Protein AF-0000000079326262 (afdb_homodimer)

Foldseek 3Di:
DVVVVVVLVVVLVVVVVVCPDLLLVLLLQQLCQLVVLLAVLLVLVCVLCPPDVVVLVVVCVVCNPCNSVVSVVSNLVRQLQSLLSSLLSSLQSSQVVLPHRRNLLSVLLSLLLVLQAAQWDADPVGDIDGNHDDSVCNHLLVNVVSSVSSSVSSVLQSVCVVVVVFDADDPPPDPVVRSVRRCVVSSVVSNVVSNVQNVCCCPVVVHGPSVCCSVPPLVVLLVCCLDLVNLLCLLQQQLVQVLQVDRSCSSCCSVCVSSLLSLQAVQQVCVVVVHDRAVVSPHGARHPCLCLQFRAALAQLLCLLVLVLLCPPFDFPQSNVLSVVQNVQSQQHRRPSVCPRLPSHNDPLNSCSSSVLSSVSSNVSSVCCVVPLFTGFHSNDHPSRHGALVSLCSTTNNSRSVSSVVSSVSSNVSNNVSSVVSSVVNRVVVVVVD/DVVVVVVLVVVLVVVVVVCPDLLLVLLLQQLCQLVVLLAVLLVLVCVLCPPDVVVLVVVCVVCNPCNSVVSVVSNLVRQLQSLLSSLLSSLQSSQVVLPHRRNLLSVLLSLLLVLQAAQWDADPVGDIDGNHDDSVCNHLLVNVVSSVSSSVSSVLQSVCVVVVVFDADDPPPDPVVRSVRRCVVSSVVSNVVSNVQNVCCCPVVVHGPSVCCSVPPLVVLLVCCLDLVNLLCLLQQQLVQVLQVDRSCSSCCSVCVSSLLSLQAVQQVCVVVVHDRAVVSPHGARHPCLCLQFRAALAQLLCLLVLVLLCPPFDFPQSNVLSVVQNVQSQQHRRVSVCPRLPSHNDPLNSCSSSVLSSVSSNVSSVCRVVPLFTGFHSNDHPSRHGALVRLCSTTNNSRSVSSVVSSVSSNVSNNVSSVVSSVVNRVVVVVVD

pLDDT: mean 94.49, std 5.45, range [58.12, 98.94]

Secondary structure (DSSP, 8-state):
-HHHHHHHHHHHHHHHHHHT-HHHHHHHHHGGGGHHHHHHHHHHHHHHT---HHHHHHHHHHH-TTTTHHHHHHHHHHGGGHHHHHHHHHHHHHHHHTTS--HHHHHHHHHHHHHTS-SEEE-TTSPEEESEEEGGGTTGGGHHHHHHHHHHHHHHHHHHHHHT-S-PPPTTS-HHHHHHHHTHHHHHHHHHHHHHHHHIIIIISSS-HHHHHIIIIIHHHHHHHHSHHHHHHHHHHHHHHHHTTS-HHHHHHHHHHHHHHHHHHHHHHHHHTT----GGGT--S--HHHIIIIISTTSTT-THHHHHHHHHH--SHHHHHHHHHHHHHHHTT--HHHHHHTT-TT-HHHHHHHHHHHHHHHHHHHHHHHTTSS----S----TTSPTTHHHHHHHHHHHHHHHHHHHHHHHHHHHHHHHHHHHHHHHHHHH--/-HHHHHHHHHHHHHHHHHHT-HHHHHHHHHHGGGHHHHHHHHHHHHHHT-S-HHHHHHHHHHH-TTTTHHHHHHHHHHGGGHHHHHHHHHHHHHHHHTTS--HHHHHHHHHHHHHTS-SEEE-TTSPEEESEEEGGGTTGGGHHHHHHHHHHHHHHHHHHHHHT-SPPPPTTS-HHHHHHHHTHHHHHHHHHHHHHHHHHHHHTSSS-HHHHHIIIIIHHHHHHHHSHHHHHHHHHHHHHHHHTTS-HHHHHHHHHHHHHHHHHHHHHHHHHTT----GGGT--S--HHHIIIIISTTSTT-THHHHHHHHHH--SHHHHHHHHHHHHHHHTT--HHHHHHTT-TT-HHHHHHHHHHHHHHHHHHHHHHHTTSS----S----TTSPTTHHHHHHHHHHHHHHHHHHHHHHHHHHHHHHHHHHHHHHHHHHH--

Organism: NCBI:txid704125

Sequence (868 aa):
MEESVKFSEKLITIVMKFVNMKGVIALKDGIMYTLPLTLVGSIFLLLAQIPYKPFNDWVTSFLGESWTDPLWQVFGSTFSIIAIIACMGMAYIYARNDGHEPFAASVMSFVAFLIINKSSLVTAKGETVSGIIDKNWTGGQGMVTAIIVGLIVGAIYSWFLEKKFVINMPAGVPQGVANQFTALIPAAVIFTGSMIIYTFFKFVMNTTFIEVIFKVLQTPLQGATDSLPGAIMAGALIPFFWWFGVHGGAIVGGVMGPLWGANGLANQAILDKGQELTIANGAHIVTQQFVDQFLTVTGSGLTIGLVIAMILVGKSAQSKTLGKIALTPTLFNINEPVIFGFPIVMNPFMFIPFVAVPTISSIITYFAFKIGFLHPFSAVSVPWTTPPIISGFIL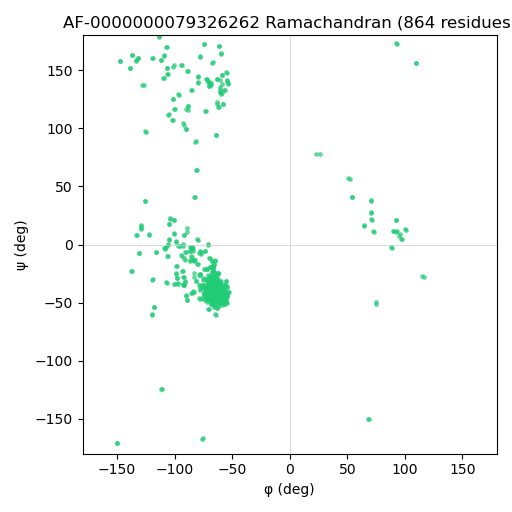QGWQGALWQLIIIVISVIVYVPFLKKQDSINLKQEQEVVMEESVKFSEKLITIVMKFVNMKGVIALKDGIMYTLPLTLVGSIFLLLAQIPYKPFNDWVTSFLGESWTDPLWQVFGSTFSIIAIIACMGMAYIYARNDGHEPFAASVMSFVAFLIINKSSLVTAKGETVSGIIDKNWTGGQGMVTAIIVGLIVGAIYSWFLEKKFVINMPAGVPQGVANQFTALIPAAVIFTGSMIIYTFFKFVMNTTFIEVIFKVLQTPLQGATDSLPGAIMAGALIPFFWWFGVHGGAIVGGVMGPLWGANGLANQAILDKGQELTIANGAHIVTQQFVDQFLTVTGSGLTIGLVIAMILVGKSAQSKTLGKIALTPTLFNINEPVIFGFPIVMNPFMFIPFVAVPTISSIITYFAFKIGFLHPFSAVSVPWTTPPIISGFILQGWQGALWQLIIIVISVIVYVPFLKKQDSINLKQEQEVV

Radius of gyration: 31.6 Å; Cα contacts (8 Å, |Δi|>4): 1528; chains: 2; bounding box: 76×93×65 Å

Structure (mmCIF, N/CA/C/O backbone):
data_AF-0000000079326262-model_v1
#
loop_
_entity.id
_entity.type
_entity.pdbx_description
1 polymer 'Permease IIC component'
#
loop_
_atom_site.group_PDB
_atom_site.id
_atom_site.type_symbol
_atom_site.label_atom_id
_atom_site.label_alt_id
_atom_site.label_comp_id
_atom_site.label_asym_id
_atom_site.label_entity_id
_atom_site.label_seq_id
_atom_site.pdbx_PDB_ins_code
_atom_site.Cartn_x
_atom_site.Cartn_y
_atom_site.Cartn_z
_atom_site.occupancy
_atom_site.B_iso_or_equiv
_atom_site.auth_seq_id
_atom_site.auth_comp_id
_atom_site.auth_asym_id
_atom_site.auth_atom_id
_atom_site.pdbx_PDB_model_num
ATOM 1 N N . MET A 1 1 ? -17.484 -49.375 4.957 1 60 1 MET A N 1
ATOM 2 C CA . MET A 1 1 ? -18.141 -48.219 4.336 1 60 1 MET A CA 1
ATOM 3 C C . MET A 1 1 ? -18.469 -47.156 5.375 1 60 1 MET A C 1
ATOM 5 O O . MET A 1 1 ? -18.141 -46 5.191 1 60 1 MET A O 1
ATOM 9 N N . GLU A 1 2 ? -18.938 -47.625 6.527 1 64.81 2 GLU A N 1
ATOM 10 C CA . GLU A 1 2 ? -19.312 -46.688 7.566 1 64.81 2 GLU A CA 1
ATOM 11 C C . GLU A 1 2 ? -18.078 -46.031 8.195 1 64.81 2 GLU A C 1
ATOM 13 O O . GLU A 1 2 ? -18.047 -44.812 8.422 1 64.81 2 GLU A O 1
ATOM 18 N N . GLU A 1 3 ? -17.047 -46.875 8.391 1 67.56 3 GLU A N 1
ATOM 19 C CA . GLU A 1 3 ? -15.828 -46.344 8.992 1 67.56 3 GLU A CA 1
ATOM 20 C C . GLU A 1 3 ? -15.109 -45.375 8.039 1 67.56 3 GLU A C 1
ATOM 22 O O . GLU A 1 3 ? -14.547 -44.375 8.469 1 67.56 3 GLU A O 1
ATOM 27 N N . SER A 1 4 ? -15.141 -45.719 6.844 1 69.5 4 SER A N 1
ATOM 28 C CA . SER A 1 4 ? -14.547 -44.875 5.816 1 69.5 4 SER A CA 1
ATOM 29 C C . SER A 1 4 ? -15.273 -43.531 5.719 1 69.5 4 SER A C 1
ATOM 31 O O . SER A 1 4 ? -14.641 -42.5 5.547 1 69.5 4 SER A O 1
ATOM 33 N N . VAL A 1 5 ? -16.516 -43.656 5.934 1 72.62 5 VAL A N 1
ATOM 34 C CA . VAL A 1 5 ? -17.328 -42.438 5.867 1 72.62 5 VAL A CA 1
ATOM 35 C C . VAL A 1 5 ? -17.031 -41.562 7.082 1 72.62 5 VAL A C 1
ATOM 37 O O . VAL A 1 5 ? -16.922 -40.344 6.957 1 72.62 5 VAL A O 1
ATOM 40 N N . LYS A 1 6 ? -16.969 -42.188 8.289 1 75.69 6 LYS A N 1
ATOM 41 C CA . LYS A 1 6 ? -16.703 -41.438 9.5 1 75.69 6 LYS A CA 1
ATOM 42 C C . LYS A 1 6 ? -15.32 -40.781 9.438 1 75.69 6 LYS A C 1
ATOM 44 O O . LYS A 1 6 ? -15.148 -39.656 9.891 1 75.69 6 LYS A O 1
ATOM 49 N N . PHE A 1 7 ? -14.383 -41.5 8.906 1 79.12 7 PHE A N 1
ATOM 50 C CA . PHE A 1 7 ? -13.031 -40.969 8.742 1 79.12 7 PHE A CA 1
ATOM 51 C C . PHE A 1 7 ? -13.016 -39.812 7.758 1 79.12 7 PHE A C 1
ATOM 53 O O . PHE A 1 7 ? -12.375 -38.781 8.008 1 79.12 7 PHE A O 1
ATOM 60 N N . SER A 1 8 ? -13.609 -40 6.715 1 77.31 8 SER A N 1
ATOM 61 C CA . SER A 1 8 ? -13.688 -38.938 5.711 1 77.31 8 SER A CA 1
ATOM 62 C C . SER A 1 8 ? -14.352 -37.688 6.281 1 77.31 8 SER A C 1
ATOM 64 O O . SER A 1 8 ? -13.922 -36.562 5.996 1 77.31 8 SER A O 1
ATOM 66 N N . GLU A 1 9 ? -15.297 -37.875 7.066 1 81 9 GLU A N 1
ATOM 67 C CA . GLU A 1 9 ? -16 -36.75 7.672 1 81 9 GLU A CA 1
ATOM 68 C C . GLU A 1 9 ? -15.102 -36.031 8.656 1 81 9 GLU A C 1
ATOM 70 O O . GLU A 1 9 ? -15.133 -34.781 8.734 1 81 9 GLU A O 1
ATOM 75 N N . LYS A 1 10 ? -14.477 -36.75 9.461 1 87 10 LYS A N 1
ATOM 76 C CA . LYS A 1 10 ? -13.555 -36.125 10.422 1 87 10 LYS A CA 1
ATOM 77 C C . LYS A 1 10 ? -12.453 -35.344 9.711 1 87 10 LYS A C 1
ATOM 79 O O . LYS A 1 10 ? -12.086 -34.25 10.141 1 87 10 LYS A O 1
ATOM 84 N N . LEU A 1 11 ? -11.883 -35.938 8.672 1 83.69 11 LEU A N 1
ATOM 85 C CA . LEU A 1 11 ? -10.836 -35.281 7.902 1 83.69 11 LEU A CA 1
ATOM 86 C C . LEU A 1 11 ? -11.359 -34 7.27 1 83.69 11 LEU A C 1
ATOM 88 O O . LEU A 1 11 ? -10.656 -32.969 7.234 1 83.69 11 LEU A O 1
ATOM 92 N N . ILE A 1 12 ? -12.469 -34.062 6.793 1 83.88 12 ILE A N 1
ATOM 93 C CA . ILE A 1 12 ? -13.086 -32.906 6.191 1 83.88 12 ILE A CA 1
ATOM 94 C C . ILE A 1 12 ? -13.203 -31.781 7.234 1 83.88 12 ILE A C 1
ATOM 96 O O . ILE A 1 12 ? -12.961 -30.609 6.934 1 83.88 12 ILE A O 1
ATOM 100 N N . THR A 1 13 ? -13.617 -32.156 8.398 1 89.69 13 THR A N 1
ATOM 101 C CA . THR A 1 13 ? -13.797 -31.188 9.469 1 89.69 13 THR A CA 1
ATOM 102 C C . THR A 1 13 ? -12.461 -30.516 9.82 1 89.69 13 THR A C 1
ATOM 104 O O . THR A 1 13 ? -12.406 -29.297 10.008 1 89.69 13 THR A O 1
ATOM 107 N N . ILE A 1 14 ? -11.461 -31.281 9.891 1 90.25 14 ILE A N 1
ATOM 108 C CA . ILE A 1 14 ? -10.141 -30.766 10.211 1 90.25 14 ILE A CA 1
ATOM 109 C C . ILE A 1 14 ? -9.656 -29.844 9.102 1 90.25 14 ILE A C 1
ATOM 111 O O . ILE A 1 14 ? -9.141 -28.75 9.375 1 90.25 14 ILE A O 1
ATOM 115 N N . VAL A 1 15 ? -9.828 -30.281 7.941 1 85.88 15 VAL A N 1
ATOM 116 C CA . VAL A 1 15 ? -9.391 -29.5 6.789 1 85.88 15 VAL A CA 1
ATOM 117 C C . VAL A 1 15 ? -10.172 -28.188 6.727 1 85.88 15 VAL A C 1
ATOM 119 O O . VAL A 1 15 ? -9.586 -27.125 6.508 1 85.88 15 VAL A O 1
ATOM 122 N N . MET A 1 16 ? -11.391 -28.281 6.965 1 88.56 16 MET A N 1
ATOM 123 C CA . MET A 1 16 ? -12.227 -27.094 6.898 1 88.56 16 MET A CA 1
ATOM 124 C C . MET A 1 16 ? -11.875 -26.109 8.016 1 88.56 16 MET A C 1
ATOM 126 O O . MET A 1 16 ? -11.914 -24.906 7.828 1 88.56 16 MET A O 1
ATOM 130 N N . LYS A 1 17 ? -11.602 -26.609 9.18 1 93.06 17 LYS A N 1
ATOM 131 C CA . LYS A 1 17 ? -11.172 -25.766 10.281 1 93.06 17 LYS A CA 1
ATOM 132 C C . LYS A 1 17 ? -9.898 -25 9.922 1 93.06 17 LYS A C 1
ATOM 134 O O . LYS A 1 17 ? -9.766 -23.812 10.242 1 93.06 17 LYS A O 1
ATOM 139 N N . PHE A 1 18 ? -9 -25.609 9.312 1 91.38 18 PHE A N 1
ATOM 140 C CA . PHE A 1 18 ? -7.75 -25 8.883 1 91.38 18 PHE A CA 1
ATOM 141 C C . PHE A 1 18 ? -8 -23.938 7.824 1 91.38 18 PHE A C 1
ATOM 143 O O . PHE A 1 18 ? -7.52 -22.812 7.941 1 91.38 18 PHE A O 1
ATOM 150 N N . VAL A 1 19 ? -8.773 -24.328 6.84 1 89.44 19 VAL A N 1
ATOM 151 C CA . VAL A 1 19 ? -8.992 -23.453 5.684 1 89.44 19 VAL A CA 1
ATOM 152 C C . VAL A 1 19 ? -9.766 -22.219 6.105 1 89.44 19 VAL A C 1
ATOM 154 O O . VAL A 1 19 ? -9.625 -21.156 5.5 1 89.44 19 VAL A O 1
ATOM 157 N N . ASN A 1 20 ? -10.469 -22.328 7.203 1 92.12 20 ASN A N 1
ATOM 158 C CA . ASN A 1 20 ? -11.328 -21.234 7.625 1 92.12 20 ASN A CA 1
ATOM 159 C C . ASN A 1 20 ? -10.656 -20.375 8.695 1 92.12 20 ASN A C 1
ATOM 161 O O . ASN A 1 20 ? -11.25 -19.406 9.18 1 92.12 20 ASN A O 1
ATOM 165 N N . MET A 1 21 ? -9.453 -20.734 8.992 1 95.25 21 MET A N 1
ATOM 166 C CA . MET A 1 21 ? -8.719 -19.875 9.914 1 95.25 21 MET A CA 1
ATOM 167 C C . MET A 1 21 ? -8.516 -18.484 9.312 1 95.25 21 MET A C 1
ATOM 169 O O . MET A 1 21 ? -8.195 -18.359 8.133 1 95.25 21 MET A O 1
ATOM 173 N N . LYS A 1 22 ? -8.609 -17.438 10.172 1 96.38 22 LYS A N 1
ATOM 174 C CA . LYS A 1 22 ? -8.492 -16.047 9.719 1 96.38 22 LYS A CA 1
ATOM 175 C C . LYS A 1 22 ? -7.141 -15.805 9.055 1 96.38 22 LYS A C 1
ATOM 177 O O . LYS A 1 22 ? -7.066 -15.156 8.008 1 96.38 22 LYS A O 1
ATOM 182 N N . GLY A 1 23 ? -6.18 -16.328 9.711 1 96.75 23 GLY A N 1
ATOM 183 C CA . GLY A 1 23 ? -4.836 -16.156 9.188 1 96.75 23 GLY A CA 1
ATOM 184 C C . GLY A 1 23 ? -4.629 -16.812 7.836 1 96.75 23 GLY A C 1
ATOM 185 O O . GLY A 1 23 ? -3.965 -16.266 6.961 1 96.75 23 GLY A O 1
ATOM 186 N N . VAL A 1 24 ? -5.191 -18 7.613 1 95.31 24 VAL A N 1
ATOM 187 C CA . VAL A 1 24 ? -5.035 -18.75 6.371 1 95.31 24 VAL A CA 1
ATOM 188 C C . VAL A 1 24 ? -5.785 -18.031 5.242 1 95.31 24 VAL A C 1
ATOM 190 O O . VAL A 1 24 ? -5.27 -17.906 4.129 1 95.31 24 VAL A O 1
ATOM 193 N N . ILE A 1 25 ? -6.949 -17.547 5.5 1 95.62 25 ILE A N 1
ATOM 194 C CA . ILE A 1 25 ? -7.734 -16.828 4.508 1 95.62 25 ILE A CA 1
ATOM 195 C C . ILE A 1 25 ? -7.004 -15.547 4.109 1 95.62 25 ILE A C 1
ATOM 197 O O . ILE A 1 25 ? -6.922 -15.211 2.924 1 95.62 25 ILE A O 1
ATOM 201 N N . ALA A 1 26 ? -6.461 -14.844 5.152 1 97.81 26 ALA A N 1
ATOM 202 C CA . ALA A 1 26 ? -5.723 -13.617 4.887 1 97.81 26 ALA A CA 1
ATOM 203 C C . ALA A 1 26 ? -4.496 -13.891 4.02 1 97.81 26 ALA A C 1
ATOM 205 O O . ALA A 1 26 ? -4.16 -13.094 3.141 1 97.81 26 ALA A O 1
ATOM 206 N N . LEU A 1 27 ? -3.883 -14.977 4.301 1 97.12 27 LEU A N 1
ATOM 207 C CA . LEU A 1 27 ? -2.705 -15.359 3.529 1 97.12 27 LEU A CA 1
ATOM 208 C C . LEU A 1 27 ? -3.076 -15.664 2.082 1 97.12 27 LEU A C 1
ATOM 210 O O . LEU A 1 27 ? -2.527 -15.062 1.156 1 97.12 27 LEU A O 1
ATOM 214 N N . LYS A 1 28 ? -4.02 -16.516 1.861 1 93.94 28 LYS A N 1
ATOM 215 C CA . LYS A 1 28 ? -4.391 -16.984 0.527 1 93.94 28 LYS A CA 1
ATOM 216 C C . LYS A 1 28 ? -4.953 -15.844 -0.316 1 93.94 28 LYS A C 1
ATOM 218 O O . LYS A 1 28 ? -4.586 -15.688 -1.48 1 93.94 28 LYS A O 1
ATOM 223 N N . ASP A 1 29 ? -5.785 -15.039 0.298 1 94.69 29 ASP A N 1
ATOM 224 C CA . ASP A 1 29 ? -6.426 -13.969 -0.457 1 94.69 29 ASP A CA 1
ATOM 225 C C . ASP A 1 29 ? -5.496 -12.766 -0.598 1 94.69 29 ASP A C 1
ATOM 227 O O . ASP A 1 29 ? -5.559 -12.039 -1.595 1 94.69 29 ASP A O 1
ATOM 231 N N . GLY A 1 30 ? -4.664 -12.555 0.386 1 96.75 30 GLY A N 1
ATOM 232 C CA . GLY A 1 30 ? -3.754 -11.422 0.364 1 96.75 30 GLY A CA 1
ATOM 233 C C . GLY A 1 30 ? -2.68 -11.539 -0.7 1 96.75 30 GLY A C 1
ATOM 234 O O . GLY A 1 30 ? -2.334 -10.555 -1.352 1 96.75 30 GLY A O 1
ATOM 235 N N . ILE A 1 31 ? -2.201 -12.703 -0.873 1 95 31 ILE A N 1
ATOM 236 C CA . ILE A 1 31 ? -1.101 -12.914 -1.806 1 95 31 ILE A CA 1
ATOM 237 C C . ILE A 1 31 ? -1.589 -12.711 -3.238 1 95 31 ILE A C 1
ATOM 239 O O . ILE A 1 31 ? -0.794 -12.43 -4.137 1 95 31 ILE A O 1
ATOM 243 N N . MET A 1 32 ? -2.885 -12.773 -3.48 1 94.5 32 MET A N 1
ATOM 244 C CA . MET A 1 32 ? -3.449 -12.672 -4.824 1 94.5 32 MET A CA 1
ATOM 245 C C . MET A 1 32 ? -3.234 -11.273 -5.398 1 94.5 32 MET A C 1
ATOM 247 O O . MET A 1 32 ? -3.268 -11.086 -6.613 1 94.5 32 MET A O 1
ATOM 251 N N . TYR A 1 33 ? -2.973 -10.32 -4.512 1 96.31 33 TYR A N 1
ATOM 252 C CA . TYR A 1 33 ? -2.773 -8.961 -4.984 1 96.31 33 TYR A CA 1
ATOM 253 C C . TYR A 1 33 ? -1.465 -8.836 -5.754 1 96.31 33 TYR A C 1
ATOM 255 O O . TYR A 1 33 ? -1.24 -7.84 -6.453 1 96.31 33 TYR A O 1
ATOM 263 N N . THR A 1 34 ? -0.616 -9.836 -5.699 1 96.81 34 THR A N 1
ATOM 264 C CA . THR A 1 34 ? 0.647 -9.82 -6.426 1 96.81 34 THR A CA 1
ATOM 265 C C . THR A 1 34 ? 0.462 -10.344 -7.848 1 96.81 34 THR A C 1
ATOM 267 O O . THR A 1 34 ? 1.32 -10.141 -8.711 1 96.81 34 THR A O 1
ATOM 270 N N . LEU A 1 35 ? -0.645 -10.961 -8.102 1 95.25 35 LEU A N 1
ATOM 271 C CA . LEU A 1 35 ? -0.869 -11.688 -9.352 1 95.25 35 LEU A CA 1
ATOM 272 C C . LEU A 1 35 ? -0.794 -10.742 -10.547 1 95.25 35 LEU A C 1
ATOM 274 O O . LEU A 1 35 ? -0.061 -11 -11.508 1 95.25 35 LEU A O 1
ATOM 278 N N . PRO A 1 36 ? -1.465 -9.578 -10.516 1 96.31 36 PRO A N 1
ATOM 279 C CA . PRO A 1 36 ? -1.359 -8.68 -11.672 1 96.31 36 PRO A CA 1
ATOM 280 C C . PRO A 1 36 ? 0.061 -8.164 -11.891 1 96.31 36 PRO A C 1
ATOM 282 O O . PRO A 1 36 ? 0.462 -7.91 -13.023 1 96.31 36 PRO A O 1
ATOM 285 N N . LEU A 1 37 ? 0.782 -8.039 -10.836 1 97.94 37 LEU A N 1
ATOM 286 C CA . LEU A 1 37 ? 2.154 -7.555 -10.945 1 97.94 37 LEU A CA 1
ATOM 287 C C . LEU A 1 37 ? 3.035 -8.57 -11.664 1 97.94 37 LEU A C 1
ATOM 289 O O . LEU A 1 37 ? 3.768 -8.219 -12.594 1 97.94 37 LEU A O 1
ATOM 293 N N . THR A 1 38 ? 2.879 -9.812 -11.258 1 96.25 38 THR A N 1
ATOM 294 C CA . THR A 1 38 ? 3.76 -10.836 -11.805 1 96.25 38 THR A CA 1
ATOM 295 C C . THR A 1 38 ? 3.357 -11.188 -13.234 1 96.25 38 THR A C 1
ATOM 297 O O . THR A 1 38 ? 4.219 -11.43 -14.086 1 96.25 38 THR A O 1
ATOM 300 N N . LEU A 1 39 ? 2.072 -11.18 -13.508 1 95.81 39 LEU A N 1
ATOM 301 C CA . LEU A 1 39 ? 1.622 -11.531 -14.852 1 95.81 39 LEU A CA 1
ATOM 302 C C . LEU A 1 39 ? 1.964 -10.43 -15.852 1 95.81 39 LEU A C 1
ATOM 304 O O . LEU A 1 39 ? 2.51 -10.703 -16.922 1 95.81 39 LEU A O 1
ATOM 308 N N . VAL A 1 40 ? 1.686 -9.203 -15.469 1 97.5 40 VAL A N 1
ATOM 309 C CA . VAL A 1 40 ? 2.006 -8.102 -16.375 1 97.5 40 VAL A CA 1
ATOM 310 C C . VAL A 1 40 ? 3.518 -7.883 -16.406 1 97.5 40 VAL A C 1
ATOM 312 O O . VAL A 1 40 ? 4.094 -7.645 -17.469 1 97.5 40 VAL A O 1
ATOM 315 N N . GLY A 1 41 ? 4.141 -7.949 -15.25 1 97.81 41 GLY A N 1
ATOM 316 C CA . GLY A 1 41 ? 5.59 -7.844 -15.195 1 97.81 41 GLY A CA 1
ATOM 317 C C . GLY A 1 41 ? 6.297 -8.859 -16.062 1 97.81 41 GLY A C 1
ATOM 318 O O . GLY A 1 41 ? 7.363 -8.578 -16.625 1 97.81 41 GLY A O 1
ATOM 319 N N . SER A 1 42 ? 5.711 -9.992 -16.219 1 97 42 SER A N 1
ATOM 320 C CA . SER A 1 42 ? 6.301 -11.078 -17 1 97 42 SER A CA 1
ATOM 321 C C . SER A 1 42 ? 6.371 -10.711 -18.484 1 97 42 SER A C 1
ATOM 323 O O . SER A 1 42 ? 7.301 -11.117 -19.188 1 97 42 SER A O 1
ATOM 325 N N . ILE A 1 43 ? 5.41 -9.977 -18.906 1 96.19 43 ILE A N 1
ATOM 326 C CA . ILE A 1 43 ? 5.422 -9.539 -20.297 1 96.19 43 ILE A CA 1
ATOM 327 C C . ILE A 1 43 ? 6.672 -8.695 -20.562 1 96.19 43 ILE A C 1
ATOM 329 O O . ILE A 1 43 ? 7.375 -8.914 -21.547 1 96.19 43 ILE A O 1
ATOM 333 N N . PHE A 1 44 ? 6.961 -7.812 -19.703 1 97.62 44 PHE A N 1
ATOM 334 C CA . PHE A 1 44 ? 8.117 -6.934 -19.859 1 97.62 44 PHE A CA 1
ATOM 335 C C . PHE A 1 44 ? 9.414 -7.707 -19.656 1 97.62 44 PHE A C 1
ATOM 337 O O . PHE A 1 44 ? 10.406 -7.445 -20.328 1 97.62 44 PHE A O 1
ATOM 344 N N . LEU A 1 45 ? 9.383 -8.625 -18.734 1 95.62 45 LEU A N 1
ATOM 345 C CA . LEU A 1 45 ? 10.555 -9.461 -18.516 1 95.62 45 LEU A CA 1
ATOM 346 C C . LEU A 1 45 ? 10.875 -10.289 -19.75 1 95.62 45 LEU A C 1
ATOM 348 O O . LEU A 1 45 ? 12.031 -10.398 -20.156 1 95.62 45 LEU A O 1
ATOM 352 N N . LEU A 1 46 ? 9.867 -10.859 -20.391 1 93.31 46 LEU A N 1
ATOM 353 C CA . LEU A 1 46 ? 10.031 -11.648 -21.609 1 93.31 46 LEU A CA 1
ATOM 354 C C . LEU A 1 46 ? 10.609 -10.805 -22.734 1 93.31 46 LEU A C 1
ATOM 356 O O . LEU A 1 46 ? 11.492 -11.25 -23.469 1 93.31 46 LEU A O 1
ATOM 360 N N . LEU A 1 47 ? 10.078 -9.633 -22.797 1 93.69 47 LEU A N 1
ATOM 361 C CA . LEU A 1 47 ? 10.531 -8.727 -23.844 1 93.69 47 LEU A CA 1
ATOM 362 C C . LEU A 1 47 ? 11.969 -8.281 -23.594 1 93.69 47 LEU A C 1
ATOM 364 O O . LEU A 1 47 ? 12.719 -8.023 -24.547 1 93.69 47 LEU A O 1
ATOM 368 N N . ALA A 1 48 ? 12.375 -8.25 -22.344 1 93.62 48 ALA A N 1
ATOM 369 C CA . ALA A 1 48 ? 13.719 -7.805 -21.984 1 93.62 48 ALA A CA 1
ATOM 370 C C . ALA A 1 48 ? 14.742 -8.914 -22.203 1 93.62 48 ALA A C 1
ATOM 372 O O . ALA A 1 48 ? 15.945 -8.656 -22.281 1 93.62 48 ALA A O 1
ATOM 373 N N . GLN A 1 49 ? 14.188 -10.18 -22.328 1 89.88 49 GLN A N 1
ATOM 374 C CA . GLN A 1 49 ? 15.109 -11.312 -22.391 1 89.88 49 GLN A CA 1
ATOM 375 C C . GLN A 1 49 ? 14.859 -12.156 -23.625 1 89.88 49 GLN A C 1
ATOM 377 O O . GLN A 1 49 ? 14.953 -13.383 -23.578 1 89.88 49 GLN A O 1
ATOM 382 N N . ILE A 1 50 ? 14.539 -11.625 -24.719 1 86.75 50 ILE A N 1
ATOM 383 C CA . ILE A 1 50 ? 14.344 -12.375 -25.953 1 86.75 50 ILE A CA 1
ATOM 384 C C . ILE A 1 50 ? 15.641 -13.07 -26.344 1 86.75 50 ILE A C 1
ATOM 386 O O . ILE A 1 50 ? 16.672 -12.414 -26.547 1 86.75 50 ILE A O 1
ATOM 390 N N . PRO A 1 51 ? 15.625 -14.367 -26.406 1 82.94 51 PRO A N 1
ATOM 391 C CA . PRO A 1 51 ? 16.859 -15.109 -26.688 1 82.94 51 PRO A CA 1
ATOM 392 C C . PRO A 1 51 ? 17.172 -15.188 -28.172 1 82.94 51 PRO A C 1
ATOM 394 O O . PRO A 1 51 ? 17.344 -16.281 -28.719 1 82.94 51 PRO A O 1
ATOM 397 N N . TYR A 1 52 ? 16.984 -14.195 -28.859 1 89.19 52 TYR A N 1
ATOM 398 C CA . TYR A 1 52 ? 17.266 -14.094 -30.281 1 89.19 52 TYR A CA 1
ATOM 399 C C . TYR A 1 52 ? 18.188 -12.906 -30.578 1 89.19 52 TYR A C 1
ATOM 401 O O . TYR A 1 52 ? 17.703 -11.789 -30.797 1 89.19 52 TYR A O 1
ATOM 409 N N . LYS A 1 53 ? 19.391 -13.227 -30.672 1 90.19 53 LYS A N 1
ATOM 410 C CA . LYS A 1 53 ? 20.438 -12.203 -30.75 1 90.19 53 LYS A CA 1
ATOM 411 C C . LYS A 1 53 ? 20.219 -11.297 -31.969 1 90.19 53 LYS A C 1
ATOM 413 O O . LYS A 1 53 ? 20.375 -10.078 -31.859 1 90.19 53 LYS A O 1
ATOM 418 N N . PRO A 1 54 ? 19.906 -11.867 -33.125 1 92.19 54 PRO A N 1
ATOM 419 C CA . PRO A 1 54 ? 19.734 -10.984 -34.281 1 92.19 54 PRO A CA 1
ATOM 420 C C . PRO A 1 54 ? 18.656 -9.922 -34.062 1 92.19 54 PRO A C 1
ATOM 422 O O . PRO A 1 54 ? 18.797 -8.781 -34.5 1 92.19 54 PRO A O 1
ATOM 425 N N . PHE A 1 55 ? 17.703 -10.344 -33.438 1 92.69 55 PHE A N 1
ATOM 426 C CA . PHE A 1 55 ? 16.641 -9.383 -33.094 1 92.69 55 PHE A CA 1
ATOM 427 C C . PHE A 1 55 ? 17.156 -8.328 -32.125 1 92.69 55 PHE A C 1
ATOM 429 O O . PHE A 1 55 ? 16.922 -7.133 -32.344 1 92.69 55 PHE A O 1
ATOM 436 N N . ASN A 1 56 ? 17.766 -8.719 -31.109 1 91.56 56 ASN A N 1
ATOM 437 C CA . ASN A 1 56 ? 18.312 -7.801 -30.109 1 91.56 56 ASN A CA 1
ATOM 438 C C . ASN A 1 56 ? 19.312 -6.824 -30.734 1 91.56 56 ASN A C 1
ATOM 440 O O . ASN A 1 56 ? 19.297 -5.637 -30.406 1 91.56 56 ASN A O 1
ATOM 444 N N . ASP A 1 57 ? 20.109 -7.355 -31.609 1 93.12 57 ASP A N 1
ATOM 445 C CA . ASP A 1 57 ? 21.078 -6.516 -32.312 1 93.12 57 ASP A CA 1
ATOM 446 C C . ASP A 1 57 ? 20.375 -5.488 -33.188 1 93.12 57 ASP A C 1
ATOM 448 O O . ASP A 1 57 ? 20.797 -4.336 -33.281 1 93.12 57 ASP A O 1
ATOM 452 N N . TRP A 1 58 ? 19.359 -5.98 -33.812 1 94.25 58 TRP A N 1
ATOM 453 C CA . TRP A 1 58 ? 18.594 -5.098 -34.688 1 94.25 58 TRP A CA 1
ATOM 454 C C . TRP A 1 58 ? 17.969 -3.955 -33.875 1 94.25 58 TRP A C 1
ATOM 456 O O . TRP A 1 58 ? 18.094 -2.787 -34.281 1 94.25 58 TRP A O 1
ATOM 466 N N . VAL A 1 59 ? 17.391 -4.23 -32.812 1 92.69 59 VAL A N 1
ATOM 467 C CA . VAL A 1 59 ? 16.734 -3.215 -32 1 92.69 59 VAL A CA 1
ATOM 468 C C . VAL A 1 59 ? 17.797 -2.281 -31.406 1 92.69 59 VAL A C 1
ATOM 470 O O . VAL A 1 59 ? 17.594 -1.065 -31.359 1 92.69 59 VAL A O 1
ATOM 473 N N . THR A 1 60 ? 18.859 -2.836 -30.953 1 92.38 60 THR A N 1
ATOM 474 C CA . THR A 1 60 ? 19.953 -2.061 -30.391 1 92.38 60 THR A CA 1
ATOM 475 C C . THR A 1 60 ? 20.484 -1.048 -31.391 1 92.38 60 THR A C 1
ATOM 477 O O . THR A 1 60 ? 20.875 0.056 -31.031 1 92.38 60 THR A O 1
ATOM 480 N N . SER A 1 61 ? 20.484 -1.4 -32.688 1 92.44 61 SER A N 1
ATOM 481 C CA . SER A 1 61 ? 21.016 -0.549 -33.719 1 92.44 61 SER A CA 1
ATOM 482 C C . SER A 1 61 ? 20.219 0.739 -33.875 1 92.44 61 SER A C 1
ATOM 484 O O . SER A 1 61 ? 20.75 1.777 -34.25 1 92.44 61 SER A O 1
ATOM 486 N N . PHE A 1 62 ? 18.938 0.699 -33.5 1 91.06 62 PHE A N 1
ATOM 487 C CA . PHE A 1 62 ? 18.125 1.891 -33.688 1 91.06 62 PHE A CA 1
ATOM 488 C C . PHE A 1 62 ? 17.828 2.561 -32.344 1 91.06 62 PHE A C 1
ATOM 490 O O . PHE A 1 62 ? 17.734 3.787 -32.25 1 91.06 62 PHE A O 1
ATOM 497 N N . LEU A 1 63 ? 17.719 1.769 -31.281 1 90.19 63 LEU A N 1
ATOM 498 C CA . LEU A 1 63 ? 17.281 2.328 -30 1 90.19 63 LEU A CA 1
ATOM 499 C C . LEU A 1 63 ? 18.453 2.428 -29.031 1 90.19 63 LEU A C 1
ATOM 501 O O . LEU A 1 63 ? 18.344 3.072 -27.984 1 90.19 63 LEU A O 1
ATOM 505 N N . GLY A 1 64 ? 19.609 1.804 -29.422 1 91.38 64 GLY A N 1
ATOM 506 C CA . GLY A 1 64 ? 20.766 1.847 -28.562 1 91.38 64 GLY A CA 1
ATOM 507 C C . GLY A 1 64 ? 20.859 0.657 -27.625 1 91.38 64 GLY A C 1
ATOM 508 O O . GLY A 1 64 ? 19.906 -0.128 -27.516 1 91.38 64 GLY A O 1
ATOM 509 N N . GLU A 1 65 ? 21.969 0.529 -26.891 1 89.44 65 GLU A N 1
ATOM 510 C CA . GLU A 1 65 ? 22.281 -0.621 -26.047 1 89.44 65 GLU A CA 1
ATOM 511 C C . GLU A 1 65 ? 21.391 -0.65 -24.797 1 89.44 65 GLU A C 1
ATOM 513 O O . GLU A 1 65 ? 21.125 -1.718 -24.25 1 89.44 65 GLU A O 1
ATOM 518 N N . SER A 1 66 ? 20.844 0.439 -24.438 1 92.62 66 SER A N 1
ATOM 519 C CA . SER A 1 66 ? 20.078 0.537 -23.188 1 92.62 66 SER A CA 1
ATOM 520 C C . SER A 1 66 ? 18.578 0.471 -23.453 1 92.62 66 SER A C 1
ATOM 522 O O . SER A 1 66 ? 17.781 0.906 -22.625 1 92.62 66 SER A O 1
ATOM 524 N N . TRP A 1 67 ? 18.281 -0.1 -24.656 1 93.5 67 TRP A N 1
ATOM 525 C CA . TRP A 1 67 ? 16.875 -0.063 -25.047 1 93.5 67 TRP A CA 1
ATOM 526 C C . TRP A 1 67 ? 16.016 -0.928 -24.125 1 93.5 67 TRP A C 1
ATOM 528 O O . TRP A 1 67 ? 14.805 -0.739 -24.031 1 93.5 67 TRP A O 1
ATOM 538 N N . THR A 1 68 ? 16.594 -1.884 -23.344 1 95.75 68 THR A N 1
ATOM 539 C CA . THR A 1 68 ? 15.844 -2.785 -22.484 1 95.75 68 THR A CA 1
ATOM 540 C C . THR A 1 68 ? 15.68 -2.188 -21.094 1 95.75 68 THR A C 1
ATOM 542 O O . THR A 1 68 ? 14.938 -2.721 -20.266 1 95.75 68 THR A O 1
ATOM 545 N N . ASP A 1 69 ? 16.312 -1.065 -20.797 1 95.69 69 ASP A N 1
ATOM 546 C CA . ASP A 1 69 ? 16.297 -0.466 -19.469 1 95.69 69 ASP A CA 1
ATOM 547 C C . ASP A 1 69 ? 14.875 -0.221 -18.984 1 95.69 69 ASP A C 1
ATOM 549 O O . ASP A 1 69 ? 14.531 -0.54 -17.844 1 95.69 69 ASP A O 1
ATOM 553 N N . PRO A 1 70 ? 14.023 0.348 -19.875 1 97.38 70 PRO A N 1
ATOM 554 C CA . PRO A 1 70 ? 12.648 0.588 -19.406 1 97.38 70 PRO A CA 1
ATOM 555 C C . PRO A 1 70 ? 11.906 -0.702 -19.078 1 97.38 70 PRO A C 1
ATOM 557 O O . PRO A 1 70 ? 11.062 -0.718 -18.172 1 97.38 70 PRO A O 1
ATOM 560 N N . LEU A 1 71 ? 12.203 -1.758 -19.812 1 97.75 71 LEU A N 1
ATOM 561 C CA . LEU A 1 71 ? 11.57 -3.047 -19.562 1 97.75 71 LEU A CA 1
ATOM 562 C C . LEU A 1 71 ? 12 -3.607 -18.203 1 97.75 71 LEU A C 1
ATOM 564 O O . LEU A 1 71 ? 11.172 -4.066 -17.422 1 97.75 71 LEU A O 1
ATOM 568 N N . TRP A 1 72 ? 13.297 -3.463 -17.938 1 96.62 72 TRP A N 1
ATOM 569 C CA . TRP A 1 72 ? 13.82 -3.914 -16.641 1 96.62 72 TRP A CA 1
ATOM 570 C C . TRP A 1 72 ? 13.289 -3.051 -15.508 1 96.62 72 TRP A C 1
ATOM 572 O O . TRP A 1 72 ? 13.102 -3.533 -14.391 1 96.62 72 TRP A O 1
ATOM 582 N N . GLN A 1 73 ? 13.047 -1.747 -15.812 1 98 73 GLN A N 1
ATOM 583 C CA . GLN A 1 73 ? 12.461 -0.84 -14.836 1 98 73 GLN A CA 1
ATOM 584 C C . GLN A 1 73 ? 11.086 -1.323 -14.391 1 98 73 GLN A C 1
ATOM 586 O O . GLN A 1 73 ? 10.758 -1.276 -13.203 1 98 73 GLN A O 1
ATOM 591 N N . VAL A 1 74 ? 10.297 -1.784 -15.32 1 98.56 74 VAL A N 1
ATOM 592 C CA . VAL A 1 74 ? 8.977 -2.309 -14.984 1 98.56 74 VAL A CA 1
ATOM 593 C C . VAL A 1 74 ? 9.117 -3.594 -14.18 1 98.56 74 VAL A C 1
ATOM 595 O O . VAL A 1 74 ? 8.422 -3.783 -13.172 1 98.56 74 VAL A O 1
ATOM 598 N N . PHE A 1 75 ? 10.031 -4.438 -14.617 1 96.88 75 PHE A N 1
ATOM 599 C CA . PHE A 1 75 ? 10.297 -5.664 -13.867 1 96.88 75 PHE A CA 1
ATOM 600 C C . PHE A 1 75 ? 10.695 -5.348 -12.438 1 96.88 75 PHE A C 1
ATOM 602 O O . PHE A 1 75 ? 10.133 -5.906 -11.492 1 96.88 75 PHE A O 1
ATOM 609 N N . GLY A 1 76 ? 11.609 -4.43 -12.234 1 96.94 76 GLY A N 1
ATOM 610 C CA . GLY A 1 76 ? 12.109 -4.055 -10.922 1 96.94 76 GLY A CA 1
ATOM 611 C C . GLY A 1 76 ? 11.062 -3.369 -10.062 1 96.94 76 GLY A C 1
ATOM 612 O O . GLY A 1 76 ? 11.219 -3.275 -8.844 1 96.94 76 GLY A O 1
ATOM 613 N N . SER A 1 77 ? 9.945 -2.938 -10.711 1 98.44 77 SER A N 1
ATOM 614 C CA . SER A 1 77 ? 8.898 -2.223 -9.984 1 98.44 77 SER A CA 1
ATOM 615 C C . SER A 1 77 ? 7.68 -3.109 -9.758 1 98.44 77 SER A C 1
ATOM 617 O O . SER A 1 77 ? 6.695 -2.676 -9.156 1 98.44 77 SER A O 1
ATOM 619 N N . THR A 1 78 ? 7.734 -4.316 -10.219 1 98.12 78 THR A N 1
ATOM 620 C CA . THR A 1 78 ? 6.633 -5.254 -10.047 1 98.12 78 THR A CA 1
ATOM 621 C C . THR A 1 78 ? 7.086 -6.48 -9.258 1 98.12 78 THR A C 1
ATOM 623 O O . THR A 1 78 ? 6.824 -6.582 -8.055 1 98.12 78 THR A O 1
ATOM 626 N N . PHE A 1 79 ? 8.062 -7.223 -9.781 1 97 79 PHE A N 1
ATOM 627 C CA . PHE A 1 79 ? 8.547 -8.445 -9.156 1 97 79 PHE A CA 1
ATOM 628 C C . PHE A 1 79 ? 9.305 -8.141 -7.871 1 97 79 PHE A C 1
ATOM 630 O O . PHE A 1 79 ? 9.141 -8.82 -6.863 1 97 79 PHE A O 1
ATOM 637 N N . SER A 1 80 ? 10.078 -7.102 -7.906 1 96.75 80 SER A N 1
ATOM 638 C CA . SER A 1 80 ? 11.008 -6.82 -6.82 1 96.75 80 SER A CA 1
ATOM 639 C C . SER A 1 80 ? 10.297 -6.172 -5.637 1 96.75 80 SER A C 1
ATOM 641 O O . SER A 1 80 ? 10.938 -5.766 -4.664 1 96.75 80 SER A O 1
ATOM 643 N N . ILE A 1 81 ? 8.969 -6.023 -5.688 1 98.06 81 ILE A N 1
ATOM 644 C CA . ILE A 1 81 ? 8.289 -5.434 -4.543 1 98.06 81 ILE A CA 1
ATOM 645 C C . ILE A 1 81 ? 7.125 -6.332 -4.117 1 98.06 81 ILE A C 1
ATOM 647 O O . ILE A 1 81 ? 6.254 -5.91 -3.355 1 98.06 81 ILE A O 1
ATOM 651 N N . ILE A 1 82 ? 7.066 -7.543 -4.582 1 97.88 82 ILE A N 1
ATOM 652 C CA . ILE A 1 82 ? 5.918 -8.414 -4.348 1 97.88 82 ILE A CA 1
ATOM 653 C C . ILE A 1 82 ? 5.797 -8.719 -2.855 1 97.88 82 ILE A C 1
ATOM 655 O O . ILE A 1 82 ? 4.691 -8.914 -2.344 1 97.88 82 ILE A O 1
ATOM 659 N N . ALA A 1 83 ? 6.934 -8.805 -2.127 1 98.38 83 ALA A N 1
ATOM 660 C CA . ALA A 1 83 ? 6.863 -9.062 -0.691 1 98.38 83 ALA A CA 1
ATOM 661 C C . ALA A 1 83 ? 6.117 -7.941 0.029 1 98.38 83 ALA A C 1
ATOM 663 O O . ALA A 1 83 ? 5.332 -8.203 0.944 1 98.38 83 ALA A O 1
ATOM 664 N N . ILE A 1 84 ? 6.359 -6.691 -0.375 1 98.69 84 ILE A N 1
ATOM 665 C CA . ILE A 1 84 ? 5.668 -5.547 0.207 1 98.69 84 ILE A CA 1
ATOM 666 C C . ILE A 1 84 ? 4.168 -5.66 -0.057 1 98.69 84 ILE A C 1
ATOM 668 O O . ILE A 1 84 ? 3.355 -5.496 0.856 1 98.69 84 ILE A O 1
ATOM 672 N N . ILE A 1 85 ? 3.83 -5.969 -1.284 1 98.75 85 ILE A N 1
ATOM 673 C CA . ILE A 1 85 ? 2.428 -6.023 -1.679 1 98.75 85 ILE A CA 1
ATOM 674 C C . ILE A 1 85 ? 1.734 -7.184 -0.962 1 98.75 85 ILE A C 1
ATOM 676 O O . ILE A 1 85 ? 0.589 -7.051 -0.524 1 98.75 85 ILE A O 1
ATOM 680 N N . ALA A 1 86 ? 2.428 -8.305 -0.86 1 98.25 86 ALA A N 1
ATOM 681 C CA . ALA A 1 86 ? 1.875 -9.445 -0.127 1 98.25 86 ALA A CA 1
ATOM 682 C C . ALA A 1 86 ? 1.645 -9.086 1.34 1 98.25 86 ALA A C 1
ATOM 684 O O . ALA A 1 86 ? 0.601 -9.422 1.907 1 98.25 86 ALA A O 1
ATOM 685 N N . CYS A 1 87 ? 2.592 -8.453 1.947 1 98.81 87 CYS A N 1
ATOM 686 C CA . CYS A 1 87 ? 2.506 -8.016 3.336 1 98.81 87 CYS A CA 1
ATOM 687 C C . CYS A 1 87 ? 1.293 -7.117 3.549 1 98.81 87 CYS A C 1
ATOM 689 O O . CYS A 1 87 ? 0.49 -7.355 4.453 1 98.81 87 CYS A O 1
ATOM 691 N N . MET A 1 88 ? 1.144 -6.16 2.699 1 98.88 88 MET A N 1
ATOM 692 C CA . MET A 1 88 ? 0.035 -5.211 2.771 1 98.88 88 MET A CA 1
ATOM 693 C C . MET A 1 88 ? -1.295 -5.906 2.504 1 98.88 88 MET A C 1
ATOM 695 O O . MET A 1 88 ? -2.289 -5.633 3.18 1 98.88 88 MET A O 1
ATOM 699 N N . GLY A 1 89 ? -1.26 -6.762 1.483 1 98.56 89 GLY A N 1
ATOM 700 C CA . GLY A 1 89 ? -2.475 -7.473 1.123 1 98.56 89 GLY A CA 1
ATOM 701 C C . GLY A 1 89 ? -3.01 -8.344 2.242 1 98.56 89 GLY A C 1
ATOM 702 O O . GLY A 1 89 ? -4.219 -8.398 2.473 1 98.56 89 GLY A O 1
ATOM 703 N N . MET A 1 90 ? -2.152 -9.055 2.953 1 98.56 90 MET A N 1
ATOM 704 C CA . MET A 1 90 ? -2.574 -9.938 4.035 1 98.56 90 MET A CA 1
ATOM 705 C C . MET A 1 90 ? -3.191 -9.141 5.18 1 98.56 90 MET A C 1
ATOM 707 O O . MET A 1 90 ? -4.23 -9.531 5.719 1 98.56 90 MET A O 1
ATOM 711 N N . ALA A 1 91 ? -2.576 -8.031 5.516 1 98.88 91 ALA A N 1
ATOM 712 C CA . ALA A 1 91 ? -3.156 -7.176 6.551 1 98.88 91 ALA A CA 1
ATOM 713 C C . ALA A 1 91 ? -4.484 -6.586 6.094 1 98.88 91 ALA A C 1
ATOM 715 O O . ALA A 1 91 ? -5.426 -6.469 6.883 1 98.88 91 ALA A O 1
ATOM 716 N N . TYR A 1 92 ? -4.535 -6.195 4.855 1 98.56 92 TYR A N 1
ATOM 717 C CA . TYR A 1 92 ? -5.754 -5.66 4.258 1 98.56 92 TYR A CA 1
ATOM 718 C C . TYR A 1 92 ? -6.902 -6.652 4.383 1 98.56 92 TYR A C 1
ATOM 720 O O . TYR A 1 92 ? -7.977 -6.309 4.887 1 98.56 92 TYR A O 1
ATOM 728 N N . ILE A 1 93 ? -6.656 -7.875 3.967 1 98.06 93 ILE A N 1
ATOM 729 C CA . ILE A 1 93 ? -7.691 -8.898 3.955 1 98.06 93 ILE A CA 1
ATOM 730 C C . ILE A 1 93 ? -8.07 -9.266 5.387 1 98.06 93 ILE A C 1
ATOM 732 O O . ILE A 1 93 ? -9.25 -9.453 5.695 1 98.06 93 ILE A O 1
ATOM 736 N N . TYR A 1 94 ? -7.09 -9.398 6.258 1 98.62 94 TYR A N 1
ATOM 737 C CA . TYR A 1 94 ? -7.355 -9.727 7.652 1 98.62 94 TYR A CA 1
ATOM 738 C C . TYR A 1 94 ? -8.305 -8.711 8.281 1 98.62 94 TYR A C 1
ATOM 740 O O . TYR A 1 94 ? -9.328 -9.086 8.867 1 98.62 94 TYR A O 1
ATOM 748 N N . ALA A 1 95 ? -8.023 -7.426 8.125 1 98.31 95 ALA A N 1
ATOM 749 C CA . ALA A 1 95 ? -8.836 -6.363 8.711 1 98.31 95 ALA A CA 1
ATOM 750 C C . ALA A 1 95 ? -10.203 -6.293 8.039 1 98.31 95 ALA A C 1
ATOM 752 O O . ALA A 1 95 ? -11.227 -6.113 8.711 1 98.31 95 ALA A O 1
ATOM 753 N N . ARG A 1 96 ? -10.227 -6.375 6.758 1 97.62 96 ARG A N 1
ATOM 754 C CA . ARG A 1 96 ? -11.477 -6.328 6.008 1 97.62 96 ARG A CA 1
ATOM 755 C C . ARG A 1 96 ? -12.43 -7.43 6.469 1 97.62 96 ARG A C 1
ATOM 757 O O . ARG A 1 96 ? -13.609 -7.176 6.695 1 97.62 96 ARG A O 1
ATOM 764 N N . ASN A 1 97 ? -11.898 -8.633 6.559 1 97.19 97 ASN A N 1
ATOM 765 C CA . ASN A 1 97 ? -12.727 -9.781 6.914 1 97.19 97 ASN A CA 1
ATOM 766 C C . ASN A 1 97 ? -13.227 -9.688 8.352 1 97.19 97 ASN A C 1
ATOM 768 O O . ASN A 1 97 ? -14.25 -10.273 8.703 1 97.19 97 ASN A O 1
ATOM 772 N N . ASP A 1 98 ? -12.523 -8.945 9.164 1 97.69 98 ASP A N 1
ATOM 773 C CA . ASP A 1 98 ? -12.969 -8.703 10.531 1 97.69 98 ASP A CA 1
ATOM 774 C C . ASP A 1 98 ? -13.953 -7.531 10.594 1 97.69 98 ASP A C 1
ATOM 776 O O . ASP A 1 98 ? -14.406 -7.152 11.68 1 97.69 98 ASP A O 1
ATOM 780 N N . GLY A 1 99 ? -14.234 -6.887 9.508 1 96.62 99 GLY A N 1
ATOM 781 C CA . GLY A 1 99 ? -15.273 -5.875 9.43 1 96.62 99 GLY A CA 1
ATOM 782 C C . GLY A 1 99 ? -14.766 -4.469 9.68 1 96.62 99 GLY A C 1
ATOM 783 O O . GLY A 1 99 ? -15.547 -3.572 10.008 1 96.62 99 GLY A O 1
ATOM 784 N N . HIS A 1 100 ? -13.484 -4.238 9.523 1 95.75 100 HIS A N 1
ATOM 785 C CA . HIS A 1 100 ? -12.898 -2.926 9.773 1 95.75 100 HIS A CA 1
ATOM 786 C C . HIS A 1 100 ? -12.414 -2.281 8.484 1 95.75 100 HIS A C 1
ATOM 788 O O . HIS A 1 100 ? -12.281 -2.957 7.461 1 95.75 100 HIS A O 1
ATOM 794 N N . GLU A 1 101 ? -12.273 -0.927 8.5 1 92.62 101 GLU A N 1
ATOM 795 C CA . GLU A 1 101 ? -11.609 -0.289 7.371 1 92.62 101 GLU A CA 1
ATOM 796 C C . GLU A 1 101 ? -10.203 -0.84 7.172 1 92.62 101 GLU A C 1
ATOM 798 O O . GLU A 1 101 ? -9.359 -0.735 8.062 1 92.62 101 GLU A O 1
ATOM 803 N N . PRO A 1 102 ? -9.93 -1.381 6.047 1 97 102 PRO A N 1
ATOM 804 C CA . PRO A 1 102 ? -8.781 -2.287 5.953 1 97 102 PRO A CA 1
ATOM 805 C C . PRO A 1 102 ? -7.504 -1.578 5.508 1 97 102 PRO A C 1
ATOM 807 O O . PRO A 1 102 ? -6.402 -2.064 5.766 1 97 102 PRO A O 1
ATOM 810 N N . PHE A 1 103 ? -7.582 -0.433 4.824 1 98.12 103 PHE A N 1
ATOM 811 C CA . PHE A 1 103 ? -6.391 0.112 4.184 1 98.12 103 PHE A CA 1
ATOM 812 C C . PHE A 1 103 ? -5.398 0.619 5.219 1 98.12 103 PHE A C 1
ATOM 814 O O . PHE A 1 103 ? -4.184 0.517 5.027 1 98.12 103 PHE A O 1
ATOM 821 N N . ALA A 1 104 ? -5.898 1.155 6.316 1 97.94 104 ALA A N 1
ATOM 822 C CA . ALA A 1 104 ? -5.004 1.599 7.383 1 97.94 104 ALA A CA 1
ATOM 823 C C . ALA A 1 104 ? -4.121 0.453 7.871 1 97.94 104 ALA A C 1
ATOM 825 O O . ALA A 1 104 ? -2.928 0.643 8.125 1 97.94 104 ALA A O 1
ATOM 826 N N . ALA A 1 105 ? -4.715 -0.734 8.031 1 98.44 105 ALA A N 1
ATOM 827 C CA . ALA A 1 105 ? -3.953 -1.911 8.438 1 98.44 105 ALA A CA 1
ATOM 828 C C . ALA A 1 105 ? -2.871 -2.246 7.418 1 98.44 105 ALA A C 1
ATOM 830 O O . ALA A 1 105 ? -1.758 -2.627 7.785 1 98.44 105 ALA A O 1
ATOM 831 N N . SER A 1 106 ? -3.24 -2.133 6.145 1 98.75 106 SER A N 1
ATOM 832 C CA . SER A 1 106 ? -2.299 -2.371 5.055 1 98.75 106 SER A CA 1
ATOM 833 C C . SER A 1 106 ? -1.105 -1.425 5.141 1 98.75 106 SER A C 1
ATOM 835 O O . SER A 1 106 ? 0.042 -1.849 4.98 1 98.75 106 SER A O 1
ATOM 837 N N . VAL A 1 107 ? -1.344 -0.188 5.383 1 98.75 107 VAL A N 1
ATOM 838 C CA . VAL A 1 107 ? -0.305 0.833 5.484 1 98.75 107 VAL A CA 1
ATOM 839 C C . VAL A 1 107 ? 0.597 0.537 6.68 1 98.75 107 VAL A C 1
ATOM 841 O O . VAL A 1 107 ? 1.822 0.625 6.578 1 98.75 107 VAL A O 1
ATOM 844 N N . MET A 1 108 ? 0.036 0.154 7.797 1 98.75 108 MET A N 1
ATOM 845 C CA . MET A 1 108 ? 0.812 -0.137 9 1 98.75 108 MET A CA 1
ATOM 846 C C . MET A 1 108 ? 1.717 -1.345 8.789 1 98.75 108 MET A C 1
ATOM 848 O O . MET A 1 108 ? 2.828 -1.396 9.32 1 98.75 108 MET A O 1
ATOM 852 N N . SER A 1 109 ? 1.193 -2.305 8.062 1 98.94 109 SER A N 1
ATOM 853 C CA . SER A 1 109 ? 2.01 -3.482 7.785 1 98.94 109 SER A CA 1
ATOM 854 C C . SER A 1 109 ? 3.221 -3.125 6.93 1 98.94 109 SER A C 1
ATOM 856 O O . SER A 1 109 ? 4.305 -3.678 7.121 1 98.94 109 SER A O 1
ATOM 858 N N . PHE A 1 110 ? 3.016 -2.258 5.949 1 98.88 110 PHE A N 1
ATOM 859 C CA . PHE A 1 110 ? 4.117 -1.767 5.125 1 98.88 110 PHE A CA 1
ATOM 860 C C . PHE A 1 110 ? 5.164 -1.067 5.984 1 98.88 110 PHE A C 1
ATOM 862 O O . PHE A 1 110 ? 6.359 -1.339 5.855 1 98.88 110 PHE A O 1
ATOM 869 N N . VAL A 1 111 ? 4.727 -0.219 6.855 1 98.88 111 VAL A N 1
ATOM 870 C CA . VAL A 1 111 ? 5.609 0.54 7.73 1 98.88 111 VAL A CA 1
ATOM 871 C C . VAL A 1 111 ? 6.371 -0.413 8.648 1 98.88 111 VAL A C 1
ATOM 873 O O . VAL A 1 111 ? 7.586 -0.285 8.82 1 98.88 111 VAL A O 1
ATOM 876 N N . ALA A 1 112 ? 5.645 -1.347 9.25 1 98.94 112 ALA A N 1
ATOM 877 C CA . ALA A 1 112 ? 6.281 -2.332 10.117 1 98.94 112 ALA A CA 1
ATOM 878 C C . ALA A 1 112 ? 7.348 -3.119 9.367 1 98.94 112 ALA A C 1
ATOM 880 O O . ALA A 1 112 ? 8.422 -3.395 9.906 1 98.94 112 ALA A O 1
ATOM 881 N N . PHE A 1 113 ? 7.047 -3.504 8.141 1 98.88 113 PHE A N 1
ATOM 882 C CA . PHE A 1 113 ? 7.98 -4.23 7.293 1 98.88 113 PHE A CA 1
ATOM 883 C C . PHE A 1 113 ? 9.25 -3.42 7.066 1 98.88 113 PHE A C 1
ATOM 885 O O . PHE A 1 113 ? 10.352 -3.973 7.066 1 98.88 113 PHE A O 1
ATOM 892 N N . LEU A 1 114 ? 9.109 -2.105 6.867 1 98.69 114 LEU A N 1
ATOM 893 C CA . LEU A 1 114 ? 10.266 -1.242 6.637 1 98.69 114 LEU A CA 1
ATOM 894 C C . LEU A 1 114 ? 11.062 -1.044 7.922 1 98.69 114 LEU A C 1
ATOM 896 O O . LEU A 1 114 ? 12.297 -1.014 7.895 1 98.69 114 LEU A O 1
ATOM 900 N N . ILE A 1 115 ? 10.391 -0.917 9.062 1 98.75 115 ILE A N 1
ATOM 901 C CA . ILE A 1 115 ? 11.055 -0.624 10.328 1 98.75 115 ILE A CA 1
ATOM 902 C C . ILE A 1 115 ? 12 -1.77 10.695 1 98.75 115 ILE A C 1
ATOM 904 O O . ILE A 1 115 ? 13.117 -1.537 11.156 1 98.75 115 ILE A O 1
ATOM 908 N N . ILE A 1 116 ? 11.602 -2.979 10.422 1 98.12 116 ILE A N 1
ATOM 909 C CA . ILE A 1 116 ? 12.359 -4.117 10.938 1 98.12 116 ILE A CA 1
ATOM 910 C C . ILE A 1 116 ? 13.5 -4.453 9.977 1 98.12 116 ILE A C 1
ATOM 912 O O . ILE A 1 116 ? 14.273 -5.379 10.234 1 98.12 116 ILE A O 1
ATOM 916 N N . ASN A 1 117 ? 13.602 -3.74 8.875 1 95.25 117 ASN A N 1
ATOM 917 C CA . ASN A 1 117 ? 14.648 -3.961 7.891 1 95.25 117 ASN A CA 1
ATOM 918 C C . ASN A 1 117 ? 15.672 -2.826 7.895 1 95.25 117 ASN A C 1
ATOM 920 O O . ASN A 1 117 ? 15.391 -1.732 8.383 1 95.25 117 ASN A O 1
ATOM 924 N N . LYS A 1 118 ? 16.812 -3.066 7.32 1 92.44 118 LYS A N 1
ATOM 925 C CA . LYS A 1 118 ? 17.828 -2.016 7.223 1 92.44 118 LYS A CA 1
ATOM 926 C C . LYS A 1 118 ? 17.422 -0.964 6.191 1 92.44 118 LYS A C 1
ATOM 928 O O . LYS A 1 118 ? 16.812 -1.289 5.172 1 92.44 118 LYS A O 1
ATOM 933 N N . SER A 1 119 ? 17.703 0.211 6.461 1 94 119 SER A N 1
ATOM 934 C CA . SER A 1 119 ? 17.453 1.315 5.543 1 94 119 SER A CA 1
ATOM 935 C C . SER A 1 119 ? 18.734 1.794 4.879 1 94 119 SER A C 1
ATOM 937 O O . SER A 1 119 ? 18.859 2.961 4.5 1 94 119 SER A O 1
ATOM 939 N N . SER A 1 120 ? 19.734 0.937 4.848 1 93.88 120 SER A N 1
ATOM 940 C CA . SER A 1 120 ? 21.031 1.243 4.277 1 93.88 120 SER A CA 1
ATOM 941 C C . SER A 1 120 ? 21.672 0.005 3.65 1 93.88 120 SER A C 1
ATOM 943 O O . SER A 1 120 ? 21.188 -1.112 3.85 1 93.88 120 SER A O 1
ATOM 945 N N . LEU A 1 121 ? 22.547 0.241 2.781 1 93.06 121 LEU A N 1
ATOM 946 C CA . LEU A 1 121 ? 23.359 -0.84 2.246 1 93.06 121 LEU A CA 1
ATOM 947 C C . LEU A 1 121 ? 24.812 -0.398 2.092 1 93.06 121 LEU A C 1
ATOM 949 O O . LEU A 1 121 ? 25.094 0.8 2.029 1 93.06 121 LEU A O 1
ATOM 953 N N . VAL A 1 122 ? 25.719 -1.281 2.178 1 91 122 VAL A N 1
ATOM 954 C CA . VAL A 1 122 ? 27.141 -1.024 1.988 1 91 122 VAL A CA 1
ATOM 955 C C . VAL A 1 122 ? 27.562 -1.473 0.592 1 91 122 VAL A C 1
ATOM 957 O O . VAL A 1 122 ? 27.344 -2.623 0.208 1 91 122 VAL A O 1
ATOM 960 N N . THR A 1 123 ? 28.125 -0.606 -0.1 1 91 123 THR A N 1
ATOM 961 C CA . THR A 1 123 ? 28.547 -0.911 -1.46 1 91 123 THR A CA 1
ATOM 962 C C . THR A 1 123 ? 29.797 -1.789 -1.448 1 91 123 THR A C 1
ATOM 964 O O . THR A 1 123 ? 30.406 -2 -0.397 1 91 123 THR A O 1
ATOM 967 N N . ALA A 1 124 ? 30.156 -2.252 -2.648 1 84.56 124 ALA A N 1
ATOM 968 C CA . ALA A 1 124 ? 31.328 -3.09 -2.797 1 84.56 124 ALA A CA 1
ATOM 969 C C . ALA A 1 124 ? 32.594 -2.334 -2.391 1 84.56 124 ALA A C 1
ATOM 971 O O . ALA A 1 124 ? 33.531 -2.928 -1.875 1 84.56 124 ALA A O 1
ATOM 972 N N . LYS A 1 125 ? 32.562 -0.98 -2.469 1 88.81 125 LYS A N 1
ATOM 973 C CA . LYS A 1 125 ? 33.719 -0.149 -2.141 1 88.81 125 LYS A CA 1
ATOM 974 C C . LYS A 1 125 ? 33.688 0.282 -0.677 1 88.81 125 LYS A C 1
ATOM 976 O O . LYS A 1 125 ? 34.5 1.096 -0.247 1 88.81 125 LYS A O 1
ATOM 981 N N . GLY A 1 126 ? 32.656 -0.154 0.038 1 89.19 126 GLY A N 1
ATOM 982 C CA . GLY A 1 126 ? 32.625 0.055 1.477 1 89.19 126 GLY A CA 1
ATOM 983 C C . GLY A 1 126 ? 31.859 1.31 1.882 1 89.19 126 GLY A C 1
ATOM 984 O O . GLY A 1 126 ? 31.875 1.692 3.055 1 89.19 126 GLY A O 1
ATOM 985 N N . GLU A 1 127 ? 31.219 1.931 0.93 1 91.75 127 GLU A N 1
ATOM 986 C CA . GLU A 1 127 ? 30.438 3.125 1.241 1 91.75 127 GLU A CA 1
ATOM 987 C C . GLU A 1 127 ? 29.031 2.762 1.716 1 91.75 127 GLU A C 1
ATOM 989 O O . GLU A 1 127 ? 28.375 1.899 1.126 1 91.75 127 GLU A O 1
ATOM 994 N N . THR A 1 128 ? 28.688 3.418 2.797 1 91.75 128 THR A N 1
ATOM 995 C CA . THR A 1 128 ? 27.328 3.193 3.297 1 91.75 128 THR A CA 1
ATOM 996 C C . THR A 1 128 ? 26.344 4.156 2.641 1 91.75 128 THR A C 1
ATOM 998 O O . THR A 1 128 ? 26.547 5.371 2.67 1 91.75 128 THR A O 1
ATOM 1001 N N . VAL A 1 129 ? 25.406 3.631 1.961 1 93.44 129 VAL A N 1
ATOM 1002 C CA . VAL A 1 129 ? 24.312 4.41 1.39 1 93.44 129 VAL A CA 1
ATOM 1003 C C . VAL A 1 129 ? 23.078 4.289 2.275 1 93.44 129 VAL A C 1
ATOM 1005 O O . VAL A 1 129 ? 22.562 3.188 2.479 1 93.44 129 VAL A O 1
ATOM 1008 N N . SER A 1 130 ? 22.609 5.426 2.871 1 93.06 130 SER A N 1
ATOM 1009 C CA . SER A 1 130 ? 21.469 5.414 3.781 1 93.06 130 SER A CA 1
ATOM 1010 C C . SER A 1 130 ? 20.234 6.023 3.125 1 93.06 130 SER A C 1
ATOM 1012 O O . SER A 1 130 ? 20.297 6.543 2.01 1 93.06 130 SER A O 1
ATOM 1014 N N . GLY A 1 131 ? 19.094 5.875 3.779 1 94.56 131 GLY A N 1
ATOM 1015 C CA . GLY A 1 131 ? 17.859 6.457 3.271 1 94.56 131 GLY A CA 1
ATOM 1016 C C . GLY A 1 131 ? 17.344 5.762 2.027 1 94.56 131 GLY A C 1
ATOM 1017 O O . GLY A 1 131 ? 16.922 6.418 1.073 1 94.56 131 GLY A O 1
ATOM 1018 N N . ILE A 1 132 ? 17.484 4.418 1.986 1 96.81 132 ILE A N 1
ATOM 1019 C CA . ILE A 1 132 ? 17.047 3.652 0.826 1 96.81 132 ILE A CA 1
ATOM 1020 C C . ILE A 1 132 ? 16.203 2.457 1.284 1 96.81 132 ILE A C 1
ATOM 1022 O O . ILE A 1 132 ? 16.25 2.082 2.459 1 96.81 132 ILE A O 1
ATOM 1026 N N . ILE A 1 133 ? 15.438 1.897 0.459 1 97.75 133 ILE A N 1
ATOM 1027 C CA . ILE A 1 133 ? 14.844 0.568 0.573 1 97.75 133 ILE A CA 1
ATOM 1028 C C . ILE A 1 133 ? 15.555 -0.393 -0.38 1 97.75 133 ILE A C 1
ATOM 1030 O O . ILE A 1 133 ? 15.492 -0.222 -1.601 1 97.75 133 ILE A O 1
ATOM 1034 N N . ASP A 1 134 ? 16.281 -1.326 0.145 1 96.81 134 ASP A N 1
ATOM 1035 C CA . ASP A 1 134 ? 17 -2.32 -0.643 1 96.81 134 ASP A CA 1
ATOM 1036 C C . ASP A 1 134 ? 16.047 -3.344 -1.248 1 96.81 134 ASP A C 1
ATOM 1038 O O . ASP A 1 134 ? 15.438 -4.141 -0.526 1 96.81 134 ASP A O 1
ATOM 1042 N N . LYS A 1 135 ? 15.922 -3.395 -2.576 1 96.19 135 LYS A N 1
ATOM 1043 C CA . LYS A 1 135 ? 14.922 -4.215 -3.254 1 96.19 135 LYS A CA 1
ATOM 1044 C C . LYS A 1 135 ? 15.297 -5.695 -3.197 1 96.19 135 LYS A C 1
ATOM 1046 O O . LYS A 1 135 ? 14.484 -6.559 -3.514 1 96.19 135 LYS A O 1
ATOM 1051 N N . ASN A 1 136 ? 16.484 -6.031 -2.676 1 94 136 ASN A N 1
ATOM 1052 C CA . ASN A 1 136 ? 16.828 -7.426 -2.439 1 94 136 ASN A CA 1
ATOM 1053 C C . ASN A 1 136 ? 15.891 -8.078 -1.43 1 94 136 ASN A C 1
ATOM 1055 O O . ASN A 1 136 ? 15.672 -9.289 -1.471 1 94 136 ASN A O 1
ATOM 1059 N N . TRP A 1 137 ? 15.32 -7.227 -0.615 1 96.56 137 TRP A N 1
ATOM 1060 C CA . TRP A 1 137 ? 14.555 -7.77 0.503 1 96.56 137 TRP A CA 1
ATOM 1061 C C . TRP A 1 137 ? 13.062 -7.559 0.291 1 96.56 137 TRP A C 1
ATOM 1063 O O . TRP A 1 137 ? 12.242 -7.988 1.109 1 96.56 137 TRP A O 1
ATOM 1073 N N . THR A 1 138 ? 12.688 -6.875 -0.783 1 97.81 138 THR A N 1
ATOM 1074 C CA . THR A 1 138 ? 11.281 -6.539 -0.981 1 97.81 138 THR A CA 1
ATOM 1075 C C . THR A 1 138 ? 10.664 -7.426 -2.055 1 97.81 138 THR A C 1
ATOM 1077 O O . THR A 1 138 ? 9.531 -7.191 -2.482 1 97.81 138 THR A O 1
ATOM 1080 N N . GLY A 1 139 ? 11.43 -8.414 -2.57 1 96.5 139 GLY A N 1
ATOM 1081 C CA . GLY A 1 139 ? 10.961 -9.422 -3.506 1 96.5 139 GLY A CA 1
ATOM 1082 C C . GLY A 1 139 ? 10.914 -10.82 -2.908 1 96.5 139 GLY A C 1
ATOM 1083 O O . GLY A 1 139 ? 10.352 -11.016 -1.828 1 96.5 139 GLY A O 1
ATOM 1084 N N . GLY A 1 140 ? 11.57 -11.727 -3.545 1 95.06 140 GLY A N 1
ATOM 1085 C CA . GLY A 1 140 ? 11.492 -13.125 -3.154 1 95.06 140 GLY A CA 1
ATOM 1086 C C . GLY A 1 140 ? 12.117 -13.406 -1.799 1 95.06 140 GLY A C 1
ATOM 1087 O O . GLY A 1 140 ? 11.562 -14.164 -1.001 1 95.06 140 GLY A O 1
ATOM 1088 N N . GLN A 1 141 ? 13.172 -12.719 -1.479 1 96.44 141 GLN A N 1
ATOM 1089 C CA . GLN A 1 141 ? 13.922 -13.008 -0.262 1 96.44 141 GLN A CA 1
ATOM 1090 C C . GLN A 1 141 ? 13.18 -12.523 0.975 1 96.44 141 GLN A C 1
ATOM 1092 O O . GLN A 1 141 ? 13.453 -12.969 2.09 1 96.44 141 GLN A O 1
ATOM 1097 N N . GLY A 1 142 ? 12.305 -11.625 0.774 1 97.81 142 GLY A N 1
ATOM 1098 C CA . GLY A 1 142 ? 11.586 -11.062 1.909 1 97.81 142 GLY A CA 1
ATOM 1099 C C . GLY A 1 142 ? 10.195 -11.656 2.09 1 97.81 142 GLY A C 1
ATOM 1100 O O . GLY A 1 142 ? 9.438 -11.219 2.957 1 97.81 142 GLY A O 1
ATOM 1101 N N . MET A 1 143 ? 9.836 -12.703 1.384 1 97.94 143 MET A N 1
ATOM 1102 C CA . MET A 1 143 ? 8.461 -13.172 1.284 1 97.94 143 MET A CA 1
ATOM 1103 C C . MET A 1 143 ? 7.98 -13.742 2.615 1 97.94 143 MET A C 1
ATOM 1105 O O . MET A 1 143 ? 6.871 -13.438 3.061 1 97.94 143 MET A O 1
ATOM 1109 N N . VAL A 1 144 ? 8.789 -14.586 3.271 1 98.06 144 VAL A N 1
ATOM 1110 C CA . VAL A 1 144 ? 8.359 -15.188 4.531 1 98.06 144 VAL A CA 1
ATOM 1111 C C . VAL A 1 144 ? 8.219 -14.109 5.602 1 98.06 144 VAL A C 1
ATOM 1113 O O . VAL A 1 144 ? 7.277 -14.133 6.398 1 98.06 144 VAL A O 1
ATOM 1116 N N . THR A 1 145 ? 9.18 -13.164 5.645 1 98.62 145 THR A N 1
ATOM 1117 C CA . THR A 1 145 ? 9.055 -12.031 6.555 1 98.62 145 THR A CA 1
ATOM 1118 C C . THR A 1 145 ? 7.766 -11.258 6.293 1 98.62 145 THR A C 1
ATOM 1120 O O . THR A 1 145 ? 7.07 -10.867 7.23 1 98.62 145 THR A O 1
ATOM 1123 N N . ALA A 1 146 ? 7.457 -11.039 5.016 1 98.69 146 ALA A N 1
ATOM 1124 C CA . ALA A 1 146 ? 6.23 -10.344 4.629 1 98.69 146 ALA A CA 1
ATOM 1125 C C . ALA A 1 146 ? 5 -11.07 5.156 1 98.69 146 ALA A C 1
ATOM 1127 O O . ALA A 1 146 ? 4.043 -10.438 5.605 1 98.69 146 ALA A O 1
ATOM 1128 N N . ILE A 1 147 ? 5.027 -12.391 5.09 1 98.5 147 ILE A N 1
ATOM 1129 C CA . ILE A 1 147 ? 3.908 -13.195 5.566 1 98.5 147 ILE A CA 1
ATOM 1130 C C . ILE A 1 147 ? 3.748 -13.008 7.074 1 98.5 147 ILE A C 1
ATOM 1132 O O . ILE A 1 147 ? 2.648 -12.727 7.559 1 98.5 147 ILE A O 1
ATOM 1136 N N . ILE A 1 148 ? 4.809 -13.125 7.816 1 98.69 148 ILE A N 1
ATOM 1137 C CA . ILE A 1 148 ? 4.785 -13.016 9.273 1 98.69 148 ILE A CA 1
ATOM 1138 C C . ILE A 1 148 ? 4.281 -11.633 9.68 1 98.69 148 ILE A C 1
ATOM 1140 O O . ILE A 1 148 ? 3.346 -11.516 10.469 1 98.69 148 ILE A O 1
ATOM 1144 N N . VAL A 1 149 ? 4.848 -10.602 9.117 1 98.88 149 VAL A N 1
ATOM 1145 C CA . VAL A 1 149 ? 4.523 -9.227 9.484 1 98.88 149 VAL A CA 1
ATOM 1146 C C . VAL A 1 149 ? 3.088 -8.906 9.078 1 98.88 149 VAL A C 1
ATOM 1148 O O . VAL A 1 149 ? 2.332 -8.312 9.859 1 98.88 149 VAL A O 1
ATOM 1151 N N . GLY A 1 150 ? 2.715 -9.281 7.816 1 98.81 150 GLY A N 1
ATOM 1152 C CA . GLY A 1 150 ? 1.369 -9.008 7.34 1 98.81 150 GLY A CA 1
ATOM 1153 C C . GLY A 1 150 ? 0.291 -9.617 8.219 1 98.81 150 GLY A C 1
ATOM 1154 O O . GLY A 1 150 ? -0.678 -8.945 8.57 1 98.81 150 GLY A O 1
ATOM 1155 N N . LEU A 1 151 ? 0.493 -10.852 8.625 1 98.75 151 LEU A N 1
ATOM 1156 C CA . LEU A 1 151 ? -0.502 -11.547 9.438 1 98.75 151 LEU A CA 1
ATOM 1157 C C . LEU A 1 151 ? -0.542 -10.977 10.852 1 98.75 151 LEU A C 1
ATOM 1159 O O . LEU A 1 151 ? -1.62 -10.758 11.406 1 98.75 151 LEU A O 1
ATOM 1163 N N . ILE A 1 152 ? 0.598 -10.703 11.422 1 98.88 152 ILE A N 1
ATOM 1164 C CA . ILE A 1 152 ? 0.66 -10.219 12.797 1 98.88 152 ILE A CA 1
ATOM 1165 C C . ILE A 1 152 ? 0.066 -8.812 12.867 1 98.88 152 ILE A C 1
ATOM 1167 O O . ILE A 1 152 ? -0.721 -8.516 13.773 1 98.88 152 ILE A O 1
ATOM 1171 N N . VAL A 1 153 ? 0.405 -7.941 11.961 1 98.88 153 VAL A N 1
ATOM 1172 C CA . VAL A 1 153 ? -0.103 -6.574 11.969 1 98.88 153 VAL A CA 1
ATOM 1173 C C . VAL A 1 153 ? -1.613 -6.582 11.742 1 98.88 153 VAL A C 1
ATOM 1175 O O . VAL A 1 153 ? -2.35 -5.844 12.406 1 98.88 153 VAL A O 1
ATOM 1178 N N . GLY A 1 154 ? -2.068 -7.422 10.727 1 98.75 154 GLY A N 1
ATOM 1179 C CA . GLY A 1 154 ? -3.506 -7.547 10.539 1 98.75 154 GLY A CA 1
ATOM 1180 C C . GLY A 1 154 ? -4.234 -7.977 11.797 1 98.75 154 GLY A C 1
ATOM 1181 O O . GLY A 1 154 ? -5.281 -7.422 12.133 1 98.75 154 GLY A O 1
ATOM 1182 N N . ALA A 1 155 ? -3.652 -8.938 12.508 1 98.69 155 ALA A N 1
ATOM 1183 C CA . ALA A 1 155 ? -4.262 -9.461 13.727 1 98.69 155 ALA A CA 1
ATOM 1184 C C . ALA A 1 155 ? -4.27 -8.406 14.828 1 98.69 155 ALA A C 1
ATOM 1186 O O . ALA A 1 155 ? -5.277 -8.227 15.516 1 98.69 155 ALA A O 1
ATOM 1187 N N . ILE A 1 156 ? -3.18 -7.703 15.023 1 98.81 156 ILE A N 1
ATOM 1188 C CA . ILE A 1 156 ? -3.061 -6.707 16.078 1 98.81 156 ILE A CA 1
ATOM 1189 C C . ILE A 1 156 ? -4.02 -5.547 15.805 1 98.81 156 ILE A C 1
ATOM 1191 O O . ILE A 1 156 ? -4.75 -5.113 16.703 1 98.81 156 ILE A O 1
ATOM 1195 N N . TYR A 1 157 ? -3.986 -5.043 14.609 1 98.5 157 TYR A N 1
ATOM 1196 C CA . TYR A 1 157 ? -4.871 -3.947 14.234 1 98.5 157 TYR A CA 1
ATOM 1197 C C . TYR A 1 157 ? -6.328 -4.312 14.484 1 98.5 157 TYR A C 1
ATOM 1199 O O . TYR A 1 157 ? -7.07 -3.543 15.109 1 98.5 157 TYR A O 1
ATOM 1207 N N . SER A 1 158 ? -6.73 -5.484 14.023 1 98.31 158 SER A N 1
ATOM 1208 C CA . SER A 1 158 ? -8.109 -5.938 14.188 1 98.31 158 SER A CA 1
ATOM 1209 C C . SER A 1 158 ? -8.461 -6.113 15.664 1 98.31 158 SER A C 1
ATOM 1211 O O . SER A 1 158 ? -9.578 -5.809 16.078 1 98.31 158 SER A O 1
ATOM 1213 N N . TRP A 1 159 ? -7.492 -6.609 16.406 1 98.31 159 TRP A N 1
ATOM 1214 C CA . TRP A 1 159 ? -7.734 -6.824 17.828 1 98.31 159 TRP A CA 1
ATOM 1215 C C . TRP A 1 159 ? -8.016 -5.5 18.531 1 98.31 159 TRP A C 1
ATOM 1217 O O . TRP A 1 159 ? -8.93 -5.41 19.344 1 98.31 159 TRP A O 1
ATOM 1227 N N . PHE A 1 160 ? -7.312 -4.438 18.281 1 98.12 160 PHE A N 1
ATOM 1228 C CA . PHE A 1 160 ? -7.496 -3.133 18.906 1 98.12 160 PHE A CA 1
ATOM 1229 C C . PHE A 1 160 ? -8.852 -2.543 18.547 1 98.12 160 PHE A C 1
ATOM 1231 O O . PHE A 1 160 ? -9.508 -1.92 19.375 1 98.12 160 PHE A O 1
ATOM 1238 N N . LEU A 1 161 ? -9.203 -2.656 17.312 1 97.06 161 LEU A N 1
ATOM 1239 C CA . LEU A 1 161 ? -10.492 -2.111 16.875 1 97.06 161 LEU A CA 1
ATOM 1240 C C . LEU A 1 161 ? -11.648 -2.91 17.469 1 97.06 161 LEU A C 1
ATOM 1242 O O . LEU A 1 161 ? -12.672 -2.34 17.844 1 97.06 161 LEU A O 1
ATOM 1246 N N . GLU A 1 162 ? -11.461 -4.246 17.484 1 97.19 162 GLU A N 1
ATOM 1247 C CA . GLU A 1 162 ? -12.492 -5.094 18.078 1 97.19 162 GLU A CA 1
ATOM 1248 C C . GLU A 1 162 ? -12.703 -4.758 19.547 1 97.19 162 GLU A C 1
ATOM 1250 O O . GLU A 1 162 ? -13.844 -4.738 20.031 1 97.19 162 GLU A O 1
ATOM 1255 N N . LYS A 1 163 ? -11.641 -4.492 20.234 1 97.38 163 LYS A N 1
ATOM 1256 C CA . LYS A 1 163 ? -11.711 -4.207 21.656 1 97.38 163 LYS A CA 1
ATOM 1257 C C . LYS A 1 163 ? -12 -2.73 21.922 1 97.38 163 LYS A C 1
ATOM 1259 O O . LYS A 1 163 ? -12.172 -2.312 23.062 1 97.38 163 LYS A O 1
ATOM 1264 N N . LYS A 1 164 ? -11.9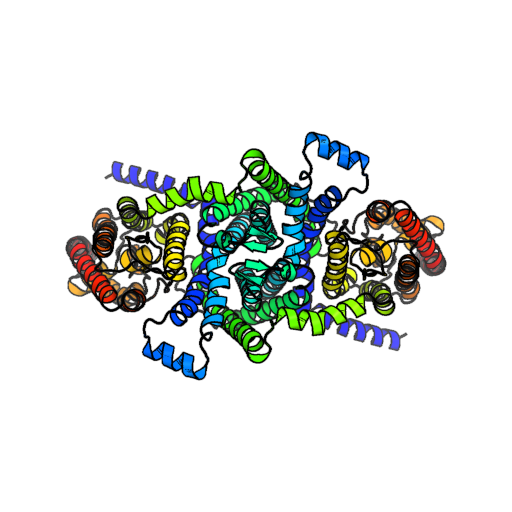61 -1.88 20.953 1 95.06 164 LYS A N 1
ATOM 1265 C CA . LYS A 1 164 ? -12.273 -0.454 21 1 95.06 164 LYS A CA 1
ATOM 1266 C C . LYS A 1 164 ? -11.203 0.31 21.781 1 95.06 164 LYS A C 1
ATOM 1268 O O . LYS A 1 164 ? -11.523 1.264 22.5 1 95.06 164 LYS A O 1
ATOM 1273 N N . PHE A 1 165 ? -10.047 -0.256 21.75 1 95.62 165 PHE A N 1
ATOM 1274 C CA . PHE A 1 165 ? -8.906 0.498 22.266 1 95.62 165 PHE A CA 1
ATOM 1275 C C . PHE A 1 165 ? -8.406 1.486 21.219 1 95.62 165 PHE A C 1
ATOM 1277 O O . PHE A 1 165 ? -7.305 1.329 20.688 1 95.62 165 PHE A O 1
ATOM 1284 N N . VAL A 1 166 ? -9.281 2.461 20.875 1 93.69 166 VAL A N 1
ATOM 1285 C CA . VAL A 1 166 ? -9.016 3.443 19.828 1 93.69 166 VAL A CA 1
ATOM 1286 C C . VAL A 1 166 ? -9.445 4.828 20.297 1 93.69 166 VAL A C 1
ATOM 1288 O O . VAL A 1 166 ? -10.094 4.965 21.344 1 93.69 166 VAL A O 1
ATOM 1291 N N . ILE A 1 167 ? -8.984 5.848 19.641 1 91 167 ILE A N 1
ATOM 1292 C CA . ILE A 1 167 ? -9.414 7.223 19.875 1 91 167 ILE A CA 1
ATOM 1293 C C . ILE A 1 167 ? -10.625 7.539 19 1 91 167 ILE A C 1
ATOM 1295 O O . ILE A 1 167 ? -10.516 7.559 17.766 1 91 167 ILE A O 1
ATOM 1299 N N . ASN A 1 168 ? -11.734 7.793 19.625 1 89.69 168 ASN A N 1
ATOM 1300 C CA . ASN A 1 168 ? -12.938 8.172 18.891 1 89.69 168 ASN A CA 1
ATOM 1301 C C . ASN A 1 168 ? -13.109 9.688 18.844 1 89.69 168 ASN A C 1
ATOM 1303 O O . ASN A 1 168 ? -13.023 10.359 19.875 1 89.69 168 ASN A O 1
ATOM 1307 N N . MET A 1 169 ? -13.297 10.148 17.641 1 86.38 169 MET A N 1
ATOM 1308 C CA . MET A 1 169 ? -13.555 11.578 17.484 1 86.38 169 MET A CA 1
ATOM 1309 C C . MET A 1 169 ? -15.047 11.875 17.578 1 86.38 169 MET A C 1
ATOM 1311 O O . MET A 1 169 ? -15.883 11.008 17.312 1 86.38 169 MET A O 1
ATOM 1315 N N . PRO A 1 170 ? -15.312 13.07 18.078 1 85 170 PRO A N 1
ATOM 1316 C CA . PRO A 1 170 ? -16.719 13.43 18.188 1 85 170 PRO A CA 1
ATOM 1317 C C . PRO A 1 170 ? -17.438 13.461 16.828 1 85 170 PRO A C 1
ATOM 1319 O O . PRO A 1 170 ? -16.781 13.414 15.789 1 85 170 PRO A O 1
ATOM 1322 N N . ALA A 1 171 ? -18.719 13.602 17.047 1 81.88 171 ALA A N 1
ATOM 1323 C CA . ALA A 1 171 ? -19.547 13.703 15.844 1 81.88 171 ALA A CA 1
ATOM 1324 C C . ALA A 1 171 ? -19.281 15.008 15.102 1 81.88 171 ALA A C 1
ATOM 1326 O O . ALA A 1 171 ? -18.891 16 15.711 1 81.88 171 ALA A O 1
ATOM 1327 N N . GLY A 1 172 ? -19.172 15.102 13.938 1 77.94 172 GLY A N 1
ATOM 1328 C CA . GLY A 1 172 ? -18.953 16.312 13.164 1 77.94 172 GLY A CA 1
ATOM 1329 C C . GLY A 1 172 ? -17.625 16.312 12.43 1 77.94 172 GLY A C 1
ATOM 1330 O O . GLY A 1 172 ? -17.438 17.047 11.469 1 77.94 172 GLY A O 1
ATOM 1331 N N . VAL A 1 173 ? -16.719 15.539 13.094 1 82.69 173 VAL A N 1
ATOM 1332 C CA . VAL A 1 173 ? -15.43 15.414 12.422 1 82.69 173 VAL A CA 1
ATOM 1333 C C . VAL A 1 173 ? -15.586 14.562 11.164 1 82.69 173 VAL A C 1
ATOM 1335 O O . VAL A 1 173 ? -16.281 13.539 11.18 1 82.69 173 VAL A O 1
ATOM 1338 N N . PRO A 1 174 ? -14.938 15.047 10.086 1 84.06 174 PRO A N 1
ATOM 1339 C CA . PRO A 1 174 ? -15.016 14.242 8.867 1 84.06 174 PRO A CA 1
ATOM 1340 C C . PRO A 1 174 ? -14.578 12.789 9.086 1 84.06 174 PRO A C 1
ATOM 1342 O O . PRO A 1 174 ? -13.625 12.531 9.828 1 84.06 174 PRO A O 1
ATOM 1345 N N . GLN A 1 175 ? -15.336 11.922 8.469 1 84.06 175 GLN A N 1
ATOM 1346 C CA . GLN A 1 175 ? -15.156 10.484 8.68 1 84.06 175 GLN A CA 1
ATOM 1347 C C . GLN A 1 175 ? -13.727 10.055 8.344 1 84.06 175 GLN A C 1
ATOM 1349 O O . GLN A 1 175 ? -13.164 9.195 9.016 1 84.06 175 GLN A O 1
ATOM 1354 N N . GLY A 1 176 ? -13.172 10.586 7.297 1 84.31 176 GLY A N 1
ATOM 1355 C CA . GLY A 1 176 ? -11.797 10.266 6.941 1 84.31 176 GLY A CA 1
ATOM 1356 C C . GLY A 1 176 ? -10.805 10.562 8.047 1 84.31 176 GLY A C 1
ATOM 1357 O O . GLY A 1 176 ? -9.906 9.758 8.312 1 84.31 176 GLY A O 1
ATOM 1358 N N . VAL A 1 177 ? -11.031 11.656 8.672 1 86.88 177 VAL A N 1
ATOM 1359 C CA . VAL A 1 177 ? -10.172 12.062 9.789 1 86.88 177 VAL A CA 1
ATOM 1360 C C . VAL A 1 177 ? -10.422 11.156 10.984 1 86.88 177 VAL A C 1
ATOM 1362 O O . VAL A 1 177 ? -9.477 10.672 11.617 1 86.88 177 VAL A O 1
ATOM 1365 N N . ALA A 1 178 ? -11.648 10.914 11.281 1 89.88 178 ALA A N 1
ATOM 1366 C CA . ALA A 1 178 ? -12.023 10.07 12.414 1 89.88 178 ALA A CA 1
ATOM 1367 C C . ALA A 1 178 ? -11.406 8.68 12.289 1 89.88 178 ALA A C 1
ATOM 1369 O O . ALA A 1 178 ? -10.914 8.117 13.273 1 89.88 178 ALA A O 1
ATOM 1370 N N . ASN A 1 179 ? -11.398 8.141 11.094 1 88.44 179 ASN A N 1
ATOM 1371 C CA . ASN A 1 179 ? -10.828 6.816 10.852 1 88.44 179 ASN A CA 1
ATOM 1372 C C . ASN A 1 179 ? -9.328 6.789 11.117 1 88.44 179 ASN A C 1
ATOM 1374 O O . ASN A 1 179 ? -8.797 5.797 11.625 1 88.44 179 ASN A O 1
ATOM 1378 N N . GLN A 1 180 ? -8.734 7.805 10.75 1 88.56 180 GLN A N 1
ATOM 1379 C CA . GLN A 1 180 ? -7.281 7.82 10.922 1 88.56 180 GLN A CA 1
ATOM 1380 C C . GLN A 1 180 ? -6.902 7.98 12.391 1 88.56 180 GLN A C 1
ATOM 1382 O O . GLN A 1 180 ? -5.891 7.434 12.836 1 88.56 180 GLN A O 1
ATOM 1387 N N . PHE A 1 181 ? -7.754 8.664 13.188 1 92.31 181 PHE A N 1
ATOM 1388 C CA . PHE A 1 181 ? -7.504 8.758 14.617 1 92.31 181 PHE A CA 1
ATOM 1389 C C . PHE A 1 181 ? -7.754 7.418 15.297 1 92.31 181 PHE A C 1
ATOM 1391 O O . PHE A 1 181 ? -7.09 7.082 16.281 1 92.31 181 PHE A O 1
ATOM 1398 N N . THR A 1 182 ? -8.664 6.688 14.758 1 94.25 182 THR A N 1
ATOM 1399 C CA . THR A 1 182 ? -8.914 5.34 15.258 1 94.25 182 THR A CA 1
ATOM 1400 C C . THR A 1 182 ? -7.68 4.457 15.062 1 94.25 182 THR A C 1
ATOM 1402 O O . THR A 1 182 ? -7.422 3.557 15.859 1 94.25 182 THR A O 1
ATOM 1405 N N . ALA A 1 183 ? -6.906 4.734 14.062 1 96.12 183 ALA A N 1
ATOM 1406 C CA . ALA A 1 183 ? -5.75 3.914 13.703 1 96.12 183 ALA A CA 1
ATOM 1407 C C . ALA A 1 183 ? -4.52 4.316 14.516 1 96.12 183 ALA A C 1
ATOM 1409 O O . ALA A 1 183 ? -3.5 3.623 14.492 1 96.12 183 ALA A O 1
ATOM 1410 N N . LEU A 1 184 ? -4.617 5.336 15.359 1 96.75 184 LEU A N 1
ATOM 1411 C CA . LEU A 1 184 ? -3.443 5.934 15.984 1 96.75 184 LEU A CA 1
ATOM 1412 C C . LEU A 1 184 ? -2.848 4.996 17.031 1 96.75 184 LEU A C 1
ATOM 1414 O O . LEU A 1 184 ? -1.639 4.754 17.031 1 96.75 184 LEU A O 1
ATOM 1418 N N . ILE A 1 185 ? -3.643 4.453 17.891 1 97.75 185 ILE A N 1
ATOM 1419 C CA . ILE A 1 185 ? -3.141 3.613 18.969 1 97.75 185 ILE A CA 1
ATOM 1420 C C . ILE A 1 185 ? -2.562 2.322 18.391 1 97.75 185 ILE A C 1
ATOM 1422 O O . ILE A 1 185 ? -1.434 1.944 18.719 1 97.75 185 ILE A O 1
ATOM 1426 N N . PRO A 1 186 ? -3.33 1.63 17.484 1 98.19 186 PRO A N 1
ATOM 1427 C CA . PRO A 1 186 ? -2.721 0.459 16.844 1 98.19 186 PRO A CA 1
ATOM 1428 C C . PRO A 1 186 ? -1.401 0.787 16.156 1 98.19 186 PRO A C 1
ATOM 1430 O O . PRO A 1 186 ? -0.451 0.003 16.219 1 98.19 186 PRO A O 1
ATOM 1433 N N . ALA A 1 187 ? -1.345 1.913 15.477 1 98.5 187 ALA A N 1
ATOM 1434 C CA . ALA A 1 187 ? -0.118 2.312 14.797 1 98.5 187 ALA A CA 1
ATOM 1435 C C . ALA A 1 187 ? 1.031 2.482 15.781 1 98.5 187 ALA A C 1
ATOM 1437 O O . ALA A 1 187 ? 2.146 2.014 15.539 1 98.5 187 ALA A O 1
ATOM 1438 N N . ALA A 1 188 ? 0.768 3.158 16.891 1 98.5 188 ALA A N 1
ATOM 1439 C CA . ALA A 1 188 ? 1.792 3.375 17.906 1 98.5 188 ALA A CA 1
ATOM 1440 C C . ALA A 1 188 ? 2.334 2.049 18.438 1 98.5 188 ALA A C 1
ATOM 1442 O O . ALA A 1 188 ? 3.545 1.889 18.609 1 98.5 188 ALA A O 1
ATOM 1443 N N . VAL A 1 189 ? 1.448 1.107 18.688 1 98.75 189 VAL A N 1
ATOM 1444 C CA . VAL A 1 189 ? 1.842 -0.187 19.25 1 98.75 189 VAL A CA 1
ATOM 1445 C C . VAL A 1 189 ? 2.631 -0.972 18.203 1 98.75 189 VAL A C 1
ATOM 1447 O O . VAL A 1 189 ? 3.676 -1.55 18.5 1 98.75 189 VAL A O 1
ATOM 1450 N N . ILE A 1 190 ? 2.158 -1.024 16.969 1 98.88 190 ILE A N 1
ATOM 1451 C CA . ILE A 1 190 ? 2.783 -1.779 15.883 1 98.88 190 ILE A CA 1
ATOM 1452 C C . ILE A 1 190 ? 4.16 -1.197 15.578 1 98.88 190 ILE A C 1
ATOM 1454 O O . ILE A 1 190 ? 5.137 -1.938 15.43 1 98.88 190 ILE A O 1
ATOM 1458 N N . PHE A 1 191 ? 4.281 0.177 15.5 1 98.88 191 PHE A N 1
ATOM 1459 C CA . PHE A 1 191 ? 5.551 0.816 15.18 1 98.88 191 PHE A CA 1
ATOM 1460 C C . PHE A 1 191 ? 6.551 0.643 16.312 1 98.88 191 PHE A C 1
ATOM 1462 O O . PHE A 1 191 ? 7.73 0.372 16.078 1 98.88 191 PHE A O 1
ATOM 1469 N N . THR A 1 192 ? 6.043 0.785 17.547 1 98.81 192 THR A N 1
ATOM 1470 C CA . THR A 1 192 ? 6.914 0.594 18.703 1 98.81 192 THR A CA 1
ATOM 1471 C C . THR A 1 192 ? 7.395 -0.853 18.781 1 98.81 192 THR A C 1
ATOM 1473 O O . THR A 1 192 ? 8.578 -1.107 19.031 1 98.81 192 THR A O 1
ATOM 1476 N N . GLY A 1 193 ? 6.453 -1.798 18.609 1 98.81 193 GLY A N 1
ATOM 1477 C CA . GLY A 1 193 ? 6.848 -3.197 18.594 1 98.81 193 GLY A CA 1
ATOM 1478 C C . GLY A 1 193 ? 7.863 -3.516 17.516 1 98.81 193 GLY A C 1
ATOM 1479 O O . GLY A 1 193 ? 8.828 -4.246 17.75 1 98.81 193 GLY A O 1
ATOM 1480 N N . SER A 1 194 ? 7.652 -3.027 16.328 1 98.88 194 SER A N 1
ATOM 1481 C CA . SER A 1 194 ? 8.594 -3.229 15.227 1 98.88 194 SER A CA 1
ATOM 1482 C C . SER A 1 194 ? 9.953 -2.625 15.547 1 98.88 194 SER A C 1
ATOM 1484 O O . SER A 1 194 ? 10.992 -3.201 15.203 1 98.88 194 SER A O 1
ATOM 1486 N N . MET A 1 195 ? 9.938 -1.431 16.188 1 98.62 195 MET A N 1
ATOM 1487 C CA . MET A 1 195 ? 11.188 -0.782 16.594 1 98.62 195 MET A CA 1
ATOM 1488 C C . MET A 1 195 ? 11.953 -1.646 17.578 1 98.62 195 MET A C 1
ATOM 1490 O O . MET A 1 195 ? 13.18 -1.749 17.5 1 98.62 195 MET A O 1
ATOM 1494 N N . ILE A 1 196 ? 11.219 -2.238 18.531 1 98.5 196 ILE A N 1
ATOM 1495 C CA . ILE A 1 196 ? 11.844 -3.096 19.531 1 98.5 196 ILE A CA 1
ATOM 1496 C C . ILE A 1 196 ? 12.5 -4.293 18.844 1 98.5 196 ILE A C 1
ATOM 1498 O O . ILE A 1 196 ? 13.625 -4.672 19.188 1 98.5 196 ILE A O 1
ATOM 1502 N N . ILE A 1 197 ? 11.812 -4.887 17.859 1 98.62 197 ILE A N 1
ATOM 1503 C CA . ILE A 1 197 ? 12.359 -6.008 17.109 1 98.62 197 ILE A CA 1
ATOM 1504 C C . ILE A 1 197 ? 13.609 -5.559 16.344 1 98.62 197 ILE A C 1
ATOM 1506 O O . ILE A 1 197 ? 14.633 -6.242 16.375 1 98.62 197 ILE A O 1
ATOM 1510 N N . TYR A 1 198 ? 13.539 -4.441 15.703 1 98.25 198 TYR A N 1
ATOM 1511 C CA . TYR A 1 198 ? 14.68 -3.879 14.984 1 98.25 198 TYR A CA 1
ATOM 1512 C C . TYR A 1 198 ? 15.859 -3.67 15.922 1 98.25 198 TYR A C 1
ATOM 1514 O O . TYR A 1 198 ? 17 -4.027 15.594 1 98.25 198 TYR A O 1
ATOM 1522 N N . THR A 1 199 ? 15.586 -3.115 17.094 1 97.44 199 THR A N 1
ATOM 1523 C CA . THR A 1 199 ? 16.609 -2.795 18.078 1 97.44 199 THR A CA 1
ATOM 1524 C C . THR A 1 199 ? 17.297 -4.062 18.578 1 97.44 199 THR A C 1
ATOM 1526 O O . THR A 1 199 ? 18.531 -4.109 18.672 1 97.44 199 THR A O 1
ATOM 1529 N N . PHE A 1 200 ? 16.516 -5.035 18.844 1 97.69 200 PHE A N 1
ATOM 1530 C CA . PHE A 1 200 ? 17.047 -6.301 19.344 1 97.69 200 PHE A CA 1
ATOM 1531 C C . PHE A 1 200 ? 18 -6.914 18.312 1 97.69 200 PHE A C 1
ATOM 1533 O O . PHE A 1 200 ? 19.141 -7.277 18.656 1 97.69 200 PHE A O 1
ATOM 1540 N N . PHE A 1 201 ? 17.656 -6.996 17.062 1 97.56 201 PHE A N 1
ATOM 1541 C CA . PHE A 1 201 ? 18.469 -7.668 16.062 1 97.56 201 PHE A CA 1
ATOM 1542 C C . PHE A 1 201 ? 19.672 -6.82 15.68 1 97.56 201 PHE A C 1
ATOM 1544 O O . PHE A 1 201 ? 20.75 -7.355 15.398 1 97.56 201 PHE A O 1
ATOM 1551 N N . LYS A 1 202 ? 19.453 -5.527 15.672 1 94.81 202 LYS A N 1
ATOM 1552 C CA . LYS A 1 202 ? 20.562 -4.645 15.344 1 94.81 202 LYS A CA 1
ATOM 1553 C C . LYS A 1 202 ? 21.641 -4.695 16.422 1 94.81 202 LYS A C 1
ATOM 1555 O O . LYS A 1 202 ? 22.828 -4.891 16.109 1 94.81 202 LYS A O 1
ATOM 1560 N N . PHE A 1 203 ? 21.297 -4.609 17.688 1 94.44 203 PHE A N 1
ATOM 1561 C CA . PHE A 1 203 ? 22.297 -4.375 18.734 1 94.44 203 PHE A CA 1
ATOM 1562 C C . PHE A 1 203 ? 22.703 -5.684 19.406 1 94.44 203 PHE A C 1
ATOM 1564 O O . PHE A 1 203 ? 23.828 -5.809 19.906 1 94.44 203 PHE A O 1
ATOM 1571 N N . VAL A 1 204 ? 21.781 -6.641 19.422 1 94.81 204 VAL A N 1
ATOM 1572 C CA . VAL A 1 204 ? 22.094 -7.895 20.109 1 94.81 204 VAL A CA 1
ATOM 1573 C C . VAL A 1 204 ? 22.688 -8.883 19.109 1 94.81 204 VAL A C 1
ATOM 1575 O O . VAL A 1 204 ? 23.641 -9.609 19.422 1 94.81 204 VAL A O 1
ATOM 1578 N N . MET A 1 205 ? 22.25 -8.891 17.859 1 95.56 205 MET A N 1
ATOM 1579 C CA . MET A 1 205 ? 22.656 -9.93 16.922 1 95.56 205 MET A CA 1
ATOM 1580 C C . MET A 1 205 ? 23.453 -9.344 15.766 1 95.56 205 MET A C 1
ATOM 1582 O O . MET A 1 205 ? 23.984 -10.078 14.922 1 95.56 205 MET A O 1
ATOM 1586 N N . ASN A 1 206 ? 23.594 -8.023 15.633 1 94.69 206 ASN A N 1
ATOM 1587 C CA . ASN A 1 206 ? 24.312 -7.344 14.562 1 94.69 206 ASN A CA 1
ATOM 1588 C C . ASN A 1 206 ? 23.812 -7.785 13.188 1 94.69 206 ASN A C 1
ATOM 1590 O O . ASN A 1 206 ? 24.609 -8.125 12.32 1 94.69 206 ASN A O 1
ATOM 1594 N N . THR A 1 207 ? 22.531 -7.938 13.055 1 96.25 207 THR A N 1
ATOM 1595 C CA . THR A 1 207 ? 21.828 -8.312 11.844 1 96.25 207 THR A CA 1
ATOM 1596 C C . THR A 1 207 ? 20.422 -7.707 11.82 1 96.25 207 THR A C 1
ATOM 1598 O O . THR A 1 207 ? 20.156 -6.727 12.516 1 96.25 207 THR A O 1
ATOM 1601 N N . THR A 1 208 ? 19.641 -8.109 10.898 1 96.5 208 THR A N 1
ATOM 1602 C CA . THR A 1 208 ? 18.25 -7.66 10.844 1 96.5 208 THR A CA 1
ATOM 1603 C C . THR A 1 208 ? 17.297 -8.844 10.953 1 96.5 208 THR A C 1
ATOM 1605 O O . THR A 1 208 ? 17.688 -9.992 10.734 1 96.5 208 THR A O 1
ATOM 1608 N N . PHE A 1 209 ? 16.094 -8.547 11.305 1 97.69 209 PHE A N 1
ATOM 1609 C CA . PHE A 1 209 ? 15.047 -9.562 11.414 1 97.69 209 PHE A CA 1
ATOM 1610 C C . PHE A 1 209 ? 14.883 -10.312 10.094 1 97.69 209 PHE A C 1
ATOM 1612 O O . PHE A 1 209 ? 14.836 -11.539 10.07 1 97.69 209 PHE A O 1
ATOM 1619 N N . ILE A 1 210 ? 14.82 -9.609 9.008 1 97.69 210 ILE A N 1
ATOM 1620 C CA . ILE A 1 210 ? 14.531 -10.188 7.699 1 97.69 210 ILE A CA 1
ATOM 1621 C C . ILE A 1 210 ? 15.68 -11.102 7.273 1 97.69 210 ILE A C 1
ATOM 1623 O O . ILE A 1 210 ? 15.453 -12.141 6.652 1 97.69 210 ILE A O 1
ATOM 1627 N N . GLU A 1 211 ? 16.922 -10.727 7.578 1 97.31 211 GLU A N 1
ATOM 1628 C CA . GLU A 1 211 ? 18.062 -11.555 7.246 1 97.31 211 GLU A CA 1
ATOM 1629 C C . GLU A 1 211 ? 18.031 -12.875 8.016 1 97.31 211 GLU A C 1
ATOM 1631 O O . GLU A 1 211 ? 18.359 -13.93 7.465 1 97.31 211 GLU A O 1
ATOM 1636 N N . VAL A 1 212 ? 17.656 -12.781 9.289 1 97.75 212 VAL A N 1
ATOM 1637 C CA . VAL A 1 212 ? 17.578 -13.977 10.117 1 97.75 212 VAL A CA 1
ATOM 1638 C C . VAL A 1 212 ? 16.453 -14.883 9.617 1 97.75 212 VAL A C 1
ATOM 1640 O O . VAL A 1 212 ? 16.641 -16.094 9.484 1 97.75 212 VAL A O 1
ATOM 1643 N N . ILE A 1 213 ? 15.305 -14.328 9.359 1 98.06 213 ILE A N 1
ATOM 1644 C CA . ILE A 1 213 ? 14.164 -15.102 8.891 1 98.06 213 ILE A CA 1
ATOM 1645 C C . ILE A 1 213 ? 14.508 -15.758 7.551 1 98.06 213 ILE A C 1
ATOM 1647 O O . ILE A 1 213 ? 14.141 -16.906 7.305 1 98.06 213 ILE A O 1
ATOM 1651 N N . PHE A 1 214 ? 15.156 -15.055 6.684 1 97.31 214 PHE A N 1
ATOM 1652 C CA . PHE A 1 214 ? 15.547 -15.586 5.387 1 97.31 214 PHE A CA 1
ATOM 1653 C C . PHE A 1 214 ? 16.469 -16.797 5.551 1 97.31 214 PHE A C 1
ATOM 1655 O O . PHE A 1 214 ? 16.234 -17.844 4.953 1 97.31 214 PHE A O 1
ATOM 1662 N N . LYS A 1 215 ? 17.438 -16.656 6.398 1 96.69 215 LYS A N 1
ATOM 1663 C CA . LYS A 1 215 ? 18.453 -17.688 6.566 1 96.69 215 LYS A CA 1
ATOM 1664 C C . LYS A 1 215 ? 17.906 -18.875 7.34 1 96.69 215 LYS A C 1
ATOM 1666 O O . LYS A 1 215 ? 18.125 -20.031 6.953 1 96.69 215 LYS A O 1
ATOM 1671 N N . VAL A 1 216 ? 17.141 -18.641 8.391 1 97.19 216 VAL A N 1
ATOM 1672 C CA . VAL A 1 216 ? 16.797 -19.703 9.336 1 97.19 216 VAL A CA 1
ATOM 1673 C C . VAL A 1 216 ? 15.477 -20.359 8.922 1 97.19 216 VAL A C 1
ATOM 1675 O O . VAL A 1 216 ? 15.266 -21.547 9.18 1 97.19 216 VAL A O 1
ATOM 1678 N N . LEU A 1 217 ? 14.648 -19.609 8.273 1 97.25 217 LEU A N 1
ATOM 1679 C CA . LEU A 1 217 ? 13.312 -20.141 8.008 1 97.25 217 LEU A CA 1
ATOM 1680 C C . LEU A 1 217 ? 13.062 -20.266 6.508 1 97.25 217 LEU A C 1
ATOM 1682 O O . LEU A 1 217 ? 12.766 -21.344 6.012 1 97.25 217 LEU A O 1
ATOM 1686 N N . GLN A 1 218 ? 13.227 -19.25 5.73 1 96.56 218 GLN A N 1
ATOM 1687 C CA . GLN A 1 218 ? 12.805 -19.219 4.336 1 96.56 218 GLN A CA 1
ATOM 1688 C C . GLN A 1 218 ? 13.672 -20.141 3.482 1 96.56 218 GLN A C 1
ATOM 1690 O O . GLN A 1 218 ? 13.156 -20.906 2.664 1 96.56 218 GLN A O 1
ATOM 1695 N N . THR A 1 219 ? 14.953 -20.047 3.662 1 96.5 219 THR A N 1
ATOM 1696 C CA . THR A 1 219 ? 15.859 -20.844 2.857 1 96.5 219 THR A CA 1
ATOM 1697 C C . THR A 1 219 ? 15.586 -22.328 3.055 1 96.5 219 THR A C 1
ATOM 1699 O O . THR A 1 219 ? 15.445 -23.078 2.082 1 96.5 219 THR A O 1
ATOM 1702 N N . PRO A 1 220 ? 15.398 -22.781 4.289 1 97.12 220 PRO A N 1
ATOM 1703 C CA . PRO A 1 220 ? 15.047 -24.188 4.484 1 97.12 220 PRO A CA 1
ATOM 1704 C C . PRO A 1 220 ? 13.688 -24.547 3.898 1 97.12 220 PRO A C 1
ATOM 1706 O O . PRO A 1 220 ? 13.516 -25.641 3.34 1 97.12 220 PRO A O 1
ATOM 1709 N N . LEU A 1 221 ? 12.758 -23.719 4.008 1 96 221 LEU A N 1
ATOM 1710 C CA . LEU A 1 221 ? 11.43 -23.969 3.461 1 96 221 LEU A CA 1
ATOM 1711 C C . LEU A 1 221 ? 11.477 -24.047 1.938 1 96 221 LEU A C 1
ATOM 1713 O O . LEU A 1 221 ? 10.797 -24.875 1.33 1 96 221 LEU A O 1
ATOM 1717 N N . GLN A 1 222 ? 12.18 -23.141 1.351 1 96.31 222 GLN A N 1
ATOM 1718 C CA . GLN A 1 222 ? 12.367 -23.188 -0.095 1 96.31 222 GLN A CA 1
ATOM 1719 C C . GLN A 1 222 ? 13.047 -24.484 -0.523 1 96.31 222 GLN A C 1
ATOM 1721 O O . GLN A 1 222 ? 12.703 -25.062 -1.556 1 96.31 222 GLN A O 1
ATOM 1726 N N . GLY A 1 223 ? 14.062 -24.891 0.273 1 95.88 223 GLY A N 1
ATOM 1727 C CA . GLY A 1 223 ? 14.688 -26.172 0.001 1 95.88 223 GLY A CA 1
ATOM 1728 C C . GLY A 1 223 ? 13.719 -27.344 0.067 1 95.88 223 GLY A C 1
ATOM 1729 O O . GLY A 1 223 ? 13.758 -28.234 -0.778 1 95.88 223 GLY A O 1
ATOM 1730 N N . ALA A 1 224 ? 12.875 -27.312 0.991 1 95.75 224 ALA A N 1
ATOM 1731 C CA . ALA A 1 224 ? 11.898 -28.375 1.176 1 95.75 224 ALA A CA 1
ATOM 1732 C C . ALA A 1 224 ? 10.898 -28.422 0.025 1 95.75 224 ALA A C 1
ATOM 1734 O O . ALA A 1 224 ? 10.57 -29.484 -0.486 1 95.75 224 ALA A O 1
ATOM 1735 N N . THR A 1 225 ? 10.414 -27.266 -0.373 1 95.56 225 THR A N 1
ATOM 1736 C CA . THR A 1 225 ? 9.422 -27.203 -1.439 1 95.56 225 THR A CA 1
ATOM 1737 C C . THR A 1 225 ? 10.055 -27.562 -2.785 1 95.56 225 THR A C 1
ATOM 1739 O O . THR A 1 225 ? 9.367 -28.031 -3.697 1 95.56 225 THR A O 1
ATOM 1742 N N . ASP A 1 226 ? 11.289 -27.328 -2.9 1 97.12 226 ASP A N 1
ATOM 1743 C CA . ASP A 1 226 ? 12.031 -27.547 -4.141 1 97.12 226 ASP A CA 1
ATOM 1744 C C . ASP A 1 226 ? 12.445 -29.016 -4.273 1 97.12 226 ASP A C 1
ATOM 1746 O O . ASP A 1 226 ? 12.812 -29.469 -5.359 1 97.12 226 ASP A O 1
ATOM 1750 N N . SER A 1 227 ? 12.359 -29.812 -3.219 1 97.56 227 SER A N 1
ATOM 1751 C CA . SER A 1 227 ? 12.789 -31.203 -3.199 1 97.56 227 SER A CA 1
ATOM 1752 C C . SER A 1 227 ? 11.766 -32.125 -3.879 1 97.56 227 SER A C 1
ATOM 1754 O O . SER A 1 227 ? 10.633 -31.688 -4.137 1 97.56 227 SER A O 1
ATOM 1756 N N . LEU A 1 228 ? 12.242 -33.312 -4.23 1 97.94 228 LEU A N 1
ATOM 1757 C CA . LEU A 1 228 ? 11.344 -34.281 -4.852 1 97.94 228 LEU A CA 1
ATOM 1758 C C . LEU A 1 228 ? 10.148 -34.562 -3.945 1 97.94 228 LEU A C 1
ATOM 1760 O O . LEU A 1 228 ? 9.008 -34.562 -4.402 1 97.94 228 LEU A O 1
ATOM 1764 N N . PRO A 1 229 ? 10.328 -34.75 -2.635 1 97.94 229 PRO A N 1
ATOM 1765 C CA . PRO A 1 229 ? 9.164 -34.906 -1.771 1 97.94 229 PRO A CA 1
ATOM 1766 C C . PRO A 1 229 ? 8.234 -33.688 -1.788 1 97.94 229 PRO A C 1
ATOM 1768 O O . PRO A 1 229 ? 7.008 -33.844 -1.74 1 97.94 229 PRO A O 1
ATOM 1771 N N . GLY A 1 230 ? 8.859 -32.531 -1.783 1 97.19 230 GLY A N 1
ATOM 1772 C CA . GLY A 1 230 ? 8.047 -31.344 -1.888 1 97.19 230 GLY A CA 1
ATOM 1773 C C . GLY A 1 230 ? 7.219 -31.297 -3.158 1 97.19 230 GLY A C 1
ATOM 1774 O O . GLY A 1 230 ? 6.039 -30.922 -3.125 1 97.19 230 GLY A O 1
ATOM 1775 N N . ALA A 1 231 ? 7.809 -31.672 -4.238 1 97.56 231 ALA A N 1
ATOM 1776 C CA . ALA A 1 231 ? 7.113 -31.719 -5.523 1 97.56 231 ALA A CA 1
ATOM 1777 C C . ALA A 1 231 ? 5.977 -32.75 -5.488 1 97.56 231 ALA A C 1
ATOM 1779 O O . ALA A 1 231 ? 4.871 -32.469 -5.969 1 97.56 231 ALA A O 1
ATOM 1780 N N . ILE A 1 232 ? 6.262 -33.875 -4.957 1 97.94 232 ILE A N 1
ATOM 1781 C CA . ILE A 1 232 ? 5.27 -34.938 -4.859 1 97.94 232 ILE A CA 1
ATOM 1782 C C . ILE A 1 232 ? 4.098 -34.469 -4 1 97.94 232 ILE A C 1
ATOM 1784 O O . ILE A 1 232 ? 2.938 -34.688 -4.344 1 97.94 232 ILE A O 1
ATOM 1788 N N . MET A 1 233 ? 4.41 -33.781 -2.959 1 96.69 233 MET A N 1
ATOM 1789 C CA . MET A 1 233 ? 3.373 -33.281 -2.062 1 96.69 233 MET A CA 1
ATOM 1790 C C . MET A 1 233 ? 2.473 -32.281 -2.775 1 96.69 233 MET A C 1
ATOM 1792 O O . MET A 1 233 ? 1.254 -32.312 -2.598 1 96.69 233 MET A O 1
ATOM 1796 N N . ALA A 1 234 ? 3.078 -31.453 -3.512 1 95 234 ALA A N 1
ATOM 1797 C CA . ALA A 1 234 ? 2.277 -30.484 -4.266 1 95 234 ALA A CA 1
ATOM 1798 C C . ALA A 1 234 ? 1.335 -31.203 -5.23 1 95 234 ALA A C 1
ATOM 1800 O O . ALA A 1 234 ? 0.16 -30.844 -5.34 1 95 234 ALA A O 1
ATOM 1801 N N . GLY A 1 235 ? 1.83 -32.219 -5.887 1 96.69 235 GLY A N 1
ATOM 1802 C CA . GLY A 1 235 ? 1.037 -32.969 -6.848 1 96.69 235 GLY A CA 1
ATOM 1803 C C . GLY A 1 235 ? -0.097 -33.75 -6.207 1 96.69 235 GLY A C 1
ATOM 1804 O O . GLY A 1 235 ? -1.156 -33.906 -6.812 1 96.69 235 GLY A O 1
ATOM 1805 N N . ALA A 1 236 ? 0.081 -34.094 -4.973 1 97.12 236 ALA A N 1
ATOM 1806 C CA . ALA A 1 236 ? -0.895 -34.938 -4.305 1 97.12 236 ALA A CA 1
ATOM 1807 C C . ALA A 1 236 ? -1.88 -34.094 -3.486 1 97.12 236 ALA A C 1
ATOM 1809 O O . ALA A 1 236 ? -3.066 -34.438 -3.414 1 97.12 236 ALA A O 1
ATOM 1810 N N . LEU A 1 237 ? -1.415 -33.031 -2.938 1 95.94 237 LEU A N 1
ATOM 1811 C CA . LEU A 1 237 ? -2.221 -32.281 -1.965 1 95.94 237 LEU A CA 1
ATOM 1812 C C . LEU A 1 237 ? -3.279 -31.438 -2.662 1 95.94 237 LEU A C 1
ATOM 1814 O O . LEU A 1 237 ? -4.379 -31.25 -2.135 1 95.94 237 LEU A O 1
ATOM 1818 N N . ILE A 1 238 ? -2.939 -30.938 -3.791 1 96.62 238 ILE A N 1
ATOM 1819 C CA . ILE A 1 238 ? -3.887 -30.062 -4.488 1 96.62 238 ILE A CA 1
ATOM 1820 C C . ILE A 1 238 ? -5.137 -30.859 -4.852 1 96.62 238 ILE A C 1
ATOM 1822 O O . ILE A 1 238 ? -6.242 -30.516 -4.43 1 96.62 238 ILE A O 1
ATOM 1826 N N . PRO A 1 239 ? -5.012 -32 -5.559 1 96.81 239 PRO A N 1
ATOM 1827 C CA . PRO A 1 239 ? -6.215 -32.781 -5.844 1 96.81 239 PRO A CA 1
ATOM 1828 C C . PRO A 1 239 ? -6.84 -33.375 -4.586 1 96.81 239 PRO A C 1
ATOM 1830 O O . PRO A 1 239 ? -8.055 -33.562 -4.52 1 96.81 239 PRO A O 1
ATOM 1833 N N . PHE A 1 240 ? -6.047 -33.594 -3.607 1 94.25 240 PHE A N 1
ATOM 1834 C CA . PHE A 1 240 ? -6.559 -34.125 -2.35 1 94.25 240 PHE A CA 1
ATOM 1835 C C . PHE A 1 240 ? -7.602 -33.188 -1.753 1 94.25 240 PHE A C 1
ATOM 1837 O O . PHE A 1 240 ? -8.688 -33.625 -1.366 1 94.25 240 PHE A O 1
ATOM 1844 N N . PHE A 1 241 ? -7.34 -31.953 -1.756 1 93.06 241 PHE A N 1
ATOM 1845 C CA . PHE A 1 241 ? -8.281 -31 -1.2 1 93.06 241 PHE A CA 1
ATOM 1846 C C . PHE A 1 241 ? -9.5 -30.844 -2.104 1 93.06 241 PHE A C 1
ATOM 1848 O O . PHE A 1 241 ? -10.625 -30.734 -1.618 1 93.06 241 PHE A O 1
ATOM 1855 N N . TRP A 1 242 ? -9.266 -30.875 -3.348 1 93.62 242 TRP A N 1
ATOM 1856 C CA . TRP A 1 242 ? -10.398 -30.812 -4.27 1 93.62 242 TRP A CA 1
ATOM 1857 C C . TRP A 1 242 ? -11.32 -32 -4.066 1 93.62 242 TRP A C 1
ATOM 1859 O O . TRP A 1 242 ? -12.539 -31.891 -4.23 1 93.62 242 TRP A O 1
ATOM 1869 N N . TRP A 1 243 ? -10.781 -33.094 -3.705 1 93.38 243 TRP A N 1
ATOM 1870 C CA . TRP A 1 243 ? -11.578 -34.281 -3.5 1 93.38 243 TRP A CA 1
ATOM 1871 C C . TRP A 1 243 ? -12.539 -34.125 -2.328 1 93.38 243 TRP A C 1
ATOM 1873 O O . TRP A 1 243 ? -13.609 -34.719 -2.295 1 93.38 243 TRP A O 1
ATOM 1883 N N . PHE A 1 244 ? -12.273 -33.156 -1.519 1 88.31 244 PHE A N 1
ATOM 1884 C CA . PHE A 1 244 ? -13.172 -32.844 -0.414 1 88.31 244 PHE A CA 1
ATOM 1885 C C . PHE A 1 244 ? -14.125 -31.703 -0.797 1 88.31 244 PHE A C 1
ATOM 1887 O O . PHE A 1 244 ? -14.945 -31.281 0.02 1 88.31 244 PHE A O 1
ATOM 1894 N N . GLY A 1 245 ? -13.945 -31.25 -1.938 1 87.56 245 GLY A N 1
ATOM 1895 C CA . GLY A 1 245 ? -14.836 -30.203 -2.398 1 87.56 245 GLY A CA 1
ATOM 1896 C C . GLY A 1 245 ? -14.305 -28.812 -2.123 1 87.56 245 GLY A C 1
ATOM 1897 O O . GLY A 1 245 ? -15.039 -27.828 -2.26 1 87.56 245 GLY A O 1
ATOM 1898 N N . VAL A 1 246 ? -13.062 -28.797 -1.733 1 88.19 246 VAL A N 1
ATOM 1899 C CA . VAL A 1 246 ? -12.453 -27.484 -1.476 1 88.19 246 VAL A CA 1
ATOM 1900 C C . VAL A 1 246 ? -11.43 -27.172 -2.566 1 88.19 246 VAL A C 1
ATOM 1902 O O . VAL A 1 246 ? -10.805 -28.078 -3.125 1 88.19 246 VAL A O 1
ATOM 1905 N N . HIS A 1 247 ? -11.383 -25.906 -2.934 1 90.81 247 HIS A N 1
ATOM 1906 C CA . HIS A 1 247 ? -10.469 -25.516 -3.996 1 90.81 247 HIS A CA 1
ATOM 1907 C C . HIS A 1 247 ? -9.016 -25.734 -3.588 1 90.81 247 HIS A C 1
ATOM 1909 O O . HIS A 1 247 ? -8.375 -24.844 -3.039 1 90.81 247 HIS A O 1
ATOM 1915 N N . GLY A 1 248 ? -8.539 -26.828 -3.945 1 92.31 248 GLY A N 1
ATOM 1916 C CA . GLY A 1 248 ? -7.211 -27.25 -3.523 1 92.31 248 GLY A CA 1
ATOM 1917 C C . GLY A 1 248 ? -6.113 -26.312 -4.012 1 92.31 248 GLY A C 1
ATOM 1918 O O . GLY A 1 248 ? -5.145 -26.062 -3.293 1 92.31 248 GLY A O 1
ATOM 1919 N N . GLY A 1 249 ? -6.176 -25.859 -5.215 1 92.31 249 GLY A N 1
ATOM 1920 C CA . GLY A 1 249 ? -5.203 -24.922 -5.746 1 92.31 249 GLY A CA 1
ATOM 1921 C C . GLY A 1 249 ? -5.078 -23.656 -4.918 1 92.31 249 GLY A C 1
ATOM 1922 O O . GLY A 1 249 ? -3.973 -23.156 -4.691 1 92.31 249 GLY A O 1
ATOM 1923 N N . ALA A 1 250 ? -6.164 -23.188 -4.484 1 88.69 250 ALA A N 1
ATOM 1924 C CA . ALA A 1 250 ? -6.172 -21.969 -3.678 1 88.69 250 ALA A CA 1
ATOM 1925 C C . ALA A 1 250 ? -5.531 -22.203 -2.314 1 88.69 250 ALA A C 1
ATOM 1927 O O . ALA A 1 250 ? -4.785 -21.359 -1.813 1 88.69 250 ALA A O 1
ATOM 1928 N N . ILE A 1 251 ? -5.828 -23.328 -1.76 1 90.12 251 ILE A N 1
ATOM 1929 C CA . ILE A 1 251 ? -5.348 -23.641 -0.416 1 90.12 251 ILE A CA 1
ATOM 1930 C C . ILE A 1 251 ? -3.842 -23.891 -0.45 1 90.12 251 ILE A C 1
ATOM 1932 O O . ILE A 1 251 ? -3.08 -23.234 0.269 1 90.12 251 ILE A O 1
ATOM 1936 N N . VAL A 1 252 ? -3.447 -24.797 -1.268 1 93.62 252 VAL A N 1
ATOM 1937 C CA . VAL A 1 252 ? -2.035 -25.156 -1.341 1 93.62 252 VAL A CA 1
ATOM 1938 C C . VAL A 1 252 ? -1.234 -24 -1.928 1 93.62 252 VAL A C 1
ATOM 1940 O O . VAL A 1 252 ? -0.129 -23.703 -1.467 1 93.62 252 VAL A O 1
ATOM 1943 N N . GLY A 1 253 ? -1.754 -23.375 -2.908 1 91.81 253 GLY A N 1
ATOM 1944 C CA . GLY A 1 253 ? -1.101 -22.219 -3.51 1 91.81 253 GLY A CA 1
ATOM 1945 C C . GLY A 1 253 ? -0.962 -21.047 -2.557 1 91.81 253 GLY A C 1
ATOM 1946 O O . GLY A 1 253 ? 0.008 -20.297 -2.631 1 91.81 253 GLY A O 1
ATOM 1947 N N . GLY A 1 254 ? -1.936 -20.891 -1.752 1 89.31 254 GLY A N 1
ATOM 1948 C CA . GLY A 1 254 ? -1.856 -19.844 -0.753 1 89.31 254 GLY A CA 1
ATOM 1949 C C . GLY A 1 254 ? -0.708 -20.031 0.22 1 89.31 254 GLY A C 1
ATOM 1950 O O . GLY A 1 254 ? -0.063 -19.047 0.619 1 89.31 254 GLY A O 1
ATOM 1951 N N . VAL A 1 255 ? -0.444 -21.234 0.548 1 89.5 255 VAL A N 1
ATOM 1952 C CA . VAL A 1 255 ? 0.556 -21.531 1.568 1 89.5 255 VAL A CA 1
ATOM 1953 C C . VAL A 1 255 ? 1.927 -21.688 0.916 1 89.5 255 VAL A C 1
ATOM 1955 O O . VAL A 1 255 ? 2.918 -21.141 1.394 1 89.5 255 VAL A O 1
ATOM 1958 N N . MET A 1 256 ? 1.956 -22.391 -0.166 1 95.31 256 MET A N 1
ATOM 1959 C CA . MET A 1 256 ? 3.236 -22.734 -0.773 1 95.31 256 MET A CA 1
ATOM 1960 C C . MET A 1 256 ? 3.582 -21.781 -1.912 1 95.31 256 MET A C 1
ATOM 1962 O O . MET A 1 256 ? 4.742 -21.688 -2.309 1 95.31 256 MET A O 1
ATOM 1966 N N . GLY A 1 257 ? 2.635 -21.094 -2.422 1 95.25 257 GLY A N 1
ATOM 1967 C CA . GLY A 1 257 ? 2.811 -20.203 -3.566 1 95.25 257 GLY A CA 1
ATOM 1968 C C . GLY A 1 257 ? 3.906 -19.172 -3.365 1 95.25 257 GLY A C 1
ATOM 1969 O O . GLY A 1 257 ? 4.766 -19 -4.23 1 95.25 257 GLY A O 1
ATOM 1970 N N . PRO A 1 258 ? 3.828 -18.531 -2.275 1 96 258 PRO A N 1
ATOM 1971 C CA . PRO A 1 258 ? 4.875 -17.547 -2.008 1 96 258 PRO A CA 1
ATOM 1972 C C . PRO A 1 258 ? 6.281 -18.141 -2.088 1 96 258 PRO A C 1
ATOM 1974 O O . PRO A 1 258 ? 7.199 -17.484 -2.588 1 96 258 PRO A O 1
ATOM 1977 N N . LEU A 1 259 ? 6.418 -19.344 -1.648 1 97.19 259 LEU A N 1
ATOM 1978 C CA . LEU A 1 259 ? 7.719 -20 -1.685 1 97.19 259 LEU A CA 1
ATOM 1979 C C . LEU A 1 259 ? 8.086 -20.406 -3.109 1 97.19 259 LEU A C 1
ATOM 1981 O O . LEU A 1 259 ? 9.234 -20.266 -3.527 1 97.19 259 LEU A O 1
ATOM 1985 N N . TRP A 1 260 ? 7.129 -20.922 -3.818 1 97.75 260 TRP A N 1
ATOM 1986 C CA . TRP A 1 260 ? 7.355 -21.25 -5.223 1 97.75 260 TRP A CA 1
ATOM 1987 C C . TRP A 1 260 ? 7.73 -20 -6.02 1 97.75 260 TRP A C 1
ATOM 1989 O O . TRP A 1 260 ? 8.586 -20.062 -6.906 1 97.75 260 TRP A O 1
ATOM 1999 N N . GLY A 1 261 ? 7.027 -18.906 -5.688 1 96.75 261 GLY A N 1
ATOM 2000 C CA . GLY A 1 261 ? 7.367 -17.641 -6.312 1 96.75 261 GLY A CA 1
ATOM 2001 C C . GLY A 1 261 ? 8.773 -17.156 -5.98 1 96.75 261 GLY A C 1
ATOM 2002 O O . GLY A 1 261 ? 9.492 -16.672 -6.859 1 96.75 261 GLY A O 1
ATOM 2003 N N . ALA A 1 262 ? 9.117 -17.266 -4.758 1 97.25 262 ALA A N 1
ATOM 2004 C CA . ALA A 1 262 ? 10.469 -16.906 -4.324 1 97.25 262 ALA A CA 1
ATOM 2005 C C . ALA A 1 262 ? 11.516 -17.75 -5.051 1 97.25 262 ALA A C 1
ATOM 2007 O O . ALA A 1 262 ? 12.586 -17.25 -5.391 1 97.25 262 ALA A O 1
ATOM 2008 N N . ASN A 1 263 ? 11.234 -19.031 -5.277 1 98.12 263 ASN A N 1
ATOM 2009 C CA . ASN A 1 263 ? 12.125 -19.875 -6.047 1 98.12 263 ASN A CA 1
ATOM 2010 C C . ASN A 1 263 ? 12.336 -19.344 -7.461 1 98.12 263 ASN A C 1
ATOM 2012 O O . ASN A 1 263 ? 13.461 -19.328 -7.965 1 98.12 263 ASN A O 1
ATOM 2016 N N . GLY A 1 264 ? 11.227 -18.953 -8.07 1 97.56 264 GLY A N 1
ATOM 2017 C CA . GLY A 1 264 ? 11.336 -18.375 -9.398 1 97.56 264 GLY A CA 1
ATOM 2018 C C . GLY A 1 264 ? 12.188 -17.125 -9.438 1 97.56 264 GLY A C 1
ATOM 2019 O O . GLY A 1 264 ? 12.977 -16.922 -10.367 1 97.56 264 GLY A O 1
ATOM 2020 N N . LEU A 1 265 ? 12.055 -16.328 -8.484 1 97.12 265 LEU A N 1
ATOM 2021 C CA . LEU A 1 265 ? 12.82 -15.094 -8.414 1 97.12 265 LEU A CA 1
ATOM 2022 C C . LEU A 1 265 ? 14.289 -15.375 -8.133 1 97.12 265 LEU A C 1
ATOM 2024 O O . LEU A 1 265 ? 15.172 -14.664 -8.609 1 97.12 265 LEU A O 1
ATOM 2028 N N . ALA A 1 266 ? 14.523 -16.344 -7.312 1 97.38 266 ALA A N 1
ATOM 2029 C CA . ALA A 1 266 ? 15.898 -16.766 -7.09 1 97.38 266 ALA A CA 1
ATOM 2030 C C . ALA A 1 266 ? 16.547 -17.234 -8.391 1 97.38 266 ALA A C 1
ATOM 2032 O O . ALA A 1 266 ? 17.719 -16.953 -8.641 1 97.38 266 ALA A O 1
ATOM 2033 N N . ASN A 1 267 ? 15.797 -17.953 -9.18 1 97.94 267 ASN A N 1
ATOM 2034 C CA . ASN A 1 267 ? 16.281 -18.359 -10.492 1 97.94 267 ASN A CA 1
ATOM 2035 C C . ASN A 1 267 ? 16.594 -17.156 -11.375 1 97.94 267 ASN A C 1
ATOM 2037 O O . ASN A 1 267 ? 17.625 -17.125 -12.047 1 97.94 267 ASN A O 1
ATOM 2041 N N . GLN A 1 268 ? 15.703 -16.234 -11.367 1 96.94 268 GLN A N 1
ATOM 2042 C CA . GLN A 1 268 ? 15.906 -15.031 -12.164 1 96.94 268 GLN A CA 1
ATOM 2043 C C . GLN A 1 268 ? 17.172 -14.289 -11.727 1 96.94 268 GLN A C 1
ATOM 2045 O O . GLN A 1 268 ? 17.859 -13.688 -12.555 1 96.94 268 GLN A O 1
ATOM 2050 N N . ALA A 1 269 ? 17.438 -14.281 -10.484 1 95.38 269 ALA A N 1
ATOM 2051 C CA . ALA A 1 269 ? 18.625 -13.609 -9.945 1 95.38 269 ALA A CA 1
ATOM 2052 C C . ALA A 1 269 ? 19.906 -14.203 -10.531 1 95.38 269 ALA A C 1
ATOM 2054 O O . ALA A 1 269 ? 20.891 -13.492 -10.742 1 95.38 269 ALA A O 1
ATOM 2055 N N . ILE A 1 270 ? 19.922 -15.484 -10.812 1 96.38 270 ILE A N 1
ATOM 2056 C CA . ILE A 1 270 ? 21.062 -16.141 -11.445 1 96.38 270 ILE A CA 1
ATOM 2057 C C . ILE A 1 270 ? 21.312 -15.523 -12.828 1 96.38 270 ILE A C 1
ATOM 2059 O O . ILE A 1 270 ? 22.438 -15.18 -13.172 1 96.38 270 ILE A O 1
ATOM 2063 N N . LEU A 1 271 ? 20.234 -15.398 -13.562 1 94.56 271 LEU A N 1
ATOM 2064 C CA . LEU A 1 271 ? 20.312 -14.805 -14.898 1 94.56 271 LEU A CA 1
ATOM 2065 C C . LEU A 1 271 ? 20.766 -13.352 -14.82 1 94.56 271 LEU A C 1
ATOM 2067 O O . LEU A 1 271 ? 21.547 -12.898 -15.656 1 94.56 271 LEU A O 1
ATOM 2071 N N . ASP A 1 272 ? 20.234 -12.688 -13.836 1 91.44 272 ASP A N 1
ATOM 2072 C CA . ASP A 1 272 ? 20.547 -11.273 -13.688 1 91.44 272 ASP A CA 1
ATOM 2073 C C . ASP A 1 272 ? 22.031 -11.062 -13.398 1 91.44 272 ASP A C 1
ATOM 2075 O O . ASP A 1 272 ? 22.578 -10.008 -13.703 1 91.44 272 ASP A O 1
ATOM 2079 N N . LYS A 1 273 ? 22.656 -12.039 -12.828 1 91.38 273 LYS A N 1
ATOM 2080 C CA . LYS A 1 273 ? 24.078 -11.984 -12.523 1 91.38 273 LYS A CA 1
ATOM 2081 C C . LYS A 1 273 ? 24.922 -12.406 -13.727 1 91.38 273 LYS A C 1
ATOM 2083 O O . LYS A 1 273 ? 26.141 -12.445 -13.656 1 91.38 273 LYS A O 1
ATOM 2088 N N . GLY A 1 274 ? 24.25 -12.836 -14.82 1 91.44 274 GLY A N 1
ATOM 2089 C CA . GLY A 1 274 ? 24.953 -13.227 -16.031 1 91.44 274 GLY A CA 1
ATOM 2090 C C . GLY A 1 274 ? 25.328 -14.703 -16.047 1 91.44 274 GLY A C 1
ATOM 2091 O O . GLY A 1 274 ? 26.094 -15.133 -16.906 1 91.44 274 GLY A O 1
ATOM 2092 N N . GLN A 1 275 ? 24.766 -15.375 -15.125 1 94.5 275 GLN A N 1
ATOM 2093 C CA . GLN A 1 275 ? 25.047 -16.812 -15.07 1 94.5 275 GLN A CA 1
ATOM 2094 C C . GLN A 1 275 ? 24 -17.609 -15.82 1 94.5 275 GLN A C 1
ATOM 2096 O O . GLN A 1 275 ? 22.859 -17.156 -15.977 1 94.5 275 GLN A O 1
ATOM 2101 N N . GLU A 1 276 ? 24.469 -18.781 -16.266 1 94.38 276 GLU A N 1
ATOM 2102 C CA . GLU A 1 276 ? 23.516 -19.672 -16.906 1 94.38 276 GLU A CA 1
ATOM 2103 C C . GLU A 1 276 ? 22.531 -20.266 -15.891 1 94.38 276 GLU A C 1
ATOM 2105 O O . GLU A 1 276 ? 22.922 -20.625 -14.781 1 94.38 276 GLU A O 1
ATOM 2110 N N . LEU A 1 277 ? 21.312 -20.344 -16.312 1 95.75 277 LEU A N 1
ATOM 2111 C CA . LEU A 1 277 ? 20.266 -20.891 -15.445 1 95.75 277 LEU A CA 1
ATOM 2112 C C . LEU A 1 277 ? 20.281 -22.422 -15.469 1 95.75 277 LEU A C 1
ATOM 2114 O O . LEU A 1 277 ? 19.578 -23.031 -16.281 1 95.75 277 LEU A O 1
ATOM 2118 N N . THR A 1 278 ? 21.078 -23.016 -14.562 1 96 278 THR A N 1
ATOM 2119 C CA . THR A 1 278 ? 21.234 -24.453 -14.469 1 96 278 THR A CA 1
ATOM 2120 C C . THR A 1 278 ? 21.125 -24.922 -13.016 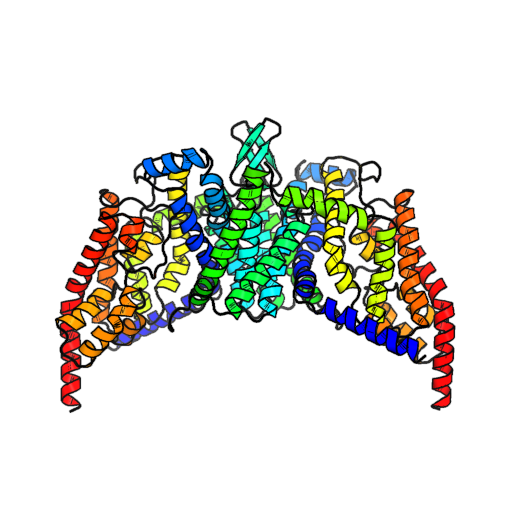1 96 278 THR A C 1
ATOM 2122 O O . THR A 1 278 ? 21.297 -24.109 -12.094 1 96 278 THR A O 1
ATOM 2125 N N . ILE A 1 279 ? 20.812 -26.156 -12.859 1 95.69 279 ILE A N 1
ATOM 2126 C CA . ILE A 1 279 ? 20.75 -26.734 -11.523 1 95.69 279 ILE A CA 1
ATOM 2127 C C . ILE A 1 279 ? 22.125 -26.641 -10.859 1 95.69 279 ILE A C 1
ATOM 2129 O O . ILE A 1 279 ? 22.219 -26.391 -9.656 1 95.69 279 ILE A O 1
ATOM 2133 N N . ALA A 1 280 ? 23.156 -26.734 -11.586 1 94.44 280 ALA A N 1
ATOM 2134 C CA . ALA A 1 280 ? 24.531 -26.641 -11.086 1 94.44 280 ALA A CA 1
ATOM 2135 C C . ALA A 1 280 ? 24.812 -25.266 -10.492 1 94.44 280 ALA A C 1
ATOM 2137 O O . ALA A 1 280 ? 25.562 -25.141 -9.531 1 94.44 280 ALA A O 1
ATOM 2138 N N . ASN A 1 281 ? 24.125 -24.281 -11.062 1 96.19 281 ASN A N 1
ATOM 2139 C CA . ASN A 1 281 ? 24.328 -22.906 -10.594 1 96.19 281 ASN A CA 1
ATOM 2140 C C . ASN A 1 281 ? 23.328 -22.547 -9.492 1 96.19 281 ASN A C 1
ATOM 2142 O O . ASN A 1 281 ? 23.188 -21.375 -9.141 1 96.19 281 ASN A O 1
ATOM 2146 N N . GLY A 1 282 ? 22.594 -23.531 -9.031 1 96.06 282 GLY A N 1
ATOM 2147 C CA . GLY A 1 282 ? 21.75 -23.312 -7.871 1 96.06 282 GLY A CA 1
ATOM 2148 C C . GLY A 1 282 ? 20.297 -23.078 -8.227 1 96.06 282 GLY A C 1
ATOM 2149 O O . GLY A 1 282 ? 19.5 -22.641 -7.387 1 96.06 282 GLY A O 1
ATOM 2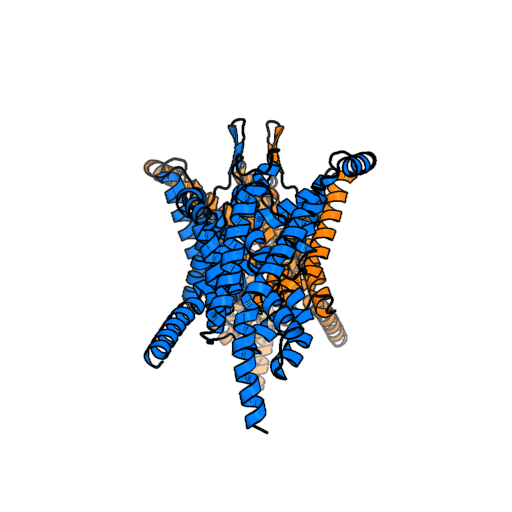150 N N . ALA A 1 283 ? 19.875 -23.344 -9.422 1 98 283 ALA A N 1
ATOM 2151 C CA . ALA A 1 283 ? 18.5 -23.094 -9.852 1 98 283 ALA A CA 1
ATOM 2152 C C . ALA A 1 283 ? 17.531 -24.047 -9.156 1 98 283 ALA A C 1
ATOM 2154 O O . ALA A 1 283 ? 17.844 -25.219 -8.945 1 98 283 ALA A O 1
ATOM 2155 N N . HIS A 1 284 ? 16.406 -23.5 -8.766 1 98.25 284 HIS A N 1
ATOM 2156 C CA . HIS A 1 284 ? 15.305 -24.297 -8.211 1 98.25 284 HIS A CA 1
ATOM 2157 C C . HIS A 1 284 ? 14.5 -24.969 -9.312 1 98.25 284 HIS A C 1
ATOM 2159 O O . HIS A 1 284 ? 14.305 -24.391 -10.391 1 98.25 284 HIS A O 1
ATOM 2165 N N . ILE A 1 285 ? 14.062 -26.125 -9 1 98.19 285 ILE A N 1
ATOM 2166 C CA . ILE A 1 285 ? 13.258 -26.875 -9.961 1 98.19 285 ILE A CA 1
ATOM 2167 C C . ILE A 1 285 ? 11.781 -26.531 -9.773 1 98.19 285 ILE A C 1
ATOM 2169 O O . ILE A 1 285 ? 11.094 -26.188 -10.742 1 98.19 285 ILE A O 1
ATOM 2173 N N . VAL A 1 286 ? 11.383 -26.578 -8.5 1 98.38 286 VAL A N 1
ATOM 2174 C CA . VAL A 1 286 ? 9.961 -26.422 -8.219 1 98.38 286 VAL A CA 1
ATOM 2175 C C . VAL A 1 286 ? 9.625 -24.953 -8.008 1 98.38 286 VAL A C 1
ATOM 2177 O O . VAL A 1 286 ? 9.875 -24.391 -6.938 1 98.38 286 VAL A O 1
ATOM 2180 N N . THR A 1 287 ? 9.109 -24.359 -9.016 1 97.94 287 THR A N 1
ATOM 2181 C CA . THR A 1 287 ? 8.609 -22.984 -9 1 97.94 287 THR A CA 1
ATOM 2182 C C . THR A 1 287 ? 7.094 -22.953 -9.188 1 97.94 287 THR A C 1
ATOM 2184 O O . THR A 1 287 ? 6.457 -24.016 -9.297 1 97.94 287 THR A O 1
ATOM 2187 N N . GLN A 1 288 ? 6.551 -21.766 -9.164 1 96.88 288 GLN A N 1
ATOM 2188 C CA . GLN A 1 288 ? 5.113 -21.641 -9.391 1 96.88 288 GLN A CA 1
ATOM 2189 C C . GLN A 1 288 ? 4.727 -22.188 -10.758 1 96.88 288 GLN A C 1
ATOM 2191 O O . GLN A 1 288 ? 3.656 -22.781 -10.914 1 96.88 288 GLN A O 1
ATOM 2196 N N . GLN A 1 289 ? 5.527 -22 -11.734 1 97.25 289 GLN A N 1
ATOM 2197 C CA . GLN A 1 289 ? 5.234 -22.453 -13.086 1 97.25 289 GLN A CA 1
ATOM 2198 C C . GLN A 1 289 ? 5.285 -23.969 -13.172 1 97.25 289 GLN A C 1
ATOM 2200 O O . GLN A 1 289 ? 4.543 -24.578 -13.945 1 97.25 289 GLN A O 1
ATOM 2205 N N . PHE A 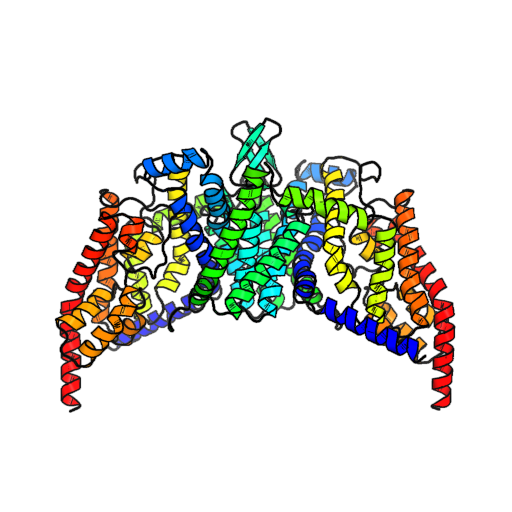1 290 ? 6.176 -24.547 -12.383 1 97.81 290 PHE A N 1
ATOM 2206 C CA . PHE A 1 290 ? 6.203 -26.016 -12.281 1 97.81 290 PHE A CA 1
ATOM 2207 C C . PHE A 1 290 ? 4.832 -26.547 -11.898 1 97.81 290 PHE A C 1
ATOM 2209 O O . PHE A 1 290 ? 4.332 -27.484 -12.516 1 97.81 290 PHE A O 1
ATOM 2216 N N . VAL A 1 291 ? 4.258 -25.922 -10.961 1 97.44 291 VAL A N 1
ATOM 2217 C CA . VAL A 1 291 ? 2.973 -26.359 -10.438 1 97.44 291 VAL A CA 1
ATOM 2218 C C . VAL A 1 291 ? 1.859 -26.016 -11.422 1 97.44 291 VAL A C 1
ATOM 2220 O O . VAL A 1 291 ? 1.083 -26.891 -11.82 1 97.44 291 VAL A O 1
ATOM 2223 N N . ASP A 1 292 ? 1.84 -24.859 -11.914 1 96.25 292 ASP A N 1
ATOM 2224 C CA . ASP A 1 292 ? 0.746 -24.359 -12.742 1 96.25 292 ASP A CA 1
ATOM 2225 C C . ASP A 1 292 ? 0.739 -25.047 -14.109 1 96.25 292 ASP A C 1
ATOM 2227 O O . ASP A 1 292 ? -0.325 -25.297 -14.68 1 96.25 292 ASP A O 1
ATOM 2231 N N . GLN A 1 293 ? 1.866 -25.344 -14.562 1 96.56 293 GLN A N 1
ATOM 2232 C CA . GLN A 1 293 ? 1.927 -25.719 -15.969 1 96.56 293 GLN A CA 1
ATOM 2233 C C . GLN A 1 293 ? 2.178 -27.219 -16.125 1 96.56 293 GLN A C 1
ATOM 2235 O O . GLN A 1 293 ? 2.143 -27.734 -17.25 1 96.56 293 GLN A O 1
ATOM 2240 N N . PHE A 1 294 ? 2.348 -27.891 -15 1 97.38 294 PHE A N 1
ATOM 2241 C CA . PHE A 1 294 ? 2.602 -29.312 -15.18 1 97.38 294 PHE A CA 1
ATOM 2242 C C . PHE A 1 294 ? 1.816 -30.141 -14.172 1 97.38 294 PHE A C 1
ATOM 2244 O O . PHE A 1 294 ? 1.58 -31.328 -14.383 1 97.38 294 PHE A O 1
ATOM 2251 N N . LEU A 1 295 ? 1.459 -29.531 -13.086 1 97.12 295 LEU A N 1
ATOM 2252 C CA . LEU A 1 295 ? 0.722 -30.281 -12.078 1 97.12 295 LEU A CA 1
ATOM 2253 C C . LEU A 1 295 ? -0.773 -29.984 -12.172 1 97.12 295 LEU A C 1
ATOM 2255 O O . LEU A 1 295 ? -1.598 -30.859 -11.875 1 97.12 295 LEU A O 1
ATOM 2259 N N . THR A 1 296 ? -1.031 -28.766 -12.531 1 96.06 296 THR A N 1
ATOM 2260 C CA . THR A 1 296 ? -2.438 -28.375 -12.531 1 96.06 296 THR A CA 1
ATOM 2261 C C . THR A 1 296 ? -2.867 -27.891 -13.914 1 96.06 296 THR A C 1
ATOM 2263 O O . THR A 1 296 ? -3.963 -27.359 -14.07 1 96.06 296 THR A O 1
ATOM 2266 N N . VAL A 1 297 ? -1.98 -28.078 -14.852 1 95.38 297 VAL A N 1
ATOM 2267 C CA . VAL A 1 297 ? -2.336 -27.703 -16.219 1 95.38 297 VAL A CA 1
ATOM 2268 C C . VAL A 1 297 ? -3.545 -28.516 -16.672 1 95.38 297 VAL A C 1
ATOM 2270 O O . VAL A 1 297 ? -3.648 -29.703 -16.375 1 95.38 297 VAL A O 1
ATOM 2273 N N . THR A 1 298 ? -4.543 -27.797 -17.328 1 95.69 298 THR A N 1
ATOM 2274 C CA . THR A 1 298 ? -5.828 -28.328 -17.766 1 95.69 298 THR A CA 1
ATOM 2275 C C . THR A 1 298 ? -6.754 -28.578 -16.578 1 95.69 298 THR A C 1
ATOM 2277 O O . THR A 1 298 ? -7.758 -29.281 -16.703 1 95.69 298 THR A O 1
ATOM 2280 N N . GLY A 1 299 ? -6.398 -28.094 -15.414 1 94.5 299 GLY A N 1
ATOM 2281 C CA . GLY A 1 299 ? -7.203 -28.203 -14.211 1 94.5 299 GLY A CA 1
ATOM 2282 C C . GLY A 1 299 ? -6.625 -29.156 -13.188 1 94.5 299 GLY A C 1
ATOM 2283 O O . GLY A 1 299 ? -5.953 -30.125 -13.547 1 94.5 299 GLY A O 1
ATOM 2284 N N . SER A 1 300 ? -6.996 -28.938 -11.953 1 95.38 300 SER A N 1
ATOM 2285 C CA . SER A 1 300 ? -6.531 -29.812 -10.875 1 95.38 300 SER A CA 1
ATOM 2286 C C . SER A 1 300 ? -6.902 -31.266 -11.148 1 95.38 300 SER A C 1
ATOM 2288 O O . SER A 1 300 ? -8.039 -31.562 -11.508 1 95.38 300 SER A O 1
ATOM 2290 N N . GLY A 1 301 ? -5.926 -32.125 -10.969 1 97.19 301 GLY A N 1
ATOM 2291 C CA . GLY A 1 301 ? -6.125 -33.5 -11.312 1 97.19 301 GLY A CA 1
ATOM 2292 C C . GLY A 1 301 ? -5.766 -33.812 -12.758 1 97.19 301 GLY A C 1
ATOM 2293 O O . GLY A 1 301 ? -5.824 -35 -13.18 1 97.19 301 GLY A O 1
ATOM 2294 N N . LEU A 1 302 ? -5.387 -32.781 -13.492 1 98 302 LEU A N 1
ATOM 2295 C CA . LEU A 1 302 ? -5.152 -32.938 -14.922 1 98 302 LEU A CA 1
ATOM 2296 C C . LEU A 1 302 ? -6.348 -33.594 -15.602 1 98 302 LEU A C 1
ATOM 2298 O O . LEU A 1 302 ? -6.188 -34.594 -16.312 1 98 302 LEU A O 1
ATOM 2302 N N . THR A 1 303 ? -7.449 -33.031 -15.461 1 97 303 THR A N 1
ATOM 2303 C CA . THR A 1 303 ? -8.727 -33.688 -15.727 1 97 303 THR A CA 1
ATOM 2304 C C . THR A 1 303 ? -9.008 -33.719 -17.234 1 97 303 THR A C 1
ATOM 2306 O O . THR A 1 303 ? -9.977 -34.344 -17.672 1 97 303 THR A O 1
ATOM 2309 N N . ILE A 1 304 ? -8.164 -33.031 -18.016 1 97.44 304 ILE A N 1
ATOM 2310 C CA . ILE A 1 304 ? -8.32 -33.156 -19.453 1 97.44 304 ILE A CA 1
ATOM 2311 C C . ILE A 1 304 ? -8.266 -34.625 -19.875 1 97.44 304 ILE A C 1
ATOM 2313 O O . ILE A 1 304 ? -8.938 -35.031 -20.828 1 97.44 304 ILE A O 1
ATOM 2317 N N . GLY A 1 305 ? -7.484 -35.375 -19.203 1 97.69 305 GLY A N 1
ATOM 2318 C CA . GLY A 1 305 ? -7.445 -36.812 -19.469 1 97.69 305 GLY A CA 1
ATOM 2319 C C . GLY A 1 305 ? -8.789 -37.5 -19.281 1 97.69 305 GLY A C 1
ATOM 2320 O O . GLY A 1 305 ? -9.172 -38.344 -20.078 1 97.69 305 GLY A O 1
ATOM 2321 N N . LEU A 1 306 ? -9.484 -37.125 -18.266 1 97.56 306 LEU A N 1
ATOM 2322 C CA . LEU A 1 306 ? -10.82 -37.656 -18 1 97.56 306 LEU A CA 1
ATOM 2323 C C . LEU A 1 306 ? -11.805 -37.219 -19.078 1 97.56 306 LEU A C 1
ATOM 2325 O O . LEU A 1 306 ? -12.625 -38 -19.547 1 97.56 306 LEU A O 1
ATOM 2329 N N . VAL A 1 307 ? -11.711 -35.938 -19.422 1 97.88 307 VAL A N 1
ATOM 2330 C CA . VAL A 1 307 ? -12.602 -35.375 -20.422 1 97.88 307 VAL A CA 1
ATOM 2331 C C . VAL A 1 307 ? -12.406 -36.062 -21.766 1 97.88 307 VAL A C 1
ATOM 2333 O O . VAL A 1 307 ? -13.375 -36.469 -22.406 1 97.88 307 VAL A O 1
ATOM 2336 N N . ILE A 1 308 ? -11.195 -36.25 -22.156 1 97.81 308 ILE A N 1
ATOM 2337 C CA . ILE A 1 308 ? -10.891 -36.938 -23.406 1 97.81 308 ILE A CA 1
ATOM 2338 C C . ILE A 1 308 ? -11.367 -38.375 -23.328 1 97.81 308 ILE A C 1
ATOM 2340 O O . ILE A 1 308 ? -11.922 -38.906 -24.297 1 97.81 308 ILE A O 1
ATOM 2344 N N . ALA A 1 309 ? -11.156 -39 -22.188 1 97.38 309 ALA A N 1
ATOM 2345 C CA . ALA A 1 309 ? -11.633 -40.375 -21.984 1 97.38 309 ALA A CA 1
ATOM 2346 C C . ALA A 1 309 ? -13.148 -40.469 -22.141 1 97.38 309 ALA A C 1
ATOM 2348 O O . ALA A 1 309 ? -13.672 -41.406 -22.734 1 97.38 309 ALA A O 1
ATOM 2349 N N . MET A 1 310 ? -13.852 -39.531 -21.578 1 97 310 MET A N 1
ATOM 2350 C CA . MET A 1 310 ? -15.305 -39.5 -21.719 1 97 310 MET A CA 1
ATOM 2351 C C . MET A 1 310 ? -15.703 -39.438 -23.188 1 97 310 MET A C 1
ATOM 2353 O O . MET A 1 310 ? -16.641 -40.125 -23.609 1 97 310 MET A O 1
ATOM 2357 N N . ILE A 1 311 ? -15.008 -38.688 -23.938 1 96.88 311 ILE A N 1
ATOM 2358 C CA . ILE A 1 311 ? -15.328 -38.469 -25.344 1 96.88 311 ILE A CA 1
ATOM 2359 C C . ILE A 1 311 ? -14.969 -39.719 -26.156 1 96.88 311 ILE A C 1
ATOM 2361 O O . ILE A 1 311 ? -15.703 -40.094 -27.062 1 96.88 311 ILE A O 1
ATOM 2365 N N . LEU A 1 312 ? -13.945 -40.344 -25.797 1 96.19 312 LEU A N 1
ATOM 2366 C CA . LEU A 1 312 ? -13.422 -41.469 -26.609 1 96.19 312 LEU A CA 1
ATOM 2367 C C . LEU A 1 312 ? -14.164 -42.75 -26.281 1 96.19 312 LEU A C 1
ATOM 2369 O O . LEU A 1 312 ? -14.469 -43.531 -27.188 1 96.19 312 LEU A O 1
ATOM 2373 N N . VAL A 1 313 ? -14.461 -43 -25 1 95.88 313 VAL A N 1
ATOM 2374 C CA . VAL A 1 313 ? -14.922 -44.344 -24.672 1 95.88 313 VAL A CA 1
ATOM 2375 C C . VAL A 1 313 ? -16.188 -44.25 -23.828 1 95.88 313 VAL A C 1
ATOM 2377 O O . VAL A 1 313 ? -16.797 -45.281 -23.531 1 95.88 313 VAL A O 1
ATOM 2380 N N . GLY A 1 314 ? -16.578 -43.094 -23.422 1 95.19 314 GLY A N 1
ATOM 2381 C CA . GLY A 1 314 ? -17.781 -42.969 -22.609 1 95.19 314 GLY A CA 1
ATOM 2382 C C . GLY A 1 314 ? -19.031 -43.469 -23.312 1 95.19 314 GLY A C 1
ATOM 2383 O O . GLY A 1 314 ? -19.219 -43.188 -24.5 1 95.19 314 GLY A O 1
ATOM 2384 N N . LYS A 1 315 ? -19.891 -44.125 -22.531 1 95.31 315 LYS A N 1
ATOM 2385 C CA . LYS A 1 315 ? -21.109 -44.688 -23.125 1 95.31 315 LYS A CA 1
ATOM 2386 C C . LYS A 1 315 ? -22.359 -44.094 -22.484 1 95.31 315 LYS A C 1
ATOM 2388 O O . LYS A 1 315 ? -23.438 -44.094 -23.094 1 95.31 315 LYS A O 1
ATOM 2393 N N . SER A 1 316 ? -22.281 -43.75 -21.312 1 94.44 316 SER A N 1
ATOM 2394 C CA . SER A 1 316 ? -23.422 -43.156 -20.609 1 94.44 316 SER A CA 1
ATOM 2395 C C . SER A 1 316 ? -23.766 -41.781 -21.172 1 94.44 316 SER A C 1
ATOM 2397 O O . SER A 1 316 ? -22.906 -41.125 -21.75 1 94.44 316 SER A O 1
ATOM 2399 N N . ALA A 1 317 ? -25.031 -41.375 -20.984 1 93.75 317 ALA A N 1
ATOM 2400 C CA . ALA A 1 317 ? -25.469 -40.031 -21.406 1 93.75 317 ALA A CA 1
ATOM 2401 C C . ALA A 1 317 ? -24.688 -38.938 -20.672 1 93.75 317 ALA A C 1
ATOM 2403 O O . ALA A 1 317 ? -24.359 -37.906 -21.25 1 93.75 317 ALA A O 1
ATOM 2404 N N . GLN A 1 318 ? -24.422 -39.125 -19.484 1 91.81 318 GLN A N 1
ATOM 2405 C CA . GLN A 1 318 ? -23.656 -38.188 -18.672 1 91.81 318 GLN A CA 1
ATOM 2406 C C . GLN A 1 318 ? -22.25 -37.969 -19.234 1 91.81 318 GLN A C 1
ATOM 2408 O O . GLN A 1 318 ? -21.812 -36.844 -19.391 1 91.81 318 GLN A O 1
ATOM 2413 N N . SER A 1 319 ? -21.578 -39.062 -19.516 1 94.25 319 SER A N 1
ATOM 2414 C CA . SER A 1 319 ? -20.219 -38.969 -20.031 1 94.25 319 SER A CA 1
ATOM 2415 C C . SER A 1 319 ? -20.188 -38.281 -21.391 1 94.25 319 SER A C 1
ATOM 2417 O O . SER A 1 319 ? -19.328 -37.438 -21.656 1 94.25 319 SER A O 1
ATOM 2419 N N . LYS A 1 320 ? -21.125 -38.594 -22.219 1 94.5 320 LYS A N 1
ATOM 2420 C CA . LYS A 1 320 ? -21.172 -38.031 -23.562 1 94.5 320 LYS A CA 1
ATOM 2421 C C . LYS A 1 320 ? -21.469 -36.531 -23.516 1 94.5 320 LYS A C 1
ATOM 2423 O O . LYS A 1 320 ? -20.844 -35.75 -24.25 1 94.5 320 LYS A O 1
ATOM 2428 N N . THR A 1 321 ? -22.359 -36.188 -22.672 1 95 321 THR A N 1
ATOM 2429 C CA . THR A 1 321 ? -22.75 -34.781 -22.562 1 95 321 THR A CA 1
ATOM 2430 C C . THR A 1 321 ? -21.656 -33.969 -21.859 1 95 321 THR A C 1
ATOM 2432 O O . THR A 1 321 ? -21.219 -32.938 -22.359 1 95 321 THR A O 1
ATOM 2435 N N . LEU A 1 322 ? -21.156 -34.406 -20.781 1 94.62 322 LEU A N 1
ATOM 2436 C CA . LEU A 1 322 ? -20.156 -33.719 -19.984 1 94.62 322 LEU A CA 1
ATOM 2437 C C . LEU A 1 322 ? -18.828 -33.625 -20.734 1 94.62 322 LEU A C 1
ATOM 2439 O O . LEU A 1 322 ? -18.141 -32.625 -20.672 1 94.62 322 LEU A O 1
ATOM 2443 N N . GLY A 1 323 ? -18.438 -34.719 -21.359 1 94.88 323 GLY A N 1
ATOM 2444 C CA . GLY A 1 323 ? -17.203 -34.719 -22.141 1 94.88 323 GLY A CA 1
ATOM 2445 C C . GLY A 1 323 ? -17.156 -33.625 -23.172 1 94.88 323 GLY A C 1
ATOM 2446 O O . GLY A 1 323 ? -16.141 -32.938 -23.297 1 94.88 323 GLY A O 1
ATOM 2447 N N . LYS A 1 324 ? -18.219 -33.406 -23.797 1 94.19 324 LYS A N 1
ATOM 2448 C CA . LYS A 1 324 ? -18.281 -32.375 -24.844 1 94.19 324 LYS A CA 1
ATOM 2449 C C . LYS A 1 324 ? -18.297 -30.984 -24.25 1 94.19 324 LYS A C 1
ATOM 2451 O O . LYS A 1 324 ? -17.562 -30.094 -24.703 1 94.19 324 LYS A O 1
ATOM 2456 N N . ILE A 1 325 ? -19.047 -30.781 -23.234 1 93.5 325 ILE A N 1
ATOM 2457 C CA . ILE A 1 325 ? -19.25 -29.438 -22.703 1 93.5 325 ILE A CA 1
ATOM 2458 C C . ILE A 1 325 ? -18.047 -29 -21.875 1 93.5 325 ILE A C 1
ATOM 2460 O O . ILE A 1 325 ? -17.719 -27.812 -21.797 1 93.5 325 ILE A O 1
ATOM 2464 N N . ALA A 1 326 ? -17.312 -29.922 -21.328 1 95.12 326 ALA A N 1
ATOM 2465 C CA . ALA A 1 326 ? -16.234 -29.625 -20.391 1 95.12 326 ALA A CA 1
ATOM 2466 C C . ALA A 1 326 ? -14.906 -29.453 -21.141 1 95.12 326 ALA A C 1
ATOM 2468 O O . ALA A 1 326 ? -13.938 -28.938 -20.578 1 95.12 326 ALA A O 1
ATOM 2469 N N . LEU A 1 327 ? -14.828 -29.828 -22.375 1 95.5 327 LEU A N 1
ATOM 2470 C CA . LEU A 1 327 ? -13.57 -29.828 -23.125 1 95.5 327 LEU A CA 1
ATOM 2471 C C . LEU A 1 327 ? -12.984 -28.422 -23.188 1 95.5 327 LEU A C 1
ATOM 2473 O O . LEU A 1 327 ? -11.812 -28.219 -22.844 1 95.5 327 LEU A O 1
ATOM 2477 N N . THR A 1 328 ? -13.734 -27.484 -23.547 1 93.62 328 THR A N 1
ATOM 2478 C CA . THR A 1 328 ? -13.242 -26.125 -23.766 1 93.62 328 THR A CA 1
ATOM 2479 C C . THR A 1 328 ? -12.812 -25.5 -22.438 1 93.62 328 THR A C 1
ATOM 2481 O O . THR A 1 328 ? -11.68 -25.031 -22.312 1 93.62 328 THR A O 1
ATOM 2484 N N . PRO A 1 329 ? -13.641 -25.516 -21.391 1 93.62 329 PRO A N 1
ATOM 2485 C CA . PRO A 1 329 ? -13.195 -24.922 -20.125 1 93.62 329 PRO A CA 1
ATOM 2486 C C . PRO A 1 329 ? -11.961 -25.609 -19.547 1 93.62 329 PRO A C 1
ATOM 2488 O O . PRO A 1 329 ? -11.102 -24.953 -18.953 1 93.62 329 PRO A O 1
ATOM 2491 N N . THR A 1 330 ? -11.891 -26.875 -19.734 1 95.31 330 THR A N 1
ATOM 2492 C CA . THR A 1 330 ? -10.758 -27.641 -19.203 1 95.31 330 THR A CA 1
ATOM 2493 C C . THR A 1 330 ? -9.461 -27.234 -19.906 1 95.31 330 THR A C 1
ATOM 2495 O O . THR A 1 330 ? -8.398 -27.219 -19.281 1 95.31 330 THR A O 1
ATOM 2498 N N . LEU A 1 331 ? -9.523 -26.844 -21.125 1 95.38 331 LEU A N 1
ATOM 2499 C CA . LEU A 1 331 ? -8.352 -26.391 -21.859 1 95.38 331 LEU A CA 1
ATOM 2500 C C . LEU A 1 331 ? -7.816 -25.094 -21.25 1 95.38 331 LEU A C 1
ATOM 2502 O O . LEU A 1 331 ? -6.625 -24.797 -21.375 1 95.38 331 LEU A O 1
ATOM 2506 N N . PHE A 1 332 ? -8.703 -24.406 -20.578 1 93.5 332 PHE A N 1
ATOM 2507 C CA . PHE A 1 332 ? -8.312 -23.141 -19.969 1 93.5 332 PHE A CA 1
ATOM 2508 C C . PHE A 1 332 ? -8.164 -23.312 -18.453 1 93.5 332 PHE A C 1
ATOM 2510 O O . PHE A 1 332 ? -8.211 -22.328 -17.703 1 93.5 332 PHE A O 1
ATOM 2517 N N . ASN A 1 333 ? -8.039 -24.547 -18.031 1 93.88 333 ASN A N 1
ATOM 2518 C CA . ASN A 1 333 ? -7.762 -24.922 -16.641 1 93.88 333 ASN A CA 1
ATOM 2519 C C . ASN A 1 333 ? -8.969 -24.656 -15.734 1 93.88 333 ASN A C 1
ATOM 2521 O O . ASN A 1 333 ? -8.812 -24.453 -14.531 1 93.88 333 ASN A O 1
ATOM 2525 N N . ILE A 1 334 ? -10.133 -24.594 -16.359 1 91.12 334 ILE A N 1
ATOM 2526 C CA . ILE A 1 334 ? -11.383 -24.5 -15.617 1 91.12 334 ILE A CA 1
ATOM 2527 C C . ILE A 1 334 ? -12.062 -25.875 -15.602 1 91.12 334 ILE A C 1
ATOM 2529 O O . ILE A 1 334 ? -12.734 -26.25 -16.562 1 91.12 334 ILE A O 1
ATOM 2533 N N . ASN A 1 335 ? -12.023 -26.516 -14.422 1 91.81 335 ASN A N 1
ATOM 2534 C CA . ASN A 1 335 ? -12.477 -27.906 -14.453 1 91.81 335 ASN A CA 1
ATOM 2535 C C . ASN A 1 335 ? -13.523 -28.188 -13.375 1 91.81 335 ASN A C 1
ATOM 2537 O O . ASN A 1 335 ? -13.781 -29.344 -13.031 1 91.81 335 ASN A O 1
ATOM 2541 N N . GLU A 1 336 ? -14.102 -27.125 -12.836 1 89.31 336 GLU A N 1
ATOM 2542 C CA . GLU A 1 336 ? -15.195 -27.281 -11.875 1 89.31 336 GLU A CA 1
ATOM 2543 C C . GLU A 1 336 ? -16.344 -28.078 -12.484 1 89.31 336 GLU A C 1
ATOM 2545 O O . GLU A 1 336 ? -16.922 -28.938 -11.82 1 89.31 336 GLU A O 1
ATOM 2550 N N . PRO A 1 337 ? -16.672 -27.859 -13.719 1 88.94 337 PRO A N 1
ATOM 2551 C CA . PRO A 1 337 ? -17.734 -28.672 -14.336 1 88.94 337 PRO A CA 1
ATOM 2552 C C . PRO A 1 337 ? -17.406 -30.172 -14.305 1 88.94 337 PRO A C 1
ATOM 2554 O O . PRO A 1 337 ? -18.312 -31 -14.125 1 88.94 337 PRO A O 1
ATOM 2557 N N . VAL A 1 338 ? -16.219 -30.516 -14.445 1 93.44 338 VAL A N 1
ATOM 2558 C CA . VAL A 1 338 ? -15.828 -31.922 -14.445 1 93.44 338 VAL A CA 1
ATOM 2559 C C . VAL A 1 338 ? -15.789 -32.438 -13.016 1 93.44 338 VAL A C 1
ATOM 2561 O O . VAL A 1 338 ? -16.312 -33.531 -12.734 1 93.44 338 VAL A O 1
ATOM 2564 N N . ILE A 1 339 ? -15.172 -31.688 -12.102 1 92.62 339 ILE A N 1
ATOM 2565 C CA . ILE A 1 339 ? -14.984 -32.094 -10.719 1 92.62 339 ILE A CA 1
ATOM 2566 C C . ILE A 1 339 ? -16.344 -32.312 -10.055 1 92.62 339 ILE A C 1
ATOM 2568 O O . ILE A 1 339 ? -16.547 -33.312 -9.344 1 92.62 339 ILE A O 1
ATOM 2572 N N . PHE A 1 340 ? -17.266 -31.484 -10.398 1 87.94 340 PHE A N 1
ATOM 2573 C CA . PHE A 1 340 ? -18.562 -31.562 -9.734 1 87.94 340 PHE A CA 1
ATOM 2574 C C . PHE A 1 340 ? -19.562 -32.344 -10.594 1 87.94 340 PHE A C 1
ATOM 2576 O O . PHE A 1 340 ? -20.5 -32.969 -10.062 1 87.94 340 PHE A O 1
ATOM 2583 N N . GLY A 1 341 ? -19.422 -32.406 -11.867 1 86.62 341 GLY A N 1
ATOM 2584 C CA . GLY A 1 341 ? -20.359 -33.031 -12.773 1 86.62 341 GLY A CA 1
ATOM 2585 C C . GLY A 1 341 ? -20.125 -34.531 -12.922 1 86.62 341 GLY A C 1
ATOM 2586 O O . GLY A 1 341 ? -21.078 -35.281 -13.094 1 86.62 341 GLY A O 1
ATOM 2587 N N . PHE A 1 342 ? -19.047 -35.25 -13.031 1 85.69 342 PHE A N 1
ATOM 2588 C CA . PHE A 1 342 ? -18.688 -36.656 -13.148 1 85.69 342 PHE A CA 1
ATOM 2589 C C . PHE A 1 342 ? -18.5 -37.281 -11.773 1 85.69 342 PHE A C 1
ATOM 2591 O O . PHE A 1 342 ? -18.203 -38.469 -11.664 1 85.69 342 PHE A O 1
ATOM 2598 N N . PRO A 1 343 ? -18.891 -36.562 -10.773 1 79 343 PRO A N 1
ATOM 2599 C CA . PRO A 1 343 ? -18.734 -36.438 -9.32 1 79 343 PRO A CA 1
ATOM 2600 C C . PRO A 1 343 ? -17.406 -37 -8.812 1 79 343 PRO A C 1
ATOM 2602 O O . PRO A 1 343 ? -17.391 -38.094 -8.234 1 79 343 PRO A O 1
ATOM 2605 N N . ILE A 1 344 ? -16.375 -36.438 -8.906 1 91.19 344 ILE A N 1
ATOM 2606 C CA . ILE A 1 344 ? -15.055 -36.75 -8.375 1 91.19 344 ILE A CA 1
ATOM 2607 C C . ILE A 1 344 ? -15.047 -36.531 -6.863 1 91.19 344 ILE A C 1
ATOM 2609 O O . ILE A 1 344 ? -14.445 -37.312 -6.113 1 91.19 344 ILE A O 1
ATOM 2613 N N . VAL A 1 345 ? -15.758 -35.625 -6.516 1 90.12 345 VAL A N 1
ATOM 2614 C CA . VAL A 1 345 ? -15.781 -35.25 -5.109 1 90.12 345 VAL A CA 1
ATOM 2615 C C . VAL A 1 345 ? -16.312 -36.406 -4.266 1 90.12 345 VAL A C 1
ATOM 2617 O O . VAL A 1 345 ? -17.375 -36.938 -4.551 1 90.12 345 VAL A O 1
ATOM 2620 N N . MET A 1 346 ? -15.586 -36.844 -3.361 1 87.12 346 MET A N 1
ATOM 2621 C CA . MET A 1 346 ? -15.922 -37.875 -2.383 1 87.12 346 MET A CA 1
ATOM 2622 C C . MET A 1 346 ? -16.156 -39.219 -3.064 1 87.12 346 MET A C 1
ATOM 2624 O O . MET A 1 346 ? -16.797 -40.094 -2.498 1 87.12 346 MET A O 1
ATOM 2628 N N . ASN A 1 347 ? -15.734 -39.375 -4.281 1 89.31 347 ASN A N 1
ATOM 2629 C CA . ASN A 1 347 ? -15.773 -40.656 -4.973 1 89.31 347 ASN A CA 1
ATOM 2630 C C . ASN A 1 347 ? -14.477 -41.438 -4.797 1 89.31 347 ASN A C 1
ATOM 2632 O O . ASN A 1 347 ? -13.461 -41.094 -5.418 1 89.31 347 ASN A O 1
ATOM 2636 N N . PRO A 1 348 ? -14.523 -42.406 -3.951 1 88.44 348 PRO A N 1
ATOM 2637 C CA . PRO A 1 348 ? -13.289 -43.125 -3.637 1 88.44 348 PRO A CA 1
ATOM 2638 C C . PRO A 1 348 ? -12.656 -43.781 -4.863 1 88.44 348 PRO A C 1
ATOM 2640 O O . PRO A 1 348 ? -11.43 -43.906 -4.945 1 88.44 348 PRO A O 1
ATOM 2643 N N . PHE A 1 349 ? -13.508 -44.156 -5.734 1 88.81 349 PHE A N 1
ATOM 2644 C CA . PHE A 1 349 ? -13 -44.781 -6.945 1 88.81 349 PHE A CA 1
ATOM 2645 C C . PHE A 1 349 ? -12.234 -43.781 -7.801 1 88.81 349 PHE A C 1
ATOM 2647 O O . PHE A 1 349 ? -11.195 -44.094 -8.375 1 88.81 349 PHE A O 1
ATOM 2654 N N . MET A 1 350 ? -12.711 -42.594 -7.859 1 94 350 MET A N 1
ATOM 2655 C CA . MET A 1 350 ? -12.109 -41.562 -8.703 1 94 350 MET A CA 1
ATOM 2656 C C . MET A 1 350 ? -10.945 -40.875 -7.992 1 94 350 MET A C 1
ATOM 2658 O O . MET A 1 350 ? -10.141 -40.188 -8.625 1 94 350 MET A O 1
ATOM 2662 N N . PHE A 1 351 ? -10.82 -41.094 -6.699 1 95 351 PHE A N 1
ATOM 2663 C CA . PHE A 1 351 ? -9.727 -40.531 -5.918 1 95 351 PHE A CA 1
ATOM 2664 C C . PHE A 1 351 ? -8.375 -40.969 -6.477 1 95 351 PHE A C 1
ATOM 2666 O O . PHE A 1 351 ? -7.438 -40.156 -6.543 1 95 351 PHE A O 1
ATOM 2673 N N . ILE A 1 352 ? -8.305 -42.125 -6.867 1 96.5 352 ILE A N 1
ATOM 2674 C CA . ILE A 1 352 ? -7.047 -42.75 -7.246 1 96.5 352 ILE A CA 1
ATOM 2675 C C . ILE A 1 352 ? -6.461 -42.062 -8.469 1 96.5 352 ILE A C 1
ATOM 2677 O O . ILE A 1 352 ? -5.371 -41.469 -8.406 1 96.5 352 ILE A O 1
ATOM 2681 N N . PRO A 1 353 ? -7.211 -42.062 -9.609 1 97.6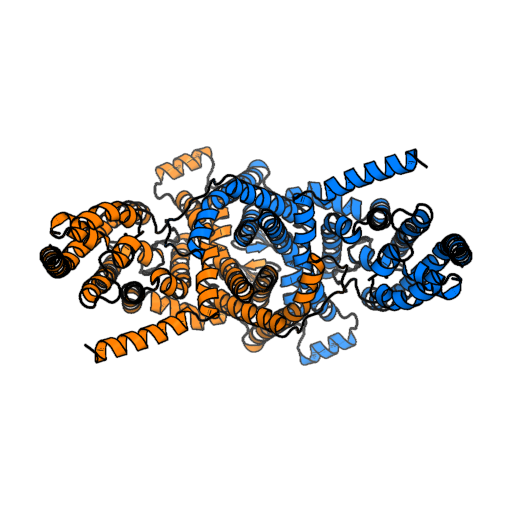2 353 PRO A N 1
ATOM 2682 C CA . PRO A 1 353 ? -6.621 -41.375 -10.766 1 97.62 353 PRO A CA 1
ATOM 2683 C C . PRO A 1 353 ? -6.484 -39.844 -10.547 1 97.62 353 PRO A C 1
ATOM 2685 O O . PRO A 1 353 ? -5.543 -39.25 -11.039 1 97.62 353 PRO A O 1
ATOM 2688 N N . PHE A 1 354 ? -7.422 -39.281 -9.766 1 97.88 354 PHE A N 1
ATOM 2689 C CA . PHE A 1 354 ? -7.461 -37.844 -9.539 1 97.88 354 PHE A CA 1
ATOM 2690 C C . PHE A 1 354 ? -6.203 -37.375 -8.82 1 97.88 354 PHE A C 1
ATOM 2692 O O . PHE A 1 354 ? -5.676 -36.281 -9.109 1 97.88 354 PHE A O 1
ATOM 2699 N N . VAL A 1 355 ? -5.664 -38.125 -7.918 1 98 355 VAL A N 1
ATOM 2700 C CA . VAL A 1 355 ? -4.465 -37.781 -7.152 1 98 355 VAL A CA 1
ATOM 2701 C C . VAL A 1 355 ? -3.23 -38.344 -7.859 1 98 355 VAL A C 1
ATOM 2703 O O . VAL A 1 355 ? -2.178 -37.719 -7.883 1 98 355 VAL A O 1
ATOM 2706 N N . ALA A 1 356 ? -3.365 -39.469 -8.477 1 98.19 356 ALA A N 1
ATOM 2707 C CA . ALA A 1 356 ? -2.23 -40.188 -9.078 1 98.19 356 ALA A CA 1
ATOM 2708 C C . ALA A 1 356 ? -1.672 -39.406 -10.266 1 98.19 356 ALA A C 1
ATOM 2710 O O . ALA A 1 356 ? -0.455 -39.281 -10.43 1 98.19 356 ALA A O 1
ATOM 2711 N N . VAL A 1 357 ? -2.514 -38.906 -11.094 1 98.5 357 VAL A N 1
ATOM 2712 C CA . VAL A 1 357 ? -2.066 -38.312 -12.344 1 98.5 357 VAL A CA 1
ATOM 2713 C C . VAL A 1 357 ? -1.175 -37.094 -12.055 1 98.5 357 VAL A C 1
ATOM 2715 O O . VAL A 1 357 ? -0.044 -37.031 -12.547 1 98.5 357 VAL A O 1
ATOM 2718 N N . PRO A 1 358 ? -1.609 -36.125 -11.227 1 98.5 358 PRO A N 1
ATOM 2719 C CA . PRO A 1 358 ? -0.716 -35 -10.906 1 98.5 358 PRO A CA 1
ATOM 2720 C C . PRO A 1 358 ? 0.552 -35.469 -10.188 1 98.5 358 PRO A C 1
ATOM 2722 O O . PRO A 1 358 ? 1.613 -34.844 -10.359 1 98.5 358 PRO A O 1
ATOM 2725 N N . THR A 1 359 ? 0.443 -36.438 -9.359 1 98.62 359 THR A N 1
ATOM 2726 C CA . THR A 1 359 ? 1.607 -36.969 -8.648 1 98.62 359 THR A CA 1
ATOM 2727 C C . THR A 1 359 ? 2.619 -37.562 -9.617 1 98.62 359 THR A C 1
ATOM 2729 O O . THR A 1 359 ? 3.82 -37.312 -9.508 1 98.62 359 THR A O 1
ATOM 2732 N N . ILE A 1 360 ? 2.113 -38.344 -10.531 1 98.62 360 ILE A N 1
ATOM 2733 C CA . ILE A 1 360 ? 2.965 -38.906 -11.578 1 98.62 360 ILE A CA 1
ATOM 2734 C C . ILE A 1 360 ? 3.607 -37.781 -12.383 1 98.62 360 ILE A C 1
ATOM 2736 O O . ILE A 1 360 ? 4.812 -37.812 -12.641 1 98.62 360 ILE A O 1
ATOM 2740 N N . SER A 1 361 ? 2.795 -36.844 -12.773 1 98.62 361 SER A N 1
ATOM 2741 C CA . SER A 1 361 ? 3.316 -35.688 -13.508 1 98.62 361 SER A CA 1
ATOM 2742 C C . SER A 1 361 ? 4.426 -35 -12.727 1 98.62 361 SER A C 1
ATOM 2744 O O . SER A 1 361 ? 5.441 -34.594 -13.305 1 98.62 361 SER A O 1
ATOM 2746 N N . SER A 1 362 ? 4.215 -34.844 -11.461 1 98.44 362 SER A N 1
ATOM 2747 C CA . SER A 1 362 ? 5.195 -34.188 -10.594 1 98.44 362 SER A CA 1
ATOM 2748 C C . SER A 1 362 ? 6.523 -34.938 -10.609 1 98.44 362 SER A C 1
ATOM 2750 O O . SER A 1 362 ? 7.582 -34.344 -10.766 1 98.44 362 SER A O 1
ATOM 2752 N N . ILE A 1 363 ? 6.461 -36.188 -10.477 1 98.56 363 ILE A N 1
ATOM 2753 C CA . ILE A 1 363 ? 7.652 -37.031 -10.398 1 98.56 363 ILE A CA 1
ATOM 2754 C C . ILE A 1 363 ? 8.398 -37 -11.734 1 98.56 363 ILE A C 1
ATOM 2756 O O . ILE A 1 363 ? 9.594 -36.719 -11.773 1 98.56 363 ILE A O 1
ATOM 2760 N N . ILE A 1 364 ? 7.73 -37.25 -12.828 1 98.56 364 ILE A N 1
ATOM 2761 C CA . ILE A 1 364 ? 8.414 -37.375 -14.109 1 98.56 364 ILE A CA 1
ATOM 2762 C C . ILE A 1 364 ? 8.922 -36 -14.562 1 98.56 364 ILE A C 1
ATOM 2764 O O . ILE A 1 364 ? 9.977 -35.906 -15.188 1 98.56 364 ILE A O 1
ATOM 2768 N N . THR A 1 365 ? 8.156 -34.938 -14.273 1 98.56 365 THR A N 1
ATOM 2769 C CA . THR A 1 365 ? 8.602 -33.594 -14.633 1 98.56 365 THR A CA 1
ATOM 2770 C C . THR A 1 365 ? 9.836 -33.188 -13.828 1 98.56 365 THR A C 1
ATOM 2772 O O . THR A 1 365 ? 10.766 -32.594 -14.359 1 98.56 365 THR A O 1
ATOM 2775 N N . TYR A 1 366 ? 9.797 -33.531 -12.531 1 98.44 366 TYR A N 1
ATOM 2776 C CA . TYR A 1 366 ? 10.961 -33.25 -11.695 1 98.44 366 TYR A CA 1
ATOM 2777 C C . TYR A 1 366 ? 12.219 -33.875 -12.281 1 98.44 366 TYR A C 1
ATOM 2779 O O . TYR A 1 366 ? 13.266 -33.219 -12.359 1 98.44 366 TYR A O 1
ATOM 2787 N N . PHE A 1 367 ? 12.102 -35.062 -12.727 1 98.25 367 PHE A N 1
ATOM 2788 C CA . PHE A 1 367 ? 13.266 -35.75 -13.281 1 98.25 367 PHE A CA 1
ATOM 2789 C C . PHE A 1 367 ? 13.594 -35.219 -14.672 1 98.25 367 PHE A C 1
ATOM 2791 O O . PHE A 1 367 ? 14.758 -35.219 -15.07 1 98.25 367 PHE A O 1
ATOM 2798 N N . ALA A 1 368 ? 12.594 -34.75 -15.391 1 98.25 368 ALA A N 1
ATOM 2799 C CA . ALA A 1 368 ? 12.867 -34.125 -16.672 1 98.25 368 ALA A CA 1
ATOM 2800 C C . ALA A 1 368 ? 13.742 -32.875 -16.5 1 98.25 368 ALA A C 1
ATOM 2802 O O . ALA A 1 368 ? 14.594 -32.594 -17.344 1 98.25 368 ALA A O 1
ATOM 2803 N N . PHE A 1 369 ? 13.523 -32.188 -15.438 1 97.75 369 PHE A N 1
ATOM 2804 C CA . PHE A 1 369 ? 14.367 -31.031 -15.117 1 97.75 369 PHE A CA 1
ATOM 2805 C C . PHE A 1 369 ? 15.75 -31.484 -14.664 1 97.75 369 PHE A C 1
ATOM 2807 O O . PHE A 1 369 ? 16.766 -30.922 -15.078 1 97.75 369 PHE A O 1
ATOM 2814 N N . LYS A 1 370 ? 15.781 -32.5 -13.859 1 96.31 370 LYS A N 1
ATOM 2815 C CA . LYS A 1 370 ? 17.031 -33 -13.273 1 96.31 370 LYS A CA 1
ATOM 2816 C C . LYS A 1 370 ? 17.984 -33.5 -14.352 1 96.31 370 LYS A C 1
ATOM 2818 O O . LYS A 1 370 ? 19.203 -33.344 -14.242 1 96.31 370 LYS A O 1
ATOM 2823 N N . ILE A 1 371 ? 17.453 -34.062 -15.414 1 96.19 371 ILE A N 1
ATOM 2824 C CA . ILE A 1 371 ? 18.297 -34.656 -16.438 1 96.19 371 ILE A CA 1
ATOM 2825 C C . ILE A 1 371 ? 18.578 -33.656 -17.547 1 96.19 371 ILE A C 1
ATOM 2827 O O . ILE A 1 371 ? 19.328 -33.938 -18.469 1 96.19 371 ILE A O 1
ATOM 2831 N N . GLY A 1 372 ? 17.875 -32.531 -17.5 1 95.75 372 GLY A N 1
ATOM 2832 C CA . GLY A 1 372 ? 18.203 -31.438 -18.406 1 95.75 372 GLY A CA 1
ATOM 2833 C C . GLY A 1 372 ? 17.328 -31.406 -19.656 1 95.75 372 GLY A C 1
ATOM 2834 O O . GLY A 1 372 ? 17.594 -30.641 -20.578 1 95.75 372 GLY A O 1
ATOM 2835 N N . PHE A 1 373 ? 16.375 -32.281 -19.672 1 97.31 373 PHE A N 1
ATOM 2836 C CA . PHE A 1 373 ? 15.453 -32.188 -20.797 1 97.31 373 PHE A CA 1
ATOM 2837 C C . PHE A 1 373 ? 14.68 -30.875 -20.766 1 97.31 373 PHE A C 1
ATOM 2839 O O . PHE A 1 373 ? 14.461 -30.25 -21.797 1 97.31 373 PHE A O 1
ATOM 2846 N N . LEU A 1 374 ? 14.188 -30.531 -19.594 1 97.5 374 LEU A N 1
ATOM 2847 C CA . LEU A 1 374 ? 13.602 -29.219 -19.344 1 97.5 374 LEU A CA 1
ATOM 2848 C C . LEU A 1 374 ? 14.578 -28.312 -18.609 1 97.5 374 LEU A C 1
ATOM 2850 O O . LEU A 1 374 ? 15.5 -28.797 -17.953 1 97.5 374 LEU A O 1
ATOM 2854 N N . HIS A 1 375 ? 14.445 -27.062 -18.781 1 95.88 375 HIS A N 1
ATOM 2855 C CA . HIS A 1 375 ? 15.32 -26.094 -18.125 1 95.88 375 HIS A CA 1
ATOM 2856 C C . HIS A 1 375 ? 14.609 -25.375 -16.984 1 95.88 375 HIS A C 1
ATOM 2858 O O . HIS A 1 375 ? 13.406 -25.125 -17.062 1 95.88 375 HIS A O 1
ATOM 2864 N N . PRO A 1 376 ? 15.359 -25.047 -15.945 1 96.94 376 PRO A N 1
ATOM 2865 C CA . PRO A 1 376 ? 14.719 -24.328 -14.852 1 96.94 376 PRO A CA 1
ATOM 2866 C C . PRO A 1 376 ? 14.016 -23.047 -15.32 1 96.94 376 PRO A C 1
ATOM 2868 O O . PRO A 1 376 ? 14.484 -22.391 -16.25 1 96.94 376 PRO A O 1
ATOM 2871 N N . PHE A 1 377 ? 12.945 -22.75 -14.617 1 96.75 377 PHE A N 1
ATOM 2872 C CA . PHE A 1 377 ? 12.148 -21.594 -14.984 1 96.75 377 PHE A CA 1
ATOM 2873 C C . PHE A 1 377 ? 12.805 -20.312 -14.469 1 96.75 377 PHE A C 1
ATOM 2875 O O . PHE A 1 377 ? 13.359 -20.281 -13.367 1 96.75 377 PHE A O 1
ATOM 2882 N N . SER A 1 378 ? 12.789 -19.25 -15.281 1 95.25 378 SER A N 1
ATOM 2883 C CA . SER A 1 378 ? 13.023 -17.906 -14.773 1 95.25 378 SER A CA 1
ATOM 2884 C C . SER A 1 378 ? 11.805 -17.375 -14.039 1 95.25 378 SER A C 1
ATOM 2886 O O . SER A 1 378 ? 10.891 -18.125 -13.703 1 95.25 378 SER A O 1
ATOM 2888 N N . ALA A 1 379 ? 11.766 -16.094 -13.75 1 95.25 379 ALA A N 1
ATOM 2889 C CA . ALA A 1 379 ? 10.633 -15.492 -13.055 1 95.25 379 ALA A CA 1
ATOM 2890 C C . ALA A 1 379 ? 9.445 -15.297 -13.992 1 95.25 379 ALA A C 1
ATOM 2892 O O . ALA A 1 379 ? 8.328 -15.031 -13.547 1 95.25 379 ALA A O 1
ATOM 2893 N N . VAL A 1 380 ? 9.609 -15.539 -15.242 1 94.5 380 VAL A N 1
ATOM 2894 C CA . VAL A 1 380 ? 8.547 -15.359 -16.219 1 94.5 380 VAL A CA 1
ATOM 2895 C C . VAL A 1 380 ? 7.352 -16.234 -15.859 1 94.5 380 VAL A C 1
ATOM 2897 O O . VAL A 1 380 ? 7.52 -17.422 -15.539 1 94.5 380 VAL A O 1
ATOM 2900 N N . SER A 1 381 ? 6.23 -15.578 -15.852 1 94.44 381 SER A N 1
ATOM 2901 C CA . SER A 1 381 ? 5.008 -16.297 -15.531 1 94.44 381 SER A CA 1
ATOM 2902 C C . SER A 1 381 ? 3.943 -16.094 -16.609 1 94.44 381 SER A C 1
ATOM 2904 O O . SER A 1 381 ? 3.799 -15 -17.141 1 94.44 381 SER A O 1
ATOM 2906 N N . VAL A 1 382 ? 3.254 -17.156 -16.984 1 94.31 382 VAL A N 1
ATOM 2907 C CA . VAL A 1 382 ? 2.07 -17.078 -17.828 1 94.31 382 VAL A CA 1
ATOM 2908 C C . VAL A 1 382 ? 0.818 -17.344 -17 1 94.31 382 VAL A C 1
ATOM 2910 O O . VAL A 1 382 ? 0.88 -18.016 -15.977 1 94.31 382 VAL A O 1
ATOM 2913 N N . PRO A 1 383 ? -0.285 -16.766 -17.438 1 92.19 383 PRO A N 1
ATOM 2914 C CA . PRO A 1 383 ? -1.519 -17.078 -16.703 1 92.19 383 PRO A CA 1
ATOM 2915 C C . PRO A 1 383 ? -1.788 -18.578 -16.609 1 92.19 383 PRO A C 1
ATOM 2917 O O . PRO A 1 383 ? -1.543 -19.312 -17.578 1 92.19 383 PRO A O 1
ATOM 2920 N N . TRP A 1 384 ? -2.262 -18.969 -15.492 1 91.56 384 TRP A N 1
ATOM 2921 C CA . TRP A 1 384 ? -2.531 -20.391 -15.297 1 91.56 384 TRP A CA 1
ATOM 2922 C C . TRP A 1 384 ? -3.637 -20.875 -16.234 1 91.56 384 TRP A C 1
ATOM 2924 O O . TRP A 1 384 ? -3.777 -22.078 -16.469 1 91.56 384 TRP A O 1
ATOM 2934 N N . THR A 1 385 ? -4.328 -19.938 -16.797 1 91.81 385 THR A N 1
ATOM 2935 C CA . THR A 1 385 ? -5.418 -20.281 -17.703 1 91.81 385 THR A CA 1
ATOM 2936 C C . THR A 1 385 ? -4.902 -20.484 -19.125 1 91.81 385 THR A C 1
ATOM 2938 O O . THR A 1 385 ? -5.668 -20.828 -20.016 1 91.81 385 THR A O 1
ATOM 2941 N N . THR A 1 386 ? -3.646 -20.219 -19.344 1 94.5 386 THR A N 1
ATOM 2942 C CA . THR A 1 386 ? -3.107 -20.422 -20.688 1 94.5 386 THR A CA 1
ATOM 2943 C C . THR A 1 386 ? -3.248 -21.891 -21.094 1 94.5 386 THR A C 1
ATOM 2945 O O . THR A 1 386 ? -2.865 -22.797 -20.359 1 94.5 386 THR A O 1
ATOM 2948 N N . PRO A 1 387 ? -3.775 -22.078 -22.281 1 96.62 387 PRO A N 1
ATOM 2949 C CA . PRO A 1 387 ? -3.969 -23.453 -22.734 1 96.62 387 PRO A CA 1
ATOM 2950 C C . PRO A 1 387 ? -2.664 -24.25 -22.781 1 96.62 387 PRO A C 1
ATOM 2952 O O . PRO A 1 387 ? -1.611 -23.703 -23.109 1 96.62 387 PRO A O 1
ATOM 2955 N N . PRO A 1 388 ? -2.852 -25.562 -22.469 1 97.44 388 PRO A N 1
ATOM 2956 C CA . PRO A 1 388 ? -1.649 -26.391 -22.531 1 97.44 388 PRO A CA 1
ATOM 2957 C C . PRO A 1 388 ? -1.017 -26.391 -23.922 1 97.44 388 PRO A C 1
ATOM 2959 O O . PRO A 1 388 ? -1.673 -26.047 -24.906 1 97.44 388 PRO A O 1
ATOM 2962 N N . ILE A 1 389 ? 0.187 -26.828 -24.031 1 97.81 389 ILE A N 1
ATOM 2963 C CA . ILE A 1 389 ? 0.988 -26.828 -25.266 1 97.81 389 ILE A CA 1
ATOM 2964 C C . ILE A 1 389 ? 1.474 -25.406 -25.562 1 97.81 389 ILE A C 1
ATOM 2966 O O . ILE A 1 389 ? 2.656 -25.203 -25.844 1 97.81 389 ILE A O 1
ATOM 2970 N N . ILE A 1 390 ? 0.506 -24.391 -25.562 1 97.38 390 ILE A N 1
ATOM 2971 C CA . ILE A 1 390 ? 0.894 -23 -25.781 1 97.38 390 ILE A CA 1
ATOM 2972 C C . ILE A 1 390 ? 1.739 -22.516 -24.609 1 97.38 390 ILE A C 1
ATOM 2974 O O . ILE A 1 390 ? 2.801 -21.922 -24.812 1 97.38 390 ILE A O 1
ATOM 2978 N N . SER A 1 391 ? 1.236 -22.75 -23.391 1 96.56 391 SER A N 1
ATOM 2979 C CA . SER A 1 391 ? 1.98 -22.328 -22.219 1 96.56 391 SER A CA 1
ATOM 2980 C C . SER A 1 391 ? 3.336 -23.016 -22.141 1 96.56 391 SER A C 1
ATOM 2982 O O . SER A 1 391 ? 4.344 -22.391 -21.812 1 96.56 391 SER A O 1
ATOM 2984 N N . GLY A 1 392 ? 3.344 -24.344 -22.438 1 96.75 392 GLY A N 1
ATOM 2985 C CA . GLY A 1 392 ? 4.602 -25.062 -22.453 1 96.75 392 GLY A CA 1
ATOM 2986 C C . GLY A 1 392 ? 5.602 -24.516 -23.453 1 96.75 392 GLY A C 1
ATOM 2987 O O . GLY A 1 392 ? 6.793 -24.406 -23.156 1 96.75 392 GLY A O 1
ATOM 2988 N N . PHE A 1 393 ? 5.059 -24.156 -24.578 1 96.62 393 PHE A N 1
ATOM 2989 C CA . PHE A 1 393 ? 5.918 -23.625 -25.625 1 96.62 393 PHE A CA 1
ATOM 2990 C C . PHE A 1 393 ? 6.496 -22.281 -25.234 1 96.62 393 PHE A C 1
ATOM 2992 O O . PHE A 1 393 ? 7.68 -22.016 -25.453 1 96.62 393 PHE A O 1
ATOM 2999 N N . ILE A 1 394 ? 5.707 -21.453 -24.641 1 94 394 ILE A N 1
ATOM 3000 C CA . ILE A 1 394 ? 6.121 -20.094 -24.25 1 94 394 ILE A CA 1
ATOM 3001 C C . ILE A 1 394 ? 7.234 -20.172 -23.219 1 94 394 ILE A C 1
ATOM 3003 O O . ILE A 1 394 ? 8.211 -19.422 -23.281 1 94 394 ILE A O 1
ATOM 3007 N N . LEU A 1 395 ? 7.129 -21.125 -22.297 1 94.31 395 LEU A N 1
ATOM 3008 C CA . LEU A 1 395 ? 8.016 -21.156 -21.141 1 94.31 395 LEU A CA 1
ATOM 3009 C C . LEU A 1 395 ? 9.258 -22 -21.438 1 94.31 395 LEU A C 1
ATOM 3011 O O . LEU A 1 395 ? 10.32 -21.75 -20.875 1 94.31 395 LEU A O 1
ATOM 3015 N N . GLN A 1 396 ? 9.039 -23.109 -22.344 1 93.44 396 GLN A N 1
ATOM 3016 C CA . GLN A 1 396 ? 10.102 -24.109 -22.469 1 93.44 396 GLN A CA 1
ATOM 3017 C C . GLN A 1 396 ? 10.391 -24.422 -23.938 1 93.44 396 GLN A C 1
ATOM 3019 O O . GLN A 1 396 ? 11.125 -25.375 -24.234 1 93.44 396 GLN A O 1
ATOM 3024 N N . GLY A 1 397 ? 9.812 -23.688 -24.859 1 93.88 397 GLY A N 1
ATOM 3025 C CA . GLY A 1 397 ? 9.961 -24.047 -26.266 1 93.88 397 GLY A CA 1
ATOM 3026 C C . GLY A 1 397 ? 9.266 -25.344 -26.625 1 93.88 397 GLY A C 1
ATOM 3027 O O . GLY A 1 397 ? 8.242 -25.703 -26.031 1 93.88 397 GLY A O 1
ATOM 3028 N N . TRP A 1 398 ? 9.844 -25.969 -27.578 1 97 398 TRP A N 1
ATOM 3029 C CA . TRP A 1 398 ? 9.203 -27.188 -28.078 1 97 398 TRP A CA 1
ATOM 3030 C C . TRP A 1 398 ? 9.242 -28.297 -27.047 1 97 398 TRP A C 1
ATOM 3032 O O . TRP A 1 398 ? 8.336 -29.141 -26.984 1 97 398 TRP A O 1
ATOM 3042 N N . GLN A 1 399 ? 10.227 -28.312 -26.188 1 97.94 399 GLN A N 1
ATOM 3043 C CA . GLN A 1 399 ? 10.336 -29.328 -25.156 1 97.94 399 GLN A CA 1
ATOM 3044 C C . GLN A 1 399 ? 9.188 -29.234 -24.156 1 97.94 399 GLN A C 1
ATOM 3046 O O . GLN A 1 399 ? 8.664 -30.25 -23.703 1 97.94 399 GLN A O 1
ATOM 3051 N N . GLY A 1 400 ? 8.891 -27.969 -23.844 1 97.5 400 GLY A N 1
ATOM 3052 C CA . GLY A 1 400 ? 7.77 -27.781 -22.938 1 97.5 400 GLY A CA 1
ATOM 3053 C C . GLY A 1 400 ? 6.441 -28.203 -23.547 1 97.5 400 GLY A C 1
ATOM 3054 O O . GLY A 1 400 ? 5.617 -28.828 -22.875 1 97.5 400 GLY A O 1
ATOM 3055 N N . ALA A 1 401 ? 6.238 -27.875 -24.781 1 98 401 ALA A N 1
ATOM 3056 C CA . ALA A 1 401 ? 5.023 -28.266 -25.484 1 98 401 ALA A CA 1
ATOM 3057 C C . ALA A 1 401 ? 4.902 -29.781 -25.562 1 98 401 ALA A C 1
ATOM 3059 O O . ALA A 1 401 ? 3.842 -30.344 -25.266 1 98 401 ALA A O 1
ATOM 3060 N N . LEU A 1 402 ? 5.969 -30.375 -25.969 1 98.5 402 LEU A N 1
ATOM 3061 C CA . LEU A 1 402 ? 5.988 -31.828 -26.062 1 98.5 402 LEU A CA 1
ATOM 3062 C C . LEU A 1 402 ? 5.734 -32.469 -24.719 1 98.5 402 LEU A C 1
ATOM 3064 O O . LEU A 1 402 ? 5 -33.469 -24.625 1 98.5 402 LEU A O 1
ATOM 3068 N N . TRP A 1 403 ? 6.383 -31.938 -23.688 1 98.5 403 TRP A N 1
ATOM 3069 C CA . TRP A 1 403 ? 6.254 -32.531 -22.359 1 98.5 403 TRP A CA 1
ATOM 3070 C C . TRP A 1 403 ? 4.816 -32.438 -21.859 1 98.5 403 TRP A C 1
ATOM 3072 O O . TRP A 1 403 ? 4.324 -33.375 -21.219 1 98.5 403 TRP A O 1
ATOM 3082 N N . GLN A 1 404 ? 4.16 -31.312 -22.078 1 98.56 404 GLN A N 1
ATOM 3083 C CA . GLN A 1 404 ? 2.758 -31.188 -21.703 1 98.56 404 GLN A CA 1
ATOM 3084 C C . GLN A 1 404 ? 1.893 -32.188 -22.469 1 98.56 404 GLN A C 1
ATOM 3086 O O . GLN A 1 404 ? 0.927 -32.719 -21.922 1 98.56 404 GLN A O 1
ATOM 3091 N N . LEU A 1 405 ? 2.205 -32.406 -23.734 1 98.5 405 LEU A N 1
ATOM 3092 C CA . LEU A 1 405 ? 1.484 -33.406 -24.516 1 98.5 405 LEU A CA 1
ATOM 3093 C C . LEU A 1 405 ? 1.65 -34.812 -23.906 1 98.5 405 LEU A C 1
ATOM 3095 O O . LEU A 1 405 ? 0.683 -35.562 -23.797 1 98.5 405 LEU A O 1
ATOM 3099 N N . ILE A 1 406 ? 2.852 -35.125 -23.531 1 98.56 406 ILE A N 1
ATOM 3100 C CA . ILE A 1 406 ? 3.137 -36.406 -22.891 1 98.56 406 ILE A CA 1
ATOM 3101 C C . ILE A 1 406 ? 2.314 -36.562 -21.609 1 98.56 406 ILE A C 1
ATOM 3103 O O . ILE A 1 406 ? 1.717 -37.594 -21.359 1 98.56 406 ILE A O 1
ATOM 3107 N N . ILE A 1 407 ? 2.27 -35.531 -20.828 1 98.44 407 ILE A N 1
ATOM 3108 C CA . ILE A 1 407 ? 1.523 -35.531 -19.578 1 98.44 407 ILE A CA 1
ATOM 3109 C C . ILE A 1 407 ? 0.038 -35.75 -19.859 1 98.44 407 ILE A C 1
ATOM 3111 O O . ILE A 1 407 ? -0.64 -36.5 -19.141 1 98.44 407 ILE A O 1
ATOM 3115 N N . ILE A 1 408 ? -0.473 -35.094 -20.859 1 98.25 408 ILE A N 1
ATOM 3116 C CA . ILE A 1 408 ? -1.876 -35.219 -21.234 1 98.25 408 ILE A CA 1
ATOM 3117 C C . ILE A 1 408 ? -2.156 -36.688 -21.656 1 98.25 408 ILE A C 1
ATOM 3119 O O . ILE A 1 408 ? -3.158 -37.25 -21.234 1 98.25 408 ILE A O 1
ATOM 3123 N N . VAL A 1 409 ? -1.292 -37.25 -22.438 1 98.5 409 VAL A N 1
ATOM 3124 C CA . VAL A 1 409 ? -1.449 -38.656 -22.875 1 98.5 409 VAL A CA 1
ATOM 3125 C C . VAL A 1 409 ? -1.447 -39.562 -21.656 1 98.5 409 VAL A C 1
ATOM 3127 O O . VAL A 1 409 ? -2.279 -40.469 -21.562 1 98.5 409 VAL A O 1
ATOM 3130 N N . ILE A 1 410 ? -0.544 -39.344 -20.75 1 98.44 410 ILE A N 1
ATOM 3131 C CA . ILE A 1 410 ? -0.479 -40.125 -19.531 1 98.44 410 ILE A CA 1
ATOM 3132 C C . ILE A 1 410 ? -1.786 -40 -18.75 1 98.44 410 ILE A C 1
ATOM 3134 O O . ILE A 1 410 ? -2.314 -40.969 -18.234 1 98.44 410 ILE A O 1
ATOM 3138 N N . SER A 1 411 ? -2.279 -38.781 -18.656 1 98.5 411 SER A N 1
ATOM 3139 C CA . SER A 1 411 ? -3.529 -38.562 -17.938 1 98.5 411 SER A CA 1
ATOM 3140 C C . SER A 1 411 ? -4.672 -39.344 -18.562 1 98.5 411 SER A C 1
ATOM 3142 O O . SER A 1 411 ? -5.477 -39.938 -17.828 1 98.5 411 SER A O 1
ATOM 3144 N N . VAL A 1 412 ? -4.762 -39.438 -19.859 1 98.25 412 VAL A N 1
ATOM 3145 C CA . VAL A 1 412 ? -5.797 -40.188 -20.531 1 98.25 412 VAL A CA 1
ATOM 3146 C C . VAL A 1 412 ? -5.656 -41.688 -20.203 1 98.25 412 VAL A C 1
ATOM 3148 O O . VAL A 1 412 ? -6.633 -42.344 -19.844 1 98.25 412 VAL A O 1
ATOM 3151 N N . ILE A 1 413 ? -4.469 -42.156 -20.281 1 98.44 413 ILE A N 1
ATOM 3152 C CA . ILE A 1 413 ? -4.195 -43.562 -20.047 1 98.44 413 ILE A CA 1
ATOM 3153 C C . ILE A 1 413 ? -4.602 -43.938 -18.625 1 98.44 413 ILE A C 1
ATOM 3155 O O . ILE A 1 413 ? -5.195 -45 -18.406 1 98.44 413 ILE A O 1
ATOM 3159 N N . VAL A 1 414 ? -4.316 -43.062 -17.703 1 98.38 414 VAL A N 1
ATOM 3160 C CA . VAL A 1 414 ? -4.582 -43.375 -16.297 1 98.38 414 VAL A CA 1
ATOM 3161 C C . VAL A 1 414 ? -6.078 -43.25 -16.016 1 98.38 414 VAL A C 1
ATOM 3163 O O . VAL A 1 414 ? -6.645 -44.062 -15.258 1 98.38 414 VAL A O 1
ATOM 3166 N N . TYR A 1 415 ? -6.77 -42.312 -16.594 1 98.06 415 TYR A N 1
ATOM 3167 C CA . TYR A 1 415 ? -8.172 -42.062 -16.281 1 98.06 415 TYR A CA 1
ATOM 3168 C C . TYR A 1 415 ? -9.086 -43.062 -16.953 1 98.06 415 TYR A C 1
ATOM 3170 O O . TYR A 1 415 ? -10.172 -43.344 -16.453 1 98.06 415 TYR A O 1
ATOM 3178 N N . VAL A 1 416 ? -8.75 -43.688 -18.062 1 97.62 416 VAL A N 1
ATOM 3179 C CA . VAL A 1 416 ? -9.625 -44.469 -18.938 1 97.62 416 VAL A CA 1
ATOM 3180 C C . VAL A 1 416 ? -10.18 -45.656 -18.156 1 97.62 416 VAL A C 1
ATOM 3182 O O . VAL A 1 416 ? -11.398 -45.875 -18.141 1 97.62 416 VAL A O 1
ATOM 3185 N N . PRO A 1 417 ? -9.312 -46.469 -17.469 1 97.19 417 PRO A N 1
ATOM 3186 C CA . PRO A 1 417 ? -9.883 -47.594 -16.766 1 97.19 417 PRO A CA 1
ATOM 3187 C C . PRO A 1 417 ? -10.875 -47.188 -15.672 1 97.19 417 PRO A C 1
ATOM 3189 O O . PRO A 1 417 ? -11.883 -47.875 -15.469 1 97.19 417 PRO A O 1
ATOM 3192 N N . PHE A 1 418 ? -10.648 -46.156 -15.031 1 96.75 418 PHE A N 1
ATOM 3193 C CA . PHE A 1 418 ? -11.523 -45.688 -13.961 1 96.75 418 PHE A CA 1
ATOM 3194 C C . PHE A 1 418 ? -12.805 -45.094 -14.531 1 96.75 418 PHE A C 1
ATOM 3196 O O . PHE A 1 418 ? -13.883 -45.281 -13.961 1 96.75 418 PHE A O 1
ATOM 3203 N N . LEU A 1 419 ? -12.648 -44.344 -15.594 1 96 419 LEU A N 1
ATOM 3204 C CA . LEU A 1 419 ? -13.828 -43.812 -16.281 1 96 419 LEU A CA 1
ATOM 3205 C C . LEU A 1 419 ? -14.734 -44.938 -16.734 1 96 419 LEU A C 1
ATOM 3207 O O . LEU A 1 419 ? -15.961 -44.875 -16.578 1 96 419 LEU A O 1
ATOM 3211 N N . LYS A 1 420 ? -14.156 -45.969 -17.328 1 95.62 420 LYS A N 1
ATOM 3212 C CA . LYS A 1 420 ? -14.945 -47.094 -17.844 1 95.62 420 LYS A CA 1
ATOM 3213 C C . LYS A 1 420 ? -15.766 -47.75 -16.734 1 95.62 420 LYS A C 1
ATOM 3215 O O . LYS A 1 420 ? -16.938 -48.062 -16.922 1 95.62 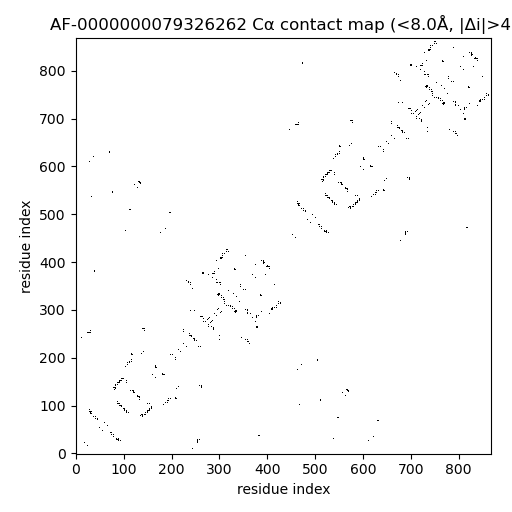420 LYS A O 1
ATOM 3220 N N . LYS A 1 421 ? -15.141 -47.906 -15.695 1 94.19 421 LYS A N 1
ATOM 3221 C CA . LYS A 1 421 ? -15.836 -48.531 -14.562 1 94.19 421 LYS A CA 1
ATOM 3222 C C . LYS A 1 421 ? -16.953 -47.625 -14.062 1 94.19 421 LYS A C 1
ATOM 3224 O O . LYS A 1 421 ? -18.094 -48.062 -13.891 1 94.19 421 LYS A O 1
ATOM 3229 N N . GLN A 1 422 ? -16.688 -46.375 -13.836 1 92.31 422 GLN A N 1
ATOM 3230 C CA . GLN A 1 422 ? -17.688 -45.438 -13.344 1 92.31 422 GLN A CA 1
ATOM 3231 C C . GLN A 1 422 ? -18.797 -45.25 -14.367 1 92.31 422 GLN A C 1
ATOM 3233 O O . GLN A 1 422 ? -19.969 -45.125 -14 1 92.31 422 GLN A O 1
ATOM 3238 N N . ASP A 1 423 ? -18.406 -45.219 -15.617 1 93 423 ASP A N 1
ATOM 3239 C CA . ASP A 1 423 ? -19.359 -45.031 -16.703 1 93 423 ASP A CA 1
ATOM 3240 C C . ASP A 1 423 ? -20.328 -46.188 -16.781 1 93 423 ASP A C 1
ATOM 3242 O O . ASP A 1 423 ? -21.5 -46.031 -17.078 1 93 423 ASP A O 1
ATOM 3246 N N . SER A 1 424 ? -19.844 -47.406 -16.578 1 93.5 424 SER A N 1
ATOM 3247 C CA . SER A 1 424 ? -20.703 -48.594 -16.594 1 93.5 424 SER A CA 1
ATOM 3248 C C . SER A 1 424 ? -21.734 -48.531 -15.469 1 93.5 424 SER A C 1
ATOM 3250 O O . SER A 1 424 ? -22.875 -48.938 -15.664 1 93.5 424 SER A O 1
ATOM 3252 N N . ILE A 1 425 ? -21.312 -48.062 -14.391 1 90.25 425 ILE A N 1
ATOM 3253 C CA . ILE A 1 425 ? -22.219 -47.906 -13.266 1 90.25 425 ILE A CA 1
ATOM 3254 C C . ILE A 1 425 ? -23.297 -46.875 -13.617 1 90.25 425 ILE A C 1
ATOM 3256 O O . ILE A 1 425 ? -24.484 -47.094 -13.383 1 90.25 425 ILE A O 1
ATOM 3260 N N . ASN A 1 426 ? -22.875 -45.781 -14.195 1 89.44 426 ASN A N 1
ATOM 3261 C CA . ASN A 1 426 ? -23.812 -44.719 -14.586 1 89.44 426 ASN A CA 1
ATOM 3262 C C . ASN A 1 426 ? -24.781 -45.219 -15.664 1 89.44 426 ASN A C 1
ATOM 3264 O O . ASN A 1 426 ? -25.953 -44.875 -15.641 1 89.44 426 ASN A O 1
ATOM 3268 N N . LEU A 1 427 ? -24.25 -45.969 -16.594 1 91.88 427 LEU A N 1
ATOM 3269 C CA . LEU A 1 427 ? -25.047 -46.5 -17.688 1 91.88 427 LEU A CA 1
ATOM 3270 C C . LEU A 1 427 ? -26.125 -47.438 -17.156 1 91.88 427 LEU A C 1
ATOM 3272 O O . LEU A 1 427 ? -27.266 -47.406 -17.625 1 91.88 427 LEU A O 1
ATOM 3276 N N . LYS A 1 428 ? -25.766 -48.25 -16.234 1 93.44 428 LYS A N 1
ATOM 3277 C CA . LYS A 1 428 ? -26.719 -49.156 -15.625 1 93.44 428 LYS A CA 1
ATOM 3278 C C . LYS A 1 428 ? -27.828 -48.375 -14.906 1 93.44 428 LYS A C 1
ATOM 3280 O O . LYS A 1 428 ? -29 -48.781 -14.961 1 93.44 428 LYS A O 1
ATOM 3285 N N . GLN A 1 429 ? -27.406 -47.406 -14.25 1 91.12 429 GLN A N 1
ATOM 3286 C CA . GLN A 1 429 ? -28.375 -46.562 -13.539 1 91.12 429 GLN A CA 1
ATOM 3287 C C . GLN A 1 429 ? -29.328 -45.875 -14.508 1 91.12 429 GLN A C 1
ATOM 3289 O O . GLN A 1 429 ? -30.5 -45.688 -14.211 1 91.12 429 GLN A O 1
ATOM 3294 N N . GLU A 1 430 ? -28.781 -45.5 -15.625 1 90.75 430 GLU A N 1
ATOM 3295 C CA . GLU A 1 430 ? -29.578 -44.844 -16.656 1 90.75 430 GLU A CA 1
ATOM 3296 C C . GLU A 1 430 ? -30.609 -45.781 -17.266 1 90.75 430 GLU A C 1
ATOM 3298 O O . GLU A 1 430 ? -31.688 -45.375 -17.688 1 90.75 430 GLU A O 1
ATOM 3303 N N . GLN A 1 431 ? -30.281 -46.969 -17.328 1 91.25 431 GLN A N 1
ATOM 3304 C CA . GLN A 1 431 ? -31.156 -47.969 -17.938 1 91.25 431 GLN A CA 1
ATOM 3305 C C . GLN A 1 431 ? -32.219 -48.469 -16.953 1 91.25 431 GLN A C 1
ATOM 3307 O O . GLN A 1 431 ? -33.281 -48.906 -17.359 1 91.25 431 GLN A O 1
ATOM 3312 N N . GLU A 1 432 ? -31.969 -48.375 -15.766 1 89 432 GLU A N 1
ATOM 3313 C CA . GLU A 1 432 ? -32.969 -48.75 -14.766 1 89 432 GLU A CA 1
ATOM 3314 C C . GLU A 1 432 ? -34.031 -47.688 -14.594 1 89 432 GLU A C 1
ATOM 3316 O O . GLU A 1 432 ? -35.156 -47.969 -14.164 1 89 432 GLU A O 1
ATOM 3321 N N . VAL A 1 433 ? -33.531 -46.469 -14.648 1 68.19 433 VAL A N 1
ATOM 3322 C CA . VAL A 1 433 ? -34.531 -45.438 -14.492 1 68.19 433 VAL A CA 1
ATOM 3323 C C . VAL A 1 433 ? -35.406 -45.375 -15.742 1 68.19 433 VAL A C 1
ATOM 3325 O O . VAL A 1 433 ? -36.5 -44.812 -15.711 1 68.19 433 VAL A O 1
ATOM 3328 N N . VAL A 1 434 ? -35.188 -46.219 -16.781 1 58.5 434 VAL A N 1
ATOM 3329 C CA . VAL A 1 434 ? -36.062 -46.281 -17.938 1 58.5 434 VAL A CA 1
ATOM 3330 C C . VAL A 1 434 ? -36.906 -47.562 -17.875 1 58.5 434 VAL A C 1
ATOM 3332 O O . VAL A 1 434 ? -36.406 -48.625 -17.484 1 58.5 434 VAL A O 1
ATOM 3335 N N . MET B 1 1 ? -29.828 43.125 -0.355 1 60.62 1 MET B N 1
ATOM 3336 C CA . MET B 1 1 ? -30.031 41.875 0.358 1 60.62 1 MET B CA 1
ATOM 3337 C C . MET B 1 1 ? -30.281 40.75 -0.618 1 60.62 1 MET B C 1
ATOM 3339 O O . MET B 1 1 ? -29.641 39.688 -0.53 1 60.62 1 MET B O 1
ATOM 3343 N N . GLU B 1 2 ? -31.062 41.062 -1.625 1 65.25 2 GLU B N 1
ATOM 3344 C CA . GLU B 1 2 ? -31.391 40 -2.594 1 65.25 2 GLU B CA 1
ATOM 3345 C C . GLU B 1 2 ? -30.188 39.656 -3.469 1 65.25 2 GLU B C 1
ATOM 3347 O O . GLU B 1 2 ? -29.906 38.5 -3.723 1 65.25 2 GLU B O 1
ATOM 3352 N N . GLU B 1 3 ? -29.469 40.719 -3.852 1 68.19 3 GLU B N 1
ATOM 3353 C CA . GLU B 1 3 ? -28.297 40.5 -4.691 1 68.19 3 GLU B CA 1
ATOM 3354 C C . GLU B 1 3 ? -27.188 39.781 -3.924 1 68.19 3 GLU B C 1
ATOM 3356 O O . GLU B 1 3 ? -26.484 38.938 -4.48 1 68.19 3 GLU B O 1
ATOM 3361 N N . SER B 1 4 ? -27.062 40.125 -2.742 1 70.62 4 SER B N 1
ATOM 3362 C CA . SER B 1 4 ? -26.078 39.469 -1.873 1 70.62 4 SER B CA 1
ATOM 3363 C C . SER B 1 4 ? -26.422 38 -1.667 1 70.62 4 SER B C 1
ATOM 3365 O O . SER B 1 4 ? -25.516 37.156 -1.653 1 70.62 4 SER B O 1
ATOM 3367 N N . VAL B 1 5 ? -27.656 37.812 -1.601 1 72.88 5 VAL B N 1
ATOM 3368 C CA . VAL B 1 5 ? -28.094 36.438 -1.404 1 72.88 5 VAL B CA 1
ATOM 3369 C C . VAL B 1 5 ? -27.844 35.625 -2.676 1 72.88 5 VAL B C 1
ATOM 3371 O O . VAL B 1 5 ? -27.406 34.469 -2.609 1 72.88 5 VAL B O 1
ATOM 3374 N N . LYS B 1 6 ? -28.141 36.219 -3.832 1 75.5 6 LYS B N 1
ATOM 3375 C CA . LYS B 1 6 ? -27.938 35.531 -5.102 1 75.5 6 LYS B CA 1
ATOM 3376 C C . LYS B 1 6 ? -26.469 35.25 -5.336 1 75.5 6 LYS B C 1
ATOM 3378 O O . LYS B 1 6 ? -26.109 34.156 -5.848 1 75.5 6 LYS B O 1
ATOM 3383 N N . PHE B 1 7 ? -25.688 36.188 -5 1 79.44 7 PHE B N 1
ATOM 3384 C CA . PHE B 1 7 ? -24.234 36.031 -5.121 1 79.44 7 PHE B CA 1
ATOM 3385 C C . PHE B 1 7 ? -23.734 34.938 -4.195 1 79.44 7 PHE B C 1
ATOM 3387 O O . PHE B 1 7 ? -22.938 34.094 -4.598 1 79.44 7 PHE B O 1
ATOM 3394 N N . SER B 1 8 ? -24.156 34.969 -3.057 1 77.69 8 SER B N 1
ATOM 3395 C CA . SER B 1 8 ? -23.781 33.938 -2.084 1 77.69 8 SER B CA 1
ATOM 3396 C C . SER B 1 8 ? -24.203 32.562 -2.543 1 77.69 8 SER B C 1
ATOM 3398 O O . SER B 1 8 ? -23.453 31.594 -2.375 1 77.69 8 SER B O 1
ATOM 3400 N N . GLU B 1 9 ? -25.312 32.5 -3.119 1 81.38 9 GLU B N 1
ATOM 3401 C CA . GLU B 1 9 ? -25.812 31.219 -3.598 1 81.38 9 GLU B CA 1
ATOM 3402 C C . GLU B 1 9 ? -24.984 30.703 -4.762 1 81.38 9 GLU B C 1
ATOM 3404 O O . GLU B 1 9 ? -24.719 29.5 -4.859 1 81.38 9 GLU B O 1
ATOM 3409 N N . LYS B 1 10 ? -24.734 31.531 -5.656 1 87.25 10 LYS B N 1
ATOM 3410 C CA . LYS B 1 10 ? -23.891 31.156 -6.797 1 87.25 10 LYS B CA 1
ATOM 3411 C C . LYS B 1 10 ? -22.516 30.688 -6.34 1 87.25 10 LYS B C 1
ATOM 3413 O O . LYS B 1 10 ? -21.984 29.703 -6.859 1 87.25 10 LYS B O 1
ATOM 3418 N N . LEU B 1 11 ? -21.922 31.422 -5.43 1 83.75 11 LEU B N 1
ATOM 3419 C CA . LEU B 1 11 ? -20.609 31.062 -4.902 1 83.75 11 LEU B CA 1
ATOM 3420 C C . LEU B 1 11 ? -20.656 29.703 -4.211 1 83.75 11 LEU B C 1
ATOM 3422 O O . LEU B 1 11 ? -19.734 28.891 -4.344 1 83.75 11 LEU B O 1
ATOM 3426 N N . ILE B 1 12 ? -21.641 29.516 -3.531 1 83.88 12 ILE B N 1
ATOM 3427 C CA . ILE B 1 12 ? -21.812 28.234 -2.848 1 83.88 12 ILE B CA 1
ATOM 3428 C C . ILE B 1 12 ? -21.859 27.109 -3.873 1 83.88 12 ILE B C 1
ATOM 3430 O O . ILE B 1 12 ? -21.281 26.047 -3.658 1 83.88 12 ILE B O 1
ATOM 3434 N N . THR B 1 13 ? -22.578 27.328 -4.91 1 89.81 13 THR B N 1
ATOM 3435 C CA . THR B 1 13 ? -22.719 26.312 -5.949 1 89.81 13 THR B CA 1
ATOM 3436 C C . THR B 1 13 ? -21.359 26 -6.574 1 89.81 13 THR B C 1
ATOM 3438 O O . THR B 1 13 ? -21.031 24.828 -6.801 1 89.81 13 THR B O 1
ATOM 3441 N N . ILE B 1 14 ? -20.609 26.969 -6.828 1 90.44 14 ILE B N 1
ATOM 3442 C CA . ILE B 1 14 ? -19.281 26.797 -7.426 1 90.44 14 ILE B CA 1
ATOM 3443 C C . ILE B 1 14 ? -18.375 26.047 -6.457 1 90.44 14 ILE B C 1
ATOM 3445 O O . ILE B 1 14 ? -17.672 25.109 -6.852 1 90.44 14 ILE B O 1
ATOM 3449 N N . VAL B 1 15 ? -18.422 26.469 -5.27 1 86.06 15 VAL B N 1
ATOM 3450 C CA . VAL B 1 15 ? -17.578 25.844 -4.246 1 86.06 15 VAL B CA 1
ATOM 3451 C C . VAL B 1 15 ? -17.984 24.375 -4.066 1 86.06 15 VAL B C 1
ATOM 3453 O O . VAL B 1 15 ? -17.125 23.5 -3.99 1 86.06 15 VAL B O 1
ATOM 3456 N N . MET B 1 16 ? -19.203 24.172 -4.051 1 88.94 16 MET B N 1
ATOM 3457 C CA . MET B 1 16 ? -19.688 22.797 -3.85 1 88.94 16 MET B CA 1
ATOM 3458 C C . MET B 1 16 ? -19.344 21.922 -5.043 1 88.94 16 MET B C 1
ATOM 3460 O O . MET B 1 16 ? -19.031 20.734 -4.875 1 88.94 16 MET B O 1
ATOM 3464 N N . LYS B 1 17 ? -19.438 22.438 -6.219 1 93.31 17 LYS B N 1
ATOM 3465 C CA . LYS B 1 17 ? -19.031 21.688 -7.406 1 93.31 17 LYS B CA 1
ATOM 3466 C C . LYS B 1 17 ? -17.562 21.266 -7.328 1 93.31 17 LYS B C 1
ATOM 3468 O O . LYS B 1 17 ? -17.219 20.156 -7.699 1 93.31 17 LYS B O 1
ATOM 3473 N N . PHE B 1 18 ? -16.75 22.109 -6.902 1 91.56 18 PHE B N 1
ATOM 3474 C CA . PHE B 1 18 ? -15.32 21.844 -6.75 1 91.56 18 PHE B CA 1
ATOM 3475 C C . PHE B 1 18 ? -15.086 20.781 -5.684 1 91.56 18 PHE B C 1
ATOM 3477 O O . PHE B 1 18 ? -14.367 19.797 -5.922 1 91.56 18 PHE B O 1
ATOM 3484 N N . VAL B 1 19 ? -15.727 20.984 -4.555 1 89.62 19 VAL B N 1
ATOM 3485 C CA . VAL B 1 19 ? -15.492 20.125 -3.398 1 89.62 19 VAL B CA 1
ATOM 3486 C C . VAL B 1 19 ? -16 18.703 -3.691 1 89.62 19 VAL B C 1
ATOM 3488 O O . VAL B 1 19 ? -15.461 17.734 -3.166 1 89.62 19 VAL B O 1
ATOM 3491 N N . ASN B 1 20 ? -16.906 18.625 -4.617 1 92.25 20 ASN B N 1
ATOM 3492 C CA . ASN B 1 20 ? -17.531 17.328 -4.891 1 92.25 20 ASN B CA 1
ATOM 3493 C C . ASN B 1 20 ? -16.906 16.641 -6.098 1 92.25 20 ASN B C 1
ATOM 3495 O O . ASN B 1 20 ? -17.312 15.547 -6.48 1 92.25 20 ASN B O 1
ATOM 3499 N N . MET B 1 21 ? -15.914 17.281 -6.621 1 95.31 21 MET B N 1
ATOM 3500 C CA . MET B 1 21 ? -15.188 16.594 -7.691 1 95.31 21 MET B CA 1
ATOM 3501 C C . MET B 1 21 ? -14.523 15.32 -7.184 1 95.31 21 MET B C 1
ATOM 3503 O O . MET B 1 21 ? -13.961 15.305 -6.09 1 95.31 21 MET B O 1
ATOM 3507 N N . LYS B 1 22 ? -14.531 14.266 -8.039 1 96.38 22 LYS B N 1
ATOM 3508 C CA . LYS B 1 22 ? -13.984 12.969 -7.656 1 96.38 22 LYS B CA 1
ATOM 3509 C C . LYS B 1 22 ? -12.508 13.086 -7.281 1 96.38 22 LYS B C 1
ATOM 3511 O O . LYS B 1 22 ? -12.07 12.5 -6.285 1 96.38 22 LYS B O 1
ATOM 3516 N N . GLY B 1 23 ? -11.859 13.82 -8.094 1 96.75 23 GLY B N 1
ATOM 3517 C CA . GLY B 1 23 ? -10.438 13.992 -7.852 1 96.75 23 GLY B CA 1
ATOM 3518 C C . GLY B 1 23 ? -10.141 14.719 -6.555 1 96.75 23 GLY B C 1
ATOM 3519 O O . GLY B 1 23 ? -9.195 14.367 -5.844 1 96.75 23 GLY B O 1
ATOM 3520 N N . VAL B 1 24 ? -10.922 15.727 -6.191 1 95.31 24 VAL B N 1
ATOM 3521 C CA . VAL B 1 24 ? -10.711 16.516 -4.988 1 95.31 24 VAL B CA 1
ATOM 3522 C C . VAL B 1 24 ? -11.016 15.672 -3.752 1 95.31 24 VAL B C 1
ATOM 3524 O O . VAL B 1 24 ? -10.281 15.711 -2.766 1 95.31 24 VAL B O 1
ATOM 3527 N N . ILE B 1 25 ? -12.055 14.906 -3.781 1 95.62 25 ILE B N 1
ATOM 3528 C CA . ILE B 1 25 ? -12.414 14.039 -2.672 1 95.62 25 ILE B CA 1
ATOM 3529 C C . ILE B 1 25 ? -11.328 12.984 -2.461 1 95.62 25 ILE B C 1
ATOM 3531 O O . ILE B 1 25 ? -10.93 12.719 -1.326 1 95.62 25 ILE B O 1
ATOM 3535 N N . ALA B 1 26 ? -10.844 12.414 -3.609 1 97.81 26 ALA B N 1
ATOM 3536 C CA . ALA B 1 26 ? -9.781 11.414 -3.529 1 97.81 26 ALA B CA 1
ATOM 3537 C C . ALA B 1 26 ? -8.516 12.008 -2.918 1 97.81 26 ALA B C 1
ATOM 3539 O O . ALA B 1 26 ? -7.828 11.344 -2.141 1 97.81 26 ALA B O 1
ATOM 3540 N N . LEU B 1 27 ? -8.266 13.203 -3.289 1 97.12 27 LEU B N 1
ATOM 3541 C CA . LEU B 1 27 ? -7.09 13.891 -2.762 1 97.12 27 LEU B CA 1
ATOM 3542 C C . LEU B 1 27 ? -7.23 14.125 -1.261 1 97.12 27 LEU B C 1
ATOM 3544 O O . LEU B 1 27 ? -6.375 13.703 -0.479 1 97.12 27 LEU B O 1
ATOM 3548 N N . LYS B 1 28 ? -8.289 14.734 -0.835 1 93.94 28 LYS B N 1
ATOM 3549 C CA . LYS B 1 28 ? -8.492 15.117 0.557 1 93.94 28 LYS B CA 1
ATOM 3550 C C . LYS B 1 28 ? -8.578 13.898 1.464 1 93.94 28 LYS B C 1
ATOM 3552 O O . LYS B 1 28 ? -7.953 13.859 2.527 1 93.94 28 LYS B O 1
ATOM 3557 N N . ASP B 1 29 ? -9.281 12.898 1.005 1 94.75 29 ASP B N 1
ATOM 3558 C CA . ASP B 1 29 ? -9.469 11.719 1.844 1 94.75 29 ASP B CA 1
ATOM 3559 C C . ASP B 1 29 ? -8.266 10.789 1.767 1 94.75 29 ASP B C 1
ATOM 3561 O O . ASP B 1 29 ? -7.945 10.094 2.734 1 94.75 29 ASP B O 1
ATOM 3565 N N . GLY B 1 30 ? -7.621 10.766 0.633 1 96.81 30 GLY B N 1
ATOM 3566 C CA . GLY B 1 30 ? -6.469 9.891 0.443 1 96.81 30 GLY B CA 1
ATOM 3567 C C . GLY B 1 30 ? -5.27 10.305 1.273 1 96.81 30 GLY B C 1
ATOM 3568 O O . GLY B 1 30 ? -4.566 9.453 1.823 1 96.81 30 GLY B O 1
ATOM 3569 N N . ILE B 1 31 ? -5.07 11.547 1.372 1 95 31 ILE B N 1
ATOM 3570 C CA . ILE B 1 31 ? -3.893 12.055 2.07 1 95 31 ILE B CA 1
ATOM 3571 C C . ILE B 1 31 ? -4.02 11.773 3.566 1 95 31 ILE B C 1
ATOM 3573 O O . ILE B 1 31 ? -3.018 11.719 4.281 1 95 31 ILE B O 1
ATOM 3577 N N . MET B 1 32 ? -5.215 11.523 4.07 1 94.5 32 MET B N 1
ATOM 3578 C CA . MET B 1 32 ? -5.457 11.312 5.492 1 94.5 32 MET B CA 1
ATOM 3579 C C . MET B 1 32 ? -4.789 10.031 5.977 1 94.5 32 MET B C 1
ATOM 3581 O O . MET B 1 32 ? -4.523 9.875 7.172 1 94.5 32 MET B O 1
ATOM 3585 N N . TYR B 1 33 ? -4.484 9.148 5.035 1 96.31 33 TYR B N 1
ATOM 3586 C CA . TYR B 1 33 ? -3.859 7.891 5.422 1 96.31 33 TYR B CA 1
ATOM 3587 C C . TYR B 1 33 ? -2.436 8.117 5.918 1 96.31 33 TYR B C 1
ATOM 3589 O O . TYR B 1 33 ? -1.838 7.227 6.531 1 96.31 33 TYR B O 1
ATOM 3597 N N . THR B 1 34 ? -1.892 9.297 5.715 1 96.75 34 THR B N 1
ATOM 3598 C CA . THR B 1 34 ? -0.543 9.609 6.176 1 96.75 34 THR B CA 1
ATOM 3599 C C . THR B 1 34 ? -0.567 10.109 7.617 1 96.75 34 THR B C 1
ATOM 3601 O O . THR B 1 34 ? 0.469 10.141 8.289 1 96.75 34 THR B O 1
ATOM 3604 N N . LEU B 1 35 ? -1.717 10.438 8.109 1 95.19 35 LEU B N 1
ATOM 3605 C CA . LEU B 1 35 ? -1.861 11.117 9.391 1 95.19 35 LEU B CA 1
ATOM 3606 C C . LEU B 1 35 ? -1.318 10.25 10.523 1 95.19 35 LEU B C 1
ATOM 3608 O O . LEU B 1 35 ? -0.495 10.703 11.32 1 95.19 35 LEU B O 1
ATOM 3612 N N . PRO B 1 36 ? -1.668 8.953 10.602 1 96.31 36 PRO B N 1
ATOM 3613 C CA . PRO B 1 36 ? -1.117 8.141 11.688 1 96.31 36 PRO B CA 1
ATOM 3614 C C . PRO B 1 36 ? 0.402 8 11.609 1 96.31 36 PRO B C 1
ATOM 3616 O O . PRO B 1 36 ? 1.069 7.883 12.633 1 96.31 36 PRO B O 1
ATOM 3619 N N . LEU B 1 37 ? 0.909 8.031 10.43 1 97.94 37 LEU B N 1
ATOM 3620 C CA . LEU B 1 37 ? 2.352 7.906 10.25 1 97.94 37 LEU B CA 1
ATOM 3621 C C . LEU B 1 37 ? 3.076 9.125 10.805 1 97.94 37 LEU B C 1
ATOM 3623 O O . LEU B 1 37 ? 4.043 8.992 11.555 1 97.94 37 LEU B O 1
ATOM 3627 N N . THR B 1 38 ? 2.537 10.273 10.477 1 96.19 38 THR B N 1
ATOM 3628 C CA . THR B 1 38 ? 3.225 11.5 10.867 1 96.19 38 THR B CA 1
ATOM 3629 C C . THR B 1 38 ? 3.039 11.781 12.352 1 96.19 38 THR B C 1
ATOM 3631 O O . THR B 1 38 ? 3.959 12.258 13.023 1 96.19 38 THR B O 1
ATOM 3634 N N . LEU B 1 39 ? 1.883 11.461 12.875 1 95.75 39 LEU B N 1
ATOM 3635 C CA . LEU B 1 39 ? 1.633 11.727 14.281 1 95.75 39 LEU B CA 1
ATOM 3636 C C . LEU B 1 39 ? 2.432 10.773 15.164 1 95.75 39 LEU B C 1
ATOM 3638 O O . LEU B 1 39 ? 3.094 11.203 16.109 1 95.75 39 LEU B O 1
ATOM 3642 N N . VAL B 1 40 ? 2.395 9.5 14.828 1 97.5 40 VAL B N 1
ATOM 3643 C CA . VAL B 1 40 ? 3.154 8.539 15.617 1 97.5 40 VAL B CA 1
ATOM 3644 C C . VAL B 1 40 ? 4.645 8.703 15.344 1 97.5 40 VAL B C 1
ATOM 3646 O O . VAL B 1 40 ? 5.465 8.648 16.266 1 97.5 40 VAL B O 1
ATOM 3649 N N . GLY B 1 41 ? 4.996 8.891 14.094 1 97.81 41 GLY B N 1
ATOM 3650 C CA . GLY B 1 41 ? 6.383 9.148 13.742 1 97.81 41 GLY B CA 1
ATOM 3651 C C . GLY B 1 41 ? 6.973 10.336 14.484 1 97.81 41 GLY B C 1
ATOM 3652 O O . GLY B 1 41 ? 8.164 10.344 14.797 1 97.81 41 GLY B O 1
ATOM 3653 N N . SER B 1 42 ? 6.164 11.289 14.781 1 96.94 42 SER B N 1
ATOM 3654 C CA . SER B 1 42 ? 6.613 12.5 15.461 1 96.94 42 SER B CA 1
ATOM 3655 C C . SER B 1 42 ? 7.062 12.203 16.891 1 96.94 42 SER B C 1
ATOM 3657 O O . SER B 1 42 ? 7.98 12.844 17.406 1 96.94 42 SER B O 1
ATOM 3659 N N . ILE B 1 43 ? 6.422 11.266 17.484 1 96.19 43 ILE B N 1
ATOM 3660 C CA . ILE B 1 43 ? 6.824 10.867 18.828 1 96.19 43 ILE B CA 1
ATOM 3661 C C . ILE B 1 43 ? 8.266 10.375 18.812 1 96.19 43 ILE B C 1
ATOM 3663 O O . ILE B 1 43 ? 9.078 10.781 19.641 1 96.19 43 ILE B O 1
ATOM 3667 N N . PHE B 1 44 ? 8.586 9.57 17.875 1 97.62 44 PHE B N 1
ATOM 3668 C CA . PHE B 1 44 ? 9.93 9.016 17.781 1 97.62 44 PHE B CA 1
ATOM 3669 C C . PHE B 1 44 ? 10.93 10.086 17.344 1 97.62 44 PHE B C 1
ATOM 3671 O O . PHE B 1 44 ? 12.07 10.102 17.797 1 97.62 44 PHE B O 1
ATOM 3678 N N . LEU B 1 45 ? 10.484 10.945 16.469 1 95.62 45 LEU B N 1
ATOM 3679 C CA . LEU B 1 45 ? 11.344 12.047 16.031 1 95.62 45 LEU B CA 1
ATOM 3680 C C . LEU B 1 45 ? 11.688 12.953 17.219 1 95.62 45 LEU B C 1
ATOM 3682 O O . LEU B 1 45 ? 12.844 13.367 17.375 1 95.62 45 LEU B O 1
ATOM 3686 N N . LEU B 1 46 ? 10.727 13.266 18.062 1 93.12 46 LEU B N 1
ATOM 3687 C CA . LEU B 1 46 ? 10.93 14.109 19.25 1 93.12 46 LEU B CA 1
ATOM 3688 C C . LEU B 1 46 ? 11.914 13.461 20.203 1 93.12 46 LEU B C 1
ATOM 3690 O O . LEU B 1 46 ? 12.781 14.133 20.766 1 93.12 46 LEU B O 1
ATOM 3694 N N . LEU B 1 47 ? 11.711 12.188 20.344 1 93.56 47 LEU B N 1
ATOM 3695 C CA . LEU B 1 47 ? 12.578 11.453 21.266 1 93.56 47 LEU B CA 1
ATOM 3696 C C . LEU B 1 47 ? 14 11.375 20.719 1 93.56 47 LEU B C 1
ATOM 3698 O O . LEU B 1 47 ? 14.961 11.336 21.484 1 93.56 47 LEU B O 1
ATOM 3702 N N . ALA B 1 48 ? 14.148 11.43 19.406 1 93.5 48 ALA B N 1
ATOM 3703 C CA . ALA B 1 48 ? 15.461 11.32 18.766 1 93.5 48 ALA B CA 1
ATOM 3704 C C . ALA B 1 48 ? 16.188 12.656 18.812 1 93.5 48 ALA B C 1
ATOM 3706 O O . ALA B 1 48 ? 17.422 12.703 18.641 1 93.5 48 ALA B O 1
ATOM 3707 N N . GLN B 1 49 ? 15.375 13.742 19.078 1 89.56 49 GLN B N 1
ATOM 3708 C CA . GLN B 1 49 ? 15.977 15.07 18.984 1 89.56 49 GLN B CA 1
ATOM 3709 C C . GLN B 1 49 ? 15.766 15.867 20.266 1 89.56 49 GLN B C 1
ATOM 3711 O O . GLN B 1 49 ? 15.531 17.078 20.219 1 89.56 49 GLN B O 1
ATOM 3716 N N . ILE B 1 50 ? 15.82 15.305 21.375 1 86.38 50 ILE B N 1
ATOM 3717 C CA . ILE B 1 50 ? 15.688 16.016 22.641 1 86.38 50 ILE B CA 1
ATOM 3718 C C . ILE B 1 50 ? 16.828 17.031 22.781 1 86.38 50 ILE B C 1
ATOM 3720 O O . ILE B 1 50 ? 18 16.656 22.766 1 86.38 50 ILE B O 1
ATOM 3724 N N . PRO B 1 51 ? 16.5 18.281 22.859 1 82.44 51 PRO B N 1
ATOM 3725 C CA . PRO B 1 51 ? 17.531 19.312 22.906 1 82.44 51 PRO B CA 1
ATOM 3726 C C . PRO B 1 51 ? 18.109 19.516 24.312 1 82.44 51 PRO B C 1
ATOM 3728 O O . PRO B 1 51 ? 18.094 20.625 24.828 1 82.44 51 PRO B O 1
ATOM 3731 N N . TYR B 1 52 ? 18.312 18.531 24.984 1 88.81 52 TYR B N 1
ATOM 3732 C CA . TYR B 1 52 ? 18.906 18.547 26.328 1 88.81 52 TYR B CA 1
ATOM 3733 C C . TYR B 1 52 ? 20.109 17.625 26.391 1 88.81 52 TYR B C 1
ATOM 3735 O O . TYR B 1 52 ? 19.984 16.438 26.672 1 88.81 52 TYR B O 1
ATOM 3743 N N . LYS B 1 53 ? 21.203 18.25 26.25 1 89.81 53 LYS B N 1
ATOM 3744 C CA . LYS B 1 53 ? 22.453 17.516 26.094 1 89.81 53 LYS B CA 1
ATOM 3745 C C . LYS B 1 53 ? 22.734 16.609 27.297 1 89.81 53 LYS B C 1
ATOM 3747 O O . LYS B 1 53 ? 23.156 15.477 27.141 1 89.81 53 LYS B O 1
ATOM 3752 N N . PRO B 1 54 ? 22.531 17.125 28.516 1 91.81 54 PRO B N 1
ATOM 3753 C CA . PRO B 1 54 ? 22.812 16.25 29.656 1 91.81 54 PRO B CA 1
ATOM 3754 C C . PRO B 1 54 ? 22.016 14.953 29.625 1 91.81 54 PRO B C 1
ATOM 3756 O O . PRO B 1 54 ? 22.516 13.898 30.016 1 91.81 54 PRO B O 1
ATOM 3759 N N . PHE B 1 55 ? 20.859 15.109 29.219 1 92.44 55 PHE B N 1
ATOM 3760 C CA . PHE B 1 55 ? 20.047 13.914 29.094 1 92.44 55 PHE B CA 1
ATOM 3761 C C . PHE B 1 55 ? 20.609 12.984 28.016 1 92.44 55 PHE B C 1
ATOM 3763 O O . PHE B 1 55 ? 20.719 11.781 28.219 1 92.44 55 PHE B O 1
ATOM 3770 N N . ASN B 1 56 ? 20.875 13.492 26.891 1 91.31 56 ASN B N 1
ATOM 3771 C CA . ASN B 1 56 ? 21.422 12.703 25.797 1 91.31 56 ASN B CA 1
ATOM 3772 C C . ASN B 1 56 ? 22.734 12.023 26.188 1 91.31 56 ASN B C 1
ATOM 3774 O O . ASN B 1 56 ? 22.953 10.867 25.828 1 91.31 56 ASN B O 1
ATOM 3778 N N . ASP B 1 57 ? 23.531 12.773 26.891 1 92.94 57 ASP B N 1
ATOM 3779 C CA . ASP B 1 57 ? 24.797 12.219 27.359 1 92.94 57 ASP B CA 1
ATOM 3780 C C . ASP B 1 57 ? 24.562 11.078 28.344 1 92.94 57 ASP B C 1
ATOM 3782 O O . ASP B 1 57 ? 25.281 10.07 28.312 1 92.94 57 ASP B O 1
ATOM 3786 N N . TRP B 1 58 ? 23.625 11.32 29.172 1 94 58 TRP B N 1
ATOM 3787 C CA . TRP B 1 58 ? 23.281 10.305 30.156 1 94 58 TRP B CA 1
ATOM 3788 C C . TRP B 1 58 ? 22.828 9.016 29.484 1 94 58 TRP B C 1
ATOM 3790 O O . TRP B 1 58 ? 23.297 7.93 29.812 1 94 58 TRP B O 1
ATOM 3800 N N . VAL B 1 59 ? 22 9.109 28.562 1 92.5 59 VAL B N 1
ATOM 3801 C CA . VAL B 1 59 ? 21.469 7.938 27.875 1 92.5 59 VAL B CA 1
ATOM 3802 C C . VAL B 1 59 ? 22.578 7.277 27.047 1 92.5 59 VAL B C 1
ATOM 3804 O O . VAL B 1 59 ? 22.672 6.047 27.016 1 92.5 59 VAL B O 1
ATOM 3807 N N . THR B 1 60 ? 23.344 8.062 26.406 1 92.12 60 THR B N 1
ATOM 3808 C CA . THR B 1 60 ? 24.469 7.57 25.609 1 92.12 60 THR B CA 1
ATOM 3809 C C . THR B 1 60 ? 25.422 6.75 26.469 1 92.12 60 THR B C 1
ATOM 3811 O O . THR B 1 60 ? 26 5.77 26 1 92.12 60 THR B O 1
ATOM 3814 N N . SER B 1 61 ? 25.594 7.133 27.734 1 92.31 61 SER B N 1
ATOM 3815 C CA . SER B 1 61 ? 26.516 6.477 28.641 1 92.31 61 SER B CA 1
ATOM 3816 C C . SER B 1 61 ? 26.109 5.031 28.906 1 92.31 61 SER B C 1
ATOM 3818 O O . SER B 1 61 ? 26.953 4.172 29.156 1 92.31 61 SER B O 1
ATOM 3820 N N . PHE B 1 62 ? 24.828 4.746 28.812 1 90.94 62 PHE B N 1
ATOM 3821 C CA . PHE B 1 62 ? 24.391 3.391 29.125 1 90.94 62 PHE B CA 1
ATOM 3822 C C . PHE B 1 62 ? 24.016 2.633 27.859 1 90.94 62 PHE B C 1
ATOM 3824 O O . PHE B 1 62 ? 24.203 1.419 27.766 1 90.94 62 PHE B O 1
ATOM 3831 N N . LEU B 1 63 ? 23.484 3.34 26.859 1 90.06 63 LEU B N 1
ATOM 3832 C CA . LEU B 1 63 ? 22.953 2.652 25.688 1 90.06 63 LEU B CA 1
ATOM 3833 C C . LEU B 1 63 ? 23.891 2.812 24.484 1 90.06 63 LEU B C 1
ATOM 3835 O O . LEU B 1 63 ? 23.75 2.123 23.484 1 90.06 63 LEU B O 1
ATOM 3839 N N . GLY B 1 64 ? 24.906 3.715 24.656 1 91.25 64 GLY B N 1
ATOM 3840 C CA . GLY B 1 64 ? 25.859 3.936 23.578 1 91.25 64 GLY B CA 1
ATOM 3841 C C . GLY B 1 64 ? 25.453 5.082 22.672 1 91.25 64 GLY B C 1
ATOM 3842 O O . GLY B 1 64 ? 24.344 5.602 22.766 1 91.25 64 GLY B O 1
ATOM 3843 N N . GLU B 1 65 ? 26.328 5.457 21.719 1 89.19 65 GLU B N 1
ATOM 3844 C CA . GLU B 1 65 ? 26.156 6.617 20.859 1 89.19 65 GLU B CA 1
ATOM 3845 C C . GLU B 1 65 ? 25.062 6.383 19.828 1 89.19 65 GLU B C 1
ATOM 3847 O O . GLU B 1 65 ? 24.438 7.332 19.344 1 89.19 65 GLU B O 1
ATOM 3852 N N . SER B 1 66 ? 24.734 5.176 19.547 1 92.56 66 SER B N 1
ATOM 3853 C CA . SER B 1 66 ? 23.797 4.848 18.484 1 92.56 66 SER B CA 1
ATOM 3854 C C . SER B 1 66 ? 22.422 4.551 19.047 1 92.56 66 SER B C 1
ATOM 3856 O O . SER B 1 66 ? 21.594 3.906 18.375 1 92.56 66 SER B O 1
ATOM 3858 N N . TRP B 1 67 ? 22.219 5.066 20.281 1 93.38 67 TRP B N 1
ATOM 3859 C CA . TRP B 1 67 ? 20.969 4.695 20.953 1 93.38 67 TRP B CA 1
ATOM 3860 C C . TRP B 1 67 ? 19.766 5.293 20.234 1 93.38 67 TRP B C 1
ATOM 3862 O O . TRP B 1 67 ? 18.641 4.805 20.391 1 93.38 67 TRP B O 1
ATOM 3872 N N . THR B 1 68 ? 19.938 6.336 19.375 1 95.69 68 THR B N 1
ATOM 3873 C CA . THR B 1 68 ? 18.812 6.996 18.703 1 95.69 68 THR B CA 1
ATOM 3874 C C . THR B 1 68 ? 18.531 6.34 17.359 1 95.69 68 THR B C 1
ATOM 3876 O O . THR B 1 68 ? 17.531 6.645 16.719 1 95.69 68 THR B O 1
ATOM 3879 N N . ASP B 1 69 ? 19.359 5.402 16.922 1 95.69 69 ASP B N 1
ATOM 3880 C CA . ASP B 1 69 ? 19.234 4.785 15.602 1 95.69 69 ASP B CA 1
ATOM 3881 C C . ASP B 1 69 ? 17.844 4.18 15.414 1 95.69 69 ASP B C 1
ATOM 3883 O O . ASP B 1 69 ? 17.219 4.371 14.367 1 95.69 69 ASP B O 1
ATOM 3887 N N . PRO B 1 70 ? 17.359 3.439 16.438 1 97.31 70 PRO B N 1
ATOM 3888 C CA . PRO B 1 70 ? 16.031 2.852 16.25 1 97.31 70 PRO B CA 1
ATOM 3889 C C . PRO B 1 70 ? 14.938 3.904 16.109 1 97.31 70 PRO B C 1
ATOM 3891 O O . PRO B 1 70 ? 13.953 3.684 15.391 1 97.31 70 PRO B O 1
ATOM 3894 N N . LEU B 1 71 ? 15.086 5.023 16.797 1 97.75 71 LEU B N 1
ATOM 3895 C CA . LEU B 1 71 ? 14.117 6.105 16.703 1 97.75 71 LEU B CA 1
ATOM 3896 C C . LEU B 1 71 ? 14.117 6.719 15.297 1 97.75 71 LEU B C 1
ATOM 3898 O O . LEU B 1 71 ? 13.055 6.934 14.711 1 97.75 71 LEU B O 1
ATOM 3902 N N . TRP B 1 72 ? 15.328 6.891 14.766 1 96.56 72 TRP B N 1
ATOM 3903 C CA . TRP B 1 72 ? 15.453 7.422 13.414 1 96.56 72 TRP B CA 1
ATOM 3904 C C . TRP B 1 72 ? 14.938 6.426 12.383 1 96.56 72 TRP B C 1
ATOM 3906 O O . TRP B 1 72 ? 14.414 6.816 11.336 1 96.56 72 TRP B O 1
ATOM 3916 N N . GLN B 1 73 ? 15.094 5.117 12.695 1 97.94 73 GLN B N 1
ATOM 3917 C CA . GLN B 1 73 ? 14.57 4.066 11.828 1 97.94 73 GLN B CA 1
ATOM 3918 C C . GLN B 1 73 ? 13.055 4.18 11.688 1 97.94 73 GLN B C 1
ATOM 3920 O O . GLN B 1 73 ? 12.516 4.023 10.586 1 97.94 73 GLN B O 1
ATOM 3925 N N . VAL B 1 74 ? 12.367 4.449 12.766 1 98.56 74 VAL B N 1
ATOM 3926 C CA . VAL B 1 74 ? 10.922 4.621 12.719 1 98.56 74 VAL B CA 1
ATOM 3927 C C . VAL B 1 74 ? 10.57 5.879 11.93 1 98.56 74 VAL B C 1
ATOM 3929 O O . VAL B 1 74 ? 9.664 5.867 11.094 1 98.56 74 VAL B O 1
ATOM 3932 N N . PHE B 1 75 ? 11.328 6.938 12.203 1 96.88 75 PHE B N 1
ATOM 3933 C CA . PHE B 1 75 ? 11.125 8.172 11.453 1 96.88 75 PHE B CA 1
ATOM 3934 C C . PHE B 1 75 ? 11.297 7.926 9.953 1 96.88 75 PHE B C 1
ATOM 3936 O O . PHE B 1 75 ? 10.43 8.297 9.156 1 96.88 75 PHE B O 1
ATOM 3943 N N . GLY B 1 76 ? 12.344 7.254 9.555 1 96.94 76 GLY B N 1
ATOM 3944 C CA . GLY B 1 76 ? 12.648 6.984 8.156 1 96.94 76 GLY B CA 1
ATOM 3945 C C . GLY B 1 76 ? 11.656 6.039 7.508 1 96.94 76 GLY B C 1
ATOM 3946 O O . GLY B 1 76 ? 11.578 5.961 6.277 1 96.94 76 GLY B O 1
ATOM 3947 N N . SER B 1 77 ? 10.828 5.363 8.359 1 98.44 77 SER B N 1
ATOM 3948 C CA . SER B 1 77 ? 9.867 4.395 7.836 1 98.44 77 SER B CA 1
ATOM 3949 C C . SER B 1 77 ? 8.445 4.941 7.883 1 98.44 77 SER B C 1
ATOM 3951 O O . SER B 1 77 ? 7.5 4.262 7.48 1 98.44 77 SER B O 1
ATOM 3953 N N . THR B 1 78 ? 8.289 6.141 8.359 1 98.12 78 THR B N 1
ATOM 3954 C CA . THR B 1 78 ? 6.977 6.766 8.43 1 98.12 78 THR B CA 1
ATOM 3955 C C . THR B 1 78 ? 6.945 8.047 7.598 1 98.12 78 THR B C 1
ATOM 3957 O O . THR B 1 78 ? 6.418 8.055 6.484 1 98.12 78 THR B O 1
ATOM 3960 N N . PHE B 1 79 ? 7.797 9.016 7.934 1 96.94 79 PHE B N 1
ATOM 3961 C CA . PHE B 1 79 ? 7.82 10.312 7.254 1 96.94 79 PHE B CA 1
ATOM 3962 C C . PHE B 1 79 ? 8.367 10.164 5.84 1 96.94 79 PHE B C 1
ATOM 3964 O O . PHE B 1 79 ? 7.836 10.766 4.902 1 96.94 79 PHE B O 1
ATOM 3971 N N . SER B 1 80 ? 9.359 9.352 5.684 1 96.81 80 SER B N 1
ATOM 3972 C CA . SER B 1 80 ? 10.094 9.289 4.422 1 96.81 80 SER B CA 1
ATOM 3973 C C . SER B 1 80 ? 9.352 8.453 3.391 1 96.81 80 SER B C 1
ATOM 3975 O O . SER B 1 80 ? 9.867 8.188 2.303 1 96.81 80 SER B O 1
ATOM 3977 N N . ILE B 1 81 ? 8.133 7.984 3.697 1 98.06 81 ILE B N 1
ATOM 3978 C CA . ILE B 1 81 ? 7.406 7.215 2.697 1 98.06 81 ILE B CA 1
ATOM 3979 C C . ILE B 1 81 ? 6 7.785 2.531 1 98.06 81 ILE B C 1
ATOM 3981 O O . ILE B 1 81 ? 5.125 7.141 1.949 1 98.06 81 ILE B O 1
ATOM 3985 N N . ILE B 1 82 ? 5.73 8.953 3.039 1 97.88 82 ILE B N 1
ATOM 3986 C CA . ILE B 1 82 ? 4.379 9.5 3.061 1 97.88 82 ILE B CA 1
ATOM 3987 C C . ILE B 1 82 ? 3.893 9.734 1.631 1 97.88 82 ILE B C 1
ATOM 3989 O O . ILE B 1 82 ? 2.695 9.633 1.352 1 97.88 82 ILE B O 1
ATOM 3993 N N . ALA B 1 83 ? 4.805 10.086 0.688 1 98.44 83 ALA B N 1
ATOM 3994 C CA . ALA B 1 83 ? 4.391 10.281 -0.698 1 98.44 83 ALA B CA 1
ATOM 3995 C C . ALA B 1 83 ? 3.818 8.992 -1.284 1 98.44 83 ALA B C 1
ATOM 3997 O O . ALA B 1 83 ? 2.828 9.023 -2.018 1 98.44 83 ALA B O 1
ATOM 3998 N N . ILE B 1 84 ? 4.438 7.848 -0.974 1 98.75 84 ILE B N 1
ATOM 3999 C CA . ILE B 1 84 ? 3.949 6.555 -1.438 1 98.75 84 ILE B CA 1
ATOM 4000 C C . ILE B 1 84 ? 2.555 6.297 -0.875 1 98.75 84 ILE B C 1
ATOM 4002 O O . ILE B 1 84 ? 1.643 5.914 -1.611 1 98.75 84 ILE B O 1
ATOM 4006 N N . ILE B 1 85 ? 2.402 6.539 0.41 1 98.75 85 ILE B N 1
ATOM 4007 C CA . ILE B 1 85 ? 1.136 6.254 1.078 1 98.75 85 ILE B CA 1
ATOM 4008 C C . ILE B 1 85 ? 0.049 7.184 0.544 1 98.75 85 ILE B C 1
ATOM 4010 O O . ILE B 1 85 ? -1.092 6.762 0.338 1 98.75 85 ILE B O 1
ATOM 4014 N N . ALA B 1 86 ? 0.405 8.445 0.338 1 98.25 86 ALA B N 1
ATOM 4015 C CA . ALA B 1 86 ? -0.548 9.391 -0.24 1 98.25 86 ALA B CA 1
ATOM 4016 C C . ALA B 1 86 ? -0.971 8.953 -1.64 1 98.25 86 ALA B C 1
ATOM 4018 O O . ALA B 1 86 ? -2.156 8.992 -1.979 1 98.25 86 ALA B O 1
ATOM 4019 N N . CYS B 1 87 ? -0.034 8.562 -2.439 1 98.81 87 CYS B N 1
ATOM 4020 C CA . CYS B 1 87 ? -0.282 8.078 -3.795 1 98.81 87 CYS B CA 1
ATOM 4021 C C . CYS B 1 87 ? -1.251 6.902 -3.787 1 98.81 87 CYS B C 1
ATOM 4023 O O . CYS B 1 87 ? -2.25 6.91 -4.508 1 98.81 87 CYS B O 1
ATOM 4025 N N . MET B 1 88 ? -0.986 5.961 -2.949 1 98.88 88 MET B N 1
ATOM 4026 C CA . MET B 1 88 ? -1.815 4.766 -2.826 1 98.88 88 MET B CA 1
ATOM 4027 C C . MET B 1 88 ? -3.195 5.117 -2.279 1 98.88 88 MET B C 1
ATOM 4029 O O . MET B 1 88 ? -4.207 4.586 -2.748 1 98.88 88 MET B O 1
ATOM 4033 N N . GLY B 1 89 ? -3.174 5.977 -1.263 1 98.56 89 GLY B N 1
ATOM 4034 C CA . GLY B 1 89 ? -4.434 6.375 -0.648 1 98.56 89 GLY B CA 1
ATOM 4035 C C . GLY B 1 89 ? -5.379 7.055 -1.616 1 98.56 89 GLY B C 1
ATOM 4036 O O . GLY B 1 89 ? -6.586 6.797 -1.601 1 98.56 89 GLY B O 1
ATOM 4037 N N . MET B 1 90 ? -4.879 7.93 -2.469 1 98.56 90 MET B N 1
ATOM 4038 C CA . MET B 1 90 ? -5.719 8.656 -3.42 1 98.56 90 MET B CA 1
ATOM 4039 C C . MET B 1 90 ? -6.332 7.703 -4.438 1 98.56 90 MET B C 1
ATOM 4041 O O . MET B 1 90 ? -7.52 7.805 -4.754 1 98.56 90 MET B O 1
ATOM 4045 N N . ALA B 1 91 ? -5.539 6.77 -4.922 1 98.88 91 ALA B N 1
ATOM 4046 C CA . ALA B 1 91 ? -6.082 5.773 -5.844 1 98.88 91 ALA B CA 1
ATOM 4047 C C . ALA B 1 91 ? -7.102 4.879 -5.145 1 98.88 91 ALA B C 1
ATOM 4049 O O . ALA B 1 91 ? -8.125 4.512 -5.73 1 98.88 91 ALA B O 1
ATOM 4050 N N . TYR B 1 92 ? -6.812 4.527 -3.928 1 98.5 92 TYR B N 1
ATOM 4051 C CA . TYR B 1 92 ? -7.715 3.721 -3.113 1 98.5 92 TYR B CA 1
ATOM 4052 C C . TYR B 1 92 ? -9.078 4.391 -2.984 1 98.5 92 TYR B C 1
ATOM 4054 O O . TYR B 1 92 ? -10.109 3.781 -3.277 1 98.5 92 TYR B O 1
ATOM 4062 N N . ILE B 1 93 ? -9.062 5.648 -2.59 1 98.06 93 ILE B N 1
ATOM 4063 C CA . ILE B 1 93 ? -10.297 6.383 -2.346 1 98.06 93 ILE B CA 1
ATOM 4064 C C . ILE B 1 93 ? -11.031 6.605 -3.666 1 98.06 93 ILE B C 1
ATOM 4066 O O . ILE B 1 93 ? -12.258 6.484 -3.727 1 98.06 93 ILE B O 1
ATOM 4070 N N . TYR B 1 94 ? -10.305 6.961 -4.711 1 98.62 94 TYR B N 1
ATOM 4071 C CA . TYR B 1 94 ? -10.922 7.176 -6.016 1 98.62 94 TYR B CA 1
ATOM 4072 C C . TYR B 1 94 ? -11.695 5.941 -6.465 1 98.62 94 TYR B C 1
ATOM 4074 O O . TYR B 1 94 ? -12.867 6.035 -6.832 1 98.62 94 TYR B O 1
ATOM 4082 N N . ALA B 1 95 ? -11.07 4.77 -6.406 1 98.31 95 ALA B N 1
ATOM 4083 C CA . ALA B 1 95 ? -11.688 3.521 -6.84 1 98.31 95 ALA B CA 1
ATOM 4084 C C . ALA B 1 95 ? -12.836 3.131 -5.91 1 98.31 95 ALA B C 1
ATOM 4086 O O . ALA B 1 95 ? -13.891 2.688 -6.367 1 98.31 95 ALA B O 1
ATOM 4087 N N . ARG B 1 96 ? -12.617 3.236 -4.652 1 97.62 96 ARG B N 1
ATOM 4088 C CA . ARG B 1 96 ? -13.648 2.902 -3.672 1 97.62 96 ARG B CA 1
ATOM 4089 C C . ARG B 1 96 ? -14.914 3.719 -3.906 1 97.62 96 ARG B C 1
ATOM 4091 O O . ARG B 1 96 ? -16.016 3.174 -3.9 1 97.62 96 ARG B O 1
ATOM 4098 N N . ASN B 1 97 ? -14.727 5.012 -4.074 1 97.19 97 ASN B N 1
ATOM 4099 C CA . ASN B 1 97 ? -15.867 5.906 -4.227 1 97.19 97 ASN B CA 1
ATOM 4100 C C . ASN B 1 97 ? -16.609 5.652 -5.543 1 97.19 97 ASN B C 1
ATOM 4102 O O . ASN B 1 97 ? -17.797 5.961 -5.664 1 97.19 97 ASN B O 1
ATOM 4106 N N . ASP B 1 98 ? -15.922 5.094 -6.488 1 97.69 98 ASP B N 1
ATOM 4107 C CA . ASP B 1 98 ? -16.547 4.711 -7.746 1 97.69 98 ASP B CA 1
ATOM 4108 C C . ASP B 1 98 ? -17.203 3.336 -7.641 1 97.69 98 ASP B C 1
ATOM 4110 O O . ASP B 1 98 ? -17.75 2.826 -8.617 1 97.69 98 ASP B O 1
ATOM 4114 N N . GLY B 1 99 ? -17.094 2.664 -6.539 1 96.62 99 GLY B N 1
ATOM 4115 C CA . GLY B 1 99 ? -17.812 1.429 -6.277 1 96.62 99 GLY B CA 1
ATOM 4116 C C . GLY B 1 99 ? -17.031 0.187 -6.66 1 96.62 99 GLY B C 1
ATOM 4117 O O . GLY B 1 99 ? -17.609 -0.885 -6.848 1 96.62 99 GLY B O 1
ATOM 4118 N N . HIS B 1 100 ? -15.727 0.29 -6.766 1 95.75 100 HIS B N 1
ATOM 4119 C CA . HIS B 1 100 ? -14.898 -0.842 -7.16 1 95.75 100 HIS B CA 1
ATOM 4120 C C . HIS B 1 100 ? -14.016 -1.311 -6.008 1 95.75 100 HIS B C 1
ATOM 4122 O O . HIS B 1 100 ? -13.852 -0.596 -5.016 1 95.75 100 HIS B O 1
ATOM 4128 N N . GLU B 1 101 ? -13.547 -2.592 -6.098 1 92.5 101 GLU B N 1
ATOM 4129 C CA . GLU B 1 101 ? -12.531 -3.018 -5.137 1 92.5 101 GLU B CA 1
ATOM 4130 C C . GLU B 1 101 ? -11.297 -2.127 -5.207 1 92.5 101 GLU B C 1
ATOM 4132 O O . GLU B 1 101 ? -10.648 -2.043 -6.25 1 92.5 101 GLU B O 1
ATOM 4137 N N . PRO B 1 102 ? -10.961 -1.505 -4.137 1 97 102 PRO B N 1
ATOM 4138 C CA . PRO B 1 102 ? -10.078 -0.339 -4.25 1 97 102 PRO B CA 1
ATOM 4139 C C . PRO B 1 102 ? -8.602 -0.696 -4.086 1 97 102 PRO B C 1
ATOM 4141 O O . PRO B 1 102 ? -7.73 0.039 -4.559 1 97 102 PRO B O 1
ATOM 4144 N N . PHE B 1 103 ? -8.25 -1.806 -3.436 1 98.12 103 PHE B N 1
ATOM 4145 C CA . PHE B 1 103 ? -6.863 -2.021 -3.057 1 98.12 103 PHE B CA 1
ATOM 4146 C C . PHE B 1 103 ? -6.004 -2.291 -4.285 1 98.12 103 PHE B C 1
ATOM 4148 O O . PHE B 1 103 ? -4.84 -1.889 -4.34 1 98.12 103 PHE B O 1
ATOM 4155 N N . ALA B 1 104 ? -6.562 -2.951 -5.27 1 97.94 104 ALA B N 1
ATOM 4156 C CA . ALA B 1 104 ? -5.82 -3.186 -6.504 1 97.94 104 ALA B CA 1
ATOM 4157 C C . ALA B 1 104 ? -5.363 -1.869 -7.129 1 97.94 104 ALA B C 1
ATOM 4159 O O . ALA B 1 104 ? -4.234 -1.767 -7.621 1 97.94 104 ALA B O 1
ATOM 4160 N N . ALA B 1 105 ? -6.254 -0.878 -7.137 1 98.44 105 ALA B N 1
ATOM 4161 C CA . ALA B 1 105 ? -5.902 0.44 -7.656 1 98.44 105 ALA B CA 1
ATOM 4162 C C . ALA B 1 105 ? -4.754 1.057 -6.867 1 98.44 105 ALA B C 1
ATOM 4164 O O . ALA B 1 105 ? -3.867 1.694 -7.438 1 98.44 105 ALA B O 1
ATOM 4165 N N . SER B 1 106 ? -4.812 0.883 -5.539 1 98.75 106 SER B N 1
ATOM 4166 C CA . SER B 1 106 ? -3.758 1.374 -4.66 1 98.75 106 SER B CA 1
ATOM 4167 C C . SER B 1 106 ? -2.41 0.75 -5.008 1 98.75 106 SER B C 1
ATOM 4169 O O . SER B 1 106 ? -1.396 1.447 -5.074 1 98.75 106 SER B O 1
ATOM 4171 N N . VAL B 1 107 ? -2.389 -0.513 -5.238 1 98.75 107 VAL B N 1
ATOM 4172 C CA . VAL B 1 107 ? -1.174 -1.247 -5.57 1 98.75 107 VAL B CA 1
ATOM 4173 C C . VAL B 1 107 ? -0.633 -0.769 -6.918 1 98.75 107 VAL B C 1
ATOM 4175 O O . VAL B 1 107 ? 0.571 -0.547 -7.066 1 98.75 107 VAL B O 1
ATOM 4178 N N . MET B 1 108 ? -1.479 -0.56 -7.887 1 98.75 108 MET B N 1
ATOM 4179 C CA . MET B 1 108 ? -1.06 -0.116 -9.211 1 98.75 108 MET B CA 1
ATOM 4180 C C . MET B 1 108 ? -0.458 1.284 -9.148 1 98.75 108 MET B C 1
ATOM 4182 O O . MET B 1 108 ? 0.477 1.596 -9.891 1 98.75 108 MET B O 1
ATOM 4186 N N . SER B 1 109 ? -1.047 2.102 -8.312 1 98.94 109 SER B N 1
ATOM 4187 C CA . SER B 1 109 ? -0.511 3.451 -8.172 1 98.94 109 SER B CA 1
ATOM 4188 C C . SER B 1 109 ? 0.897 3.428 -7.582 1 98.94 109 SER B C 1
ATOM 4190 O O . SER B 1 109 ? 1.748 4.23 -7.969 1 98.94 109 SER B O 1
ATOM 4192 N N . PHE B 1 110 ? 1.111 2.562 -6.605 1 98.88 110 PHE B N 1
ATOM 4193 C CA . PHE B 1 110 ? 2.438 2.379 -6.031 1 98.88 110 PHE B CA 1
ATOM 4194 C C . PHE B 1 110 ? 3.436 1.942 -7.098 1 98.88 110 PHE B C 1
ATOM 4196 O O . PHE B 1 110 ? 4.523 2.508 -7.207 1 98.88 110 PHE B O 1
ATOM 4203 N N . VAL B 1 111 ? 3.057 0.988 -7.887 1 98.88 111 VAL B N 1
ATOM 4204 C CA . VAL B 1 111 ? 3.908 0.451 -8.945 1 98.88 111 VAL B CA 1
ATOM 4205 C C . VAL B 1 111 ? 4.207 1.54 -9.969 1 98.88 111 VAL B C 1
ATOM 4207 O O . VAL B 1 111 ? 5.359 1.714 -10.383 1 98.88 111 VAL B O 1
ATOM 4210 N N . ALA B 1 112 ? 3.17 2.25 -10.383 1 98.94 112 ALA B N 1
ATOM 4211 C CA . ALA B 1 112 ? 3.354 3.342 -11.336 1 98.94 112 ALA B CA 1
ATOM 4212 C C . ALA B 1 112 ? 4.324 4.387 -10.797 1 98.94 112 ALA B C 1
ATOM 4214 O O . ALA B 1 112 ? 5.164 4.906 -11.531 1 98.94 112 ALA B O 1
ATOM 4215 N N . PHE B 1 113 ? 4.188 4.711 -9.523 1 98.88 113 PHE B N 1
ATOM 4216 C CA . PHE B 1 113 ? 5.062 5.668 -8.859 1 98.88 113 PHE B CA 1
ATOM 4217 C C . PHE B 1 113 ? 6.516 5.203 -8.914 1 98.88 113 PHE B C 1
ATOM 4219 O O . PHE B 1 113 ? 7.422 6.012 -9.125 1 98.88 113 PHE B O 1
ATOM 4226 N N . LEU B 1 114 ? 6.746 3.9 -8.719 1 98.69 114 LEU B N 1
ATOM 4227 C CA . LEU B 1 114 ? 8.102 3.355 -8.75 1 98.69 114 LEU B CA 1
ATOM 4228 C C . LEU B 1 114 ? 8.641 3.326 -10.172 1 98.69 114 LEU B C 1
ATOM 4230 O O . LEU B 1 114 ? 9.828 3.602 -10.398 1 98.69 114 LEU B O 1
ATOM 4234 N N . ILE B 1 115 ? 7.809 3.016 -11.156 1 98.75 115 ILE B N 1
ATOM 4235 C CA . ILE B 1 115 ? 8.258 2.865 -12.539 1 98.75 115 ILE B CA 1
ATOM 4236 C C . ILE B 1 115 ? 8.789 4.199 -13.055 1 98.75 115 ILE B C 1
ATOM 4238 O O . ILE B 1 115 ? 9.82 4.238 -13.734 1 98.75 115 ILE B O 1
ATOM 4242 N N . ILE B 1 116 ? 8.172 5.281 -12.672 1 98.12 116 ILE B N 1
ATOM 4243 C CA . ILE B 1 116 ? 8.508 6.555 -13.297 1 98.12 116 ILE B CA 1
ATOM 4244 C C . ILE B 1 116 ? 9.695 7.188 -12.578 1 98.12 116 ILE B C 1
ATOM 4246 O O . ILE B 1 116 ? 10.156 8.266 -12.961 1 98.12 116 ILE B O 1
ATOM 4250 N N . ASN B 1 117 ? 10.188 6.547 -11.539 1 95.31 117 ASN B N 1
ATOM 4251 C CA . ASN B 1 117 ? 11.328 7.047 -10.773 1 95.31 117 ASN B CA 1
ATOM 4252 C C . ASN B 1 117 ? 12.578 6.203 -11.008 1 95.31 117 ASN B C 1
ATOM 4254 O O . ASN B 1 117 ? 12.477 5.055 -11.445 1 95.31 117 ASN B O 1
ATOM 4258 N N . LYS B 1 118 ? 13.719 6.75 -10.68 1 92.56 118 LYS B N 1
ATOM 4259 C CA . LYS B 1 118 ? 14.953 5.988 -10.812 1 92.56 118 LYS B CA 1
ATOM 4260 C C . LYS B 1 118 ? 15.047 4.898 -9.742 1 92.56 118 LYS B C 1
ATOM 4262 O O . LYS B 1 118 ? 14.602 5.094 -8.609 1 92.56 118 LYS B O 1
ATOM 4267 N N . SER B 1 119 ? 15.547 3.801 -10.102 1 94.12 119 SER B N 1
ATOM 4268 C CA . SER B 1 119 ? 15.758 2.691 -9.172 1 94.12 119 SER B CA 1
ATOM 4269 C C . SER B 1 119 ? 17.234 2.57 -8.789 1 94.12 119 SER B C 1
ATOM 4271 O O . SER B 1 119 ? 17.703 1.477 -8.477 1 94.12 119 SER B O 1
ATOM 4273 N N . SER B 1 120 ? 17.953 3.65 -8.93 1 93.88 120 SER B N 1
ATOM 4274 C CA . SER B 1 120 ? 19.391 3.697 -8.633 1 93.88 120 SER B CA 1
ATOM 4275 C C . SER B 1 120 ? 19.797 5.07 -8.117 1 93.88 120 SER B C 1
ATOM 4277 O O . SER B 1 120 ? 19.016 6.027 -8.188 1 93.88 120 SER B O 1
ATOM 4279 N N . LEU B 1 121 ? 20.859 5.082 -7.441 1 93.12 121 LEU B N 1
ATOM 4280 C CA . LEU B 1 121 ? 21.469 6.348 -7.051 1 93.12 121 LEU B CA 1
ATOM 4281 C C . LEU B 1 121 ? 22.984 6.289 -7.199 1 93.12 121 LEU B C 1
ATOM 4283 O O . LEU B 1 121 ? 23.578 5.203 -7.23 1 93.12 121 LEU B O 1
ATOM 4287 N N . VAL B 1 122 ? 23.609 7.379 -7.434 1 90.94 122 VAL B N 1
ATOM 4288 C CA . VAL B 1 122 ? 25.062 7.492 -7.535 1 90.94 122 VAL B CA 1
ATOM 4289 C C . VAL B 1 122 ? 25.625 8.062 -6.238 1 90.94 122 VAL B C 1
ATOM 4291 O O . VAL B 1 122 ? 25.203 9.133 -5.785 1 90.94 122 VAL B O 1
ATOM 4294 N N . THR B 1 123 ? 26.5 7.379 -5.703 1 90.88 123 THR B N 1
ATOM 4295 C CA . THR B 1 123 ? 27.094 7.816 -4.445 1 90.88 123 THR B CA 1
ATOM 4296 C C . THR B 1 123 ? 28.047 8.984 -4.68 1 90.88 123 THR B C 1
ATOM 4298 O O . THR B 1 123 ? 28.359 9.312 -5.824 1 90.88 123 THR B O 1
ATOM 4301 N N . ALA B 1 124 ? 28.516 9.555 -3.545 1 83.81 124 ALA B N 1
ATOM 4302 C CA . ALA B 1 124 ? 29.469 10.672 -3.609 1 83.81 124 ALA B CA 1
ATOM 4303 C C . ALA B 1 124 ? 30.766 10.25 -4.277 1 83.81 124 ALA B C 1
ATOM 4305 O O . ALA B 1 124 ? 31.422 11.055 -4.949 1 83.81 124 ALA B O 1
ATOM 4306 N N . LYS B 1 125 ? 31.109 8.938 -4.234 1 88.06 125 LYS B N 1
ATOM 4307 C CA . LYS B 1 125 ? 32.344 8.414 -4.805 1 88.06 125 LYS B CA 1
ATOM 4308 C C . LYS B 1 125 ? 32.125 7.949 -6.242 1 88.06 125 LYS B C 1
ATOM 4310 O O . LYS B 1 125 ? 33.031 7.348 -6.84 1 88.06 125 LYS B O 1
ATOM 4315 N N . GLY B 1 126 ? 30.859 8.078 -6.715 1 88.31 126 GLY B N 1
ATOM 4316 C CA . GLY B 1 126 ? 30.609 7.832 -8.125 1 88.31 126 GLY B CA 1
ATOM 4317 C C . GLY B 1 126 ? 30.141 6.418 -8.406 1 88.31 126 GLY B C 1
ATOM 4318 O O . GLY B 1 126 ? 30.016 6.02 -9.57 1 88.31 126 GLY B O 1
ATOM 4319 N N . GLU B 1 127 ? 29.859 5.688 -7.383 1 91.69 127 GLU B N 1
ATOM 4320 C CA . GLU B 1 127 ? 29.359 4.324 -7.566 1 91.69 127 GLU B CA 1
ATOM 4321 C C . GLU B 1 127 ? 27.844 4.309 -7.746 1 91.69 127 GLU B C 1
ATOM 4323 O O . GLU B 1 127 ? 27.125 4.996 -7.02 1 91.69 127 GLU B O 1
ATOM 4328 N N . THR B 1 128 ? 27.484 3.557 -8.758 1 91.75 128 THR B N 1
ATOM 4329 C CA . THR B 1 128 ? 26.047 3.42 -8.977 1 91.75 128 THR B CA 1
ATOM 4330 C C . THR B 1 128 ? 25.484 2.258 -8.164 1 91.75 128 THR B C 1
ATOM 4332 O O . THR B 1 128 ? 25.969 1.131 -8.266 1 91.75 128 THR B O 1
ATOM 4335 N N . VAL B 1 129 ? 24.594 2.543 -7.305 1 93.44 129 VAL B N 1
ATOM 4336 C CA . VAL B 1 129 ? 23.859 1.528 -6.551 1 93.44 129 VAL B CA 1
ATOM 4337 C C . VAL B 1 129 ? 22.484 1.315 -7.172 1 93.44 129 VAL B C 1
ATOM 4339 O O . VAL B 1 129 ? 21.688 2.248 -7.242 1 93.44 129 VAL B O 1
ATOM 4342 N N . SER B 1 130 ? 22.203 0.079 -7.688 1 93.12 130 SER B N 1
ATOM 4343 C CA . SER B 1 130 ? 20.938 -0.22 -8.352 1 93.12 130 SER B CA 1
ATOM 4344 C C . SER B 1 130 ? 20.047 -1.104 -7.477 1 93.12 130 SER B C 1
ATOM 4346 O O . SER B 1 130 ? 20.484 -1.566 -6.418 1 93.12 130 SER B O 1
ATOM 4348 N N . GLY B 1 131 ? 18.812 -1.259 -7.887 1 94.5 131 GLY B N 1
ATOM 4349 C CA . GLY B 1 131 ? 17.891 -2.119 -7.16 1 94.5 131 GLY B CA 1
ATOM 4350 C C . GLY B 1 131 ? 17.469 -1.544 -5.824 1 94.5 131 GLY B C 1
ATOM 4351 O O . GLY B 1 131 ? 17.422 -2.262 -4.82 1 94.5 131 GLY B O 1
ATOM 4352 N N . ILE B 1 132 ? 17.281 -0.21 -5.77 1 96.75 132 ILE B N 1
ATOM 4353 C CA . ILE B 1 132 ? 16.906 0.447 -4.527 1 96.75 132 ILE B CA 1
ATOM 4354 C C . ILE B 1 132 ? 15.727 1.387 -4.777 1 96.75 132 ILE B C 1
ATOM 4356 O O . ILE B 1 132 ? 15.438 1.729 -5.926 1 96.75 132 ILE B O 1
ATOM 4360 N N . ILE B 1 133 ? 15.016 1.76 -3.812 1 97.81 133 ILE B N 1
ATOM 4361 C CA . ILE B 1 133 ? 14.109 2.896 -3.771 1 97.81 133 ILE B CA 1
ATOM 4362 C C . ILE B 1 133 ? 14.727 4.027 -2.955 1 97.81 133 ILE B C 1
ATOM 4364 O O . ILE B 1 133 ? 14.961 3.877 -1.753 1 97.81 133 ILE B O 1
ATOM 4368 N N . ASP B 1 134 ? 15.07 5.098 -3.58 1 96.88 134 ASP B N 1
ATOM 4369 C CA . ASP B 1 134 ? 15.664 6.262 -2.926 1 96.88 134 ASP B CA 1
ATOM 4370 C C . ASP B 1 134 ? 14.617 7.027 -2.117 1 96.88 134 ASP B C 1
ATOM 4372 O O . ASP B 1 134 ? 13.711 7.637 -2.686 1 96.88 134 ASP B O 1
ATOM 4376 N N . LYS B 1 135 ? 14.758 7.074 -0.794 1 96.06 135 LYS B N 1
ATOM 4377 C CA . LYS B 1 135 ? 13.742 7.641 0.087 1 96.06 135 LYS B CA 1
ATOM 4378 C C . LYS B 1 135 ? 13.719 9.164 -0.004 1 96.06 135 LYS B C 1
ATOM 4380 O O . LYS B 1 135 ? 12.789 9.805 0.488 1 96.06 135 LYS B O 1
ATOM 4385 N N . ASN B 1 136 ? 14.664 9.773 -0.741 1 94.06 136 ASN B N 1
ATOM 4386 C CA . ASN B 1 136 ? 14.602 11.211 -1.004 1 94.06 136 ASN B CA 1
ATOM 4387 C C . ASN B 1 136 ? 13.352 11.586 -1.788 1 94.06 136 ASN B C 1
ATOM 4389 O O . ASN B 1 136 ? 12.852 12.703 -1.672 1 94.06 136 ASN B O 1
ATOM 4393 N N . TRP B 1 137 ? 12.852 10.602 -2.498 1 96.62 137 TRP B N 1
ATOM 4394 C CA . TRP B 1 137 ? 11.766 10.914 -3.426 1 96.62 137 TRP B CA 1
ATOM 4395 C C . TRP B 1 137 ? 10.445 10.344 -2.928 1 96.62 137 TRP B C 1
ATOM 4397 O O . TRP B 1 137 ? 9.398 10.547 -3.553 1 96.62 137 TRP B O 1
ATOM 4407 N N . THR B 1 138 ? 10.469 9.617 -1.815 1 97.81 138 THR B N 1
ATOM 4408 C CA . THR B 1 138 ? 9.266 8.945 -1.353 1 97.81 138 THR B CA 1
ATOM 4409 C C . THR B 1 138 ? 8.664 9.68 -0.154 1 97.81 138 THR B C 1
ATOM 4411 O O . THR B 1 138 ? 7.73 9.18 0.481 1 97.81 138 THR B O 1
ATOM 4414 N N . GLY B 1 139 ? 9.258 10.836 0.225 1 96.5 139 GLY B N 1
ATOM 4415 C CA . GLY B 1 139 ? 8.742 11.719 1.263 1 96.5 139 GLY B CA 1
ATOM 4416 C C . GLY B 1 139 ? 8.227 13.039 0.724 1 96.5 139 GLY B C 1
ATOM 4417 O O . GLY B 1 139 ? 7.43 13.062 -0.217 1 96.5 139 GLY B O 1
ATOM 4418 N N . GLY B 1 140 ? 8.75 14.094 1.242 1 95 140 GLY B N 1
ATOM 4419 C CA . GLY B 1 140 ? 8.25 15.422 0.91 1 95 140 GLY B CA 1
ATOM 4420 C C . GLY B 1 140 ? 8.5 15.805 -0.536 1 95 140 GLY B C 1
ATOM 4421 O O . GLY B 1 140 ? 7.629 16.391 -1.19 1 95 140 GLY B O 1
ATOM 4422 N N . GLN B 1 141 ? 9.609 15.406 -1.078 1 96.44 141 GLN B N 1
ATOM 4423 C CA . GLN B 1 141 ? 10.008 15.844 -2.412 1 96.44 141 GLN B CA 1
ATOM 4424 C C . GLN B 1 141 ? 9.18 15.156 -3.488 1 96.44 141 GLN B C 1
ATOM 4426 O O . GLN B 1 141 ? 9.102 15.633 -4.621 1 96.44 141 GLN B O 1
ATOM 4431 N N . GLY B 1 142 ? 8.609 14.07 -3.137 1 97.81 142 GLY B N 1
ATOM 4432 C CA . GLY B 1 142 ? 7.84 13.32 -4.121 1 97.81 142 GLY B CA 1
ATOM 4433 C C . GLY B 1 142 ? 6.344 13.547 -4.004 1 97.81 142 GLY B C 1
ATOM 4434 O O . GLY B 1 142 ? 5.562 12.914 -4.719 1 97.81 142 GLY B O 1
ATOM 4435 N N . MET B 1 143 ? 5.883 14.484 -3.215 1 97.88 143 MET B N 1
ATOM 4436 C CA . MET B 1 143 ? 4.48 14.594 -2.832 1 97.88 143 MET B CA 1
ATOM 4437 C C . MET B 1 143 ? 3.621 15 -4.027 1 97.88 143 MET B C 1
ATOM 4439 O O . MET B 1 143 ? 2.555 14.422 -4.254 1 97.88 143 MET B O 1
ATOM 4443 N N . VAL B 1 144 ? 4.043 16 -4.805 1 98.06 144 VAL B N 1
ATOM 4444 C CA . VAL B 1 144 ? 3.238 16.453 -5.938 1 98.06 144 VAL B CA 1
ATOM 4445 C C . VAL B 1 144 ? 3.16 15.344 -6.988 1 98.06 144 VAL B C 1
ATOM 4447 O O . VAL B 1 144 ? 2.105 15.117 -7.582 1 98.06 144 VAL B O 1
ATOM 4450 N N . THR B 1 145 ? 4.293 14.672 -7.254 1 98.62 145 THR B N 1
ATOM 4451 C CA . THR B 1 145 ? 4.281 13.523 -8.148 1 98.62 145 THR B CA 1
ATOM 4452 C C . THR B 1 145 ? 3.301 12.461 -7.66 1 98.62 145 THR B C 1
ATOM 4454 O O . THR B 1 145 ? 2.553 11.883 -8.445 1 98.62 145 THR B O 1
ATOM 4457 N N . ALA B 1 146 ? 3.322 12.203 -6.348 1 98.69 146 ALA B N 1
ATOM 4458 C CA . ALA B 1 146 ? 2.412 11.234 -5.746 1 98.69 146 ALA B CA 1
ATOM 4459 C C . ALA B 1 146 ? 0.957 11.617 -6 1 98.69 146 ALA B C 1
ATOM 4461 O O . ALA B 1 146 ? 0.119 10.75 -6.27 1 98.69 146 ALA B O 1
ATOM 4462 N N . ILE B 1 147 ? 0.67 12.898 -5.898 1 98.5 147 ILE B N 1
ATOM 4463 C CA . ILE B 1 147 ? -0.687 13.383 -6.125 1 98.5 147 ILE B CA 1
ATOM 4464 C C . ILE B 1 147 ? -1.092 13.125 -7.574 1 98.5 147 ILE B C 1
ATOM 4466 O O . ILE B 1 147 ? -2.158 12.562 -7.836 1 98.5 147 ILE B O 1
ATOM 4470 N N . ILE B 1 148 ? -0.266 13.484 -8.516 1 98.69 148 ILE B N 1
ATOM 4471 C CA . ILE B 1 148 ? -0.552 13.336 -9.938 1 98.69 148 ILE B CA 1
ATOM 4472 C C . ILE B 1 148 ? -0.764 11.867 -10.273 1 98.69 148 ILE B C 1
ATOM 4474 O O . ILE B 1 148 ? -1.779 11.5 -10.867 1 98.69 148 ILE B O 1
ATOM 4478 N N . VAL B 1 149 ? 0.14 11.023 -9.867 1 98.88 149 VAL B N 1
ATOM 4479 C CA . VAL B 1 149 ? 0.102 9.602 -10.195 1 98.88 149 VAL B CA 1
ATOM 4480 C C . VAL B 1 149 ? -1.098 8.945 -9.523 1 98.88 149 VAL B C 1
ATOM 4482 O O . VAL B 1 149 ? -1.822 8.164 -10.148 1 98.88 149 VAL B O 1
ATOM 4485 N N . GLY B 1 150 ? -1.297 9.25 -8.195 1 98.81 150 GLY B N 1
ATOM 4486 C CA . GLY B 1 150 ? -2.408 8.664 -7.469 1 98.81 150 GLY B CA 1
ATOM 4487 C C . GLY B 1 150 ? -3.758 8.961 -8.094 1 98.81 150 GLY B C 1
ATOM 4488 O O . GLY B 1 150 ? -4.582 8.062 -8.266 1 98.81 150 GLY B O 1
ATOM 4489 N N . LEU B 1 151 ? -3.951 10.195 -8.5 1 98.75 151 LEU B N 1
ATOM 4490 C CA . LEU B 1 151 ? -5.23 10.594 -9.078 1 98.75 151 LEU B CA 1
ATOM 4491 C C . LEU B 1 151 ? -5.406 10 -10.469 1 98.75 151 LEU B C 1
ATOM 4493 O O . LEU B 1 151 ? -6.484 9.5 -10.805 1 98.75 151 LEU B O 1
ATOM 4497 N N . ILE B 1 152 ? -4.375 10 -11.266 1 98.88 152 ILE B N 1
ATOM 4498 C CA . ILE B 1 152 ? -4.469 9.508 -12.633 1 98.88 152 ILE B CA 1
ATOM 4499 C C . ILE B 1 152 ? -4.699 8 -12.625 1 98.88 152 ILE B C 1
ATOM 4501 O O . ILE B 1 152 ? -5.547 7.488 -13.359 1 98.88 152 ILE B O 1
ATOM 4505 N N . VAL B 1 153 ? -3.975 7.262 -11.836 1 98.88 153 VAL B N 1
ATOM 4506 C CA . VAL B 1 153 ? -4.117 5.812 -11.773 1 98.88 153 VAL B CA 1
ATOM 4507 C C . VAL B 1 153 ? -5.508 5.449 -11.258 1 98.88 153 VAL B C 1
ATOM 4509 O O . VAL B 1 153 ? -6.148 4.535 -11.773 1 98.88 153 VAL B O 1
ATOM 4512 N N . GLY B 1 154 ? -5.945 6.176 -10.141 1 98.75 154 GLY B N 1
ATOM 4513 C CA . GLY B 1 154 ? -7.301 5.945 -9.664 1 98.75 154 GLY B CA 1
ATOM 4514 C C . GLY B 1 154 ? -8.352 6.148 -10.742 1 98.75 154 GLY B C 1
ATOM 4515 O O . GLY B 1 154 ? -9.273 5.34 -10.883 1 98.75 154 GLY B O 1
ATOM 4516 N N . ALA B 1 155 ? -8.172 7.203 -11.531 1 98.69 155 ALA B N 1
ATOM 4517 C CA . ALA B 1 155 ? -9.125 7.531 -12.594 1 98.69 155 ALA B CA 1
ATOM 4518 C C . ALA B 1 155 ? -9.094 6.484 -13.703 1 98.69 155 ALA B C 1
ATOM 4520 O O . ALA B 1 155 ? -10.141 6.039 -14.18 1 98.69 155 ALA B O 1
ATOM 4521 N N . ILE B 1 156 ? -7.922 6.066 -14.125 1 98.81 156 ILE B N 1
ATOM 4522 C CA . ILE B 1 156 ? -7.773 5.102 -15.203 1 98.81 156 ILE B CA 1
ATOM 4523 C C . ILE B 1 156 ? -8.336 3.75 -14.773 1 98.81 156 ILE B C 1
ATOM 4525 O O . ILE B 1 156 ? -9.102 3.125 -15.516 1 98.81 156 ILE B O 1
ATOM 4529 N N . TYR B 1 157 ? -7.945 3.299 -13.625 1 98.5 157 TYR B N 1
ATOM 4530 C CA . TYR B 1 157 ? -8.438 2.027 -13.109 1 98.5 157 TYR B CA 1
ATOM 4531 C C . TYR B 1 157 ? -9.961 2.012 -13.055 1 98.5 157 TYR B C 1
ATOM 4533 O O . TYR B 1 157 ? -10.594 1.067 -13.531 1 98.5 157 TYR B O 1
ATOM 4541 N N . SER B 1 158 ? -10.539 3.055 -12.484 1 98.25 158 SER B N 1
ATOM 4542 C CA . SER B 1 158 ? -11.984 3.146 -12.359 1 98.25 158 SER B CA 1
ATOM 4543 C C . SER B 1 158 ? -12.664 3.189 -13.727 1 98.25 158 SER B C 1
ATOM 4545 O O . SER B 1 158 ? -13.727 2.607 -13.922 1 98.25 158 SER B O 1
ATOM 4547 N N . TRP B 1 159 ? -12.008 3.895 -14.633 1 98.31 159 TRP B N 1
ATOM 4548 C CA . TRP B 1 159 ? -12.57 4.004 -15.969 1 98.31 159 TRP B CA 1
ATOM 4549 C C . TRP B 1 159 ? -12.648 2.637 -16.641 1 98.31 159 TRP B C 1
ATOM 4551 O O . TRP B 1 159 ? -13.664 2.299 -17.266 1 98.31 159 TRP B O 1
ATOM 4561 N N . PHE B 1 160 ? -11.672 1.787 -16.562 1 98.12 160 PHE B N 1
ATOM 4562 C CA . PHE B 1 160 ? -11.648 0.462 -17.172 1 98.12 160 PHE B CA 1
ATOM 4563 C C . PHE B 1 160 ? -12.711 -0.437 -16.562 1 98.12 160 PHE B C 1
ATOM 4565 O O . PHE B 1 160 ? -13.352 -1.228 -17.266 1 98.12 160 PHE B O 1
ATOM 4572 N N . LEU B 1 161 ? -12.836 -0.375 -15.281 1 97.06 161 LEU B N 1
ATOM 4573 C CA . LEU B 1 161 ? -13.828 -1.21 -14.609 1 97.06 161 LEU B CA 1
ATOM 4574 C C . LEU B 1 161 ? -15.242 -0.739 -14.938 1 97.06 161 LEU B C 1
ATOM 4576 O O . LEU B 1 161 ? -16.141 -1.557 -15.125 1 97.06 161 LEU B O 1
ATOM 4580 N N . GLU B 1 162 ? -15.406 0.587 -14.969 1 97.19 162 GLU B N 1
ATOM 4581 C CA . GLU B 1 162 ? -16.719 1.138 -15.32 1 97.19 162 GLU B CA 1
ATOM 4582 C C . GLU B 1 162 ? -17.125 0.72 -16.734 1 97.19 162 GLU B C 1
ATOM 4584 O O . GLU B 1 162 ? -18.297 0.41 -16.984 1 97.19 162 GLU B O 1
ATOM 4589 N N . LYS B 1 163 ? -16.172 0.718 -17.625 1 97.44 163 LYS B N 1
ATOM 4590 C CA . LYS B 1 163 ? -16.453 0.387 -19.016 1 97.44 163 LYS B CA 1
ATOM 4591 C C . LYS B 1 163 ? -16.422 -1.122 -19.234 1 97.44 163 LYS B C 1
ATOM 4593 O O . LYS B 1 163 ? -16.703 -1.599 -20.344 1 97.44 163 LYS B O 1
ATOM 4598 N N . LYS B 1 164 ? -15.977 -1.913 -18.328 1 95.06 164 LYS B N 1
ATOM 4599 C CA . LYS B 1 164 ? -15.93 -3.371 -18.359 1 95.06 164 LYS B CA 1
ATOM 4600 C C . LYS B 1 164 ? -14.891 -3.867 -19.359 1 95.06 164 LYS B C 1
ATOM 4602 O O . LYS B 1 164 ? -15.094 -4.883 -20.016 1 95.06 164 LYS B O 1
ATOM 4607 N N . PHE B 1 165 ? -13.922 -3.029 -19.531 1 95.62 165 PHE B N 1
ATOM 4608 C CA . PHE B 1 165 ? -12.758 -3.49 -20.281 1 95.62 165 PHE B CA 1
ATOM 4609 C C . PHE B 1 165 ? -11.828 -4.297 -19.375 1 95.62 165 PHE B C 1
ATOM 4611 O O . PHE B 1 165 ? -10.711 -3.859 -19.078 1 95.62 165 PHE B O 1
ATOM 4618 N N . VAL B 1 166 ? -12.344 -5.453 -18.891 1 93.69 166 VAL B N 1
ATOM 4619 C CA . VAL B 1 166 ? -11.641 -6.312 -17.938 1 93.69 166 VAL B CA 1
ATOM 4620 C C . VAL B 1 166 ? -11.797 -7.773 -18.359 1 93.69 166 VAL B C 1
ATOM 4622 O O . VAL B 1 166 ? -12.586 -8.094 -19.25 1 93.69 166 VAL B O 1
ATOM 4625 N N . ILE B 1 167 ? -10.961 -8.625 -17.812 1 91.19 167 ILE B N 1
ATOM 4626 C CA . ILE B 1 167 ? -11.078 -10.07 -18 1 91.19 167 ILE B CA 1
ATOM 4627 C C . ILE B 1 167 ? -11.961 -10.656 -16.906 1 91.19 167 ILE B C 1
ATOM 4629 O O . ILE B 1 167 ? -11.609 -10.609 -15.727 1 91.19 167 ILE B O 1
ATOM 4633 N N . ASN B 1 168 ? -13.078 -11.203 -17.312 1 89.69 168 ASN B N 1
ATOM 4634 C CA . ASN B 1 168 ? -13.969 -11.852 -16.359 1 89.69 168 ASN B CA 1
ATOM 4635 C C . ASN B 1 168 ? -13.75 -13.359 -16.328 1 89.69 168 ASN B C 1
ATOM 4637 O O . ASN B 1 168 ? -13.695 -14.016 -17.359 1 89.69 168 ASN B O 1
ATOM 4641 N N . MET B 1 169 ? -13.578 -13.836 -15.117 1 86.44 169 MET B N 1
ATOM 4642 C CA . MET B 1 169 ? -13.438 -15.273 -14.945 1 86.44 169 MET B CA 1
ATOM 4643 C C . MET B 1 169 ? -14.789 -15.945 -14.758 1 86.44 169 MET B C 1
ATOM 4645 O O . MET B 1 169 ? -15.742 -15.305 -14.305 1 86.44 169 MET B O 1
ATOM 4649 N N . PRO B 1 170 ? -14.828 -17.172 -15.227 1 84.94 170 PRO B N 1
ATOM 4650 C CA . PRO B 1 170 ? -16.109 -17.891 -15.062 1 84.94 170 PRO B CA 1
ATOM 4651 C C . PRO B 1 170 ? -16.5 -18.062 -13.602 1 84.94 170 PRO B C 1
ATOM 4653 O O . PRO B 1 170 ? -15.68 -17.828 -12.703 1 84.94 170 PRO B O 1
ATOM 4656 N N . ALA B 1 171 ? -17.719 -18.531 -13.539 1 82 171 ALA B N 1
ATOM 4657 C CA . ALA B 1 171 ? -18.234 -18.812 -12.195 1 82 171 ALA B CA 1
ATOM 4658 C C . ALA B 1 171 ? -17.5 -19.984 -11.57 1 82 171 ALA B C 1
ATOM 4660 O O . ALA B 1 171 ? -17 -20.859 -12.273 1 82 171 ALA B O 1
ATOM 4661 N N . GLY B 1 172 ? -17.156 -20.031 -10.453 1 78.19 172 GLY B N 1
ATOM 4662 C CA . GLY B 1 172 ? -16.484 -21.125 -9.781 1 78.19 172 GLY B CA 1
ATOM 4663 C C . GLY B 1 172 ? -15.078 -20.766 -9.328 1 78.19 172 GLY B C 1
ATOM 4664 O O . GLY B 1 172 ? -14.523 -21.422 -8.445 1 78.19 172 GLY B O 1
ATOM 4665 N N . VAL B 1 173 ? -14.547 -19.797 -10.125 1 82.69 173 VAL B N 1
ATOM 4666 C CA . VAL B 1 173 ? -13.227 -19.328 -9.719 1 82.69 173 VAL B CA 1
ATOM 4667 C C . VAL B 1 173 ? -13.344 -18.516 -8.43 1 82.69 173 VAL B C 1
ATOM 4669 O O . VAL B 1 173 ? -14.266 -17.703 -8.281 1 82.69 173 VAL B O 1
ATOM 4672 N N . PRO B 1 174 ? -12.383 -18.797 -7.523 1 84.19 174 PRO B N 1
ATOM 4673 C CA . PRO B 1 174 ? -12.414 -18 -6.289 1 84.19 174 PRO B CA 1
ATOM 4674 C C . PRO B 1 174 ? -12.414 -16.5 -6.551 1 84.19 174 PRO B C 1
ATOM 4676 O O . PRO B 1 174 ? -11.727 -16.031 -7.457 1 84.19 174 PRO B O 1
ATOM 4679 N N . GLN B 1 175 ? -13.234 -15.836 -5.777 1 84.12 175 GLN B N 1
ATOM 4680 C CA . GLN B 1 175 ? -13.469 -14.406 -5.973 1 84.12 175 GLN B CA 1
ATOM 4681 C C . GLN B 1 175 ? -12.164 -13.617 -5.922 1 84.12 175 GLN B C 1
ATOM 4683 O O . GLN B 1 175 ? -11.984 -12.664 -6.676 1 84.12 175 GLN B O 1
ATOM 4688 N N . GLY B 1 176 ? -11.297 -13.969 -5.02 1 84.19 176 GLY B N 1
ATOM 4689 C CA . GLY B 1 176 ? -10.008 -13.297 -4.934 1 84.19 176 GLY B CA 1
ATOM 4690 C C . GLY B 1 176 ? -9.219 -13.359 -6.227 1 84.19 176 GLY B C 1
ATOM 4691 O O . GLY B 1 176 ? -8.625 -12.359 -6.645 1 84.19 176 GLY B O 1
ATOM 4692 N N . VAL B 1 177 ? -9.266 -14.484 -6.816 1 86.81 177 VAL B N 1
ATOM 4693 C CA . VAL B 1 177 ? -8.57 -14.695 -8.086 1 86.81 177 VAL B CA 1
ATOM 4694 C C . VAL B 1 177 ? -9.273 -13.914 -9.188 1 86.81 177 VAL B C 1
ATOM 4696 O O . VAL B 1 177 ? -8.625 -13.219 -9.984 1 86.81 177 VAL B O 1
ATOM 4699 N N . ALA B 1 178 ? -10.555 -13.992 -9.234 1 89.94 178 ALA B N 1
ATOM 4700 C CA . ALA B 1 178 ? -11.344 -13.297 -10.242 1 89.94 178 ALA B CA 1
ATOM 4701 C C . ALA B 1 178 ? -11.094 -11.797 -10.203 1 89.94 178 ALA B C 1
ATOM 4703 O O . ALA B 1 178 ? -10.961 -11.156 -11.25 1 89.94 178 ALA B O 1
ATOM 4704 N N . ASN B 1 179 ? -10.984 -11.242 -9.023 1 88.38 179 ASN B N 1
ATOM 4705 C CA . ASN B 1 179 ? -10.734 -9.812 -8.859 1 88.38 179 ASN B CA 1
ATOM 4706 C C . ASN B 1 179 ? -9.375 -9.414 -9.414 1 88.38 179 ASN B C 1
ATOM 4708 O O . ASN B 1 179 ? -9.227 -8.328 -9.992 1 88.38 179 ASN B O 1
ATOM 4712 N N . GLN B 1 180 ? -8.484 -10.234 -9.203 1 88.56 180 GLN B N 1
ATOM 4713 C CA . GLN B 1 180 ? -7.141 -9.883 -9.656 1 88.56 180 GLN B CA 1
ATOM 4714 C C . GLN B 1 180 ? -7.031 -9.984 -11.18 1 88.56 180 GLN B C 1
ATOM 4716 O O . GLN B 1 180 ? -6.297 -9.211 -11.805 1 88.56 180 GLN B O 1
ATOM 4721 N N . PHE B 1 181 ? -7.816 -10.883 -11.812 1 92.38 181 PHE B N 1
ATOM 4722 C CA . PHE B 1 181 ? -7.836 -10.938 -13.266 1 92.38 181 PHE B CA 1
ATOM 4723 C C . PHE B 1 181 ? -8.547 -9.727 -13.852 1 92.38 181 PHE B C 1
ATOM 4725 O O . PHE B 1 181 ? -8.195 -9.258 -14.938 1 92.38 181 PHE B O 1
ATOM 4732 N N . THR B 1 182 ? -9.484 -9.234 -13.117 1 94.25 182 THR B N 1
ATOM 4733 C CA . THR B 1 182 ? -10.148 -8.008 -13.523 1 94.25 182 THR B CA 1
ATOM 4734 C C . THR B 1 182 ? -9.164 -6.84 -13.562 1 94.25 182 THR B C 1
ATOM 4736 O O . THR B 1 182 ? -9.312 -5.922 -14.367 1 94.25 182 THR B O 1
ATOM 4739 N N . ALA B 1 183 ? -8.172 -6.883 -12.742 1 96.12 183 ALA B N 1
ATOM 4740 C CA . ALA B 1 183 ? -7.207 -5.789 -12.602 1 96.12 183 ALA B CA 1
ATOM 4741 C C . ALA B 1 183 ? -6.105 -5.895 -13.656 1 96.12 183 ALA B C 1
ATOM 4743 O O . ALA B 1 183 ? -5.309 -4.969 -13.82 1 96.12 183 ALA B O 1
ATOM 4744 N N . LEU B 1 184 ? -6.113 -6.938 -14.484 1 96.81 184 LEU B N 1
ATOM 4745 C CA . LEU B 1 184 ? -4.973 -7.238 -15.344 1 96.81 184 LEU B CA 1
ATOM 4746 C C . LEU B 1 184 ? -4.852 -6.211 -16.469 1 96.81 184 LEU B C 1
ATOM 4748 O O . LEU B 1 184 ? -3.768 -5.676 -16.703 1 96.81 184 LEU B O 1
ATOM 4752 N N . ILE B 1 185 ? -5.906 -5.906 -17.125 1 97.81 185 ILE B N 1
ATOM 4753 C CA . ILE B 1 185 ? -5.855 -5 -18.266 1 97.81 185 ILE B CA 1
ATOM 4754 C C . ILE B 1 185 ? -5.512 -3.59 -17.797 1 97.81 185 ILE B C 1
ATOM 4756 O O . ILE B 1 185 ? -4.598 -2.953 -18.328 1 97.81 185 ILE B O 1
ATOM 4760 N N . PRO B 1 186 ? -6.234 -3.084 -16.734 1 98.25 186 PRO B N 1
ATOM 4761 C CA . PRO B 1 186 ? -5.82 -1.782 -16.203 1 98.25 186 PRO B CA 1
ATOM 4762 C C . PRO B 1 186 ? -4.348 -1.752 -15.789 1 98.25 186 PRO B C 1
ATOM 4764 O O . PRO B 1 186 ? -3.658 -0.758 -16.031 1 98.25 186 PRO B O 1
ATOM 4767 N N . ALA B 1 187 ? -3.885 -2.811 -15.172 1 98.5 187 ALA B N 1
ATOM 4768 C CA . ALA B 1 187 ? -2.486 -2.873 -14.758 1 98.5 187 ALA B CA 1
ATOM 4769 C C . ALA B 1 187 ? -1.553 -2.777 -15.961 1 98.5 187 ALA B C 1
ATOM 4771 O O . ALA B 1 187 ? -0.564 -2.041 -15.93 1 98.5 187 ALA B O 1
ATOM 4772 N N . ALA B 1 188 ? -1.851 -3.525 -17 1 98.5 188 ALA B N 1
ATOM 4773 C CA . ALA B 1 188 ? -1.029 -3.508 -18.203 1 98.5 188 ALA B CA 1
ATOM 4774 C C . ALA B 1 188 ? -0.951 -2.104 -18.797 1 98.5 188 ALA B C 1
ATOM 4776 O O . ALA B 1 188 ? 0.123 -1.651 -19.203 1 98.5 188 ALA B O 1
ATOM 4777 N N . VAL B 1 189 ? -2.078 -1.417 -18.859 1 98.75 189 VAL B N 1
ATOM 4778 C CA . VAL B 1 189 ? -2.137 -0.081 -19.438 1 98.75 189 VAL B CA 1
ATOM 4779 C C . VAL B 1 189 ? -1.377 0.903 -18.547 1 98.75 189 VAL B C 1
ATOM 4781 O O . VAL B 1 189 ? -0.59 1.714 -19.047 1 98.75 189 VAL B O 1
ATOM 4784 N N . ILE B 1 190 ? -1.593 0.861 -17.25 1 98.88 190 ILE B N 1
ATOM 4785 C CA . ILE B 1 190 ? -0.975 1.775 -16.297 1 98.88 190 ILE B CA 1
ATOM 4786 C C . ILE B 1 190 ? 0.538 1.563 -16.281 1 98.88 190 ILE B C 1
ATOM 4788 O O . ILE B 1 190 ? 1.307 2.527 -16.312 1 98.88 190 ILE B O 1
ATOM 4792 N N . PHE B 1 191 ? 1.009 0.267 -16.266 1 98.88 191 PHE B N 1
ATOM 4793 C CA . PHE B 1 191 ? 2.436 -0.027 -16.219 1 98.88 191 PHE B CA 1
ATOM 4794 C C . PHE B 1 191 ? 3.113 0.362 -17.531 1 98.88 191 PHE B C 1
ATOM 4796 O O . PHE B 1 191 ? 4.211 0.923 -17.516 1 98.88 191 PHE B O 1
ATOM 4803 N N . THR B 1 192 ? 2.422 0.072 -18.641 1 98.81 192 THR B N 1
ATOM 4804 C CA . THR B 1 192 ? 2.973 0.445 -19.938 1 98.81 192 THR B CA 1
ATOM 4805 C C . THR B 1 192 ? 3.053 1.963 -20.062 1 98.81 192 THR B C 1
ATOM 4807 O O . THR B 1 192 ? 4.059 2.496 -20.547 1 98.81 192 THR B O 1
ATOM 4810 N N . GLY B 1 193 ? 1.957 2.648 -19.688 1 98.81 193 GLY B N 1
ATOM 4811 C CA . GLY B 1 193 ? 1.984 4.102 -19.719 1 98.81 193 GLY B CA 1
ATOM 4812 C C . GLY B 1 193 ? 3.086 4.691 -18.859 1 98.81 193 GLY B C 1
ATOM 4813 O O . GLY B 1 193 ? 3.766 5.633 -19.266 1 98.81 193 GLY B O 1
ATOM 4814 N N . SER B 1 194 ? 3.238 4.195 -17.656 1 98.88 194 SER B N 1
ATOM 4815 C CA . SER B 1 194 ? 4.297 4.652 -16.766 1 98.88 194 SER B CA 1
ATOM 4816 C C . SER B 1 194 ? 5.676 4.398 -17.359 1 98.88 194 SER B C 1
ATOM 4818 O O . SER B 1 194 ? 6.582 5.223 -17.219 1 98.88 194 SER B O 1
ATOM 4820 N N . MET B 1 195 ? 5.836 3.217 -18.016 1 98.69 195 MET B N 1
ATOM 4821 C CA . MET B 1 195 ? 7.098 2.891 -18.672 1 98.69 195 MET B CA 1
ATOM 4822 C C . MET B 1 195 ? 7.41 3.893 -19.781 1 98.69 195 MET B C 1
ATOM 4824 O O . MET B 1 195 ? 8.562 4.297 -19.953 1 98.69 195 MET B O 1
ATOM 4828 N N . ILE B 1 196 ? 6.375 4.262 -20.547 1 98.56 196 ILE B N 1
ATOM 4829 C CA . ILE B 1 196 ? 6.555 5.223 -21.641 1 98.56 196 ILE B CA 1
ATOM 4830 C C . ILE B 1 196 ? 7.012 6.562 -21.078 1 98.56 196 ILE B C 1
ATOM 4832 O O . ILE B 1 196 ? 7.914 7.199 -21.609 1 98.56 196 ILE B O 1
ATOM 4836 N N . ILE B 1 197 ? 6.414 6.988 -19.938 1 98.62 197 ILE B N 1
ATOM 4837 C CA . ILE B 1 197 ? 6.805 8.227 -19.281 1 98.62 197 ILE B CA 1
ATOM 4838 C C . ILE B 1 197 ? 8.25 8.125 -18.797 1 98.62 197 ILE B C 1
ATOM 4840 O O . ILE B 1 197 ? 9.047 9.039 -19.016 1 98.62 197 ILE B O 1
ATOM 4844 N N . TYR B 1 198 ? 8.594 7.047 -18.188 1 98.25 198 TYR B N 1
ATOM 4845 C CA . TYR B 1 198 ? 9.961 6.805 -17.719 1 98.25 198 TYR B CA 1
ATOM 4846 C C . TYR B 1 198 ? 10.945 6.875 -18.891 1 98.25 198 TYR B C 1
ATOM 4848 O O . TYR B 1 198 ? 11.992 7.512 -18.781 1 98.25 198 TYR B O 1
ATOM 4856 N N . THR B 1 199 ? 10.586 6.238 -19.984 1 97.5 199 THR B N 1
ATOM 4857 C CA . THR B 1 199 ? 11.438 6.156 -21.172 1 97.5 199 THR B CA 1
ATOM 4858 C C . THR B 1 199 ? 11.68 7.543 -21.766 1 97.5 199 THR B C 1
ATOM 4860 O O . THR B 1 199 ? 12.812 7.891 -22.109 1 97.5 199 THR B O 1
ATOM 4863 N N . PHE B 1 200 ? 10.641 8.289 -21.844 1 97.69 200 PHE B N 1
ATOM 4864 C CA . PHE B 1 200 ? 10.734 9.633 -22.406 1 97.69 200 PHE B CA 1
ATOM 4865 C C . PHE B 1 200 ? 11.688 10.492 -21.578 1 97.69 200 PHE B C 1
ATOM 4867 O O . PHE B 1 200 ? 12.602 11.117 -22.125 1 97.69 200 PHE B O 1
ATOM 4874 N N . PHE B 1 201 ? 11.594 10.516 -20.281 1 97.62 201 PHE B N 1
ATOM 4875 C CA . PHE B 1 201 ? 12.391 11.398 -19.438 1 97.62 201 PHE B CA 1
ATOM 4876 C C . PHE B 1 201 ? 13.82 10.891 -19.328 1 97.62 201 PHE B C 1
ATOM 4878 O O . PHE B 1 201 ? 14.766 11.68 -19.25 1 97.62 201 PHE B O 1
ATOM 4885 N N . LYS B 1 202 ? 13.93 9.578 -19.312 1 94.81 202 LYS B N 1
ATOM 4886 C CA . LYS B 1 202 ? 15.273 9.016 -19.234 1 94.81 202 LYS B CA 1
ATOM 4887 C C . LYS B 1 202 ? 16.062 9.297 -20.5 1 94.81 202 LYS B C 1
ATOM 4889 O O . LYS B 1 202 ? 17.188 9.797 -20.438 1 94.81 202 LYS B O 1
ATOM 4894 N N . PHE B 1 203 ? 15.508 9.094 -21.688 1 94.44 203 PHE B N 1
ATOM 4895 C CA . PHE B 1 203 ? 16.297 9.086 -22.906 1 94.44 203 PHE B CA 1
ATOM 4896 C C . PHE B 1 203 ? 16.219 10.438 -23.609 1 94.44 203 PHE B C 1
ATOM 4898 O O . PHE B 1 203 ? 17.156 10.828 -24.328 1 94.44 203 PHE B O 1
ATOM 4905 N N . VAL B 1 204 ? 15.109 11.141 -23.422 1 94.88 204 VAL B N 1
ATOM 4906 C CA . VAL B 1 204 ? 14.953 12.422 -24.125 1 94.88 204 VAL B CA 1
ATOM 4907 C C . VAL B 1 204 ? 15.469 13.555 -23.234 1 94.88 204 VAL B C 1
ATOM 4909 O O . VAL B 1 204 ? 16.125 14.477 -23.719 1 94.88 204 VAL B O 1
ATOM 4912 N N . MET B 1 205 ? 15.297 13.477 -21.922 1 95.62 205 MET B N 1
ATOM 4913 C CA . MET B 1 205 ? 15.609 14.609 -21.047 1 95.62 205 MET B CA 1
ATOM 4914 C C . MET B 1 205 ? 16.75 14.266 -20.094 1 95.62 205 MET B C 1
ATOM 4916 O O . MET B 1 205 ? 17.234 15.133 -19.359 1 95.62 205 MET B O 1
ATOM 4920 N N . ASN B 1 206 ? 17.234 13.039 -20.031 1 94.75 206 ASN B N 1
ATOM 4921 C CA . ASN B 1 206 ? 18.297 12.586 -19.156 1 94.75 206 ASN B CA 1
ATOM 4922 C C . ASN B 1 206 ? 18 12.922 -17.688 1 94.75 206 ASN B C 1
ATOM 4924 O O . ASN B 1 206 ? 18.844 13.477 -16.984 1 94.75 206 ASN B O 1
ATOM 4928 N N . THR B 1 207 ? 16.781 12.75 -17.312 1 96.31 207 THR B N 1
ATOM 4929 C CA . THR B 1 207 ? 16.266 12.969 -15.961 1 96.31 207 THR B CA 1
ATOM 4930 C C . THR B 1 207 ? 15.086 12.031 -15.68 1 96.31 207 THR B C 1
ATOM 4932 O O . THR B 1 207 ? 14.93 11 -16.344 1 96.31 207 THR B O 1
ATOM 4935 N N . THR B 1 208 ? 14.422 12.234 -14.609 1 96.56 208 THR B N 1
ATOM 4936 C CA . THR B 1 208 ? 13.227 11.461 -14.289 1 96.56 208 THR B CA 1
ATOM 4937 C C . THR B 1 208 ? 12.008 12.367 -14.18 1 96.56 208 THR B C 1
ATOM 4939 O O . THR B 1 208 ? 12.141 13.578 -14.016 1 96.56 208 THR B O 1
ATOM 4942 N N . PHE B 1 209 ? 10.859 11.773 -14.297 1 97.69 209 PHE B N 1
ATOM 4943 C CA . PHE B 1 209 ? 9.602 12.492 -14.172 1 97.69 209 PHE B CA 1
ATOM 4944 C C . PHE B 1 209 ? 9.516 13.211 -12.828 1 97.69 209 PHE B C 1
ATOM 4946 O O . PHE B 1 209 ? 9.164 14.391 -12.766 1 97.69 209 PHE B O 1
ATOM 4953 N N . ILE B 1 210 ? 9.859 12.539 -11.758 1 97.69 210 ILE B N 1
ATOM 4954 C CA . ILE B 1 210 ? 9.703 13.062 -10.406 1 97.69 210 ILE B CA 1
ATOM 4955 C C . ILE B 1 210 ? 10.648 14.242 -10.195 1 97.69 210 ILE B C 1
ATOM 4957 O O . ILE B 1 210 ? 10.297 15.211 -9.516 1 97.69 210 ILE B O 1
ATOM 4961 N N . GLU B 1 211 ? 11.844 14.188 -10.75 1 97.31 211 GLU B N 1
ATOM 4962 C CA . GLU B 1 211 ? 12.797 15.289 -10.633 1 97.31 211 GLU B CA 1
ATOM 4963 C C . GLU B 1 211 ? 12.289 16.531 -11.352 1 97.31 211 GLU B C 1
ATOM 4965 O O . GLU B 1 211 ? 12.438 17.656 -10.844 1 97.31 211 GLU B O 1
ATOM 4970 N N . VAL B 1 212 ? 11.695 16.312 -12.516 1 97.75 212 VAL B N 1
ATOM 4971 C CA . VAL B 1 212 ? 11.172 17.438 -13.281 1 97.75 212 VAL B CA 1
ATOM 4972 C C . VAL B 1 212 ? 9.977 18.047 -12.555 1 97.75 212 VAL B C 1
ATOM 4974 O O . VAL B 1 212 ? 9.875 19.266 -12.422 1 97.75 212 VAL B O 1
ATOM 4977 N N . ILE B 1 213 ? 9.078 17.234 -12.078 1 98.06 213 ILE B N 1
ATOM 4978 C CA . ILE B 1 213 ? 7.898 17.703 -11.367 1 98.06 213 ILE B CA 1
ATOM 4979 C C . ILE B 1 213 ? 8.328 18.469 -10.109 1 98.06 213 ILE B C 1
ATOM 4981 O O . ILE B 1 213 ? 7.742 19.484 -9.766 1 98.06 213 ILE B O 1
ATOM 4985 N N . PHE B 1 214 ? 9.289 17.953 -9.422 1 97.31 214 PHE B N 1
ATOM 4986 C CA . PHE B 1 214 ? 9.789 18.594 -8.211 1 97.31 214 PHE B CA 1
ATOM 4987 C C . PHE B 1 214 ? 10.328 20 -8.523 1 97.31 214 PHE B C 1
ATOM 4989 O O . PHE B 1 214 ? 9.961 20.969 -7.859 1 97.31 214 PHE B O 1
ATOM 4996 N N . LYS B 1 215 ? 11.109 20.078 -9.539 1 96.62 215 LYS B N 1
ATOM 4997 C CA . LYS B 1 215 ? 11.781 21.328 -9.883 1 96.62 215 LYS B CA 1
ATOM 4998 C C . LYS B 1 215 ? 10.812 22.328 -10.492 1 96.62 215 LYS B C 1
ATOM 5000 O O . LYS B 1 215 ? 10.82 23.516 -10.133 1 96.62 215 LYS B O 1
ATOM 5005 N N . VAL B 1 216 ? 9.93 21.891 -11.375 1 97.12 216 VAL B N 1
ATOM 5006 C CA . VAL B 1 216 ? 9.156 22.812 -12.211 1 97.12 216 VAL B CA 1
ATOM 5007 C C . VAL B 1 216 ? 7.828 23.125 -11.523 1 97.12 216 VAL B C 1
ATOM 5009 O O . VAL B 1 216 ? 7.285 24.219 -11.695 1 97.12 216 VAL B O 1
ATOM 5012 N N . LEU B 1 217 ? 7.352 22.219 -10.742 1 97.19 217 LEU B N 1
ATOM 5013 C CA . LEU B 1 217 ? 6.012 22.406 -10.203 1 97.19 217 LEU B CA 1
ATOM 5014 C C . LEU B 1 217 ? 6.043 22.5 -8.68 1 97.19 217 LEU B C 1
ATOM 5016 O O . LEU B 1 217 ? 5.59 23.484 -8.102 1 97.19 217 LEU B O 1
ATOM 5020 N N . GLN B 1 218 ? 6.605 21.578 -7.984 1 96.5 218 GLN B N 1
ATOM 5021 C CA . GLN B 1 218 ? 6.496 21.484 -6.535 1 96.5 218 GLN B CA 1
ATOM 5022 C C . GLN B 1 218 ? 7.258 22.609 -5.848 1 96.5 218 GLN B C 1
ATOM 5024 O O . GLN B 1 218 ? 6.746 23.234 -4.922 1 96.5 218 GLN B O 1
ATOM 5029 N N . THR B 1 219 ? 8.461 22.812 -6.273 1 96.31 219 THR B N 1
ATOM 5030 C CA . THR B 1 219 ? 9.281 23.844 -5.641 1 96.31 219 THR B CA 1
ATOM 5031 C C . THR B 1 219 ? 8.609 25.203 -5.738 1 96.31 219 THR B C 1
ATOM 5033 O O . THR B 1 219 ? 8.484 25.922 -4.738 1 96.31 219 THR B O 1
ATOM 5036 N N . PRO B 1 220 ? 8.078 25.562 -6.898 1 97.06 220 PRO B N 1
ATOM 5037 C CA . PRO B 1 220 ? 7.355 26.844 -6.984 1 97.06 220 PRO B CA 1
ATOM 5038 C C . PRO B 1 220 ? 6.094 26.859 -6.129 1 97.06 220 PRO B C 1
ATOM 5040 O O . PRO B 1 220 ? 5.773 27.891 -5.516 1 97.06 220 PRO B O 1
ATOM 5043 N N . LEU B 1 221 ? 5.398 25.812 -6.066 1 95.94 221 LEU B N 1
ATOM 5044 C CA . LEU B 1 221 ? 4.188 25.75 -5.262 1 95.94 221 LEU B CA 1
ATOM 5045 C C . LEU B 1 221 ? 4.516 25.859 -3.775 1 95.94 221 LEU B C 1
ATOM 5047 O O . LEU B 1 221 ? 3.787 26.516 -3.021 1 95.94 221 LEU B O 1
ATOM 5051 N N . GLN B 1 222 ? 5.523 25.172 -3.367 1 96.19 222 GLN B N 1
ATOM 5052 C CA . GLN B 1 222 ? 5.984 25.297 -1.988 1 96.19 222 GLN B CA 1
ATOM 5053 C C . GLN B 1 222 ? 6.395 26.734 -1.67 1 96.19 222 GLN B C 1
ATOM 5055 O O . GLN B 1 222 ? 6.125 27.234 -0.576 1 96.19 222 GLN B O 1
ATOM 5060 N N . GLY B 1 223 ? 7.098 27.359 -2.639 1 95.75 223 GLY B N 1
ATOM 5061 C CA . GLY B 1 223 ? 7.43 28.766 -2.463 1 95.75 223 GLY B CA 1
ATOM 5062 C C . GLY B 1 223 ? 6.207 29.656 -2.305 1 95.75 223 GLY B C 1
ATOM 5063 O O . GLY B 1 223 ? 6.191 30.547 -1.462 1 95.75 223 GLY B O 1
ATOM 5064 N N . ALA B 1 224 ? 5.23 29.391 -3.051 1 95.69 224 ALA B N 1
ATOM 5065 C CA . ALA B 1 224 ? 4.004 30.188 -3.01 1 95.69 224 ALA B CA 1
ATOM 5066 C C . ALA B 1 224 ? 3.275 30 -1.681 1 95.69 224 ALA B C 1
ATOM 5068 O O . ALA B 1 224 ? 2.799 30.969 -1.087 1 95.69 224 ALA B O 1
ATOM 5069 N N . THR B 1 225 ? 3.176 28.781 -1.222 1 95.62 225 THR B N 1
ATOM 5070 C CA . THR B 1 225 ? 2.465 28.516 0.022 1 95.62 225 THR B CA 1
ATOM 5071 C C . THR B 1 225 ? 3.246 29.031 1.222 1 95.62 225 THR B C 1
ATOM 5073 O O . THR B 1 225 ? 2.662 29.344 2.264 1 95.62 225 THR B O 1
ATOM 5076 N N . ASP B 1 226 ? 4.504 29.109 1.079 1 97.12 226 ASP B N 1
ATOM 5077 C CA . ASP B 1 226 ? 5.398 29.547 2.148 1 97.12 226 ASP B CA 1
ATOM 5078 C C . ASP B 1 226 ? 5.453 31.062 2.236 1 97.12 226 ASP B C 1
ATOM 5080 O O . ASP B 1 226 ? 5.902 31.625 3.242 1 97.12 226 ASP B O 1
ATOM 5084 N N . SER B 1 227 ? 4.965 31.797 1.245 1 97.56 227 SER B N 1
ATOM 5085 C CA . SER B 1 227 ? 5.023 33.25 1.178 1 97.56 227 SER B CA 1
ATOM 5086 C C . SER B 1 227 ? 3.963 33.906 2.068 1 97.56 227 SER B C 1
ATOM 5088 O O . SER B 1 227 ? 3.041 33.219 2.529 1 97.56 227 SER B O 1
ATOM 5090 N N . LEU B 1 228 ? 4.184 35.156 2.355 1 97.88 228 LEU B N 1
ATOM 5091 C CA . LEU B 1 228 ? 3.215 35.906 3.164 1 97.88 228 LEU B CA 1
ATOM 5092 C C . LEU B 1 228 ? 1.833 35.875 2.521 1 97.88 228 LEU B C 1
ATOM 5094 O O . LEU B 1 228 ? 0.838 35.594 3.193 1 97.88 228 LEU B O 1
ATOM 5098 N N . PRO B 1 229 ? 1.706 36.062 1.202 1 97.88 229 PRO B N 1
ATOM 5099 C CA . PRO B 1 229 ? 0.383 35.906 0.591 1 97.88 229 PRO B CA 1
ATOM 5100 C C . PRO B 1 229 ? -0.195 34.5 0.757 1 97.88 229 PRO B C 1
ATOM 5102 O O . PRO B 1 229 ? -1.402 34.344 0.954 1 97.88 229 PRO B O 1
ATOM 5105 N N . GLY B 1 230 ? 0.684 33.531 0.603 1 97.19 230 GLY B N 1
ATOM 5106 C CA . GLY B 1 230 ? 0.225 32.188 0.834 1 97.19 230 GLY B CA 1
ATOM 5107 C C . GLY B 1 230 ? -0.296 31.953 2.24 1 97.19 230 GLY B C 1
ATOM 5108 O O . GLY B 1 230 ? -1.323 31.297 2.432 1 97.19 230 GLY B O 1
ATOM 5109 N N . ALA B 1 231 ? 0.386 32.5 3.197 1 97.5 231 ALA B N 1
ATOM 5110 C CA . ALA B 1 231 ? -0.032 32.406 4.594 1 97.5 231 ALA B CA 1
ATOM 5111 C C . ALA B 1 231 ? -1.371 33.094 4.812 1 97.5 231 ALA B C 1
ATOM 5113 O O . ALA B 1 231 ? -2.252 32.562 5.492 1 97.5 231 ALA B O 1
ATOM 5114 N N . ILE B 1 232 ? -1.476 34.25 4.258 1 97.94 232 ILE B N 1
ATOM 5115 C CA . ILE B 1 232 ? -2.701 35.031 4.387 1 97.94 232 ILE B CA 1
ATOM 5116 C C . ILE B 1 232 ? -3.867 34.25 3.766 1 97.94 232 ILE B C 1
ATOM 5118 O O . ILE B 1 232 ? -4.957 34.219 4.34 1 97.94 232 ILE B O 1
ATOM 5122 N N . MET B 1 233 ? -3.613 33.656 2.664 1 96.75 233 MET B N 1
ATOM 5123 C CA . MET B 1 233 ? -4.652 32.906 1.977 1 96.75 233 MET B CA 1
ATOM 5124 C C . MET B 1 233 ? -5.113 31.719 2.828 1 96.75 233 MET B C 1
ATOM 5126 O O . MET B 1 233 ? -6.309 31.438 2.896 1 96.75 233 MET B O 1
ATOM 5130 N N . ALA B 1 234 ? -4.188 31.078 3.41 1 95.06 234 ALA B N 1
ATOM 5131 C CA . ALA B 1 234 ? -4.555 29.969 4.281 1 95.06 234 ALA B CA 1
ATOM 5132 C C . ALA B 1 234 ? -5.438 30.438 5.434 1 95.06 234 ALA B C 1
ATOM 5134 O O . ALA B 1 234 ? -6.438 29.797 5.762 1 95.06 234 ALA B O 1
ATOM 5135 N N . GLY B 1 235 ? -5.082 31.547 6.012 1 96.69 235 GLY B N 1
ATOM 5136 C CA . GLY B 1 235 ? -5.828 32.094 7.129 1 96.69 235 GLY B CA 1
ATOM 5137 C C . GLY B 1 235 ? -7.227 32.562 6.746 1 96.69 235 GLY B C 1
ATOM 5138 O O . GLY B 1 235 ? -8.156 32.469 7.555 1 96.69 235 GLY B O 1
ATOM 5139 N N . ALA B 1 236 ? -7.387 32.906 5.512 1 97.19 236 ALA B N 1
ATOM 5140 C CA . ALA B 1 236 ? -8.656 33.469 5.07 1 97.19 236 ALA B CA 1
ATOM 5141 C C . ALA B 1 236 ? -9.547 32.406 4.445 1 97.19 236 ALA B C 1
ATOM 5143 O O . ALA B 1 236 ? -10.773 32.438 4.617 1 97.19 236 ALA B O 1
ATOM 5144 N N . LEU B 1 237 ? -8.953 31.453 3.789 1 96 237 LEU B N 1
ATOM 5145 C CA . LEU B 1 237 ? -9.727 30.516 2.977 1 96 237 LEU B CA 1
ATOM 5146 C C . LEU B 1 237 ? -10.383 29.453 3.85 1 96 237 LEU B C 1
ATOM 5148 O O . LEU B 1 237 ? -11.477 28.984 3.547 1 96 237 LEU B O 1
ATOM 5152 N N . ILE B 1 238 ? -9.703 29.078 4.875 1 96.62 238 ILE B N 1
ATOM 5153 C CA . ILE B 1 238 ? -10.25 28.016 5.727 1 96.62 238 ILE B CA 1
ATOM 5154 C C . ILE B 1 238 ? -11.562 28.484 6.352 1 96.62 238 ILE B C 1
ATOM 5156 O O . ILE B 1 238 ? -12.609 27.875 6.145 1 96.62 238 ILE B O 1
ATOM 5160 N N . PRO B 1 239 ? -11.586 29.641 7.055 1 96.81 239 PRO B N 1
ATOM 5161 C CA . PRO B 1 239 ? -12.867 30.094 7.594 1 96.81 239 PRO B CA 1
ATOM 5162 C C . PRO B 1 239 ? -13.852 30.5 6.5 1 96.81 239 PRO B C 1
ATOM 5164 O O . PRO B 1 239 ? -15.07 30.359 6.68 1 96.81 239 PRO B O 1
ATOM 5167 N N . PHE B 1 240 ? -13.359 30.891 5.395 1 94.38 240 PHE B N 1
ATOM 5168 C CA . PHE B 1 240 ? -14.227 31.234 4.277 1 94.38 240 PHE B CA 1
ATOM 5169 C C . PHE B 1 240 ? -15.102 30.062 3.877 1 94.38 240 PHE B C 1
ATOM 5171 O O . PHE B 1 240 ? -16.312 30.203 3.725 1 94.38 240 PHE B O 1
ATOM 5178 N N . PHE B 1 241 ? -14.547 28.922 3.785 1 93.19 241 PHE B N 1
ATOM 5179 C CA . PHE B 1 241 ? -15.312 27.75 3.404 1 93.19 241 PHE B CA 1
ATOM 5180 C C . PHE B 1 241 ? -16.25 27.328 4.527 1 93.19 241 PHE B C 1
ATOM 5182 O O . PHE B 1 241 ? -17.375 26.906 4.273 1 93.19 241 PHE B O 1
ATOM 5189 N N . TRP B 1 242 ? -15.797 27.438 5.707 1 93.75 242 TRP B N 1
ATOM 5190 C CA . TRP B 1 242 ? -16.672 27.125 6.836 1 93.75 242 TRP B CA 1
ATOM 5191 C C . TRP B 1 242 ? -17.891 28.047 6.848 1 93.75 242 TRP B C 1
ATOM 5193 O O . TRP B 1 242 ? -18.984 27.625 7.246 1 93.75 242 TRP B O 1
ATOM 5203 N N . TRP B 1 243 ? -17.703 29.203 6.418 1 93.38 243 TRP B N 1
ATOM 5204 C CA . TRP B 1 243 ? -18.797 30.172 6.402 1 93.38 243 TRP B CA 1
ATOM 5205 C C . TRP B 1 243 ? -19.891 29.734 5.438 1 93.38 243 TRP B C 1
ATOM 5207 O O . TRP B 1 243 ? -21.062 30.062 5.625 1 93.38 243 TRP B O 1
ATOM 5217 N N . PHE B 1 244 ? -19.562 28.844 4.559 1 88.56 244 PHE B N 1
ATOM 5218 C CA . PHE B 1 244 ? -20.562 28.281 3.648 1 88.56 244 PHE B CA 1
ATOM 5219 C C . PHE B 1 244 ? -21.109 26.969 4.184 1 88.56 244 PHE B C 1
ATOM 5221 O O . PHE B 1 244 ? -21.922 26.328 3.529 1 88.56 244 PHE B O 1
ATOM 5228 N N . GLY B 1 245 ? -20.594 26.609 5.254 1 87.69 245 GLY B N 1
ATOM 5229 C CA . GLY B 1 245 ? -21.094 25.391 5.855 1 87.69 245 GLY B CA 1
ATOM 5230 C C . GLY B 1 245 ? -20.297 24.156 5.449 1 87.69 245 GLY B C 1
ATOM 5231 O O . GLY B 1 245 ? -20.703 23.031 5.711 1 87.69 245 GLY B O 1
ATOM 5232 N N . VAL B 1 246 ? -19.172 24.438 4.828 1 88.25 246 VAL B N 1
ATOM 5233 C CA . VAL B 1 246 ? -18.328 23.312 4.426 1 88.25 246 VAL B CA 1
ATOM 5234 C C . VAL B 1 246 ? -17.062 23.297 5.281 1 88.25 246 VAL B C 1
ATOM 5236 O O . VAL B 1 246 ? -16.594 24.344 5.723 1 88.25 246 VAL B O 1
ATOM 5239 N N . HIS B 1 247 ? -16.625 22.094 5.594 1 90.94 247 HIS B N 1
ATOM 5240 C CA . HIS B 1 247 ? -15.438 21.969 6.441 1 90.94 247 HIS B CA 1
ATOM 5241 C C . HIS B 1 247 ? -14.203 22.547 5.754 1 90.94 247 HIS B C 1
ATOM 5243 O O . HIS B 1 247 ? -13.484 21.828 5.066 1 90.94 247 HIS B O 1
ATOM 5249 N N . GLY B 1 248 ? -13.953 23.719 6.043 1 92.38 248 GLY B N 1
ATOM 5250 C CA . GLY B 1 248 ? -12.891 24.453 5.379 1 92.38 248 GLY B CA 1
ATOM 5251 C C . GLY B 1 248 ? -11.516 23.844 5.613 1 92.38 248 GLY B C 1
ATOM 5252 O O . GLY B 1 248 ? -10.68 23.828 4.711 1 92.38 248 GLY B O 1
ATOM 5253 N N . GLY B 1 249 ? -11.219 23.422 6.793 1 92.38 249 GLY B N 1
ATOM 5254 C CA . GLY B 1 249 ? -9.953 22.766 7.098 1 92.38 249 GLY B CA 1
ATOM 5255 C C . GLY B 1 249 ? -9.688 21.547 6.227 1 92.38 249 GLY B C 1
ATOM 5256 O O . GLY B 1 249 ? -8.562 21.344 5.773 1 92.38 249 GLY B O 1
ATOM 5257 N N . ALA B 1 250 ? -10.688 20.797 6.012 1 88.69 250 ALA B N 1
ATOM 5258 C CA . ALA B 1 250 ? -10.555 19.609 5.191 1 88.69 250 ALA B CA 1
ATOM 5259 C C . ALA B 1 250 ? -10.281 19.969 3.734 1 88.69 250 ALA B C 1
ATOM 5261 O O . ALA B 1 250 ? -9.469 19.312 3.068 1 88.69 250 ALA B O 1
ATOM 5262 N N . ILE B 1 251 ? -10.953 20.953 3.273 1 90.12 251 ILE B N 1
ATOM 5263 C CA . ILE B 1 251 ? -10.844 21.344 1.868 1 90.12 251 ILE B CA 1
ATOM 5264 C C . ILE B 1 251 ? -9.477 21.953 1.607 1 90.12 251 ILE B C 1
ATOM 5266 O O . ILE B 1 251 ? -8.734 21.5 0.731 1 90.12 251 ILE B O 1
ATOM 5270 N N . VAL B 1 252 ? -9.164 22.953 2.359 1 93.62 252 VAL B N 1
ATOM 5271 C CA . VAL B 1 252 ? -7.898 23.656 2.156 1 93.62 252 VAL B CA 1
ATOM 5272 C C . VAL B 1 252 ? -6.734 22.75 2.539 1 93.62 252 VAL B C 1
ATOM 5274 O O . VAL B 1 252 ? -5.703 22.734 1.858 1 93.62 252 VAL B O 1
ATOM 5277 N N . GLY B 1 253 ? -6.867 22.031 3.584 1 91.81 253 GLY B N 1
ATOM 5278 C CA . GLY B 1 253 ? -5.84 21.094 4.012 1 91.81 253 GLY B CA 1
ATOM 5279 C C . GLY B 1 253 ? -5.605 19.984 3.018 1 91.81 253 GLY B C 1
ATOM 5280 O O . GLY B 1 253 ? -4.484 19.5 2.875 1 91.81 253 GLY B O 1
ATOM 5281 N N . GLY B 1 254 ? -6.66 19.562 2.42 1 89.31 254 GLY B N 1
ATOM 5282 C CA . GLY B 1 254 ? -6.516 18.547 1.397 1 89.31 254 GLY B CA 1
ATOM 5283 C C . GLY B 1 254 ? -5.672 18.984 0.22 1 89.31 254 GLY B C 1
ATOM 5284 O O . GLY B 1 254 ? -4.895 18.203 -0.327 1 89.31 254 GLY B O 1
ATOM 5285 N N . VAL B 1 255 ? -5.789 20.203 -0.129 1 89.56 255 VAL B N 1
ATOM 5286 C CA . VAL B 1 255 ? -5.121 20.719 -1.319 1 89.56 255 VAL B CA 1
ATOM 5287 C C . VAL B 1 255 ? -3.734 21.25 -0.95 1 89.56 255 VAL B C 1
ATOM 5289 O O . VAL B 1 255 ? -2.752 20.938 -1.63 1 89.56 255 VAL B O 1
ATOM 5292 N N . MET B 1 256 ? -3.66 21.953 0.125 1 95.25 256 MET B N 1
ATOM 5293 C CA . MET B 1 256 ? -2.416 22.625 0.475 1 95.25 256 MET B CA 1
ATOM 5294 C C . MET B 1 256 ? -1.626 21.812 1.5 1 95.25 256 MET B C 1
ATOM 5296 O O . MET B 1 256 ? -0.419 22.016 1.654 1 95.25 256 MET B O 1
ATOM 5300 N N . GLY B 1 257 ? -2.246 20.922 2.168 1 95.25 257 GLY B N 1
ATOM 5301 C CA . GLY B 1 257 ? -1.634 20.141 3.234 1 95.25 257 GLY B CA 1
ATOM 5302 C C . GLY B 1 257 ? -0.38 19.406 2.793 1 95.25 257 GLY B C 1
ATOM 5303 O O . GLY B 1 257 ? 0.652 19.484 3.463 1 95.25 257 GLY B O 1
ATOM 5304 N N . PRO B 1 258 ? -0.514 18.734 1.719 1 96 258 PRO B N 1
ATOM 5305 C CA . PRO B 1 258 ? 0.67 18.031 1.222 1 96 258 PRO B CA 1
ATOM 5306 C C . PRO B 1 258 ? 1.872 18.969 1.037 1 96 258 PRO B C 1
ATOM 5308 O O . PRO B 1 258 ? 3.006 18.562 1.323 1 96 258 PRO B O 1
ATOM 5311 N N . LEU B 1 259 ? 1.614 20.156 0.616 1 97.12 259 LEU B N 1
ATOM 5312 C CA . LEU B 1 259 ? 2.693 21.125 0.412 1 97.12 259 LEU B CA 1
ATOM 5313 C C . LEU B 1 259 ? 3.221 21.641 1.746 1 97.12 259 LEU B C 1
ATOM 5315 O O . LEU B 1 259 ? 4.434 21.781 1.923 1 97.12 259 LEU B O 1
ATOM 5319 N N . TRP B 1 260 ? 2.332 21.891 2.643 1 97.75 260 TRP B N 1
ATOM 5320 C CA . TRP B 1 260 ? 2.746 22.297 3.982 1 97.75 260 TRP B CA 1
ATOM 5321 C C . TRP B 1 260 ? 3.572 21.203 4.648 1 97.75 260 TRP B C 1
ATOM 5323 O O . TRP B 1 260 ? 4.543 21.5 5.352 1 97.75 260 TRP B O 1
ATOM 5333 N N . GLY B 1 261 ? 3.107 19.969 4.438 1 96.69 261 GLY B N 1
ATOM 5334 C CA . GLY B 1 261 ? 3.869 18.828 4.949 1 96.69 261 GLY B CA 1
ATOM 5335 C C . GLY B 1 261 ? 5.25 18.719 4.332 1 96.69 261 GLY B C 1
ATOM 5336 O O . GLY B 1 261 ? 6.227 18.453 5.031 1 96.69 261 GLY B O 1
ATOM 5337 N N . ALA B 1 262 ? 5.312 18.875 3.072 1 97.19 262 ALA B N 1
ATOM 5338 C CA . ALA B 1 262 ? 6.59 18.859 2.369 1 97.19 262 ALA B CA 1
ATOM 5339 C C . ALA B 1 262 ? 7.523 19.938 2.896 1 97.19 262 ALA B C 1
ATOM 5341 O O . ALA B 1 262 ? 8.734 19.734 3.004 1 97.19 262 ALA B O 1
ATOM 5342 N N . ASN B 1 263 ? 6.98 21.125 3.209 1 98.12 263 ASN B N 1
ATOM 5343 C CA . ASN B 1 263 ? 7.773 22.203 3.807 1 98.12 263 ASN B CA 1
ATOM 5344 C C . ASN B 1 263 ? 8.383 21.766 5.137 1 98.12 263 ASN B C 1
ATOM 5346 O O . ASN B 1 263 ? 9.547 22.047 5.41 1 98.12 263 ASN B O 1
ATOM 5350 N N . GLY B 1 264 ? 7.555 21.109 5.938 1 97.56 264 GLY B N 1
ATOM 5351 C CA . GLY B 1 264 ? 8.062 20.609 7.207 1 97.56 264 GLY B CA 1
ATOM 5352 C C . GLY B 1 264 ? 9.195 19.609 7.043 1 97.56 264 GLY B C 1
ATOM 5353 O O . GLY B 1 264 ? 10.172 19.656 7.789 1 97.56 264 GLY B O 1
ATOM 5354 N N . LEU B 1 265 ? 9.078 18.797 6.113 1 97.12 265 LEU B N 1
ATOM 5355 C CA . LEU B 1 265 ? 10.102 17.797 5.863 1 97.12 265 LEU B CA 1
ATOM 5356 C C . LEU B 1 265 ? 11.367 18.422 5.297 1 97.12 265 LEU B C 1
ATOM 5358 O O . LEU B 1 265 ? 12.477 17.969 5.574 1 97.12 265 LEU B O 1
ATOM 5362 N N . ALA B 1 266 ? 11.172 19.391 4.473 1 97.31 266 ALA B N 1
ATOM 5363 C CA . ALA B 1 266 ? 12.336 20.156 3.992 1 97.31 266 ALA B CA 1
ATOM 5364 C C . ALA B 1 266 ? 13.094 20.781 5.152 1 97.31 266 ALA B C 1
ATOM 5366 O O . ALA B 1 266 ? 14.328 20.812 5.152 1 97.31 266 ALA B O 1
ATOM 5367 N N . ASN B 1 267 ? 12.352 21.328 6.086 1 97.94 267 ASN B N 1
ATOM 5368 C CA . ASN B 1 267 ? 12.969 21.875 7.289 1 97.94 267 ASN B CA 1
ATOM 5369 C C . ASN B 1 267 ? 13.742 20.797 8.062 1 97.94 267 ASN B C 1
ATOM 5371 O O . ASN B 1 267 ? 14.859 21.047 8.516 1 97.94 267 ASN B O 1
ATOM 5375 N N . GLN B 1 268 ? 13.125 19.688 8.203 1 96.94 268 GLN B N 1
ATOM 5376 C CA . GLN B 1 268 ? 13.773 18.594 8.914 1 96.94 268 GLN B CA 1
ATOM 5377 C C . GLN B 1 268 ? 15.07 18.188 8.227 1 96.94 268 GLN B C 1
ATOM 5379 O O . GLN B 1 268 ? 16.031 17.797 8.883 1 96.94 268 GLN B O 1
ATOM 5384 N N . ALA B 1 269 ? 15.086 18.219 6.949 1 95.31 269 ALA B N 1
ATOM 5385 C CA . ALA B 1 269 ? 16.266 17.844 6.172 1 95.31 269 ALA B CA 1
ATOM 5386 C C . ALA B 1 269 ? 17.453 18.75 6.508 1 95.31 269 ALA B C 1
ATOM 5388 O O . ALA B 1 269 ? 18.609 18.312 6.5 1 95.31 269 ALA B O 1
ATOM 5389 N N . ILE B 1 270 ? 17.203 20.016 6.809 1 96.31 270 ILE B N 1
ATOM 5390 C CA . ILE B 1 270 ? 18.25 20.938 7.223 1 96.31 270 ILE B CA 1
ATOM 5391 C C . ILE B 1 270 ? 18.906 20.438 8.516 1 96.31 270 ILE B C 1
ATOM 5393 O O . ILE B 1 270 ? 20.125 20.406 8.617 1 96.31 270 ILE B O 1
ATOM 5397 N N . LEU B 1 271 ? 18.062 20.062 9.445 1 94.44 271 LEU B N 1
ATOM 5398 C CA . LEU B 1 271 ? 18.547 19.547 10.719 1 94.44 271 LEU B CA 1
ATOM 5399 C C . LEU B 1 271 ? 19.328 18.25 10.523 1 94.44 271 LEU B C 1
ATOM 5401 O O . LEU B 1 271 ? 20.344 18.031 11.172 1 94.44 271 LEU B O 1
ATOM 5405 N N . ASP B 1 272 ? 18.797 17.453 9.641 1 91.31 272 ASP B N 1
ATOM 5406 C CA . ASP B 1 272 ? 19.422 16.156 9.398 1 91.31 272 ASP B CA 1
ATOM 5407 C C . ASP B 1 272 ? 20.812 16.312 8.812 1 91.31 272 ASP B C 1
ATOM 5409 O O . ASP B 1 272 ? 21.672 15.438 8.984 1 91.31 272 ASP B O 1
ATOM 5413 N N . LYS B 1 273 ? 21.047 17.391 8.148 1 91.38 273 LYS B N 1
ATOM 5414 C CA . LYS B 1 273 ? 22.359 17.688 7.562 1 91.38 273 LYS B CA 1
ATOM 5415 C C . LYS B 1 273 ? 23.281 18.328 8.586 1 91.38 273 LYS B C 1
ATOM 5417 O O . LYS B 1 273 ? 24.422 18.672 8.273 1 91.38 273 LYS B O 1
ATOM 5422 N N . GLY B 1 274 ? 22.75 18.625 9.789 1 91.31 274 GLY B N 1
ATOM 5423 C CA . GLY B 1 274 ? 23.562 19.203 10.852 1 91.31 274 GLY B CA 1
ATOM 5424 C C . GLY B 1 274 ? 23.562 20.719 10.836 1 91.31 274 GLY B C 1
ATOM 5425 O O . GLY B 1 274 ? 24.344 21.359 11.539 1 91.31 274 GLY B O 1
ATOM 5426 N N . GLN B 1 275 ? 22.672 21.219 10.062 1 94.44 275 GLN B N 1
ATOM 5427 C CA . GLN B 1 275 ? 22.578 22.672 9.984 1 94.44 275 GLN B CA 1
ATOM 5428 C C . GLN B 1 275 ? 21.531 23.203 10.953 1 94.44 275 GLN B C 1
ATOM 5430 O O . GLN B 1 275 ? 20.594 22.484 11.32 1 94.44 275 GLN B O 1
ATOM 5435 N N . GLU B 1 276 ? 21.766 24.469 11.32 1 94.31 276 GLU B N 1
ATOM 5436 C CA . GLU B 1 276 ? 20.766 25.109 12.172 1 94.31 276 GLU B CA 1
ATOM 5437 C C . GLU B 1 276 ? 19.484 25.391 11.383 1 94.31 276 GLU B C 1
ATOM 5439 O O . GLU B 1 276 ? 19.547 25.828 10.227 1 94.31 276 GLU B O 1
ATOM 5444 N N . LEU B 1 277 ? 18.391 25.188 12.039 1 95.75 277 LEU B N 1
ATOM 5445 C CA . LEU B 1 277 ? 17.094 25.438 11.414 1 95.75 277 LEU B CA 1
ATOM 5446 C C . LEU B 1 277 ? 16.734 26.906 11.477 1 95.75 277 LEU B C 1
ATOM 5448 O O . LEU B 1 277 ? 16.078 27.359 12.414 1 95.75 277 LEU B O 1
ATOM 5452 N N . THR B 1 278 ? 17.172 27.656 10.445 1 95.94 278 THR B N 1
ATOM 5453 C CA . THR B 1 278 ? 16.922 29.094 10.359 1 95.94 278 THR B CA 1
ATOM 5454 C C . THR B 1 278 ? 16.422 29.484 8.969 1 95.94 278 THR B C 1
ATOM 5456 O O . THR B 1 278 ? 16.609 28.734 8.016 1 95.94 278 THR B O 1
ATOM 5459 N N . ILE B 1 279 ? 15.797 30.594 8.914 1 95.69 279 ILE B N 1
ATOM 5460 C CA . ILE B 1 279 ? 15.328 31.109 7.629 1 95.69 279 ILE B CA 1
ATOM 5461 C C . ILE B 1 279 ? 16.516 31.344 6.703 1 95.69 279 ILE B C 1
ATOM 5463 O O . ILE B 1 279 ? 16.438 31.109 5.496 1 95.69 279 ILE B O 1
ATOM 5467 N N . ALA B 1 280 ? 17.625 31.719 7.211 1 94.44 280 ALA B N 1
ATOM 5468 C CA . ALA B 1 280 ? 18.844 31.953 6.449 1 94.44 280 ALA B CA 1
ATOM 5469 C C . ALA B 1 280 ? 19.344 30.672 5.781 1 94.44 280 ALA B C 1
ATOM 5471 O O . ALA B 1 280 ? 19.891 30.719 4.68 1 94.44 280 ALA B O 1
ATOM 5472 N N . ASN B 1 281 ? 19.047 29.578 6.441 1 96.19 281 ASN B N 1
ATOM 5473 C CA . ASN B 1 281 ? 19.484 28.281 5.91 1 96.19 281 ASN B CA 1
ATOM 5474 C C . ASN B 1 281 ? 18.406 27.656 5.012 1 96.19 281 ASN B C 1
ATOM 5476 O O . ASN B 1 281 ? 18.484 26.484 4.676 1 96.19 281 ASN B O 1
ATOM 5480 N N . GLY B 1 282 ? 17.375 28.422 4.738 1 96 282 GLY B N 1
ATOM 5481 C CA . GLY B 1 282 ? 16.406 27.969 3.762 1 96 282 GLY B CA 1
ATOM 5482 C C . GLY B 1 282 ? 15.148 27.391 4.391 1 96 282 GLY B C 1
ATOM 5483 O O . GLY B 1 282 ? 14.344 26.734 3.713 1 96 282 GLY B O 1
ATOM 5484 N N . ALA B 1 283 ? 14.922 27.562 5.656 1 98 283 ALA B N 1
ATOM 5485 C CA . ALA B 1 283 ? 13.766 26.984 6.34 1 98 283 ALA B CA 1
ATOM 5486 C C . ALA B 1 283 ? 12.469 27.656 5.879 1 98 283 ALA B C 1
ATOM 5488 O O . ALA B 1 283 ? 12.43 28.859 5.641 1 98 283 ALA B O 1
ATOM 5489 N N . HIS B 1 284 ? 11.461 26.828 5.699 1 98.25 284 HIS B N 1
ATOM 5490 C CA . HIS B 1 284 ? 10.117 27.312 5.395 1 98.25 284 HIS B CA 1
ATOM 5491 C C . HIS B 1 284 ? 9.406 27.781 6.652 1 98.25 284 HIS B C 1
ATOM 5493 O O . HIS B 1 284 ? 9.57 27.203 7.727 1 98.25 284 HIS B O 1
ATOM 5499 N N . ILE B 1 285 ? 8.641 28.797 6.469 1 98.19 285 ILE B N 1
ATOM 5500 C CA . ILE B 1 285 ? 7.887 29.344 7.586 1 98.19 285 ILE B CA 1
ATOM 5501 C C . ILE B 1 285 ? 6.535 28.641 7.691 1 98.19 285 ILE B C 1
ATOM 5503 O O . ILE B 1 285 ? 6.16 28.156 8.766 1 98.19 285 ILE B O 1
ATOM 5507 N N . VAL B 1 286 ? 5.887 28.547 6.523 1 98.38 286 VAL B N 1
ATOM 5508 C CA . VAL B 1 286 ? 4.52 28.031 6.527 1 98.38 286 VAL B CA 1
ATOM 5509 C C . VAL B 1 286 ? 4.527 26.516 6.352 1 98.38 286 VAL B C 1
ATOM 5511 O O . VAL B 1 286 ? 4.688 26.016 5.238 1 98.38 286 VAL B O 1
ATOM 5514 N N . THR B 1 287 ? 4.387 25.844 7.43 1 97.94 287 THR B N 1
ATOM 5515 C CA . THR B 1 287 ? 4.258 24.391 7.477 1 97.94 287 THR B CA 1
ATOM 5516 C C . THR B 1 287 ? 2.865 24 7.957 1 97.94 287 THR B C 1
ATOM 5518 O O . THR B 1 287 ? 2.02 24.859 8.219 1 97.94 287 THR B O 1
ATOM 5521 N N . GLN B 1 288 ? 2.641 22.703 8.016 1 96.88 288 GLN B N 1
ATOM 5522 C CA . GLN B 1 288 ? 1.358 22.234 8.523 1 96.88 288 GLN B CA 1
ATOM 5523 C C . GLN B 1 288 ? 1.125 22.703 9.961 1 96.88 288 GLN B C 1
ATOM 5525 O O . GLN B 1 288 ? -0.003 23.016 10.336 1 96.88 288 GLN B O 1
ATOM 5530 N N . GLN B 1 289 ? 2.125 22.734 10.75 1 97.19 289 GLN B N 1
ATOM 5531 C CA . GLN B 1 289 ? 2.006 23.156 12.141 1 97.19 289 GLN B CA 1
ATOM 5532 C C . GLN B 1 289 ? 1.695 24.641 12.25 1 97.19 289 GLN B C 1
ATOM 5534 O O . GLN B 1 289 ? 1 25.062 13.18 1 97.19 289 GLN B O 1
ATOM 5539 N N . PHE B 1 290 ? 2.236 25.391 11.312 1 97.88 290 PHE B N 1
ATOM 5540 C CA . PHE B 1 290 ? 1.884 26.812 11.242 1 97.88 290 PHE B CA 1
ATOM 5541 C C . PHE B 1 290 ? 0.373 26.984 11.148 1 97.88 290 PHE B C 1
ATOM 5543 O O . PHE B 1 290 ? -0.209 27.797 11.875 1 97.88 290 PHE B O 1
ATOM 5550 N N . VAL B 1 291 ? -0.206 26.203 10.344 1 97.44 291 VAL B N 1
ATOM 5551 C CA . VAL B 1 291 ? -1.64 26.312 10.094 1 97.44 291 VAL B CA 1
ATOM 5552 C C . VAL B 1 291 ? -2.412 25.719 11.273 1 97.44 291 VAL B C 1
ATOM 5554 O O . VAL B 1 291 ? -3.281 26.391 11.844 1 97.44 291 VAL B O 1
ATOM 5557 N N . ASP B 1 292 ? -2.049 24.609 11.727 1 96.19 292 ASP B N 1
ATOM 5558 C CA . ASP B 1 292 ? -2.797 23.875 12.742 1 96.19 292 ASP B CA 1
ATOM 5559 C C . ASP B 1 292 ? -2.703 24.578 14.102 1 96.19 292 ASP B C 1
ATOM 5561 O O . ASP B 1 292 ? -3.66 24.578 14.875 1 96.19 292 ASP B O 1
ATOM 5565 N N . GLN B 1 293 ? -1.613 25.156 14.336 1 96.62 293 GLN B N 1
ATOM 5566 C CA . GLN B 1 293 ? -1.372 25.578 15.711 1 96.62 293 GLN B CA 1
ATOM 5567 C C . GLN B 1 293 ? -1.483 27.094 15.852 1 96.62 293 GLN B C 1
ATOM 5569 O O . GLN B 1 293 ? -1.436 27.625 16.969 1 96.62 293 GLN B O 1
ATOM 5574 N N . PHE B 1 294 ? -1.718 27.75 14.727 1 97.38 294 PHE B N 1
ATOM 5575 C CA . PHE B 1 294 ? -1.795 29.203 14.883 1 97.38 294 PHE B CA 1
ATOM 5576 C C . PHE B 1 294 ? -2.945 29.781 14.07 1 97.38 294 PHE B C 1
ATOM 5578 O O . PHE B 1 294 ? -3.418 30.891 14.344 1 97.38 294 PHE B O 1
ATOM 5585 N N . LEU B 1 295 ? -3.354 29.062 13.07 1 97.12 295 LEU B N 1
ATOM 5586 C CA . LEU B 1 295 ? -4.441 29.578 12.25 1 97.12 295 LEU B CA 1
ATOM 5587 C C . LEU B 1 295 ? -5.766 28.922 12.625 1 97.12 295 LEU B C 1
ATOM 5589 O O . LEU B 1 295 ? -6.824 29.547 12.516 1 97.12 295 LEU B O 1
ATOM 5593 N N . THR B 1 296 ? -5.629 27.672 13 1 96.06 296 THR B N 1
ATOM 5594 C CA . THR B 1 296 ? -6.863 26.953 13.273 1 96.06 296 THR B CA 1
ATOM 5595 C C . THR B 1 296 ? -6.871 26.406 14.703 1 96.06 296 THR B C 1
ATOM 5597 O O . THR B 1 296 ? -7.746 25.625 15.07 1 96.06 296 THR B O 1
ATOM 5600 N N . VAL B 1 297 ? -5.895 26.828 15.445 1 95.38 297 VAL B N 1
ATOM 5601 C CA . VAL B 1 297 ? -5.867 26.422 16.844 1 95.38 297 VAL B CA 1
ATOM 5602 C C . VAL B 1 297 ? -7.121 26.922 17.562 1 95.38 297 VAL B C 1
ATOM 5604 O O . VAL B 1 297 ? -7.574 28.047 17.312 1 95.38 297 VAL B O 1
ATOM 5607 N N . THR B 1 298 ? -7.754 25.984 18.375 1 95.69 298 THR B N 1
ATOM 5608 C CA . THR B 1 298 ? -9.016 26.188 19.078 1 95.69 298 THR B CA 1
ATOM 5609 C C . THR B 1 298 ? -10.188 26.172 18.109 1 95.69 298 THR B C 1
ATOM 5611 O O . THR B 1 298 ? -11.289 26.609 18.453 1 95.69 298 THR B O 1
ATOM 5614 N N . GLY B 1 299 ? -9.961 25.781 16.891 1 94.5 299 GLY B N 1
ATOM 5615 C CA . GLY B 1 299 ? -10.992 25.641 15.867 1 94.5 299 GLY B CA 1
ATOM 5616 C C . GLY B 1 299 ? -10.891 26.688 14.773 1 94.5 299 GLY B C 1
ATOM 5617 O O . GLY B 1 299 ? -10.414 27.797 15.016 1 94.5 299 GLY B O 1
ATOM 5618 N N . SER B 1 300 ? -11.43 26.344 13.633 1 95.31 300 SER B N 1
ATOM 5619 C CA . SER B 1 300 ? -11.43 27.281 12.508 1 95.31 300 SER B CA 1
ATOM 5620 C C . SER B 1 300 ? -12.078 28.594 12.883 1 95.31 300 SER B C 1
ATOM 5622 O O . SER B 1 300 ? -13.156 28.625 13.484 1 95.31 300 SER B O 1
ATOM 5624 N N . GLY B 1 301 ? -11.406 29.672 12.531 1 97.12 301 GLY B N 1
ATOM 5625 C CA . GLY B 1 301 ? -11.867 30.984 12.945 1 97.12 301 GLY B CA 1
ATOM 5626 C C . GLY B 1 301 ? -11.32 31.406 14.297 1 97.12 301 GLY B C 1
ATOM 5627 O O . GLY B 1 301 ? -11.578 32.531 14.75 1 97.12 301 GLY B O 1
ATOM 5628 N N . LEU B 1 302 ? -10.547 30.5 14.906 1 98 302 LEU B N 1
ATOM 5629 C CA . LEU B 1 302 ? -10.078 30.734 16.266 1 98 302 LEU B CA 1
ATOM 5630 C C . LEU B 1 302 ? -11.242 31.109 17.188 1 98 302 LEU B C 1
ATOM 5632 O O . LEU B 1 302 ? -11.203 32.125 17.875 1 98 302 LEU B O 1
ATOM 5636 N N . THR B 1 303 ? -12.18 30.281 17.25 1 96.94 303 THR B N 1
ATOM 5637 C CA . THR B 1 303 ? -13.5 30.594 17.797 1 96.94 303 THR B CA 1
ATOM 5638 C C . THR B 1 303 ? -13.477 30.609 19.312 1 96.94 303 THR B C 1
ATOM 5640 O O . THR B 1 303 ? -14.461 31 19.953 1 96.94 303 THR B O 1
ATOM 5643 N N . ILE B 1 304 ? -12.344 30.188 19.906 1 97.44 304 ILE B N 1
ATOM 5644 C CA . ILE B 1 304 ? -12.242 30.297 21.359 1 97.44 304 ILE B CA 1
ATOM 5645 C C . ILE B 1 304 ? -12.477 31.734 21.781 1 97.44 304 ILE B C 1
ATOM 5647 O O . ILE B 1 304 ? -13.023 31.984 22.859 1 97.44 304 ILE B O 1
ATOM 5651 N N . GLY B 1 305 ? -12.047 32.656 21 1 97.69 305 GLY B N 1
ATOM 5652 C CA . GLY B 1 305 ? -12.32 34.062 21.281 1 97.69 305 GLY B CA 1
ATOM 5653 C C . GLY B 1 305 ? -13.797 34.375 21.375 1 97.69 305 GLY B C 1
ATOM 5654 O O . GLY B 1 305 ? -14.211 35.156 22.25 1 97.69 305 GLY B O 1
ATOM 5655 N N . LEU B 1 306 ? -14.562 33.844 20.516 1 97.5 306 LEU B N 1
ATOM 5656 C CA . LEU B 1 306 ? -16.016 34.031 20.531 1 97.5 306 LEU B CA 1
ATOM 5657 C C . LEU B 1 306 ? -16.625 33.344 21.766 1 97.5 306 LEU B C 1
ATOM 5659 O O . LEU B 1 306 ? -17.5 33.938 22.422 1 97.5 306 LEU B O 1
ATOM 5663 N N . VAL B 1 307 ? -16.156 32.188 22.062 1 97.81 307 VAL B N 1
ATOM 5664 C CA . VAL B 1 307 ? -16.672 31.422 23.203 1 97.81 307 VAL B CA 1
ATOM 5665 C C . VAL B 1 307 ? -16.391 32.188 24.5 1 97.81 307 VAL B C 1
ATOM 5667 O O . VAL B 1 307 ? -17.281 32.344 25.344 1 97.81 307 VAL B O 1
ATOM 5670 N N . ILE B 1 308 ? -15.203 32.656 24.641 1 97.81 308 ILE B N 1
ATOM 5671 C CA . ILE B 1 308 ? -14.844 33.438 25.828 1 97.81 308 ILE B CA 1
ATOM 5672 C C . ILE B 1 308 ? -15.672 34.719 25.875 1 97.81 308 ILE B C 1
ATOM 5674 O O . ILE B 1 308 ? -16.125 35.125 26.938 1 97.81 308 ILE B O 1
ATOM 5678 N N . ALA B 1 309 ? -15.844 35.375 24.734 1 97.31 309 ALA B N 1
ATOM 5679 C CA . ALA B 1 309 ? -16.672 36.562 24.656 1 97.31 309 ALA B CA 1
ATOM 5680 C C . ALA B 1 309 ? -18.094 36.25 25.125 1 97.31 309 ALA B C 1
ATOM 5682 O O . ALA B 1 309 ? -18.719 37.062 25.812 1 97.31 309 ALA B O 1
ATOM 5683 N N . MET B 1 310 ? -18.656 35.188 24.688 1 97 310 MET B N 1
ATOM 5684 C CA . MET B 1 310 ? -19.984 34.781 25.109 1 97 310 MET B CA 1
ATOM 5685 C C . MET B 1 310 ? -20.062 34.688 26.641 1 97 310 MET B C 1
ATOM 5687 O O . MET B 1 310 ? -21.047 35.094 27.25 1 97 310 MET B O 1
ATOM 5691 N N . ILE B 1 311 ? -19.062 34.125 27.219 1 96.88 311 ILE B N 1
ATOM 5692 C CA . ILE B 1 311 ? -19.031 33.875 28.656 1 96.88 311 ILE B CA 1
ATOM 5693 C C . ILE B 1 311 ? -18.859 35.188 29.391 1 96.88 311 ILE B C 1
ATOM 5695 O O . ILE B 1 311 ? -19.469 35.406 30.453 1 96.88 311 ILE B O 1
ATOM 5699 N N . LEU B 1 312 ? -18.109 36.062 28.859 1 96.19 312 LEU B N 1
ATOM 5700 C CA . LEU B 1 312 ? -17.734 37.281 29.578 1 96.19 312 LEU B CA 1
ATOM 5701 C C . LEU B 1 312 ? -18.812 38.344 29.438 1 96.19 312 LEU B C 1
ATOM 5703 O O . LEU B 1 312 ? -19.125 39.062 30.406 1 96.19 312 LEU B O 1
ATOM 5707 N N . VAL B 1 313 ? -19.406 38.469 28.25 1 95.81 313 VAL B N 1
ATOM 5708 C CA . VAL B 1 313 ? -20.25 39.656 28.047 1 95.81 313 VAL B CA 1
ATOM 5709 C C . VAL B 1 313 ? -21.594 39.219 27.469 1 95.81 313 VAL B C 1
ATOM 5711 O O . VAL B 1 313 ? -22.484 40.062 27.312 1 95.81 313 VAL B O 1
ATOM 5714 N N . GLY B 1 314 ? -21.766 38 27.109 1 95.12 314 GLY B N 1
ATOM 5715 C CA . GLY B 1 314 ? -23.031 37.531 26.562 1 95.12 314 GLY B CA 1
ATOM 5716 C C . GLY B 1 314 ? -24.203 37.719 27.5 1 95.12 314 GLY B C 1
ATOM 5717 O O . GLY B 1 314 ? -24.078 37.438 28.703 1 95.12 314 GLY B O 1
ATOM 5718 N N . LYS B 1 315 ? -25.328 38.156 26.922 1 95.31 315 LYS B N 1
ATOM 5719 C CA . LYS B 1 315 ? -26.5 38.406 27.766 1 95.31 315 LYS B CA 1
ATOM 5720 C C . LYS B 1 315 ? -27.672 37.5 27.359 1 95.31 315 LYS B C 1
ATOM 5722 O O . LYS B 1 315 ? -28.562 37.25 28.172 1 95.31 315 LYS B O 1
ATOM 5727 N N . SER B 1 316 ? -27.75 37.156 26.172 1 94.5 316 SER B N 1
ATOM 5728 C CA . SER B 1 316 ? -28.828 36.281 25.703 1 94.5 316 SER B CA 1
ATOM 5729 C C . SER B 1 316 ? -28.703 34.875 26.297 1 94.5 316 SER B C 1
ATOM 5731 O O . SER B 1 316 ? -27.609 34.438 26.672 1 94.5 316 SER B O 1
ATOM 5733 N N . ALA B 1 317 ? -29.828 34.156 26.344 1 93.75 317 ALA B N 1
ATOM 5734 C CA . ALA B 1 317 ? -29.828 32.75 26.812 1 93.75 317 ALA B CA 1
ATOM 5735 C C . ALA B 1 317 ? -28.953 31.891 25.906 1 93.75 317 ALA B C 1
ATOM 5737 O O . ALA B 1 317 ? -28.281 30.969 26.391 1 93.75 317 ALA B O 1
ATOM 5738 N N . GLN B 1 318 ? -28.984 32.094 24.703 1 91.94 318 GLN B N 1
ATOM 5739 C CA . GLN B 1 318 ? -28.188 31.359 23.719 1 91.94 318 GLN B CA 1
ATOM 5740 C C . GLN B 1 318 ? -26.688 31.516 24.016 1 91.94 318 GLN B C 1
ATOM 5742 O O . GLN B 1 318 ? -25.953 30.516 24.047 1 91.94 318 GLN B O 1
ATOM 5747 N N . SER B 1 319 ? -26.266 32.75 24.156 1 94.31 319 SER B N 1
ATOM 5748 C CA . SER B 1 319 ? -24.844 33 24.406 1 94.31 319 SER B CA 1
ATOM 5749 C C . SER B 1 319 ? -24.391 32.375 25.719 1 94.31 319 SER B C 1
ATOM 5751 O O . SER B 1 319 ? -23.312 31.797 25.781 1 94.31 319 SER B O 1
ATOM 5753 N N . LYS B 1 320 ? -25.188 32.5 26.719 1 94.5 320 LYS B N 1
ATOM 5754 C CA . LYS B 1 320 ? -24.844 31.969 28.031 1 94.5 320 LYS B CA 1
ATOM 5755 C C . LYS B 1 320 ? -24.734 30.438 28.016 1 94.5 320 LYS B C 1
ATOM 5757 O O . LYS B 1 320 ? -23.812 29.875 28.594 1 94.5 320 LYS B O 1
ATOM 5762 N N . THR B 1 321 ? -25.672 29.859 27.375 1 94.94 321 THR B N 1
ATOM 5763 C CA . THR B 1 321 ? -25.703 28.406 27.297 1 94.94 321 THR B CA 1
ATOM 5764 C C . THR B 1 321 ? -24.609 27.875 26.391 1 94.94 321 THR B C 1
ATOM 5766 O O . THR B 1 321 ? -23.844 26.984 26.766 1 94.94 321 THR B O 1
ATOM 5769 N N . LEU B 1 322 ? -24.469 28.391 25.234 1 94.5 322 LEU B N 1
ATOM 5770 C CA . LEU B 1 322 ? -23.5 27.938 24.25 1 94.5 322 LEU B CA 1
ATOM 5771 C C . LEU B 1 322 ? -22.062 28.203 24.719 1 94.5 322 LEU B C 1
ATOM 5773 O O . LEU B 1 322 ? -21.172 27.391 24.484 1 94.5 322 LEU B O 1
ATOM 5777 N N . GLY B 1 323 ? -21.844 29.391 25.281 1 94.69 323 GLY B N 1
ATOM 5778 C CA . GLY B 1 323 ? -20.531 29.703 25.797 1 94.69 323 GLY B CA 1
ATOM 5779 C C . GLY B 1 323 ? -20 28.672 26.766 1 94.69 323 GLY B C 1
ATOM 5780 O O . GLY B 1 323 ? -18.844 28.266 26.688 1 94.69 323 GLY B O 1
ATOM 5781 N N . LYS B 1 324 ? -20.828 28.219 27.578 1 94.12 324 LYS B N 1
ATOM 5782 C CA . LYS B 1 324 ? -20.422 27.25 28.594 1 94.12 324 LYS B CA 1
ATOM 5783 C C . LYS B 1 324 ? -20.203 25.859 27.984 1 94.12 324 LYS B C 1
ATOM 5785 O O . LYS B 1 324 ? -19.203 25.203 28.281 1 94.12 324 LYS B O 1
ATOM 5790 N N . ILE B 1 325 ? -21.078 25.453 27.141 1 93.44 325 ILE B N 1
ATOM 5791 C CA . ILE B 1 325 ? -21.047 24.078 26.641 1 93.44 325 ILE B CA 1
ATOM 5792 C C . ILE B 1 325 ? -19.953 23.938 25.578 1 93.44 325 ILE B C 1
ATOM 5794 O O . ILE B 1 325 ? -19.375 22.875 25.406 1 93.44 325 ILE B O 1
ATOM 5798 N N . ALA B 1 326 ? -19.594 25 24.906 1 95 326 ALA B N 1
ATOM 5799 C CA . ALA B 1 326 ? -18.672 24.938 23.781 1 95 326 ALA B CA 1
ATOM 5800 C C . ALA B 1 326 ? -17.234 25.141 24.234 1 95 326 ALA B C 1
ATOM 5802 O O . ALA B 1 326 ? -16.297 24.859 23.484 1 95 326 ALA B O 1
ATOM 5803 N N . LEU B 1 327 ? -17.016 25.562 25.438 1 95.44 327 LEU B N 1
ATOM 5804 C CA . LEU B 1 327 ? -15.672 25.891 25.922 1 95.44 327 LEU B CA 1
ATOM 5805 C C . LEU B 1 327 ? -14.75 24.672 25.844 1 95.44 327 LEU B C 1
ATOM 5807 O O . LEU B 1 327 ? -13.656 24.75 25.266 1 95.44 327 LEU B O 1
ATOM 5811 N N . THR B 1 328 ? -15.148 23.594 26.312 1 93.56 328 THR B N 1
ATOM 5812 C CA . THR B 1 328 ? -14.305 22.406 26.391 1 93.56 328 THR B CA 1
ATOM 5813 C C . THR B 1 328 ? -14.008 21.859 25 1 93.56 328 THR B C 1
ATOM 5815 O O . THR B 1 328 ? -12.844 21.688 24.625 1 93.56 328 THR B O 1
ATOM 5818 N N . PRO B 1 329 ? -15 21.625 24.141 1 93.56 329 PRO B N 1
ATOM 5819 C CA . PRO B 1 329 ? -14.688 21.125 22.797 1 93.56 329 PRO B CA 1
ATOM 5820 C C . PRO B 1 329 ? -13.805 22.094 22 1 93.56 329 PRO B C 1
ATOM 5822 O O . PRO B 1 329 ? -12.938 21.656 21.234 1 93.56 329 PRO B O 1
ATOM 5825 N N . THR B 1 330 ? -14.008 23.359 22.203 1 95.25 330 THR B N 1
ATOM 5826 C CA . THR B 1 330 ? -13.234 24.344 21.469 1 95.25 330 THR B CA 1
ATOM 5827 C C . THR B 1 330 ? -11.766 24.312 21.875 1 95.25 330 THR B C 1
ATOM 5829 O O . THR B 1 330 ? -10.875 24.531 21.062 1 95.25 330 THR B O 1
ATOM 5832 N N . LEU B 1 331 ? -11.492 23.953 23.078 1 95.31 331 LEU B N 1
ATOM 5833 C CA . LEU B 1 331 ? -10.125 23.812 23.547 1 95.31 331 LEU B CA 1
ATOM 5834 C C . LEU B 1 331 ? -9.406 22.672 22.828 1 95.31 331 LEU B C 1
ATOM 5836 O O . LEU B 1 331 ? -8.18 22.688 22.703 1 95.31 331 LEU B O 1
ATOM 5840 N N . PHE B 1 332 ? -10.219 21.766 22.344 1 93.38 332 PHE B N 1
ATOM 5841 C CA . PHE B 1 332 ? -9.656 20.625 21.625 1 93.38 332 PHE B CA 1
ATOM 5842 C C . PHE B 1 332 ? -9.859 20.781 20.109 1 93.38 332 PHE B C 1
ATOM 5844 O O . PHE B 1 332 ? -9.812 19.797 19.375 1 93.38 332 PHE B O 1
ATOM 5851 N N . ASN B 1 333 ? -10.141 22 19.688 1 93.81 333 ASN B N 1
ATOM 5852 C CA . ASN B 1 333 ? -10.242 22.391 18.297 1 93.81 333 ASN B CA 1
ATOM 5853 C C . ASN B 1 333 ? -11.5 21.812 17.641 1 93.81 333 ASN B C 1
ATOM 5855 O O . ASN B 1 333 ? -11.539 21.625 16.422 1 93.81 333 ASN B O 1
ATOM 5859 N N . ILE B 1 334 ? -12.453 21.469 18.484 1 91 334 ILE B N 1
ATOM 5860 C CA . ILE B 1 334 ? -13.766 21.062 18 1 91 334 ILE B CA 1
ATOM 5861 C C . ILE B 1 334 ? -14.758 22.219 18.141 1 91 334 ILE B C 1
ATOM 5863 O O . ILE B 1 334 ? -15.297 22.438 19.234 1 91 334 ILE B O 1
ATOM 5867 N N . ASN B 1 335 ? -15.102 22.812 17 1 91.44 335 ASN B N 1
ATOM 5868 C CA . ASN B 1 335 ? -15.867 24.047 17.156 1 91.44 335 ASN B CA 1
ATOM 5869 C C . ASN B 1 335 ? -17.141 24.031 16.312 1 91.44 335 ASN B C 1
ATOM 5871 O O . ASN B 1 335 ? -17.734 25.078 16.047 1 91.44 335 ASN B O 1
ATOM 5875 N N . GLU B 1 336 ? -17.531 22.844 15.859 1 89.12 336 GLU B N 1
ATOM 5876 C CA . GLU B 1 336 ? -18.797 22.703 15.148 1 89.12 336 GLU B CA 1
ATOM 5877 C C . GLU B 1 336 ? -19.969 23.188 15.984 1 89.12 336 GLU B C 1
ATOM 5879 O O . GLU B 1 336 ? -20.859 23.875 15.477 1 89.12 336 GLU B O 1
ATOM 5884 N N . PRO B 1 337 ? -19.984 22.938 17.266 1 88.94 337 PRO B N 1
ATOM 5885 C CA . PRO B 1 337 ? -21.062 23.484 18.094 1 88.94 337 PRO B CA 1
ATOM 5886 C C . PRO B 1 337 ? -21.141 25.016 18.031 1 88.94 337 PRO B C 1
ATOM 5888 O O . PRO B 1 337 ? -22.234 25.578 18.062 1 88.94 337 PRO B O 1
ATOM 5891 N N . VAL B 1 338 ? -20.078 25.641 17.938 1 93.38 338 VAL B N 1
ATOM 5892 C CA . VAL B 1 338 ? -20.047 27.109 17.906 1 93.38 338 VAL B CA 1
ATOM 5893 C C . VAL B 1 338 ? -20.422 27.594 16.5 1 93.38 338 VAL B C 1
ATOM 5895 O O . VAL B 1 338 ? -21.25 28.5 16.359 1 93.38 338 VAL B O 1
ATOM 5898 N N . ILE B 1 339 ? -19.828 26.969 15.461 1 92.56 339 ILE B N 1
ATOM 5899 C CA . ILE B 1 339 ? -20.031 27.391 14.078 1 92.56 339 ILE B CA 1
ATOM 5900 C C . ILE B 1 339 ? -21.5 27.25 13.703 1 92.56 339 ILE B C 1
ATOM 5902 O O . ILE B 1 339 ? -22.078 28.125 13.062 1 92.56 339 ILE B O 1
ATOM 5906 N N . PHE B 1 340 ? -22.109 26.219 14.203 1 87.94 340 PHE B N 1
ATOM 5907 C CA . PHE B 1 340 ? -23.484 25.953 13.812 1 87.94 340 PHE B CA 1
ATOM 5908 C C . PHE B 1 340 ? -24.469 26.469 14.867 1 87.94 340 PHE B C 1
ATOM 5910 O O . PHE B 1 340 ? -25.609 26.812 14.547 1 87.94 340 PHE B O 1
ATOM 5917 N N . GLY B 1 341 ? -24.078 26.609 16.094 1 86.56 341 GLY B N 1
ATOM 5918 C CA . GLY B 1 341 ? -24.953 27.031 17.188 1 86.56 341 GLY B CA 1
ATOM 5919 C C . GLY B 1 341 ? -25.078 28.531 17.312 1 86.56 341 GLY B C 1
ATOM 5920 O O . GLY B 1 341 ? -26.141 29.047 17.672 1 86.56 341 GLY B O 1
ATOM 5921 N N . PHE B 1 342 ? -24.188 29.5 17.219 1 85.56 342 PHE B N 1
ATOM 5922 C CA . PHE B 1 342 ? -24.172 30.953 17.297 1 85.56 342 PHE B CA 1
ATOM 5923 C C . PHE B 1 342 ? -24.406 31.562 15.922 1 85.56 342 PHE B C 1
ATOM 5925 O O . PHE B 1 342 ? -24.312 32.781 15.758 1 85.56 342 PHE B O 1
ATOM 5932 N N . PRO B 1 343 ? -24.844 30.781 15.023 1 78.88 343 PRO B N 1
ATOM 5933 C CA . PRO B 1 343 ? -24.969 30.672 13.562 1 78.88 343 PRO B CA 1
ATOM 5934 C C . PRO B 1 343 ? -23.953 31.547 12.82 1 78.88 343 PRO B C 1
ATOM 5936 O O . PRO B 1 343 ? -24.312 32.594 12.297 1 78.88 343 PRO B O 1
ATOM 5939 N N . ILE B 1 344 ? -22.812 31.234 12.695 1 91.06 344 ILE B N 1
ATOM 5940 C CA . ILE B 1 344 ? -21.734 31.844 11.906 1 91.06 344 ILE B CA 1
ATOM 5941 C C . ILE B 1 344 ? -21.969 31.578 10.422 1 91.06 344 ILE B C 1
ATOM 5943 O O . ILE B 1 344 ? -21.75 32.469 9.594 1 91.06 344 ILE B O 1
ATOM 5947 N N . VAL B 1 345 ? -22.484 30.531 10.203 1 90.25 345 VAL B N 1
ATOM 5948 C CA . VAL B 1 345 ? -22.703 30.109 8.82 1 90.25 345 VAL B CA 1
ATOM 5949 C C . VAL B 1 345 ? -23.656 31.078 8.125 1 90.25 345 VAL B C 1
ATOM 5951 O O . VAL B 1 345 ? -24.75 31.359 8.641 1 90.25 345 VAL B O 1
ATOM 5954 N N . MET B 1 346 ? -23.266 31.672 7.109 1 87.19 346 MET B N 1
ATOM 5955 C CA . MET B 1 346 ? -24.031 32.562 6.246 1 87.19 346 MET B CA 1
ATOM 5956 C C . MET B 1 346 ? -24.453 33.812 6.996 1 87.19 346 MET B C 1
ATOM 5958 O O . MET B 1 346 ? -25.391 34.5 6.594 1 87.19 346 MET B O 1
ATOM 5962 N N . ASN B 1 347 ? -23.844 34.094 8.109 1 89.25 347 ASN B N 1
ATOM 5963 C CA . ASN B 1 347 ? -24.062 35.344 8.828 1 89.25 347 ASN B CA 1
ATOM 5964 C C . ASN B 1 347 ? -23.047 36.406 8.414 1 89.25 347 ASN B C 1
ATOM 5966 O O . ASN B 1 347 ? -21.891 36.344 8.812 1 89.25 347 ASN B O 1
ATOM 5970 N N . PRO B 1 348 ? -23.516 37.344 7.625 1 88.31 348 PRO B N 1
ATOM 5971 C CA . PRO B 1 348 ? -22.578 38.312 7.086 1 88.31 348 PRO B CA 1
ATOM 5972 C C . PRO B 1 348 ? -21.891 39.156 8.18 1 88.31 348 PRO B C 1
ATOM 5974 O O . PRO B 1 348 ? -20.75 39.562 8.016 1 88.31 348 PRO B O 1
ATOM 5977 N N . PHE B 1 349 ? -22.609 39.312 9.203 1 88.75 349 PHE B N 1
ATOM 5978 C CA . PHE B 1 349 ? -22.047 40.062 10.305 1 88.75 349 PHE B CA 1
ATOM 5979 C C . PHE B 1 349 ? -20.906 39.312 10.969 1 88.75 349 PHE B C 1
ATOM 5981 O O . PHE B 1 349 ? -19.875 39.906 11.328 1 88.75 349 PHE B O 1
ATOM 5988 N N . MET B 1 350 ? -21.062 38.062 11.102 1 93.88 350 MET B N 1
ATOM 5989 C CA . MET B 1 350 ? -20.062 37.219 11.789 1 93.88 350 MET B CA 1
ATOM 5990 C C . MET B 1 350 ? -18.938 36.844 10.836 1 93.88 350 MET B C 1
ATOM 5992 O O . MET B 1 350 ? -17.875 36.406 11.281 1 93.88 350 MET B O 1
ATOM 5996 N N . PHE B 1 351 ? -19.125 37.031 9.555 1 94.94 351 PHE B N 1
ATOM 5997 C CA . PHE B 1 351 ? -18.094 36.719 8.555 1 94.94 351 PHE B CA 1
ATOM 5998 C C . PHE B 1 351 ? -16.812 37.5 8.844 1 94.94 351 PHE B C 1
ATOM 6000 O O . PHE B 1 351 ? -15.719 36.969 8.703 1 94.94 351 PHE B O 1
ATOM 6007 N N . ILE B 1 352 ? -16.969 38.656 9.234 1 96.44 352 ILE B N 1
ATOM 6008 C CA . ILE B 1 352 ? -15.852 39.594 9.367 1 96.44 352 ILE B CA 1
ATOM 6009 C C . ILE B 1 352 ? -14.883 39.094 10.43 1 96.44 352 ILE B C 1
ATOM 6011 O O . ILE B 1 352 ? -13.719 38.812 10.133 1 96.44 352 ILE B O 1
ATOM 6015 N N . PRO B 1 353 ? -15.359 38.938 11.703 1 97.56 353 PRO B N 1
ATOM 6016 C CA . PRO B 1 353 ? -14.398 38.469 12.695 1 97.56 353 PRO B CA 1
ATOM 6017 C C . PRO B 1 353 ? -13.945 37.031 12.422 1 97.56 353 PRO B C 1
ATOM 6019 O O . PRO B 1 353 ? -12.797 36.688 12.703 1 97.56 353 PRO B O 1
ATOM 6022 N N . PHE B 1 354 ? -14.836 36.219 11.828 1 97.88 354 PHE B N 1
ATOM 6023 C CA . PHE B 1 354 ? -14.555 34.781 11.586 1 97.88 354 PHE B CA 1
ATOM 6024 C C . PHE B 1 354 ? -13.391 34.625 10.609 1 97.88 354 PHE B C 1
ATOM 6026 O O . PHE B 1 354 ? -12.562 33.719 10.773 1 97.88 354 PHE B O 1
ATOM 6033 N N . VAL B 1 355 ? -13.25 35.469 9.648 1 98 355 VAL B N 1
ATOM 6034 C CA . VAL B 1 355 ? -12.188 35.438 8.648 1 98 355 VAL B CA 1
ATOM 6035 C C . VAL B 1 355 ? -11.016 36.312 9.109 1 98 355 VAL B C 1
ATOM 6037 O O . VAL B 1 355 ? -9.852 35.938 8.906 1 98 355 VAL B O 1
ATOM 6040 N N . ALA B 1 356 ? -11.297 37.375 9.766 1 98.25 356 ALA B N 1
ATOM 6041 C CA . ALA B 1 356 ? -10.273 38.344 10.148 1 98.25 356 ALA B CA 1
ATOM 6042 C C . ALA B 1 356 ? -9.312 37.75 11.18 1 98.25 356 ALA B C 1
ATOM 6044 O O . ALA B 1 356 ? -8.102 37.969 11.102 1 98.25 356 ALA B O 1
ATOM 6045 N N . VAL B 1 357 ? -9.828 37.094 12.141 1 98.5 357 VAL B N 1
ATOM 6046 C CA . VAL B 1 357 ? -9 36.656 13.266 1 98.5 357 VAL B CA 1
ATOM 6047 C C . VAL B 1 357 ? -7.914 35.719 12.773 1 98.5 357 VAL B C 1
ATOM 6049 O O . VAL B 1 357 ? -6.727 35.938 13.023 1 98.5 357 VAL B O 1
ATOM 6052 N N . PRO B 1 358 ? -8.25 34.625 12.023 1 98.5 358 PRO B N 1
ATOM 6053 C CA . PRO B 1 358 ? -7.188 33.781 11.508 1 98.5 358 PRO B CA 1
ATOM 6054 C C . PRO B 1 358 ? -6.242 34.5 10.555 1 98.5 358 PRO B C 1
ATOM 6056 O O . PRO B 1 358 ? -5.051 34.188 10.508 1 98.5 358 PRO B O 1
ATOM 6059 N N . THR B 1 359 ? -6.754 35.406 9.797 1 98.62 359 THR B N 1
ATOM 6060 C CA . THR B 1 359 ? -5.922 36.188 8.875 1 98.62 359 THR B CA 1
ATOM 6061 C C . THR B 1 359 ? -4.918 37.031 9.641 1 98.62 359 THR B C 1
ATOM 6063 O O . THR B 1 359 ? -3.74 37.094 9.281 1 98.62 359 THR B O 1
ATOM 6066 N N . ILE B 1 360 ? -5.41 37.688 10.656 1 98.69 360 ILE B N 1
ATOM 6067 C CA . ILE B 1 360 ? -4.539 38.469 11.516 1 98.69 360 ILE B CA 1
ATOM 6068 C C . ILE B 1 360 ? -3.488 37.562 12.156 1 98.69 360 ILE B C 1
ATOM 6070 O O . ILE B 1 360 ? -2.299 37.906 12.164 1 98.69 360 ILE B O 1
ATOM 6074 N N . SER B 1 361 ? -3.945 36.469 12.672 1 98.62 361 SER B N 1
ATOM 6075 C CA . SER B 1 361 ? -3.02 35.5 13.266 1 98.62 361 SER B CA 1
ATOM 6076 C C . SER B 1 361 ? -1.948 35.094 12.258 1 98.62 361 SER B C 1
ATOM 6078 O O . SER B 1 361 ? -0.773 34.969 12.617 1 98.62 361 SER B O 1
ATOM 6080 N N . SER B 1 362 ? -2.363 34.844 11.062 1 98.44 362 SER B N 1
ATOM 6081 C CA . SER B 1 362 ? -1.447 34.438 9.992 1 98.44 362 SER B CA 1
ATOM 6082 C C . SER B 1 362 ? -0.37 35.5 9.766 1 98.44 362 SER B C 1
ATOM 6084 O O . SER B 1 362 ? 0.817 35.188 9.695 1 98.44 362 SER B O 1
ATOM 6086 N N . ILE B 1 363 ? -0.768 36.688 9.688 1 98.56 363 ILE B N 1
ATOM 6087 C CA . ILE B 1 363 ? 0.136 37.812 9.391 1 98.56 363 ILE B CA 1
ATOM 6088 C C . ILE B 1 363 ? 1.112 38 10.547 1 98.56 363 ILE B C 1
ATOM 6090 O O . ILE B 1 363 ? 2.328 38 10.344 1 98.56 363 ILE B O 1
ATOM 6094 N N . ILE B 1 364 ? 0.648 38.094 11.75 1 98.56 364 ILE B N 1
ATOM 6095 C CA . ILE B 1 364 ? 1.522 38.406 12.875 1 98.56 364 ILE B CA 1
ATOM 6096 C C . ILE B 1 364 ? 2.43 37.219 13.18 1 98.56 364 ILE B C 1
ATOM 6098 O O . ILE B 1 364 ? 3.584 37.406 13.578 1 98.56 364 ILE B O 1
ATOM 6102 N N . THR B 1 365 ? 1.909 36 13.031 1 98.56 365 THR B N 1
ATOM 6103 C CA . THR B 1 365 ? 2.734 34.812 13.258 1 98.56 365 THR B CA 1
ATOM 6104 C C . THR B 1 365 ? 3.842 34.719 12.211 1 98.56 365 THR B C 1
ATOM 6106 O O . THR B 1 365 ? 4.98 34.375 12.539 1 98.56 365 THR B O 1
ATOM 6109 N N . TYR B 1 366 ? 3.469 35 10.961 1 98.44 366 TYR B N 1
ATOM 6110 C CA . TYR B 1 366 ? 4.469 35 9.898 1 98.44 366 TYR B CA 1
ATOM 6111 C C . TYR B 1 366 ? 5.629 35.938 10.242 1 98.44 366 TYR B C 1
ATOM 6113 O O . TYR B 1 366 ? 6.793 35.562 10.094 1 98.44 366 TYR B O 1
ATOM 6121 N N . PHE B 1 367 ? 5.309 37.062 10.727 1 98.25 367 PHE B N 1
ATOM 6122 C CA . PHE B 1 367 ? 6.348 38.031 11.055 1 98.25 367 PHE B CA 1
ATOM 6123 C C . PHE B 1 367 ? 7.07 37.625 12.344 1 98.25 367 PHE B C 1
ATOM 6125 O O . PHE B 1 367 ? 8.258 37.938 12.508 1 98.25 367 PHE B O 1
ATOM 6132 N N . ALA B 1 368 ? 6.379 36.969 13.234 1 98.25 368 ALA B N 1
ATOM 6133 C CA . ALA B 1 368 ? 7.055 36.438 14.422 1 98.25 368 ALA B CA 1
ATOM 6134 C C . ALA B 1 368 ? 8.156 35.469 14.039 1 98.25 368 ALA B C 1
ATOM 6136 O O . ALA B 1 368 ? 9.203 35.406 14.695 1 98.25 368 ALA B O 1
ATOM 6137 N N . PHE B 1 369 ? 7.914 34.688 13.031 1 97.75 369 PHE B N 1
ATOM 6138 C CA . PHE B 1 369 ? 8.938 33.781 12.523 1 97.75 369 PHE B CA 1
ATOM 6139 C C . PHE B 1 369 ? 10.047 34.562 11.812 1 97.75 369 PHE B C 1
ATOM 6141 O O . PHE B 1 369 ? 11.227 34.281 12.008 1 97.75 369 PHE B O 1
ATOM 6148 N N . LYS B 1 370 ? 9.664 35.531 11.055 1 96.25 370 LYS B N 1
ATOM 6149 C CA . LYS B 1 370 ? 10.609 36.281 10.242 1 96.25 370 LYS B CA 1
ATOM 6150 C C . LYS B 1 370 ? 11.602 37.062 11.125 1 96.25 370 LYS B C 1
ATOM 6152 O O . LYS B 1 370 ? 12.773 37.188 10.773 1 96.25 370 LYS B O 1
ATOM 6157 N N . ILE B 1 371 ? 11.164 37.5 12.281 1 96.19 371 ILE B N 1
ATOM 6158 C CA . ILE B 1 371 ? 12.031 38.312 13.125 1 96.19 371 ILE B CA 1
ATOM 6159 C C . ILE B 1 371 ? 12.758 37.438 14.133 1 96.19 371 ILE B C 1
ATOM 6161 O O . ILE B 1 371 ? 13.586 37.906 14.914 1 96.19 371 ILE B O 1
ATOM 6165 N N . GLY B 1 372 ? 12.359 36.156 14.203 1 95.69 372 GLY B N 1
ATOM 6166 C CA . GLY B 1 372 ? 13.117 35.219 14.992 1 95.69 372 GLY B CA 1
ATOM 6167 C C . GLY B 1 372 ? 12.555 35 16.375 1 95.69 372 GLY B C 1
ATOM 6168 O O . GLY B 1 372 ? 13.18 34.344 17.219 1 95.69 372 GLY B O 1
ATOM 6169 N N . PHE B 1 373 ? 11.438 35.594 16.609 1 97.25 373 PHE B N 1
ATOM 6170 C CA . PHE B 1 373 ? 10.805 35.312 17.891 1 97.25 373 PHE B CA 1
ATOM 6171 C C . PHE B 1 373 ? 10.391 33.875 17.984 1 97.25 373 PHE B C 1
ATOM 6173 O O . PHE B 1 373 ? 10.547 33.219 19.031 1 97.25 373 PHE B O 1
ATOM 6180 N N . LEU B 1 374 ? 9.773 33.375 16.938 1 97.44 374 LEU B N 1
ATOM 6181 C CA . LEU B 1 374 ? 9.5 31.953 16.781 1 97.44 374 LEU B CA 1
ATOM 6182 C C . LEU B 1 374 ? 10.508 31.297 15.836 1 97.44 374 LEU B C 1
ATOM 6184 O O . LEU B 1 374 ? 11.125 31.969 15.016 1 97.44 374 LEU B O 1
ATOM 6188 N N . HIS B 1 375 ? 10.719 30.047 15.984 1 95.88 375 HIS B N 1
ATOM 6189 C CA . HIS B 1 375 ? 11.664 29.312 15.156 1 95.88 375 HIS B CA 1
ATOM 6190 C C . HIS B 1 375 ? 10.93 28.422 14.164 1 95.88 375 HIS B C 1
ATOM 6192 O O . HIS B 1 375 ? 9.875 27.859 14.477 1 95.88 375 HIS B O 1
ATOM 6198 N N . PRO B 1 376 ? 11.516 28.25 12.984 1 96.88 376 PRO B N 1
ATOM 6199 C CA . PRO B 1 376 ? 10.867 27.359 12.016 1 96.88 376 PRO B CA 1
ATOM 6200 C C . PRO B 1 376 ? 10.609 25.969 12.586 1 96.88 376 PRO B C 1
ATOM 6202 O O . PRO B 1 376 ? 11.398 25.469 13.383 1 96.88 376 PRO B O 1
ATOM 6205 N N . PHE B 1 377 ? 9.539 25.391 12.102 1 96.69 377 PHE B N 1
ATOM 6206 C CA . PHE B 1 377 ? 9.141 24.078 12.586 1 96.69 377 PHE B CA 1
ATOM 6207 C C . PHE B 1 377 ? 9.969 22.984 11.914 1 96.69 377 PHE B C 1
ATOM 6209 O O . PHE B 1 377 ? 10.281 23.078 10.727 1 96.69 377 PHE B O 1
ATOM 6216 N N . SER B 1 378 ? 10.383 21.984 12.688 1 95.25 378 SER B N 1
ATOM 6217 C CA . SER B 1 378 ? 10.836 20.734 12.109 1 95.25 378 SER B CA 1
ATOM 6218 C C . SER B 1 378 ? 9.664 19.891 11.609 1 95.25 378 SER B C 1
ATOM 6220 O O . SER B 1 378 ? 8.547 20.391 11.484 1 95.25 378 SER B O 1
ATOM 6222 N N . ALA B 1 379 ? 9.891 18.625 11.312 1 95.25 379 ALA B N 1
ATOM 6223 C CA . ALA B 1 379 ? 8.828 17.75 10.836 1 95.25 379 ALA B CA 1
ATOM 6224 C C . ALA B 1 379 ? 7.945 17.281 11.992 1 95.25 379 ALA B C 1
ATOM 6226 O O . ALA B 1 379 ? 6.863 16.734 11.773 1 95.25 379 ALA B O 1
ATOM 6227 N N . VAL B 1 380 ? 8.281 17.594 13.18 1 94.5 380 VAL B N 1
ATOM 6228 C CA . VAL B 1 380 ? 7.516 17.188 14.352 1 94.5 380 VAL B CA 1
ATOM 6229 C C . VAL B 1 380 ? 6.098 17.734 14.258 1 94.5 380 VAL B C 1
ATOM 6231 O O . VAL B 1 380 ? 5.898 18.906 13.938 1 94.5 380 VAL B O 1
ATOM 6234 N N . SER B 1 381 ? 5.195 16.812 14.461 1 94.38 381 SER B N 1
ATOM 6235 C CA . SER B 1 381 ? 3.791 17.219 14.414 1 94.38 381 SER B CA 1
ATOM 6236 C C . SER B 1 381 ? 3.047 16.766 15.664 1 94.38 381 SER B C 1
ATOM 6238 O O . SER B 1 381 ? 3.285 15.68 16.188 1 94.38 381 SER B O 1
ATOM 6240 N N . VAL B 1 382 ? 2.211 17.625 16.219 1 94.25 382 VAL B N 1
ATOM 6241 C CA . VAL B 1 382 ? 1.277 17.266 17.281 1 94.25 382 VAL B CA 1
ATOM 6242 C C . VAL B 1 382 ? -0.143 17.203 16.734 1 94.25 382 VAL B C 1
ATOM 6244 O O . VAL B 1 382 ? -0.455 17.859 15.727 1 94.25 382 VAL B O 1
ATOM 6247 N N . PRO B 1 383 ? -0.965 16.391 17.344 1 92.12 383 PRO B N 1
ATOM 6248 C CA . PRO B 1 383 ? -2.355 16.359 16.891 1 92.12 383 PRO B CA 1
ATOM 6249 C C . PRO B 1 383 ? -3 17.75 16.891 1 92.12 383 PRO B C 1
ATOM 6251 O O . PRO B 1 383 ? -2.758 18.547 17.812 1 92.12 383 PRO B O 1
ATOM 6254 N N . TRP B 1 384 ? -3.771 17.984 15.891 1 91.62 384 TRP B N 1
ATOM 6255 C CA . TRP B 1 384 ? -4.418 19.297 15.797 1 91.62 384 TRP B CA 1
ATOM 6256 C C . TRP B 1 384 ? -5.398 19.5 16.938 1 91.62 384 TRP B C 1
ATOM 6258 O O . TRP B 1 384 ? -5.785 20.641 17.234 1 91.62 384 TRP B O 1
ATOM 6268 N N . THR B 1 385 ? -5.707 18.453 17.609 1 91.69 385 THR B N 1
ATOM 6269 C CA . THR B 1 385 ? -6.645 18.531 18.719 1 91.69 385 THR B CA 1
ATOM 6270 C C . THR B 1 385 ? -5.922 18.891 20.016 1 91.69 385 THR B C 1
ATOM 6272 O O . THR B 1 385 ? -6.555 19.062 21.062 1 91.69 385 THR B O 1
ATOM 6275 N N . THR B 1 386 ? -4.621 18.953 19.984 1 94.38 386 THR B N 1
ATOM 6276 C CA . THR B 1 386 ? -3.896 19.312 21.203 1 94.38 386 THR B CA 1
ATOM 6277 C C . THR B 1 386 ? -4.309 20.703 21.672 1 94.38 386 THR B C 1
ATOM 6279 O O . THR B 1 386 ? -4.324 21.656 20.891 1 94.38 386 THR B O 1
ATOM 6282 N N . PRO B 1 387 ? -4.621 20.781 22.938 1 96.62 387 PRO B N 1
ATOM 6283 C CA . PRO B 1 387 ? -5.055 22.094 23.453 1 96.62 387 PRO B CA 1
ATOM 6284 C C . PRO B 1 387 ? -4.008 23.188 23.266 1 96.62 387 PRO B C 1
ATOM 6286 O O . PRO B 1 387 ? -2.807 22.922 23.359 1 96.62 387 PRO B O 1
ATOM 6289 N N . PRO B 1 388 ? -4.57 24.391 23.031 1 97.44 388 PRO B N 1
ATOM 6290 C CA . PRO B 1 388 ? -3.625 25.5 22.875 1 97.44 388 PRO B CA 1
ATOM 6291 C C . PRO B 1 388 ? -2.746 25.703 24.109 1 97.44 388 PRO B C 1
ATOM 6293 O O . PRO B 1 388 ? -3.082 25.219 25.188 1 97.44 388 PRO B O 1
ATOM 6296 N N . ILE B 1 389 ? -1.689 26.422 23.984 1 97.81 389 ILE B N 1
ATOM 6297 C CA . ILE B 1 389 ? -0.687 26.656 25.016 1 97.81 389 ILE B CA 1
ATOM 6298 C C . ILE B 1 389 ? 0.186 25.422 25.188 1 97.81 389 ILE B C 1
ATOM 6300 O O . ILE B 1 389 ? 1.415 25.516 25.219 1 97.81 389 ILE B O 1
ATOM 6304 N N . ILE B 1 390 ? -0.477 24.188 25.344 1 97.38 390 ILE B N 1
ATOM 6305 C CA . ILE B 1 390 ? 0.279 22.953 25.453 1 97.38 390 ILE B CA 1
ATOM 6306 C C . ILE B 1 390 ? 0.968 22.656 24.125 1 97.38 390 ILE B C 1
ATOM 6308 O O . ILE B 1 390 ? 2.162 22.344 24.094 1 97.38 390 ILE B O 1
ATOM 6312 N N . SER B 1 391 ? 0.192 22.719 23.047 1 96.5 391 SER B N 1
ATOM 6313 C CA . SER B 1 391 ? 0.768 22.453 21.734 1 96.5 391 SER B CA 1
ATOM 6314 C C . SER B 1 391 ? 1.867 23.453 21.391 1 96.5 391 SER B C 1
ATOM 6316 O O . SER B 1 391 ? 2.918 23.094 20.875 1 96.5 391 SER B O 1
ATOM 6318 N N . GLY B 1 392 ? 1.605 24.766 21.734 1 96.69 392 GLY B N 1
ATOM 6319 C CA . GLY B 1 392 ? 2.625 25.766 21.516 1 96.69 392 GLY B CA 1
ATOM 6320 C C . GLY B 1 392 ? 3.904 25.516 22.281 1 96.69 392 GLY B C 1
ATOM 6321 O O . GLY B 1 392 ? 5.004 25.703 21.75 1 96.69 392 GLY B O 1
ATOM 6322 N N . PHE B 1 393 ? 3.701 25.062 23.484 1 96.56 393 PHE B N 1
ATOM 6323 C CA . PHE B 1 393 ? 4.852 24.781 24.328 1 96.56 393 PHE B CA 1
ATOM 6324 C C . PHE B 1 393 ? 5.656 23.609 23.797 1 96.56 393 PHE B C 1
ATOM 6326 O O . PHE B 1 393 ? 6.887 23.656 23.766 1 96.56 393 PHE B O 1
ATOM 6333 N N . ILE B 1 394 ? 4.992 22.594 23.344 1 93.81 394 ILE B N 1
ATOM 6334 C CA . ILE B 1 394 ? 5.641 21.375 22.859 1 93.81 394 ILE B CA 1
ATOM 6335 C C . ILE B 1 394 ? 6.473 21.703 21.625 1 93.81 394 ILE B C 1
ATOM 6337 O O . ILE B 1 394 ? 7.594 21.203 21.469 1 93.81 394 ILE B O 1
ATOM 6341 N N . LEU B 1 395 ? 5.957 22.562 20.766 1 94.19 395 LEU B N 1
ATOM 6342 C CA . LEU B 1 395 ? 6.566 22.781 19.453 1 94.19 395 LEU B CA 1
ATOM 6343 C C . LEU B 1 395 ? 7.59 23.922 19.516 1 94.19 395 LEU B C 1
ATOM 6345 O O . LEU B 1 395 ? 8.547 23.922 18.75 1 94.19 395 LEU B O 1
ATOM 6349 N N . GLN B 1 396 ? 7.289 24.969 20.484 1 93.25 396 GLN B N 1
ATOM 6350 C CA . GLN B 1 396 ? 8.078 26.188 20.406 1 93.25 396 GLN B CA 1
ATOM 6351 C C . GLN B 1 396 ? 8.562 26.609 21.797 1 93.25 396 GLN B C 1
ATOM 6353 O O . GLN B 1 396 ? 9.078 27.719 21.969 1 93.25 396 GLN B O 1
ATOM 6358 N N . GLY B 1 397 ? 8.375 25.797 22.797 1 93.81 397 GLY B N 1
ATOM 6359 C CA . GLY B 1 397 ? 8.711 26.219 24.141 1 93.81 397 GLY B CA 1
ATOM 6360 C C . GLY B 1 397 ? 7.801 27.312 24.672 1 93.81 397 GLY B C 1
ATOM 6361 O O . GLY B 1 397 ? 6.629 27.391 24.297 1 93.81 397 GLY B O 1
ATOM 6362 N N . TRP B 1 398 ? 8.391 28.078 25.5 1 96.94 398 TRP B N 1
ATOM 6363 C CA . TRP B 1 398 ? 7.586 29.109 26.156 1 96.94 398 TRP B CA 1
ATOM 6364 C C . TRP B 1 398 ? 7.137 30.172 25.156 1 96.94 398 TRP B C 1
ATOM 6366 O O . TRP B 1 398 ? 6.059 30.75 25.297 1 96.94 398 TRP B O 1
ATOM 6376 N N . GLN B 1 399 ? 7.898 30.406 24.125 1 97.94 399 GLN B N 1
ATOM 6377 C CA . GLN B 1 399 ? 7.547 31.391 23.109 1 97.94 399 GLN B CA 1
ATOM 6378 C C . GLN B 1 399 ? 6.277 30.984 22.375 1 97.94 399 GLN B C 1
ATOM 6380 O O . GLN B 1 399 ? 5.434 31.828 22.062 1 97.94 399 GLN B O 1
ATOM 6385 N N . GLY B 1 400 ? 6.25 29.688 22.078 1 97.44 400 GLY B N 1
ATOM 6386 C CA . GLY B 1 400 ? 5.051 29.188 21.422 1 97.44 400 GLY B CA 1
ATOM 6387 C C . GLY B 1 400 ? 3.812 29.281 22.297 1 97.44 400 GLY B C 1
ATOM 6388 O O . GLY B 1 400 ? 2.738 29.656 21.812 1 97.44 400 GLY B O 1
ATOM 6389 N N . ALA B 1 401 ? 3.949 28.953 23.531 1 97.94 401 ALA B N 1
ATOM 6390 C CA . ALA B 1 401 ? 2.84 29.062 24.484 1 97.94 401 ALA B CA 1
ATOM 6391 C C . ALA B 1 401 ? 2.361 30.5 24.609 1 97.94 401 ALA B C 1
ATOM 6393 O O . ALA B 1 401 ? 1.16 30.766 24.547 1 97.94 401 ALA B O 1
ATOM 6394 N N . LEU B 1 402 ? 3.307 31.344 24.812 1 98.5 402 LEU B N 1
ATOM 6395 C CA . LEU B 1 402 ? 2.984 32.75 24.953 1 98.5 402 LEU B CA 1
ATOM 6396 C C . LEU B 1 402 ? 2.307 33.281 23.688 1 98.5 402 LEU B C 1
ATOM 6398 O O . LEU B 1 402 ? 1.347 34.062 23.766 1 98.5 402 LEU B O 1
ATOM 6402 N N . TRP B 1 403 ? 2.844 32.906 22.531 1 98.5 403 TRP B N 1
ATOM 6403 C CA . TRP B 1 403 ? 2.311 33.406 21.281 1 98.5 403 TRP B CA 1
ATOM 6404 C C . TRP B 1 403 ? 0.867 32.969 21.078 1 98.5 403 TRP B C 1
ATOM 6406 O O . TRP B 1 403 ? 0.04 33.719 20.562 1 98.5 403 TRP B O 1
ATOM 6416 N N . GLN B 1 404 ? 0.577 31.688 21.375 1 98.56 404 GLN B N 1
ATOM 6417 C CA . GLN B 1 404 ? -0.798 31.219 21.281 1 98.56 404 GLN B CA 1
ATOM 6418 C C . GLN B 1 404 ? -1.714 31.984 22.234 1 98.56 404 GLN B C 1
ATOM 6420 O O . GLN B 1 404 ? -2.873 32.25 21.906 1 98.56 404 GLN B O 1
ATOM 6425 N N . LEU B 1 405 ? -1.22 32.312 23.438 1 98.44 405 LEU B N 1
ATOM 6426 C CA . LEU B 1 405 ? -1.999 33.125 24.359 1 98.44 405 LEU B CA 1
ATOM 6427 C C . LEU B 1 405 ? -2.311 34.5 23.766 1 98.44 405 LEU B C 1
ATOM 6429 O O . LEU B 1 405 ? -3.436 35 23.875 1 98.44 405 LEU B O 1
ATOM 6433 N N . ILE B 1 406 ? -1.325 35.094 23.172 1 98.56 406 ILE B N 1
ATOM 6434 C CA . ILE B 1 406 ? -1.5 36.406 22.531 1 98.56 406 ILE B CA 1
ATOM 6435 C C . ILE B 1 406 ? -2.57 36.281 21.438 1 98.56 406 ILE B C 1
ATOM 6437 O O . ILE B 1 406 ? -3.445 37.156 21.344 1 98.56 406 ILE B O 1
ATOM 6441 N N . ILE B 1 407 ? -2.514 35.281 20.641 1 98.44 407 ILE B N 1
ATOM 6442 C CA . ILE B 1 407 ? -3.471 35.062 19.562 1 98.44 407 ILE B CA 1
ATOM 6443 C C . ILE B 1 407 ? -4.875 34.906 20.141 1 98.44 407 ILE B C 1
ATOM 6445 O O . ILE B 1 407 ? -5.844 35.438 19.594 1 98.44 407 ILE B O 1
ATOM 6449 N N . ILE B 1 408 ? -5 34.156 21.219 1 98.25 408 ILE B N 1
ATOM 6450 C CA . ILE B 1 408 ? -6.289 33.969 21.875 1 98.25 408 ILE B CA 1
ATOM 6451 C C . ILE B 1 408 ? -6.836 35.312 22.359 1 98.25 408 ILE B C 1
ATOM 6453 O O . ILE B 1 408 ? -8.016 35.625 22.172 1 98.25 408 ILE B O 1
ATOM 6457 N N . VAL B 1 409 ? -6.008 36.094 22.969 1 98.5 409 VAL B N 1
ATOM 6458 C CA . VAL B 1 409 ? -6.414 37.406 23.469 1 98.5 409 VAL B CA 1
ATOM 6459 C C . VAL B 1 409 ? -6.883 38.281 22.297 1 98.5 409 VAL B C 1
ATOM 6461 O O . VAL B 1 409 ? -7.918 38.938 22.391 1 98.5 409 VAL B O 1
ATOM 6464 N N . ILE B 1 410 ? -6.145 38.25 21.234 1 98.44 410 ILE B N 1
ATOM 6465 C CA . ILE B 1 410 ? -6.523 39 20.031 1 98.44 410 ILE B CA 1
ATOM 6466 C C . ILE B 1 410 ? -7.879 38.531 19.531 1 98.44 410 ILE B C 1
ATOM 6468 O O . ILE B 1 410 ? -8.727 39.344 19.156 1 98.44 410 ILE B O 1
ATOM 6472 N N . SER B 1 411 ? -8.07 37.25 19.5 1 98.5 411 SER B N 1
ATOM 6473 C CA . SER B 1 411 ? -9.344 36.688 19.047 1 98.5 411 SER B CA 1
ATOM 6474 C C . SER B 1 411 ? -10.508 37.188 19.891 1 98.5 411 SER B C 1
ATOM 6476 O O . SER B 1 411 ? -11.555 37.562 19.344 1 98.5 411 SER B O 1
ATOM 6478 N N . VAL B 1 412 ? -10.344 37.281 21.172 1 98.25 412 VAL B N 1
ATOM 6479 C CA . VAL B 1 412 ? -11.383 37.781 22.078 1 98.25 412 VAL B CA 1
ATOM 6480 C C . VAL B 1 412 ? -11.68 39.25 21.75 1 98.25 412 VAL B C 1
ATOM 6482 O O . VAL B 1 412 ? -12.844 39.625 21.609 1 98.25 412 VAL B O 1
ATOM 6485 N N . ILE B 1 413 ? -10.656 40 21.609 1 98.44 413 ILE B N 1
ATOM 6486 C CA . ILE B 1 413 ? -10.797 41.406 21.375 1 98.44 413 ILE B CA 1
ATOM 6487 C C . ILE B 1 413 ? -11.555 41.656 20.062 1 98.44 413 ILE B C 1
ATOM 6489 O O . ILE B 1 413 ? -12.43 42.531 20 1 98.44 413 ILE B O 1
ATOM 6493 N N . VAL B 1 414 ? -11.25 40.875 19.078 1 98.38 414 VAL B N 1
ATOM 6494 C CA . VAL B 1 414 ? -11.859 41.062 17.766 1 98.38 414 VAL B CA 1
ATOM 6495 C C . VAL B 1 414 ? -13.297 40.562 17.781 1 98.38 414 VAL B C 1
ATOM 6497 O O . VAL B 1 414 ? -14.18 41.156 17.172 1 98.38 414 VAL B O 1
ATOM 6500 N N . TYR B 1 415 ? -13.609 39.5 18.469 1 98.06 415 TYR B N 1
ATOM 6501 C CA . TYR B 1 415 ? -14.93 38.875 18.422 1 98.06 415 TYR B CA 1
ATOM 6502 C C . TYR B 1 415 ? -15.914 39.656 19.297 1 98.06 415 TYR B C 1
ATOM 6504 O O . TYR B 1 415 ? -17.125 39.656 19.031 1 98.06 415 TYR B O 1
ATOM 6512 N N . VAL B 1 416 ? -15.531 40.375 20.328 1 97.56 416 VAL B N 1
ATOM 6513 C CA . VAL B 1 416 ? -16.391 40.938 21.375 1 97.56 416 VAL B CA 1
ATOM 6514 C C . VAL B 1 416 ? -17.375 41.938 20.75 1 97.56 416 VAL B C 1
ATOM 6516 O O . VAL B 1 416 ? -18.578 41.844 20.984 1 97.56 416 VAL B O 1
ATOM 6519 N N . PRO B 1 417 ? -16.875 42.875 19.938 1 97.12 417 PRO B N 1
ATOM 6520 C CA . PRO B 1 417 ? -17.844 43.844 19.375 1 97.12 417 PRO B CA 1
ATOM 6521 C C . PRO B 1 417 ? -18.891 43.156 18.5 1 97.12 417 PRO B C 1
ATOM 6523 O O . PRO B 1 417 ? -20.062 43.562 18.516 1 97.12 417 PRO B O 1
ATOM 6526 N N . PHE B 1 418 ? -18.547 42.219 17.781 1 96.62 418 PHE B N 1
ATOM 6527 C CA . PHE B 1 418 ? -19.484 41.531 16.891 1 96.62 418 PHE B CA 1
ATOM 6528 C C . PHE B 1 418 ? -20.438 40.625 17.688 1 96.62 418 PHE B C 1
ATOM 6530 O O . PHE B 1 418 ? -21.625 40.531 17.359 1 96.62 418 PHE B O 1
ATOM 6537 N N . LEU B 1 419 ? -19.891 39.969 18.688 1 95.94 419 LEU B N 1
ATOM 6538 C CA . LEU B 1 419 ? -20.75 39.188 19.578 1 95.94 419 LEU B CA 1
ATOM 6539 C C . LEU B 1 419 ? -21.797 40.062 20.25 1 95.94 419 LEU B C 1
ATOM 6541 O O . LEU B 1 419 ? -22.969 39.688 20.312 1 95.94 419 LEU B O 1
ATOM 6545 N N . LYS B 1 420 ? -21.375 41.219 20.75 1 95.62 420 LYS B N 1
ATOM 6546 C CA . LYS B 1 420 ? -22.297 42.094 21.438 1 95.62 420 LYS B CA 1
ATOM 6547 C C . LYS B 1 420 ? -23.453 42.5 20.531 1 95.62 420 LYS B C 1
ATOM 6549 O O . LYS B 1 420 ? -24.609 42.531 20.953 1 95.62 420 LYS B O 1
ATOM 6554 N N . LYS B 1 421 ? -23.109 42.844 19.375 1 94.12 421 LYS B N 1
ATOM 6555 C CA . LYS B 1 421 ? -24.141 43.219 18.422 1 94.12 421 LYS B CA 1
ATOM 6556 C C . LYS B 1 421 ? -25.094 42.062 18.125 1 94.12 421 LYS B C 1
ATOM 6558 O O . LYS B 1 421 ? -26.312 42.188 18.203 1 94.12 421 LYS B O 1
ATOM 6563 N N . GLN B 1 422 ? -24.562 40.906 17.812 1 92.25 422 GLN B N 1
ATOM 6564 C CA . GLN B 1 422 ? -25.375 39.75 17.516 1 92.25 422 GLN B CA 1
ATOM 6565 C C . GLN B 1 422 ? -26.188 39.312 18.734 1 92.25 422 GLN B C 1
ATOM 6567 O O . GLN B 1 422 ? -27.328 38.875 18.594 1 92.25 422 GLN B O 1
ATOM 6572 N N . ASP B 1 423 ? -25.547 39.375 19.875 1 93 423 ASP B N 1
ATOM 6573 C CA . ASP B 1 423 ? -26.203 39 21.125 1 93 423 ASP B CA 1
ATOM 6574 C C . ASP B 1 423 ? -27.391 39.906 21.422 1 93 423 ASP B C 1
ATOM 6576 O O . ASP B 1 423 ? -28.406 39.438 21.938 1 93 423 ASP B O 1
ATOM 6580 N N . SER B 1 424 ? -27.281 41.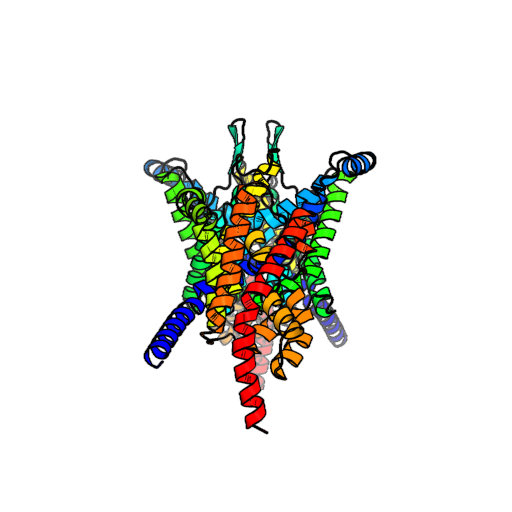156 21.156 1 93.5 424 SER B N 1
ATOM 6581 C CA . SER B 1 424 ? -28.375 42.094 21.375 1 93.5 424 SER B CA 1
ATOM 6582 C C . SER B 1 424 ? -29.562 41.781 20.484 1 93.5 424 SER B C 1
ATOM 6584 O O . SER B 1 424 ? -30.719 41.906 20.906 1 93.5 424 SER B O 1
ATOM 6586 N N . ILE B 1 425 ? -29.266 41.406 19.328 1 90.25 425 ILE B N 1
ATOM 6587 C CA . ILE B 1 425 ? -30.312 41 18.406 1 90.25 425 ILE B CA 1
ATOM 6588 C C . ILE B 1 425 ? -31 39.75 18.938 1 90.25 425 ILE B C 1
ATOM 6590 O O . ILE B 1 425 ? -32.25 39.656 18.938 1 90.25 425 ILE B O 1
ATOM 6594 N N . ASN B 1 426 ? -30.219 38.781 19.375 1 89.5 426 ASN B N 1
ATOM 6595 C CA . ASN B 1 426 ? -30.781 37.562 19.922 1 89.5 426 ASN B CA 1
ATOM 6596 C C . ASN B 1 426 ? -31.594 37.812 21.188 1 89.5 426 ASN B C 1
ATOM 6598 O O . ASN B 1 426 ? -32.656 37.188 21.391 1 89.5 426 ASN B O 1
ATOM 6602 N N . LEU B 1 427 ? -31.094 38.688 22.016 1 92 427 LEU B N 1
ATOM 6603 C CA . LEU B 1 427 ? -31.781 39.062 23.266 1 92 427 LEU B CA 1
ATOM 6604 C C . LEU B 1 427 ? -33.125 39.688 22.984 1 92 427 LEU B C 1
ATOM 6606 O O . LEU B 1 427 ? -34.125 39.375 23.656 1 92 427 LEU B O 1
ATOM 6610 N N . LYS B 1 428 ? -33.156 40.531 22.031 1 93.56 428 LYS B N 1
ATOM 6611 C CA . LYS B 1 428 ? -34.438 41.156 21.641 1 93.56 428 LYS B CA 1
ATOM 6612 C C . LYS B 1 428 ? -35.438 40.125 21.141 1 93.56 428 LYS B C 1
ATOM 6614 O O . LYS B 1 428 ? -36.625 40.188 21.438 1 93.56 428 LYS B O 1
ATOM 6619 N N . GLN B 1 429 ? -34.938 39.25 20.391 1 91.25 429 GLN B N 1
ATOM 6620 C CA . GLN B 1 429 ? -35.781 38.188 19.859 1 91.25 429 GLN B CA 1
ATOM 6621 C C . GLN B 1 429 ? -36.312 37.281 20.969 1 91.25 429 GLN B C 1
ATOM 6623 O O . GLN B 1 429 ? -37.438 36.812 20.922 1 91.25 429 GLN B O 1
ATOM 6628 N N . GLU B 1 430 ? -35.469 37.094 21.953 1 90.81 430 GLU B N 1
ATOM 6629 C CA . GLU B 1 430 ? -35.875 36.25 23.109 1 90.81 430 GLU B CA 1
ATOM 6630 C C . GLU B 1 430 ? -36.938 36.969 23.938 1 90.81 430 GLU B C 1
ATOM 6632 O O . GLU B 1 430 ? -37.781 36.281 24.531 1 90.81 430 GLU B O 1
ATOM 6637 N N . GLN B 1 431 ? -36.938 38.188 23.953 1 91.38 431 GLN B N 1
ATOM 6638 C CA . GLN B 1 431 ? -37.875 38.969 24.75 1 91.38 431 GLN B CA 1
ATOM 6639 C C . GLN B 1 431 ? -39.219 39.125 24.016 1 91.38 431 GLN B C 1
ATOM 6641 O O . GLN B 1 431 ? -40.25 39.312 24.641 1 91.38 431 GLN B O 1
ATOM 6646 N N . GLU B 1 432 ? -39.188 39.094 22.812 1 89.31 432 GLU B N 1
ATOM 6647 C CA . GLU B 1 432 ? -40.438 39.219 22.047 1 89.31 432 GLU B CA 1
ATOM 6648 C C . GLU B 1 432 ? -41.219 37.906 22.047 1 89.31 432 GLU B C 1
ATOM 6650 O O . GLU B 1 432 ? -42.438 37.875 21.844 1 89.31 432 GLU B O 1
ATOM 6655 N N . VAL B 1 433 ? -40.406 36.844 21.969 1 67.81 433 VAL B N 1
ATOM 6656 C CA . VAL B 1 433 ? -41.125 35.562 21.984 1 67.81 433 VAL B CA 1
ATOM 6657 C C . VAL B 1 433 ? -41.688 35.312 23.391 1 67.81 433 VAL B C 1
ATOM 6659 O O . VAL B 1 433 ? -42.625 34.531 23.562 1 67.81 433 VAL B O 1
ATOM 6662 N N . VAL B 1 434 ? -41.5 36.188 24.391 1 58.12 434 VAL B N 1
ATOM 6663 C CA . VAL B 1 434 ? -42.125 36.031 25.688 1 58.12 434 VAL B CA 1
ATOM 6664 C C . VAL B 1 434 ? -43.25 37.062 25.844 1 58.12 434 VAL B C 1
ATOM 6666 O O . VAL B 1 434 ? -43.125 38.219 25.391 1 58.12 434 VAL B O 1
#

InterPro domains:
  IPR003352 Phosphotransferase system, EIIC [PF02378] (29-358)
  IPR004501 Phosphotransferase system, EIIC component, type 3 [PS51105] (7-418)
  IPR004501 Phosphotransferase system, EIIC component, type 3 [TIGR00410] (12-432)
  IPR004796 Phosphotransferase system, cellobiose-type IIC component [PIRSF006351] (7-432)
  IPR051088 Bacterial PTS System Sugar-Specific EIIC/EIIB [PTHR33989] (8-432)

Solvent-accessible surface area (backbone atoms only — not comparable to full-atom values): 41345 Å² total; per-residue (Å²): 108,67,65,60,48,54,50,51,50,52,51,49,50,53,51,49,54,53,61,63,30,66,65,48,44,12,39,34,49,6,45,36,69,31,48,40,33,41,45,49,23,15,55,32,45,50,69,55,57,61,91,41,64,70,57,53,52,53,50,28,73,76,62,35,89,63,58,44,49,49,29,49,38,43,25,58,33,25,53,30,37,34,15,47,46,26,10,18,26,12,2,22,40,35,17,40,76,70,72,43,84,20,64,63,32,15,52,47,18,44,30,33,56,47,28,26,38,68,44,54,50,67,46,96,88,67,48,76,48,68,59,32,43,56,32,72,49,24,8,44,58,18,33,60,50,19,51,54,44,5,45,51,38,9,50,50,40,42,50,32,60,73,70,60,60,47,48,80,62,64,90,84,56,55,64,57,57,36,53,31,42,36,42,34,51,44,45,44,52,48,48,50,51,24,33,52,51,26,43,46,25,42,74,75,63,71,46,38,51,49,60,49,44,28,64,72,47,40,49,54,49,41,52,46,47,40,31,71,68,30,36,36,44,55,17,33,49,26,28,50,34,34,33,74,70,38,68,14,61,56,55,50,40,33,69,47,32,62,47,17,44,22,32,14,40,54,23,32,50,38,44,75,72,72,40,72,68,33,66,90,71,66,38,42,65,40,22,48,61,48,44,38,60,52,26,30,33,25,6,72,23,28,41,46,10,46,32,53,30,19,62,72,68,40,77,20,71,64,33,46,52,48,18,62,69,38,45,65,44,13,42,38,33,44,36,61,65,49,43,64,64,80,44,38,47,77,27,74,76,47,46,52,44,33,26,44,38,9,24,50,36,28,52,56,49,52,47,34,42,73,73,57,71,41,71,56,55,47,56,66,44,73,64,62,46,50,37,70,38,57,47,25,28,74,77,49,36,68,55,26,19,50,49,42,49,52,47,45,51,49,23,26,64,57,26,34,66,52,47,52,54,54,32,51,53,51,34,51,52,57,53,64,78,95,107,68,65,58,48,54,50,50,50,53,50,49,51,53,50,49,55,53,60,64,30,65,65,49,44,12,40,34,51,6,44,37,70,32,48,40,34,41,45,49,23,15,55,33,45,49,68,55,58,60,93,42,63,71,57,53,52,53,49,27,74,76,63,34,88,65,58,44,50,49,29,48,38,41,26,58,34,23,51,29,36,35,14,48,46,26,10,18,27,12,2,22,40,34,16,39,75,71,72,44,84,19,64,66,34,15,52,47,20,44,30,35,57,48,28,26,36,69,43,52,51,67,45,98,87,66,47,76,47,67,59,32,44,56,32,71,49,24,9,46,58,18,32,62,50,20,50,54,44,4,46,50,38,9,50,50,42,41,49,31,60,73,69,58,59,47,49,81,62,64,88,86,56,56,64,56,58,36,53,32,43,37,43,34,51,43,45,45,52,48,48,50,51,23,32,51,52,26,44,47,24,42,75,74,64,71,46,39,52,50,60,48,42,29,64,72,46,41,50,55,51,42,51,46,46,37,30,70,68,29,34,36,45,55,18,33,49,27,28,49,35,34,33,73,69,38,70,14,62,55,56,50,39,34,69,46,32,62,45,17,44,21,33,14,41,54,21,32,51,38,44,73,71,72,40,72,68,33,65,91,70,66,36,42,65,41,22,48,61,46,44,38,60,54,24,30,33,25,6,70,23,27,41,46,10,45,31,51,30,18,62,73,69,41,77,20,71,64,35,47,52,47,17,62,69,38,46,64,43,13,41,38,32,45,36,63,65,51,44,65,65,78,45,37,46,78,26,75,74,48,44,53,45,33,26,43,37,8,24,50,35,28,52,56,49,52,49,33,41,73,74,57,71,39,71,55,54,48,55,66,46,73,64,62,46,48,38,69,37,56,47,25,28,76,77,50,36,69,55,26,19,51,50,42,50,52,48,44,52,50,24,26,63,57,27,35,65,53,46,53,55,53,33,50,54,50,34,52,52,58,53,64,78,96

Nearest PDB structures (foldseek):
  3qnq-assembly2_C  TM=9.410E-01  e=1.142E-25  Bacillus cereus ATCC 10987
  7n98-assembly1_A  TM=1.538E-01  e=1.220E+00  Mus musculus
  3qnq-assembly2_C  TM=9.410E-01  e=8.520E-26  Bacillus cereus ATCC 10987
  7n98-assembly1_A  TM=1.538E-01  e=1.282E+00  Mus musculus